Protein AF-0000000078371552 (afdb_homodimer)

Sequence (1440 aa):
MYECKWCRHVYKKSEGTSCNLKKHRDGNHTRRPCPNRSDAVAAGCKLPITSQELDKLDVTHHQGTMTEYLKTKAFDLKVFNQLLVMWLVRFSLPWSRIDDFLLWIAFNYVRRGVDLYSRTWAATEAHRLYLNLQAKVVTTLQDLGSKFTLIHDVWTTKGNRHAFLGISVSYITEDWKFVICHLGMKYIASTHKGKLLALPFANILSKLTHHFYFPSTYILAQTTDSGSNNFTMATEIDRLILKKTGVDLNLAENHVRCICHKIALILNAGLQTLQIPREELLESRKSTLGFVPGLSSVAEESHDVEPTDTYVPEDVDLGNNPLEADDFNNNDPADPLIEDQSPQNKNSIGGILKKVDFIIQRITSSAAKRFKYTTWSKNLKINGLSLIAGYGICWNIKFQSRERAYKGQMVIAKLLELENHRQKREGGPNYFSNLDITLSEWEVVNQLNETLSEFYFLTKKMEGDYSSGCLIISEYQCMKAFINNKLTTAEDLDLQAMLRKMLTKTTTYLDEALACDVILIATALNPCFRLSIFQAWFPSYYTYTEELLRSLFNSKKAEIEATKEPAPEKQKKDKSRRTVNHEFDFFPETVEAPVADELSVYLGGIYKLHSDHVKESLEWWKEHCQEFPILALLARDYLACCATSASVERCFSAAADTCSSDRGSLAARTIERCVSSHQWLAQGIKPDGDFQTAQQIITLANQQMEREKAQKAAIETAKEMYECKWCRHVYKKSEGTSCNLKKHRDGNHTRRPCPNRSDAVAAGCKLPITSQELDKLDVTHHQGTMTEYLKTKAFDLKVFNQLLVMWLVRFSLPWSRIDDFLLWIAFNYVRRGVDLYSRTWAATEAHRLYLNLQAKVVTTLQDLGSKFTLIHDVWTTKGNRHAFLGISVSYITEDWKFVICHLGMKYIASTHKGKLLALPFANILSKLTHHFYFPSTYILAQTTDSGSNNFTMATEIDRLILKKTGVDLNLAENHVRCICHKIALILNAGLQTLQIPREELLESRKSTLGFVPGLSSVAEESHDVEPTDTYVPEDVDLGNNPLEADDFNNNDPADPLIEDQSPQNKNSIGGILKKVDFIIQRITSSAAKRFKYTTWSKNLKINGLSLIAGYGICWNIKFQSRERAYKGQMVIAKLLELENHRQKREGGPNYFSNLDITLSEWEVVNQLNETLSEFYFLTKKMEGDYSSGCLIISEYQCMKAFINNKLTTAEDLDLQAMLRKMLTKTTTYLDEALACDVILIATALNPCFRLSIFQAWFPSYYTYTEELLRSLFNSKKAEIEATKEPAPEKQKKDKSRRTVNHEFDFFPETVEAPVADELSVYLGGIYKLHSDHVKESLEWWKEHCQEFPILALLARDYLACCATSASVERCFSAAADTCSSDRGSLAARTIERCVSSHQWLAQGIKPDGDFQTAQQIITLANQQMEREKAQKAAIETAKE

Foldseek 3Di:
DDADPFQRDDDDDDPCRVVVLLCQCQNDLFGDHPPRNVVVVVLPDPGPDFLVNVVVVPVPPCPDFLVRVPVVDDDDLVLVLLLVLLVCLQQLHQLCVLVPVVVVVVVCVVPNPRDHDHSVVSLVSLLVLLVQLLVLVLVVLQPAPAAKEKFWDKDAFVVRPWIKIWIWIWFAHPLLDIDIGTNFIGTQPDDLALLSVLVVVLVVLVCSCVVSVPVLVRYAEYEYAPDPRVLSNQVNSQVVCCVVPVDGNVHNQRYFHFVLNLLQVLLVQLVVLLVLDLPLLPQPPPPPQPPLQADDPDAPPPVPPPDDDDDDDPVPDVPDDDDQQQPPPPPPVQPPQSPPPPPPDCPGLSNLLSLLLSLLSVQVSDPVSQVQLVVVCVVVVLPAGRADNCRDPHVVSSLVNLVRCLSSVVSSQVSLVVLVVSCVVNNDDDPCVVSDQDPVSSVSSVVVSVLCVVSVVVSVLQLDSFAFLLCSLVVLVVVLVSLVVCLVVDDDPSSNSSSVSSNVSSVVVSVVLLSRLLSLQLNLLQLVRNLLVCVVPNVVCSVVSLVVNVVLLVVLVVVCVVVDDPDDDPDDDQPDSPNDQCPPVSQDDQDPDPPQPLSRPSNSDHDRFDSSGCVRSSVVCSNCCVVRVSSSSVNRHSRSHRNRSSVSSVLVSSLNSSCDPVNVPDDPVSSGSSSSSNSSVVSPRAGDDVNPVSRVSVVSNVVVVVSVSSVSSVVSVVVD/DDADPFLRDDDDDDPCRVVVLLCQCQNDLFGDHPPRNVVVVVQPDPRPQFLVNVVVVVVPDPPDFLVRVPVVDDDDLVLVLLLVLLVCLQQLHQLCVLVPVVVVVVVCVVPNPRDHDHSVVSLVSLLVLLVQLLVLVLVVLQPAPAAKEKFWDKDAFVVRPWIKIWIWIWFAHPLLDIDIGTNFIGTQPDDLALLSVLVVVLVVLVCSCVVSVPVLVRYAEYEYAPDPRVLSNQVNSQVVCCVVPVDGNVHNQRYFHFLLNLLQVLLVQLVVLLVLDPPLLQQPDCPVQPDLQADDPDFPPVVPPPDDDDDDDDVPDVPDPDDAQQPPCPPPVQPPQSPPPPPPDCPGLSNLLSLLLSLLSVQVSDPVSQVQLVVVCVVVVLPATRADSLRDPHVVSSLVNLVRCLSSVVSSQVSLVVLVVSCVVNNDDDPCVVSDQDPVSSVSSVVVSVLCVVSVVVSNLQLDSFAFLLCSLVVLVVVLVSLVVCLVVDDDPSSNSSSVSSNVSSVVVSVVCLSRLLSLQLNLLQLVRNLLVCVVPNVVCSVVSLVVNVVLLVVLVVVCVVVDDPDDDPDDDQPPPPNDQQPPVSQDDQDPDPPQPLSRCSNSDDGRFDSSGCVRSSVVCSNCCVVRVSSSSVNRHRRSHRNRSSVSSVLVSSLNSSCDPVNVPDDPVSSRSSSSSNSSVVSPRAGDDVNPVSRVSVVSNVVVVVSVSSVSSVVSVVVD

InterPro domains:
  IPR008906 HAT, C-terminal dimerisation domain [PF05699] (616-681)
  IPR012337 Ribonuclease H-like superfamily [SSF53098] (139-682)

Structure (mmCIF, N/CA/C/O backbone):
data_AF-0000000078371552-model_v1
#
loop_
_entity.id
_entity.type
_entity.pdbx_description
1 polymer 'HAT C-terminal dimerisation domain-containing protein'
#
loop_
_atom_site.group_PDB
_atom_site.id
_atom_site.type_symbol
_atom_site.label_atom_id
_atom_site.label_alt_id
_atom_site.label_comp_id
_atom_site.label_asym_id
_atom_site.label_entity_id
_atom_site.label_seq_id
_atom_site.pdbx_PDB_ins_code
_atom_site.Cartn_x
_atom_site.Cartn_y
_atom_site.Cartn_z
_atom_site.occupancy
_atom_site.B_iso_or_equiv
_atom_site.auth_seq_id
_atom_site.auth_comp_id
_atom_site.auth_asym_id
_atom_site.auth_atom_id
_atom_site.pdbx_PDB_model_num
ATOM 1 N N . MET A 1 1 ? 5.77 -34.812 14.359 1 59 1 MET A N 1
ATOM 2 C CA . MET A 1 1 ? 7.223 -34.75 14.508 1 59 1 MET A CA 1
ATOM 3 C C . MET A 1 1 ? 7.918 -35.188 13.219 1 59 1 MET A C 1
ATOM 5 O O . MET A 1 1 ? 7.391 -36 12.469 1 59 1 MET A O 1
ATOM 9 N N . TYR A 1 2 ? 8.781 -34.344 12.766 1 65 2 TYR A N 1
ATOM 10 C CA . TYR A 1 2 ? 9.617 -34.719 11.633 1 65 2 TYR A CA 1
ATOM 11 C C . TYR A 1 2 ? 10.922 -35.344 12.109 1 65 2 TYR A C 1
ATOM 13 O O . TYR A 1 2 ? 11.484 -34.938 13.125 1 65 2 TYR A O 1
ATOM 21 N N . GLU A 1 3 ? 11.289 -36.562 11.5 1 68.94 3 GLU A N 1
ATOM 22 C CA . GLU A 1 3 ? 12.562 -37.188 11.797 1 68.94 3 GLU A CA 1
ATOM 23 C C . GLU A 1 3 ? 13.477 -37.188 10.578 1 68.94 3 GLU A C 1
ATOM 25 O O . GLU A 1 3 ? 13.07 -37.594 9.484 1 68.94 3 GLU A O 1
ATOM 30 N N . CYS A 1 4 ? 14.625 -36.656 10.766 1 65.56 4 CYS A N 1
ATOM 31 C CA . CYS A 1 4 ? 15.602 -36.719 9.68 1 65.56 4 CYS A CA 1
ATOM 32 C C . CYS A 1 4 ? 15.922 -38.156 9.32 1 65.56 4 CYS A C 1
ATOM 34 O O . CYS A 1 4 ? 16.266 -38.938 10.188 1 65.56 4 CYS A O 1
ATOM 36 N N . LYS A 1 5 ? 15.711 -38.438 8.133 1 67.38 5 LYS A N 1
ATOM 37 C CA . LYS A 1 5 ? 15.93 -39.812 7.672 1 67.38 5 LYS A CA 1
ATOM 38 C C . LYS A 1 5 ? 17.375 -40.25 7.895 1 67.38 5 LYS A C 1
ATOM 40 O O . LYS A 1 5 ? 17.656 -41.438 7.988 1 67.38 5 LYS A O 1
ATOM 45 N N . TRP A 1 6 ? 18.297 -39.375 7.973 1 66.75 6 TRP A N 1
ATOM 46 C CA . TRP A 1 6 ? 19.719 -39.719 8.008 1 66.75 6 TRP A CA 1
ATOM 47 C C . TRP A 1 6 ? 20.25 -39.688 9.438 1 66.75 6 TRP A C 1
ATOM 49 O O . TRP A 1 6 ? 20.875 -40.625 9.898 1 66.75 6 TRP A O 1
ATOM 59 N N . CYS A 1 7 ? 20.016 -38.75 10.258 1 65.69 7 CYS A N 1
ATOM 60 C CA . CYS A 1 7 ? 20.578 -38.688 11.594 1 65.69 7 CYS A CA 1
ATOM 61 C C . CYS A 1 7 ? 19.547 -39.031 12.648 1 65.69 7 CYS A C 1
ATOM 63 O O . CYS A 1 7 ? 19.859 -39.094 13.844 1 65.69 7 CYS A O 1
ATOM 65 N N . ARG A 1 8 ? 18.234 -39.281 12.227 1 67.06 8 ARG A N 1
ATOM 66 C CA . ARG A 1 8 ? 17.125 -39.75 13.055 1 67.06 8 ARG A CA 1
ATOM 67 C C . ARG A 1 8 ? 16.75 -38.719 14.117 1 67.06 8 ARG A C 1
ATOM 69 O O . ARG A 1 8 ? 16.094 -39.031 15.109 1 67.06 8 ARG A O 1
ATOM 76 N N . HIS A 1 9 ? 17.25 -37.531 14.016 1 67.62 9 HIS A N 1
ATOM 77 C CA . HIS A 1 9 ? 16.844 -36.469 14.914 1 67.62 9 HIS A CA 1
ATOM 78 C C . HIS A 1 9 ? 15.375 -36.125 14.742 1 67.62 9 HIS A C 1
ATOM 80 O O . HIS A 1 9 ? 14.891 -36 13.617 1 67.62 9 HIS A O 1
ATOM 86 N N . VAL A 1 10 ? 14.594 -36.031 15.766 1 71.5 10 VAL A N 1
ATOM 87 C CA . VAL A 1 10 ? 13.148 -35.844 15.758 1 71.5 10 VAL A CA 1
ATOM 88 C C . VAL A 1 10 ? 12.828 -34.375 16 1 71.5 10 VAL A C 1
ATOM 90 O O . VAL A 1 10 ? 13.375 -33.75 16.922 1 71.5 10 VAL A O 1
ATOM 93 N N . TYR A 1 11 ? 12.312 -33.781 15.047 1 62.62 11 TYR A N 1
ATOM 94 C CA . TYR A 1 11 ? 11.859 -32.406 15.18 1 62.62 11 TYR A CA 1
ATOM 95 C C . TYR A 1 11 ? 10.359 -32.344 15.43 1 62.62 11 TYR A C 1
ATOM 97 O O . TYR A 1 11 ? 9.586 -33.062 14.781 1 62.62 11 TYR A O 1
ATOM 105 N N . LYS A 1 12 ? 9.891 -31.672 16.375 1 60.97 12 LYS A N 1
ATOM 106 C CA . LYS A 1 12 ? 8.469 -31.469 16.656 1 60.97 12 LYS A CA 1
ATOM 107 C C . LYS A 1 12 ? 7.832 -30.531 15.633 1 60.97 12 LYS A C 1
ATOM 109 O O . LYS A 1 12 ? 8.477 -29.594 15.156 1 60.97 12 LYS A O 1
ATOM 114 N N . LYS A 1 13 ? 6.785 -30.938 15.008 1 53.12 13 LYS A N 1
ATOM 115 C CA . LYS A 1 13 ? 6.023 -30.125 14.062 1 53.12 13 LYS A CA 1
ATOM 116 C C . LYS A 1 13 ? 5.609 -28.797 14.695 1 53.12 13 LYS A C 1
ATOM 118 O O . LYS A 1 13 ? 4.953 -28.766 15.734 1 53.12 13 LYS A O 1
ATOM 123 N N . SER A 1 14 ? 6.418 -27.766 14.547 1 50.66 14 SER A N 1
ATOM 124 C CA . SER A 1 14 ? 5.992 -26.438 14.953 1 50.66 14 SER A CA 1
ATOM 125 C C . SER A 1 14 ? 5.996 -25.469 13.766 1 50.66 14 SER A C 1
ATOM 127 O O . SER A 1 14 ? 6.414 -25.844 12.664 1 50.66 14 SER A O 1
ATOM 129 N N . GLU A 1 15 ? 5.473 -24.328 13.812 1 49.47 15 GLU A N 1
ATOM 130 C CA . GLU A 1 15 ? 5.363 -23.375 12.727 1 49.47 15 GLU A CA 1
ATOM 131 C C . GLU A 1 15 ? 6.707 -23.172 12.023 1 49.47 15 GLU A C 1
ATOM 133 O O . GLU A 1 15 ? 6.762 -23.016 10.805 1 49.47 15 GLU A O 1
ATOM 138 N N . GLY A 1 16 ? 7.777 -23.375 12.773 1 48.12 16 GLY A N 1
ATOM 139 C CA . GLY A 1 16 ? 9.117 -23.172 12.242 1 48.12 16 GLY A CA 1
ATOM 140 C C . GLY A 1 16 ? 9.773 -24.469 11.781 1 48.12 16 GLY A C 1
ATOM 141 O O . GLY A 1 16 ? 10.977 -24.5 11.523 1 48.12 16 GLY A O 1
ATOM 142 N N . THR A 1 17 ? 9.008 -25.375 11.688 1 56.44 17 THR A N 1
ATOM 143 C CA . THR A 1 17 ? 9.594 -26.703 11.469 1 56.44 17 THR A CA 1
ATOM 144 C C . THR A 1 17 ? 10.266 -26.766 10.102 1 56.44 17 THR A C 1
ATOM 146 O O . THR A 1 17 ? 11.352 -27.328 9.969 1 56.44 17 THR A O 1
ATOM 149 N N . SER A 1 18 ? 9.672 -26.203 9.195 1 57.5 18 SER A N 1
ATOM 150 C CA . SER A 1 18 ? 10.266 -26.266 7.867 1 57.5 18 SER A CA 1
ATOM 151 C C . SER A 1 18 ? 11.609 -25.547 7.82 1 57.5 18 SER A C 1
ATOM 153 O O . SER A 1 18 ? 12.57 -26.047 7.238 1 57.5 18 SER A O 1
ATOM 155 N N . CYS A 1 19 ? 11.648 -24.359 8.43 1 54.5 19 CYS A N 1
ATOM 156 C CA . CYS A 1 19 ? 12.906 -23.641 8.508 1 54.5 19 CYS A CA 1
ATOM 157 C C . CYS A 1 19 ? 13.945 -24.422 9.305 1 54.5 19 CYS A C 1
ATOM 159 O O . CYS A 1 19 ? 15.109 -24.484 8.922 1 54.5 19 CYS A O 1
ATOM 161 N N . ASN A 1 20 ? 13.484 -25.047 10.32 1 59.62 20 ASN A N 1
ATOM 162 C CA . ASN A 1 20 ? 14.383 -25.828 11.156 1 59.62 20 ASN A CA 1
ATOM 163 C C . ASN A 1 20 ? 14.891 -27.078 10.438 1 59.62 20 ASN A C 1
ATOM 165 O O . ASN A 1 20 ? 16.062 -27.453 10.586 1 59.62 20 ASN A O 1
ATOM 169 N N . LEU A 1 21 ? 14 -27.594 9.641 1 63.88 21 LEU A N 1
ATOM 170 C CA . LEU A 1 21 ? 14.391 -28.766 8.867 1 63.88 21 LEU A CA 1
ATOM 171 C C . LEU A 1 21 ? 15.375 -28.391 7.766 1 63.88 21 LEU A C 1
ATOM 173 O O . LEU A 1 21 ? 16.344 -29.109 7.527 1 63.88 21 LEU A O 1
ATOM 177 N N . LYS A 1 22 ? 15.172 -27.328 7.215 1 62.38 22 LYS A N 1
ATOM 178 C CA . LYS A 1 22 ? 16.125 -26.828 6.238 1 62.38 22 LYS A CA 1
ATOM 179 C C . LYS A 1 22 ? 17.469 -26.5 6.902 1 62.38 22 LYS A C 1
ATOM 181 O O . LYS A 1 22 ? 18.531 -26.828 6.367 1 62.38 22 LYS A O 1
ATOM 186 N N . LYS A 1 23 ? 17.391 -25.984 8.031 1 63.47 23 LYS A N 1
ATOM 187 C CA . LYS A 1 23 ? 18.609 -25.672 8.789 1 63.47 23 LYS A CA 1
ATOM 188 C C . LYS A 1 23 ? 19.312 -26.938 9.234 1 63.47 23 LYS A C 1
ATOM 190 O O . LYS A 1 23 ? 20.547 -26.984 9.273 1 63.47 23 LYS A O 1
ATOM 195 N N . HIS A 1 24 ? 18.516 -27.891 9.57 1 66.06 24 HIS A N 1
ATOM 196 C CA . HIS A 1 24 ? 19.078 -29.188 9.914 1 66.06 24 HIS A CA 1
ATOM 197 C C . HIS A 1 24 ? 19.75 -29.828 8.703 1 66.06 24 HIS A C 1
ATOM 199 O O . HIS A 1 24 ? 20.828 -30.406 8.812 1 66.06 24 HIS A O 1
ATOM 205 N N . ARG A 1 25 ? 18.922 -29.766 7.621 1 62.47 25 ARG A N 1
ATOM 206 C CA . ARG A 1 25 ? 19.422 -30.375 6.395 1 62.47 25 ARG A CA 1
ATOM 207 C C . ARG A 1 25 ? 20.672 -29.672 5.891 1 62.47 25 ARG A C 1
ATOM 209 O O . ARG A 1 25 ? 21.672 -30.328 5.551 1 62.47 25 ARG A O 1
ATOM 216 N N . ASP A 1 26 ? 20.578 -28.375 5.789 1 60.72 26 ASP A N 1
ATOM 217 C CA . ASP A 1 26 ? 21.594 -27.594 5.102 1 60.72 26 ASP A CA 1
ATOM 218 C C . ASP A 1 26 ? 22.562 -26.953 6.102 1 60.72 26 ASP A C 1
ATOM 220 O O . ASP A 1 26 ? 23.672 -26.562 5.73 1 60.72 26 ASP A O 1
ATOM 224 N N . GLY A 1 27 ? 22.203 -27.062 7.426 1 58.06 27 GLY A N 1
ATOM 225 C CA . GLY A 1 27 ? 22.984 -26.344 8.43 1 58.06 27 GLY A CA 1
ATOM 226 C C . GLY A 1 27 ? 22.844 -24.844 8.305 1 58.06 27 GLY A C 1
ATOM 227 O O . GLY A 1 27 ? 22.312 -24.328 7.312 1 58.06 27 GLY A O 1
ATOM 228 N N . ASN A 1 28 ? 22.875 -24.094 9.469 1 50.56 28 ASN A N 1
ATOM 229 C CA . ASN A 1 28 ? 23.031 -22.641 9.414 1 50.56 28 ASN A CA 1
ATOM 230 C C . ASN A 1 28 ? 24.203 -22.172 10.273 1 50.56 28 ASN A C 1
ATOM 232 O O . ASN A 1 28 ? 25.031 -22.969 10.688 1 50.56 28 ASN A O 1
ATOM 236 N N . HIS A 1 29 ? 24.328 -20.703 10.68 1 47.59 29 HIS A N 1
ATOM 237 C CA . HIS A 1 29 ? 25.453 -20.125 11.391 1 47.59 29 HIS A CA 1
ATOM 238 C C . HIS A 1 29 ? 25.578 -20.719 12.789 1 47.59 29 HIS A C 1
ATOM 240 O O . HIS A 1 29 ? 26.688 -20.781 13.344 1 47.59 29 HIS A O 1
ATOM 246 N N . THR A 1 30 ? 24.531 -21.234 13.266 1 52.97 30 THR A N 1
ATOM 247 C CA . THR A 1 30 ? 24.578 -21.688 14.656 1 52.97 30 THR A CA 1
ATOM 248 C C . THR A 1 30 ? 24.359 -23.188 14.75 1 52.97 30 THR A C 1
ATOM 250 O O . THR A 1 30 ? 24.594 -23.797 15.797 1 52.97 30 THR A O 1
ATOM 253 N N . ARG A 1 31 ? 23.766 -23.781 13.68 1 59.34 31 ARG A N 1
ATOM 254 C CA . ARG A 1 31 ? 23.406 -25.188 13.797 1 59.34 31 ARG A CA 1
ATOM 255 C C . ARG A 1 31 ? 24.078 -26.016 12.703 1 59.34 31 ARG A C 1
ATOM 257 O O . ARG A 1 31 ? 24.094 -25.625 11.539 1 59.34 31 ARG A O 1
ATOM 264 N N . ARG A 1 32 ? 24.734 -27.078 13.055 1 62.28 32 ARG A N 1
ATOM 265 C CA . ARG A 1 32 ? 25.344 -28.047 12.148 1 62.28 32 ARG A CA 1
ATOM 266 C C . ARG A 1 32 ? 24.281 -28.766 11.32 1 62.28 32 ARG A C 1
ATOM 268 O O . ARG A 1 32 ? 23.188 -29.031 11.812 1 62.28 32 ARG A O 1
ATOM 275 N N . PRO A 1 33 ? 24.656 -28.812 10.023 1 62.44 33 PRO A N 1
ATOM 276 C CA . PRO A 1 33 ? 23.719 -29.625 9.242 1 62.44 33 PRO A CA 1
ATOM 277 C C . PRO A 1 33 ? 23.578 -31.047 9.781 1 62.44 33 PRO A C 1
ATOM 279 O O . PRO A 1 33 ? 24.344 -31.453 10.664 1 62.44 33 PRO A O 1
ATOM 282 N N . CYS A 1 34 ? 22.797 -31.828 9.258 1 64.69 34 CYS A N 1
ATOM 283 C CA . CYS A 1 34 ? 22.594 -33.219 9.633 1 64.69 34 CYS A CA 1
ATOM 284 C C . CYS A 1 34 ? 23.906 -33.969 9.656 1 64.69 34 CYS A C 1
ATOM 286 O O . CYS A 1 34 ? 24.688 -33.906 8.695 1 64.69 34 CYS A O 1
ATOM 288 N N . PRO A 1 35 ? 24.453 -34.469 10.789 1 67.12 35 PRO A N 1
ATOM 289 C CA . PRO A 1 35 ? 25.734 -35.188 10.891 1 67.12 35 PRO A CA 1
ATOM 290 C C . PRO A 1 35 ? 25.906 -36.281 9.836 1 67.12 35 PRO A C 1
ATOM 292 O O . PRO A 1 35 ? 27.016 -36.625 9.461 1 67.12 35 PRO A O 1
ATOM 295 N N . ASN A 1 36 ? 24.781 -36.875 9.359 1 61.88 36 ASN A N 1
ATOM 296 C CA . ASN A 1 36 ? 24.859 -37.906 8.359 1 61.88 36 ASN A CA 1
ATOM 297 C C . ASN A 1 36 ? 24.547 -37.375 6.957 1 61.88 36 ASN A C 1
ATOM 299 O O . ASN A 1 36 ? 24.031 -38.125 6.109 1 61.88 36 ASN A O 1
ATOM 303 N N . ARG A 1 37 ? 24.812 -36.125 6.809 1 65.75 37 ARG A N 1
ATOM 304 C CA . ARG A 1 37 ? 24.578 -35.5 5.52 1 65.75 37 ARG A CA 1
ATOM 305 C C . ARG A 1 37 ? 25.422 -36.125 4.426 1 65.75 37 ARG A C 1
ATOM 307 O O . ARG A 1 37 ? 24.969 -36.312 3.299 1 65.75 37 ARG A O 1
ATOM 314 N N . SER A 1 38 ? 26.719 -36.344 4.77 1 62.5 38 SER A N 1
ATOM 315 C CA . SER A 1 38 ? 27.625 -37 3.83 1 62.5 38 SER A CA 1
ATOM 316 C C . SER A 1 38 ? 27.109 -38.344 3.402 1 62.5 38 SER A C 1
ATOM 318 O O . SER A 1 38 ? 27.234 -38.75 2.238 1 62.5 38 SER A O 1
ATOM 320 N N . ASP A 1 39 ? 26.531 -39.031 4.281 1 62.66 39 ASP A N 1
ATOM 321 C CA . ASP A 1 39 ? 25.953 -40.312 3.963 1 62.66 39 ASP A CA 1
ATOM 322 C C . ASP A 1 39 ? 24.719 -40.188 3.068 1 62.66 39 ASP A C 1
ATOM 324 O O . ASP A 1 39 ? 24.516 -40.969 2.152 1 62.66 39 ASP A O 1
ATOM 328 N N . ALA A 1 40 ? 24.031 -39.062 3.227 1 62.97 40 ALA A N 1
ATOM 329 C CA . ALA A 1 40 ? 22.859 -38.781 2.402 1 62.97 40 ALA A CA 1
ATOM 330 C C . ALA A 1 40 ? 23.266 -38.406 0.978 1 62.97 40 ALA A C 1
ATOM 332 O O . ALA A 1 40 ? 22.656 -38.875 0.013 1 62.97 40 ALA A O 1
ATOM 333 N N . VAL A 1 41 ? 24.344 -37.656 0.884 1 61.53 41 VAL A N 1
ATOM 334 C CA . VAL A 1 41 ? 24.891 -37.312 -0.427 1 61.53 41 VAL A CA 1
ATOM 335 C C . VAL A 1 41 ? 25.453 -38.562 -1.094 1 61.53 41 VAL A C 1
ATOM 337 O O . VAL A 1 41 ? 25.25 -38.781 -2.291 1 61.53 41 VAL A O 1
ATOM 340 N N . ALA A 1 42 ? 26.125 -39.312 -0.314 1 61.5 42 ALA A N 1
ATOM 341 C CA . ALA A 1 42 ? 26.688 -40.562 -0.821 1 61.5 42 ALA A CA 1
ATOM 342 C C . ALA A 1 42 ? 25.578 -41.531 -1.245 1 61.5 42 ALA A C 1
ATOM 344 O O . ALA A 1 42 ? 25.766 -42.312 -2.18 1 61.5 42 ALA A O 1
ATOM 345 N N . ALA A 1 43 ? 24.453 -41.375 -0.591 1 55.28 43 ALA A N 1
ATOM 346 C CA . ALA A 1 43 ? 23.344 -42.281 -0.9 1 55.28 43 ALA A CA 1
ATOM 347 C C . ALA A 1 43 ? 22.5 -41.719 -2.047 1 55.28 43 ALA A C 1
ATOM 349 O O . ALA A 1 43 ? 21.5 -42.344 -2.443 1 55.28 43 ALA A O 1
ATOM 350 N N . GLY A 1 44 ? 22.734 -40.469 -2.65 1 50.62 44 GLY A N 1
ATOM 351 C CA . GLY A 1 44 ? 22.172 -39.938 -3.885 1 50.62 44 GLY A CA 1
ATOM 352 C C . GLY A 1 44 ? 21.203 -38.781 -3.66 1 50.62 44 GLY A C 1
ATOM 353 O O . GLY A 1 44 ? 20.469 -38.406 -4.566 1 50.62 44 GLY A O 1
ATOM 354 N N . CYS A 1 45 ? 21.078 -38.406 -2.514 1 51.19 45 CYS A N 1
ATOM 355 C CA . CYS A 1 45 ? 20.141 -37.312 -2.246 1 51.19 45 CYS A CA 1
ATOM 356 C C . CYS A 1 45 ? 20.688 -36 -2.768 1 51.19 45 CYS A C 1
ATOM 358 O O . CYS A 1 45 ? 21.859 -35.656 -2.553 1 51.19 45 CYS A O 1
ATOM 360 N N . LYS A 1 46 ? 20.078 -35.438 -3.738 1 49.34 46 LYS A N 1
ATOM 361 C CA . LYS A 1 46 ? 20.484 -34.125 -4.258 1 49.34 46 LYS A CA 1
ATOM 362 C C . LYS A 1 46 ? 20.203 -33.031 -3.246 1 49.34 46 LYS A C 1
ATOM 364 O O . LYS A 1 46 ? 19.078 -32.531 -3.143 1 49.34 46 LYS A O 1
ATOM 369 N N . LEU A 1 47 ? 21.047 -32.844 -2.342 1 53.31 47 LEU A N 1
ATOM 370 C CA . LEU A 1 47 ? 20.953 -31.797 -1.336 1 53.31 47 LEU A CA 1
ATOM 371 C C . LEU A 1 47 ? 21.688 -30.531 -1.786 1 53.31 47 LEU A C 1
ATOM 373 O O . LEU A 1 47 ? 22.672 -30.625 -2.525 1 53.31 47 LEU A O 1
ATOM 377 N N . PRO A 1 48 ? 21.156 -29.359 -1.658 1 48.28 48 PRO A N 1
ATOM 378 C CA . PRO A 1 48 ? 21.953 -28.203 -2.1 1 48.28 48 PRO A CA 1
ATOM 379 C C . PRO A 1 48 ? 23.391 -28.266 -1.617 1 48.28 48 PRO A C 1
ATOM 381 O O . PRO A 1 48 ? 23.672 -28.859 -0.575 1 48.28 48 PRO A O 1
ATOM 384 N N . ILE A 1 49 ? 24.406 -28.094 -2.57 1 45.88 49 ILE A N 1
ATOM 385 C CA . ILE A 1 49 ? 25.828 -28.109 -2.297 1 45.88 49 ILE A CA 1
ATOM 386 C C . ILE A 1 49 ? 26.125 -27.328 -1.012 1 45.88 49 ILE A C 1
ATOM 388 O O . ILE A 1 49 ? 25.656 -26.203 -0.842 1 45.88 49 ILE A O 1
ATOM 392 N N . THR A 1 50 ? 26.5 -28.062 -0.113 1 45.31 50 THR A N 1
ATOM 393 C CA . THR A 1 50 ? 26.938 -27.391 1.112 1 45.31 50 THR A CA 1
ATOM 394 C C . THR A 1 50 ? 28.172 -26.531 0.853 1 45.31 50 THR A C 1
ATOM 396 O O . THR A 1 50 ? 28.812 -26.672 -0.192 1 45.31 50 THR A O 1
ATOM 399 N N . SER A 1 51 ? 28.594 -25.609 1.688 1 39.75 51 SER A N 1
ATOM 400 C CA . SER A 1 51 ? 29.812 -24.812 1.521 1 39.75 51 SER A CA 1
ATOM 401 C C . SER A 1 51 ? 31.031 -25.703 1.33 1 39.75 51 SER A C 1
ATOM 403 O O . SER A 1 51 ? 31.922 -25.391 0.535 1 39.75 51 SER A O 1
ATOM 405 N N . GLN A 1 52 ? 30.953 -26.828 1.906 1 43.69 52 GLN A N 1
ATOM 406 C CA . GLN A 1 52 ? 32.125 -27.703 1.822 1 43.69 52 GLN A CA 1
ATOM 407 C C . GLN A 1 52 ? 32.219 -28.344 0.448 1 43.69 52 GLN A C 1
ATOM 409 O O . GLN A 1 52 ? 33.312 -28.484 -0.105 1 43.69 52 GLN A O 1
ATOM 414 N N . GLU A 1 53 ? 31.172 -28.781 -0.066 1 47.59 53 GLU A N 1
ATOM 415 C CA . GLU A 1 53 ? 31.234 -29.469 -1.357 1 47.59 53 GLU A CA 1
ATOM 416 C C . GLU A 1 53 ? 31.5 -28.469 -2.488 1 47.59 53 GLU A C 1
ATOM 418 O O . GLU A 1 53 ? 32.188 -28.797 -3.463 1 47.59 53 GLU A O 1
ATOM 423 N N . LEU A 1 54 ? 30.969 -27.312 -2.357 1 44.03 54 LEU A N 1
ATOM 424 C CA . LEU A 1 54 ? 31.281 -26.266 -3.322 1 44.03 54 LEU A CA 1
ATOM 425 C C . LEU A 1 54 ? 32.75 -25.906 -3.285 1 44.03 54 LEU A C 1
ATOM 427 O O . LEU A 1 54 ? 33.375 -25.641 -4.328 1 44.03 54 LEU A O 1
ATOM 431 N N . ASP A 1 55 ? 33.375 -25.906 -2.16 1 41.19 55 ASP A N 1
ATOM 432 C CA . ASP A 1 55 ? 34.812 -25.719 -2.072 1 41.19 55 ASP A CA 1
ATOM 433 C C . ASP A 1 55 ? 35.562 -26.781 -2.895 1 41.19 55 ASP A C 1
ATOM 435 O O . ASP A 1 55 ? 36.562 -26.469 -3.539 1 41.19 55 ASP A O 1
ATOM 439 N N . LYS A 1 56 ? 35.156 -28 -2.799 1 44.5 56 LYS A N 1
ATOM 440 C CA . LYS A 1 56 ? 35.875 -29.016 -3.525 1 44.5 56 LYS A CA 1
ATOM 441 C C . LYS A 1 56 ? 35.688 -28.859 -5.031 1 44.5 56 LYS A C 1
ATOM 443 O O . LYS A 1 56 ? 36.594 -29.234 -5.812 1 44.5 56 LYS A O 1
ATOM 448 N N . LEU A 1 57 ? 34.562 -28.469 -5.453 1 40.03 57 LEU A N 1
ATOM 449 C CA . LEU A 1 57 ? 34.375 -28.25 -6.883 1 40.03 57 LEU A CA 1
ATOM 450 C C . LEU A 1 57 ? 35.156 -27.016 -7.328 1 40.03 57 LEU A C 1
ATOM 452 O O . LEU A 1 57 ? 35.656 -26.953 -8.461 1 40.03 57 LEU A O 1
ATOM 456 N N . ASP A 1 58 ? 35.188 -25.953 -6.578 1 38.84 58 ASP A N 1
ATOM 457 C CA . ASP A 1 58 ? 35.844 -24.719 -6.98 1 38.84 58 ASP A CA 1
ATOM 458 C C . ASP A 1 58 ? 37.375 -24.891 -6.973 1 38.84 58 ASP A C 1
ATOM 460 O O . ASP A 1 58 ? 38.094 -23.938 -7.234 1 38.84 58 ASP A O 1
ATOM 464 N N . VAL A 1 59 ? 37.969 -25.844 -6.312 1 36.19 59 VAL A N 1
ATOM 465 C CA . VAL A 1 59 ? 39.406 -25.891 -6.441 1 36.19 59 VAL A CA 1
ATOM 466 C C . VAL A 1 59 ? 39.812 -25.797 -7.914 1 36.19 59 VAL A C 1
ATOM 468 O O . VAL A 1 59 ? 40.906 -25.328 -8.25 1 36.19 59 VAL A O 1
ATOM 471 N N . THR A 1 60 ? 39.156 -26.5 -8.867 1 34.56 60 THR A N 1
ATOM 472 C CA . THR A 1 60 ? 39.844 -26.531 -10.156 1 34.56 60 THR A CA 1
ATOM 473 C C . THR A 1 60 ? 39.688 -25.188 -10.875 1 34.56 60 THR A C 1
ATOM 475 O O . THR A 1 60 ? 40.531 -24.812 -11.695 1 34.56 60 THR A O 1
ATOM 478 N N . HIS A 1 61 ? 38.438 -24.609 -11.25 1 35.97 61 HIS A N 1
ATOM 479 C CA . HIS A 1 61 ? 38.406 -23.484 -12.18 1 35.97 61 HIS A CA 1
ATOM 480 C C . HIS A 1 61 ? 38.625 -22.156 -11.461 1 35.97 61 HIS A C 1
ATOM 482 O O . HIS A 1 61 ? 37.875 -21.797 -10.555 1 35.97 61 HIS A O 1
ATOM 488 N N . HIS A 1 62 ? 39.688 -21.562 -11.18 1 37.5 62 HIS A N 1
ATOM 489 C CA . HIS A 1 62 ? 40.156 -20.25 -10.773 1 37.5 62 HIS A CA 1
ATOM 490 C C . HIS A 1 62 ? 39.25 -19.141 -11.289 1 37.5 62 HIS A C 1
ATOM 492 O O . HIS A 1 62 ? 39.531 -18.5 -12.297 1 37.5 62 HIS A O 1
ATOM 498 N N . GLN A 1 63 ? 37.938 -19.219 -11.562 1 44.53 63 GLN A N 1
ATOM 499 C CA . GLN A 1 63 ? 37.094 -18.109 -12.031 1 44.53 63 GLN A CA 1
ATOM 500 C C . GLN A 1 63 ? 37.156 -16.922 -11.07 1 44.53 63 GLN A C 1
ATOM 502 O O . GLN A 1 63 ? 37.062 -17.094 -9.859 1 44.53 63 GLN A O 1
ATOM 507 N N . GLY A 1 64 ? 37.75 -15.656 -11.477 1 53.69 64 GLY A N 1
ATOM 508 C CA . GLY A 1 64 ? 38.062 -14.359 -10.891 1 53.69 64 GLY A CA 1
ATOM 509 C C . GLY A 1 64 ? 36.906 -13.781 -10.094 1 53.69 64 GLY A C 1
ATOM 510 O O . GLY A 1 64 ? 35.75 -14.094 -10.367 1 53.69 64 GLY A O 1
ATOM 511 N N . THR A 1 65 ? 37.031 -13.43 -8.797 1 67.06 65 THR A N 1
ATOM 512 C CA . THR A 1 65 ? 36.125 -12.719 -7.906 1 67.06 65 THR A CA 1
ATOM 513 C C . THR A 1 65 ? 35.75 -11.359 -8.484 1 67.06 65 THR A C 1
ATOM 515 O O . THR A 1 65 ? 36.406 -10.859 -9.391 1 67.06 65 THR A O 1
ATOM 518 N N . MET A 1 66 ? 34.5 -10.938 -8.172 1 74.19 66 MET A N 1
ATOM 519 C CA . MET A 1 66 ? 34.094 -9.594 -8.578 1 74.19 66 MET A CA 1
ATOM 520 C C . MET A 1 66 ? 35.188 -8.586 -8.273 1 74.19 66 MET A C 1
ATOM 522 O O . MET A 1 66 ? 35.469 -7.711 -9.094 1 74.19 66 MET A O 1
ATOM 526 N N . THR A 1 67 ? 35.875 -8.805 -7.223 1 73.31 67 THR A N 1
ATOM 527 C CA . THR A 1 67 ? 36.938 -7.887 -6.793 1 73.31 67 THR A CA 1
ATOM 528 C C . THR A 1 67 ? 38.094 -7.895 -7.781 1 73.31 67 THR A C 1
ATOM 530 O O . THR A 1 67 ? 38.625 -6.84 -8.117 1 73.31 67 THR A O 1
ATOM 533 N N . GLU A 1 68 ? 38.375 -9.102 -8.227 1 72.81 68 GLU A N 1
ATOM 534 C CA . GLU A 1 68 ? 39.469 -9.219 -9.18 1 72.81 68 GLU A CA 1
ATOM 535 C C . GLU A 1 68 ? 39.094 -8.609 -10.531 1 72.81 68 GLU A C 1
ATOM 537 O O . GLU A 1 68 ? 39.906 -7.957 -11.172 1 72.81 68 GLU A O 1
ATOM 542 N N . TYR A 1 69 ? 37.906 -8.867 -10.836 1 77.75 69 TYR A N 1
ATOM 543 C CA . TYR A 1 69 ? 37.406 -8.32 -12.094 1 77.75 69 TYR A CA 1
ATOM 544 C C . TYR A 1 69 ? 37.406 -6.797 -12.062 1 77.75 69 TYR A C 1
ATOM 546 O O . TYR A 1 69 ? 37.781 -6.145 -13.039 1 77.75 69 TYR A O 1
ATOM 554 N N . LEU A 1 70 ? 37.031 -6.195 -10.992 1 79.06 70 LEU A N 1
ATOM 555 C CA . LEU A 1 70 ? 36.906 -4.75 -10.867 1 79.06 70 LEU A CA 1
ATOM 556 C C . LEU A 1 70 ? 38.281 -4.078 -10.805 1 79.06 70 LEU A C 1
ATOM 558 O O . LEU A 1 70 ? 38.406 -2.885 -11.086 1 79.06 70 LEU A O 1
ATOM 562 N N . LYS A 1 71 ? 39.312 -4.832 -10.438 1 74.25 71 LYS A N 1
ATOM 563 C CA . LYS A 1 71 ? 40.656 -4.289 -10.406 1 74.25 71 LYS A CA 1
ATOM 564 C C . LYS A 1 71 ? 41.156 -4.023 -11.82 1 74.25 71 LYS A C 1
ATOM 566 O O . LYS A 1 71 ? 41.938 -3.088 -12.039 1 74.25 71 LYS A O 1
ATOM 571 N N . THR A 1 72 ? 40.656 -4.875 -12.664 1 75.56 72 THR A N 1
ATOM 572 C CA . THR A 1 72 ? 41.219 -4.805 -14.008 1 75.56 72 THR A CA 1
ATOM 573 C C . THR A 1 72 ? 40.375 -3.887 -14.891 1 75.56 72 THR A C 1
ATOM 575 O O . THR A 1 72 ? 40.875 -3.309 -15.859 1 75.56 72 THR A O 1
ATOM 578 N N . LYS A 1 73 ? 39.188 -3.73 -14.562 1 78.56 73 LYS A N 1
ATOM 579 C CA . LYS A 1 73 ? 38.281 -2.975 -15.438 1 78.56 73 LYS A CA 1
ATOM 580 C C . LYS A 1 73 ? 38.125 -1.538 -14.945 1 78.56 73 LYS A C 1
ATOM 582 O O . LYS A 1 73 ? 38.062 -1.293 -13.742 1 78.56 73 LYS A O 1
ATOM 587 N N . ALA A 1 74 ? 38.219 -0.644 -15.867 1 81.44 74 ALA A N 1
ATOM 588 C CA . ALA A 1 74 ? 38.031 0.77 -15.547 1 81.44 74 ALA A CA 1
ATOM 589 C C . ALA A 1 74 ? 36.594 1.065 -15.18 1 81.44 74 ALA A C 1
ATOM 591 O O . ALA A 1 74 ? 35.656 0.436 -15.703 1 81.44 74 ALA A O 1
ATOM 592 N N . PHE A 1 75 ? 36.438 1.902 -14.281 1 87.44 75 PHE A N 1
ATOM 593 C CA . PHE A 1 75 ? 35.094 2.332 -13.852 1 87.44 75 PHE A CA 1
ATOM 594 C C . PHE A 1 75 ? 34.375 3.018 -14.992 1 87.44 75 PHE A C 1
ATOM 596 O O . PHE A 1 75 ? 34.906 3.906 -15.648 1 87.44 75 PHE A O 1
ATOM 603 N N . ASP A 1 76 ? 33.188 2.545 -15.273 1 89.5 76 ASP A N 1
ATOM 604 C CA . ASP A 1 76 ? 32.312 3.098 -16.312 1 89.5 76 ASP A CA 1
ATOM 605 C C . ASP A 1 76 ? 31.016 3.613 -15.711 1 89.5 76 ASP A C 1
ATOM 607 O O . ASP A 1 76 ? 30.234 2.84 -15.148 1 89.5 76 ASP A O 1
ATOM 611 N N . LEU A 1 77 ? 30.75 4.848 -15.945 1 91.75 77 LEU A N 1
ATOM 612 C CA . LEU A 1 77 ? 29.594 5.512 -15.352 1 91.75 77 LEU A CA 1
ATOM 613 C C . LEU A 1 77 ? 28.297 4.914 -15.883 1 91.75 77 LEU A C 1
ATOM 615 O O . LEU A 1 77 ? 27.312 4.82 -15.156 1 91.75 77 LEU A O 1
ATOM 619 N N . LYS A 1 78 ? 28.281 4.594 -17.062 1 92.31 78 LYS A N 1
ATOM 620 C CA . LYS A 1 78 ? 27.078 4.016 -17.656 1 92.31 78 LYS A CA 1
ATOM 621 C C . LYS A 1 78 ? 26.75 2.656 -17.031 1 92.31 78 LYS A C 1
ATOM 623 O O . LYS A 1 78 ? 25.594 2.367 -16.719 1 92.31 78 LYS A O 1
ATOM 628 N N . VAL A 1 79 ? 27.781 1.804 -16.891 1 93.81 79 VAL A N 1
ATOM 629 C CA . VAL A 1 79 ? 27.609 0.483 -16.297 1 93.81 79 VAL A CA 1
ATOM 630 C C . VAL A 1 79 ? 27.109 0.625 -14.859 1 93.81 79 VAL A C 1
ATOM 632 O O . VAL A 1 79 ? 26.234 -0.126 -14.422 1 93.81 79 VAL A O 1
ATOM 635 N N . PHE A 1 80 ? 27.672 1.655 -14.234 1 94.12 80 PHE A N 1
ATOM 636 C CA . PHE A 1 80 ? 27.25 1.938 -12.867 1 94.12 80 PHE A CA 1
ATOM 637 C C . PHE A 1 80 ? 25.766 2.248 -12.812 1 94.12 80 PHE A C 1
ATOM 639 O O . PHE A 1 80 ? 25.031 1.666 -12.008 1 94.12 80 PHE A O 1
ATOM 646 N N . ASN A 1 81 ? 25.281 3.096 -13.625 1 95.5 81 ASN A N 1
ATOM 647 C CA . ASN A 1 81 ? 23.875 3.482 -13.641 1 95.5 81 ASN A CA 1
ATOM 648 C C . ASN A 1 81 ? 22.984 2.344 -14.133 1 95.5 81 ASN A C 1
ATOM 650 O O . ASN A 1 81 ? 21.812 2.24 -13.734 1 95.5 81 ASN A O 1
ATOM 654 N N . GLN A 1 82 ? 23.531 1.49 -14.977 1 95.81 82 GLN A N 1
ATOM 655 C CA . GLN A 1 82 ? 22.781 0.306 -15.398 1 95.81 82 GLN A CA 1
ATOM 656 C C . GLN A 1 82 ? 22.547 -0.64 -14.227 1 95.81 82 GLN A C 1
ATOM 658 O O . GLN A 1 82 ? 21.484 -1.236 -14.109 1 95.81 82 GLN A O 1
ATOM 663 N N . LEU A 1 83 ? 23.562 -0.766 -13.391 1 95.69 83 LEU A N 1
ATOM 664 C CA . LEU A 1 83 ? 23.422 -1.581 -12.195 1 95.69 83 LEU A CA 1
ATOM 665 C C . LEU A 1 83 ? 22.328 -1.028 -11.289 1 95.69 83 LEU A C 1
ATOM 667 O O . LEU A 1 83 ? 21.547 -1.792 -10.719 1 95.69 83 LEU A O 1
ATOM 671 N N . LEU A 1 84 ? 22.234 0.28 -11.211 1 96 84 LEU A N 1
ATOM 672 C CA . LEU A 1 84 ? 21.203 0.911 -10.398 1 96 84 LEU A CA 1
ATOM 673 C C . LEU A 1 84 ? 19.812 0.66 -10.984 1 96 84 LEU A C 1
ATOM 675 O O . LEU A 1 84 ? 18.859 0.416 -10.25 1 96 84 LEU A O 1
ATOM 679 N N . VAL A 1 85 ? 19.703 0.741 -12.297 1 96.19 85 VAL A N 1
ATOM 680 C CA . VAL A 1 85 ? 18.422 0.496 -12.953 1 96.19 85 VAL A CA 1
ATOM 681 C C . VAL A 1 85 ? 17.984 -0.948 -12.711 1 96.19 85 VAL A C 1
ATOM 683 O O . VAL A 1 85 ? 16.812 -1.211 -12.438 1 96.19 85 VAL A O 1
ATOM 686 N N . MET A 1 86 ? 18.906 -1.879 -12.82 1 96.56 86 MET A N 1
ATOM 687 C CA . MET A 1 86 ? 18.594 -3.281 -12.562 1 96.56 86 MET A CA 1
ATOM 688 C C . MET A 1 86 ? 18.156 -3.482 -11.117 1 96.56 86 MET A C 1
ATOM 690 O O . MET A 1 86 ? 17.281 -4.312 -10.836 1 96.56 86 MET A O 1
ATOM 694 N N . TRP A 1 87 ? 18.781 -2.695 -10.25 1 95.81 87 TRP A N 1
ATOM 695 C CA . TRP A 1 87 ? 18.375 -2.711 -8.852 1 95.81 87 TRP A CA 1
ATOM 696 C C . TRP A 1 87 ? 16.938 -2.223 -8.695 1 95.81 87 TRP A C 1
ATOM 698 O O . TRP A 1 87 ? 16.141 -2.855 -8.016 1 95.81 87 TRP A O 1
ATOM 708 N N . LEU A 1 88 ? 16.562 -1.131 -9.305 1 93.81 88 LEU A N 1
ATOM 709 C CA . LEU A 1 88 ? 15.227 -0.566 -9.219 1 93.81 88 LEU A CA 1
ATOM 710 C C . LEU A 1 88 ? 14.188 -1.539 -9.773 1 93.81 88 LEU A C 1
ATOM 712 O O . LEU A 1 88 ? 13.141 -1.747 -9.164 1 93.81 88 LEU A O 1
ATOM 716 N N . VAL A 1 89 ? 14.477 -2.168 -10.859 1 93.94 89 VAL A N 1
ATOM 717 C CA . VAL A 1 89 ? 13.539 -3.059 -11.539 1 93.94 89 VAL A CA 1
ATOM 718 C C . VAL A 1 89 ? 13.398 -4.355 -10.75 1 93.94 89 VAL A C 1
ATOM 720 O O . VAL A 1 89 ? 12.281 -4.816 -10.492 1 93.94 89 VAL A O 1
ATOM 723 N N . ARG A 1 90 ? 14.492 -4.91 -10.305 1 93.94 90 ARG A N 1
ATOM 724 C CA . ARG A 1 90 ? 14.5 -6.191 -9.602 1 93.94 90 ARG A CA 1
ATOM 725 C C . ARG A 1 90 ? 13.711 -6.109 -8.305 1 93.94 90 ARG A C 1
ATOM 727 O O . ARG A 1 90 ? 13.078 -7.082 -7.895 1 93.94 90 ARG A O 1
ATOM 734 N N . PHE A 1 91 ? 13.734 -4.984 -7.734 1 90.06 91 PHE A N 1
ATOM 735 C CA . PHE A 1 91 ? 13.094 -4.871 -6.43 1 90.06 91 PHE A CA 1
ATOM 736 C C . PHE A 1 91 ? 11.859 -3.984 -6.504 1 90.06 91 PHE A C 1
ATOM 738 O O . PHE A 1 91 ? 11.375 -3.496 -5.484 1 90.06 91 PHE A O 1
ATOM 745 N N . SER A 1 92 ? 11.352 -3.732 -7.668 1 88.38 92 SER A N 1
ATOM 746 C CA . SER A 1 92 ? 10.109 -3.027 -7.941 1 88.38 92 SER A CA 1
ATOM 747 C C . SER A 1 92 ? 10.078 -1.668 -7.25 1 88.38 92 SER A C 1
ATOM 749 O O . SER A 1 92 ? 9.094 -1.324 -6.59 1 88.38 92 SER A O 1
ATOM 751 N N . LEU A 1 93 ? 11.18 -0.902 -7.355 1 89.38 93 LEU A N 1
ATOM 752 C CA . LEU A 1 93 ? 11.266 0.424 -6.754 1 89.38 93 LEU A CA 1
ATOM 753 C C . LEU A 1 93 ? 10.906 1.506 -7.77 1 89.38 93 LEU A C 1
ATOM 755 O O . LEU A 1 93 ? 11.094 1.319 -8.977 1 89.38 93 LEU A O 1
ATOM 759 N N . PRO A 1 94 ? 10.367 2.656 -7.277 1 87.06 94 PRO A N 1
ATOM 760 C CA . PRO A 1 94 ? 10.086 3.766 -8.195 1 87.06 94 PRO A CA 1
ATOM 761 C C . PRO A 1 94 ? 11.352 4.375 -8.789 1 87.06 94 PRO A C 1
ATOM 763 O O . PRO A 1 94 ? 12.414 4.332 -8.164 1 87.06 94 PRO A O 1
ATOM 766 N N . TRP A 1 95 ? 11.242 5.027 -9.945 1 87.19 95 TRP A N 1
ATOM 767 C CA . TRP A 1 95 ? 12.367 5.664 -10.625 1 87.19 95 TRP A CA 1
ATOM 768 C C . TRP A 1 95 ? 12.914 6.816 -9.789 1 87.19 95 TRP A C 1
ATOM 770 O O . TRP A 1 95 ? 14.109 7.125 -9.859 1 87.19 95 TRP A O 1
ATOM 780 N N . SER A 1 96 ? 12.07 7.379 -8.984 1 87 96 SER A N 1
ATOM 781 C CA . SER A 1 96 ? 12.453 8.555 -8.203 1 87 96 SER A CA 1
ATOM 782 C C . SER A 1 96 ? 13.492 8.195 -7.148 1 87 96 SER A C 1
ATOM 784 O O . SER A 1 96 ? 14.156 9.078 -6.605 1 87 96 SER A O 1
ATOM 786 N N . ARG A 1 97 ? 13.656 6.961 -6.934 1 89.5 97 ARG A N 1
ATOM 787 C CA . ARG A 1 97 ? 14.625 6.527 -5.93 1 89.5 97 ARG A CA 1
ATOM 788 C C . ARG A 1 97 ? 16.047 6.926 -6.324 1 89.5 97 ARG A C 1
ATOM 790 O O . ARG A 1 97 ? 16.891 7.152 -5.461 1 89.5 97 ARG A O 1
ATOM 797 N N . ILE A 1 98 ? 16.281 7.035 -7.582 1 89.81 98 ILE A N 1
ATOM 798 C CA . ILE A 1 98 ? 17.609 7.391 -8.062 1 89.81 98 ILE A CA 1
ATOM 799 C C . ILE A 1 98 ? 17.906 8.859 -7.758 1 89.81 98 ILE A C 1
ATOM 801 O O . ILE A 1 98 ? 19.062 9.266 -7.66 1 89.81 98 ILE A O 1
ATOM 805 N N . ASP A 1 99 ? 16.797 9.594 -7.531 1 88.12 99 ASP A N 1
ATOM 806 C CA . ASP A 1 99 ? 16.922 11.023 -7.281 1 88.12 99 ASP A CA 1
ATOM 807 C C . ASP A 1 99 ? 17.078 11.312 -5.789 1 88.12 99 ASP A C 1
ATOM 809 O O . ASP A 1 99 ? 17.188 12.469 -5.379 1 88.12 99 ASP A O 1
ATOM 813 N N . ASP A 1 100 ? 17.078 10.305 -4.988 1 91.12 100 ASP A N 1
ATOM 814 C CA . ASP A 1 100 ? 17.25 10.531 -3.557 1 91.12 100 ASP A CA 1
ATOM 815 C C . ASP A 1 100 ? 18.609 11.164 -3.266 1 91.12 100 ASP A C 1
ATOM 817 O O . ASP A 1 100 ? 19.641 10.555 -3.514 1 91.12 100 ASP A O 1
ATOM 821 N N . PHE A 1 101 ? 18.609 12.305 -2.715 1 90.25 101 PHE A N 1
ATOM 822 C CA . PHE A 1 101 ? 19.844 13.062 -2.535 1 90.25 101 PHE A CA 1
ATOM 823 C C . PHE A 1 101 ? 20.766 12.359 -1.561 1 90.25 101 PHE A C 1
ATOM 825 O O . PHE A 1 101 ? 22 12.406 -1.719 1 90.25 101 PHE A O 1
ATOM 832 N N . LEU A 1 102 ? 20.25 11.641 -0.576 1 92.81 102 LEU A N 1
ATOM 833 C CA . LEU A 1 102 ? 21.109 10.969 0.399 1 92.81 102 LEU A CA 1
ATOM 834 C C . LEU A 1 102 ? 21.812 9.766 -0.226 1 92.81 102 LEU A C 1
ATOM 836 O O . LEU A 1 102 ? 22.922 9.422 0.16 1 92.81 102 LEU A O 1
ATOM 840 N N . LEU A 1 103 ? 21.094 9.117 -1.153 1 92.56 103 LEU A N 1
ATOM 841 C CA . LEU A 1 103 ? 21.734 8.031 -1.884 1 92.56 103 LEU A CA 1
ATOM 842 C C . LEU A 1 103 ? 22.875 8.547 -2.746 1 92.56 103 LEU A C 1
ATOM 844 O O . LEU A 1 103 ? 23.938 7.926 -2.822 1 92.56 103 LEU A O 1
ATOM 848 N N . TRP A 1 104 ? 22.625 9.672 -3.365 1 91.25 104 TRP A N 1
ATOM 849 C CA . TRP A 1 104 ? 23.672 10.336 -4.137 1 91.25 104 TRP A CA 1
ATOM 850 C C . TRP A 1 104 ? 24.859 10.688 -3.254 1 91.25 104 TRP A C 1
ATOM 852 O O . TRP A 1 104 ? 26.016 10.477 -3.641 1 91.25 104 TRP A O 1
ATOM 862 N N . ILE A 1 105 ? 24.609 11.188 -2.068 1 92.12 105 ILE A N 1
ATOM 863 C CA . ILE A 1 105 ? 25.672 11.555 -1.13 1 92.12 105 ILE A CA 1
ATOM 864 C C . ILE A 1 105 ? 26.453 10.312 -0.723 1 92.12 105 ILE A C 1
ATOM 866 O O . ILE A 1 105 ? 27.688 10.344 -0.64 1 92.12 105 ILE A O 1
ATOM 870 N N . ALA A 1 106 ? 25.766 9.234 -0.504 1 93.06 106 ALA A N 1
ATOM 871 C CA . ALA A 1 106 ? 26.422 7.996 -0.091 1 93.06 106 ALA A CA 1
ATOM 872 C C . ALA A 1 106 ? 27.375 7.492 -1.17 1 93.06 106 ALA A C 1
ATOM 874 O O . ALA A 1 106 ? 28.5 7.09 -0.872 1 93.06 106 ALA A O 1
ATOM 875 N N . PHE A 1 107 ? 26.969 7.527 -2.402 1 92.5 107 PHE A N 1
ATOM 876 C CA . PHE A 1 107 ? 27.828 7.078 -3.494 1 92.5 107 PHE A CA 1
ATOM 877 C C . PHE A 1 107 ? 29.031 7.996 -3.65 1 92.5 107 PHE A C 1
ATOM 879 O O . PHE A 1 107 ? 30.156 7.527 -3.889 1 92.5 107 PHE A O 1
ATOM 886 N N . ASN A 1 108 ? 28.828 9.305 -3.51 1 89.12 108 ASN A N 1
ATOM 887 C CA . ASN A 1 108 ? 29.922 10.25 -3.654 1 89.12 108 ASN A CA 1
ATOM 888 C C . ASN A 1 108 ? 30.859 10.203 -2.453 1 89.12 108 ASN A C 1
ATOM 890 O O . ASN A 1 108 ? 32.031 10.562 -2.566 1 89.12 108 ASN A O 1
ATOM 894 N N . TYR A 1 109 ? 30.312 9.805 -1.344 1 90.06 109 TYR A N 1
ATOM 895 C CA . TYR A 1 109 ? 31.172 9.609 -0.181 1 90.06 109 TYR A CA 1
ATOM 896 C C . TYR A 1 109 ? 32.156 8.461 -0.406 1 90.06 109 TYR A C 1
ATOM 898 O O . TYR A 1 109 ? 33.281 8.5 0.057 1 90.06 109 TYR A O 1
ATOM 906 N N . VAL A 1 110 ? 31.594 7.422 -1.113 1 88.38 110 VAL A N 1
ATOM 907 C CA . VAL A 1 110 ? 32.438 6.258 -1.414 1 88.38 110 VAL A CA 1
ATOM 908 C C . VAL A 1 110 ? 33.438 6.602 -2.512 1 88.38 110 VAL A C 1
ATOM 910 O O . VAL A 1 110 ? 34.625 6.266 -2.41 1 88.38 110 VAL A O 1
ATOM 913 N N . ARG A 1 111 ? 32.969 7.223 -3.551 1 86.44 111 ARG A N 1
ATOM 914 C CA . ARG A 1 111 ? 33.812 7.688 -4.645 1 86.44 111 ARG A CA 1
ATOM 915 C C . ARG A 1 111 ? 33.344 9.047 -5.16 1 86.44 111 ARG A C 1
ATOM 917 O O . ARG A 1 111 ? 32.219 9.18 -5.645 1 86.44 111 ARG A O 1
ATOM 924 N N . ARG A 1 112 ? 34.25 9.922 -5.168 1 83.38 112 ARG A N 1
ATOM 925 C CA . ARG A 1 112 ? 33.938 11.289 -5.566 1 83.38 112 ARG A CA 1
ATOM 926 C C . ARG A 1 112 ? 33.688 11.375 -7.062 1 83.38 112 ARG A C 1
ATOM 928 O O . ARG A 1 112 ? 34.344 10.703 -7.859 1 83.38 112 ARG A O 1
ATOM 935 N N . GLY A 1 113 ? 32.625 12.148 -7.363 1 79.38 113 GLY A N 1
ATOM 936 C CA . GLY A 1 113 ? 32.375 12.461 -8.766 1 79.38 113 GLY A CA 1
ATOM 937 C C . GLY A 1 113 ? 31.469 11.461 -9.445 1 79.38 113 GLY A C 1
ATOM 938 O O . GLY A 1 113 ? 31.469 11.336 -10.672 1 79.38 113 GLY A O 1
ATOM 939 N N . VAL A 1 114 ? 30.844 10.672 -8.648 1 87.12 114 VAL A N 1
ATOM 940 C CA . VAL A 1 114 ? 29.922 9.703 -9.227 1 87.12 114 VAL A CA 1
ATOM 941 C C . VAL A 1 114 ? 28.578 10.375 -9.492 1 87.12 114 VAL A C 1
ATOM 943 O O . VAL A 1 114 ? 27.969 10.961 -8.586 1 87.12 114 VAL A O 1
ATOM 946 N N . ASP A 1 115 ? 28.109 10.289 -10.672 1 87.25 115 ASP A N 1
ATOM 947 C CA . ASP A 1 115 ? 26.828 10.891 -11.039 1 87.25 115 ASP A CA 1
ATOM 948 C C . ASP A 1 115 ? 25.75 9.828 -11.203 1 87.25 115 ASP A C 1
ATOM 950 O O . ASP A 1 115 ? 25.984 8.797 -11.836 1 87.25 115 ASP A O 1
ATOM 954 N N . LEU A 1 116 ? 24.688 10.125 -10.602 1 91.12 116 LEU A N 1
ATOM 955 C CA . LEU A 1 116 ? 23.5 9.328 -10.867 1 91.12 116 LEU A CA 1
ATOM 956 C C . LEU A 1 116 ? 22.656 9.953 -11.977 1 91.12 116 LEU A C 1
ATOM 958 O O . LEU A 1 116 ? 22.359 11.148 -11.93 1 91.12 116 LEU A O 1
ATOM 962 N N . TYR A 1 117 ? 22.391 9.156 -12.945 1 90.06 117 TYR A N 1
ATOM 963 C CA . TYR A 1 117 ? 21.609 9.68 -14.062 1 90.06 117 TYR A CA 1
ATOM 964 C C . TYR A 1 117 ? 20.172 9.969 -13.641 1 90.06 117 TYR A C 1
ATOM 966 O O . TYR A 1 117 ? 19.766 9.625 -12.531 1 90.06 117 TYR A O 1
ATOM 974 N N . SER A 1 118 ? 19.391 10.57 -14.477 1 89.5 118 SER A N 1
ATOM 975 C CA . SER A 1 118 ? 18.047 11.047 -14.156 1 89.5 118 SER A CA 1
ATOM 976 C C . SER A 1 118 ? 17.047 9.906 -14.156 1 89.5 118 SER A C 1
ATOM 978 O O . SER A 1 118 ? 17.312 8.828 -14.695 1 89.5 118 SER A O 1
ATOM 980 N N . ARG A 1 119 ? 15.969 10.234 -13.547 1 89.56 119 ARG A N 1
ATOM 981 C CA . ARG A 1 119 ? 14.883 9.258 -13.516 1 89.56 119 ARG A CA 1
ATOM 982 C C . ARG A 1 119 ? 14.367 8.969 -14.93 1 89.56 119 ARG A C 1
ATOM 984 O O . ARG A 1 119 ? 13.945 7.852 -15.219 1 89.56 119 ARG A O 1
ATOM 991 N N . THR A 1 120 ? 14.406 9.945 -15.797 1 88.56 120 THR A N 1
ATOM 992 C CA . THR A 1 120 ? 13.961 9.742 -17.172 1 88.56 120 THR A CA 1
ATOM 993 C C . THR A 1 120 ? 14.898 8.797 -17.922 1 88.56 120 THR A C 1
ATOM 995 O O . THR A 1 120 ? 14.445 7.945 -18.688 1 88.56 120 THR A O 1
ATOM 998 N N . TRP A 1 121 ? 16.125 8.992 -17.656 1 91.94 121 TRP A N 1
ATOM 999 C CA . TRP A 1 121 ? 17.094 8.078 -18.25 1 91.94 121 TRP A CA 1
ATOM 1000 C C . TRP A 1 121 ? 16.891 6.656 -17.734 1 91.94 121 TRP A C 1
ATOM 1002 O O . TRP A 1 121 ? 16.969 5.691 -18.5 1 91.94 121 TRP A O 1
ATOM 1012 N N . ALA A 1 122 ? 16.719 6.566 -16.453 1 93.19 122 ALA A N 1
ATOM 1013 C CA . ALA A 1 122 ? 16.5 5.266 -15.836 1 93.19 122 ALA A CA 1
ATOM 1014 C C . ALA A 1 122 ? 15.297 4.559 -16.453 1 93.19 122 ALA A C 1
ATOM 1016 O O . ALA A 1 122 ? 15.328 3.348 -16.688 1 93.19 122 ALA A O 1
ATOM 1017 N N . ALA A 1 123 ? 14.242 5.305 -16.734 1 91.62 123 ALA A N 1
ATOM 1018 C CA . ALA A 1 123 ? 13.047 4.738 -17.344 1 91.62 123 ALA A CA 1
ATOM 1019 C C . ALA A 1 123 ? 13.344 4.227 -18.75 1 91.62 123 ALA A C 1
ATOM 1021 O O . ALA A 1 123 ? 12.891 3.145 -19.141 1 91.62 123 ALA A O 1
ATOM 1022 N N . THR A 1 124 ? 14.117 4.98 -19.484 1 92.62 124 THR A N 1
ATOM 1023 C CA . THR A 1 124 ? 14.492 4.586 -20.828 1 92.62 124 THR A CA 1
ATOM 1024 C C . THR A 1 124 ? 15.383 3.344 -20.812 1 92.62 124 THR A C 1
ATOM 1026 O O . THR A 1 124 ? 15.211 2.436 -21.625 1 92.62 124 THR A O 1
ATOM 1029 N N . GLU A 1 125 ? 16.328 3.404 -19.938 1 93.69 125 GLU A N 1
ATOM 1030 C CA . GLU A 1 125 ? 17.234 2.264 -19.812 1 93.69 125 GLU A CA 1
ATOM 1031 C C . GLU A 1 125 ? 16.484 1.008 -19.391 1 93.69 125 GLU A C 1
ATOM 1033 O O . GLU A 1 125 ? 16.812 -0.098 -19.812 1 93.69 125 GLU A O 1
ATOM 1038 N N . ALA A 1 126 ? 15.5 1.112 -18.5 1 94.88 126 ALA A N 1
ATOM 1039 C CA . ALA A 1 126 ? 14.672 -0.011 -18.078 1 94.88 126 ALA A CA 1
ATOM 1040 C C . ALA A 1 126 ? 13.906 -0.601 -19.266 1 94.88 126 ALA A C 1
ATOM 1042 O O . ALA A 1 126 ? 13.695 -1.814 -19.328 1 94.88 126 ALA A O 1
ATOM 1043 N N . HIS A 1 127 ? 13.484 0.282 -20.141 1 93.75 127 HIS A N 1
ATOM 1044 C CA . HIS A 1 127 ? 12.812 -0.187 -21.359 1 93.75 127 HIS A CA 1
ATOM 1045 C C . HIS A 1 127 ? 13.766 -1.011 -22.219 1 93.75 127 HIS A C 1
ATOM 1047 O O . HIS A 1 127 ? 13.375 -2.051 -22.75 1 93.75 127 HIS A O 1
ATOM 1053 N N . ARG A 1 128 ? 14.977 -0.527 -22.344 1 94.5 128 ARG A N 1
ATOM 1054 C CA . ARG A 1 128 ? 15.977 -1.283 -23.094 1 94.5 128 ARG A CA 1
ATOM 1055 C C . ARG A 1 128 ? 16.234 -2.637 -22.438 1 94.5 128 ARG A C 1
ATOM 1057 O O . ARG A 1 128 ? 16.406 -3.643 -23.141 1 94.5 128 ARG A O 1
ATOM 1064 N N . LEU A 1 129 ? 16.328 -2.631 -21.156 1 96.5 129 LEU A N 1
ATOM 1065 C CA . LEU A 1 129 ? 16.5 -3.871 -20.406 1 96.5 129 LEU A CA 1
ATOM 1066 C C . LEU A 1 129 ? 15.352 -4.836 -20.672 1 96.5 129 LEU A C 1
ATOM 1068 O O . LEU A 1 129 ? 15.57 -6.035 -20.844 1 96.5 129 LEU A O 1
ATOM 1072 N N . TYR A 1 130 ? 14.156 -4.316 -20.688 1 94.69 130 TYR A N 1
ATOM 1073 C CA . TYR A 1 130 ? 12.961 -5.109 -20.984 1 94.69 130 TYR A CA 1
ATOM 1074 C C . TYR A 1 130 ? 13.078 -5.797 -22.328 1 94.69 130 TYR A C 1
ATOM 1076 O O . TYR A 1 130 ? 12.828 -6.996 -22.453 1 94.69 130 TYR A O 1
ATOM 1084 N N . LEU A 1 131 ? 13.422 -5.012 -23.328 1 93.31 131 LEU A N 1
ATOM 1085 C CA . LEU A 1 131 ? 13.531 -5.547 -24.672 1 93.31 131 LEU A CA 1
ATOM 1086 C C . LEU A 1 131 ? 14.617 -6.617 -24.75 1 93.31 131 LEU A C 1
ATOM 1088 O O . LEU A 1 131 ? 14.445 -7.633 -25.438 1 93.31 131 LEU A O 1
ATOM 1092 N N . ASN A 1 132 ? 15.672 -6.395 -24.047 1 95.06 132 ASN A N 1
ATOM 1093 C CA . ASN A 1 132 ? 16.766 -7.355 -24 1 95.06 132 ASN A CA 1
ATOM 1094 C C . ASN A 1 132 ? 16.344 -8.664 -23.344 1 95.06 132 ASN A C 1
ATOM 1096 O O . ASN A 1 132 ? 16.594 -9.742 -23.891 1 95.06 132 ASN A O 1
ATOM 1100 N N . LEU A 1 133 ? 15.719 -8.578 -22.234 1 95.56 133 LEU A N 1
ATOM 1101 C CA . LEU A 1 133 ? 15.273 -9.758 -21.5 1 95.56 133 LEU A CA 1
ATOM 1102 C C . LEU A 1 133 ? 14.188 -10.5 -22.266 1 95.56 133 LEU A C 1
ATOM 1104 O O . LEU A 1 133 ? 14.164 -11.734 -22.281 1 95.56 133 LEU A O 1
ATOM 1108 N N . GLN A 1 134 ? 13.273 -9.75 -22.875 1 90.69 134 GLN A N 1
ATOM 1109 C CA . GLN A 1 134 ? 12.227 -10.352 -23.688 1 90.69 134 GLN A CA 1
ATOM 1110 C C . GLN A 1 134 ? 12.812 -11.188 -24.828 1 90.69 134 GLN A C 1
ATOM 1112 O O . GLN A 1 134 ? 12.352 -12.297 -25.094 1 90.69 134 GLN A O 1
ATOM 1117 N N . ALA A 1 135 ? 13.828 -10.625 -25.453 1 88.81 135 ALA A N 1
ATOM 1118 C CA . ALA A 1 135 ? 14.5 -11.336 -26.547 1 88.81 135 ALA A CA 1
ATOM 1119 C C . ALA A 1 135 ? 15.125 -12.641 -26.047 1 88.81 135 ALA A C 1
ATOM 1121 O O . ALA A 1 135 ? 15.086 -13.656 -26.75 1 88.81 135 ALA A O 1
ATOM 1122 N N . LYS A 1 136 ? 15.625 -12.586 -24.859 1 91.19 136 LYS A N 1
ATOM 1123 C CA . LYS A 1 136 ? 16.25 -13.781 -24.281 1 91.19 136 LYS A CA 1
ATOM 1124 C C . LYS A 1 136 ? 15.195 -14.852 -23.984 1 91.19 136 LYS A C 1
ATOM 1126 O O . LYS A 1 136 ? 15.445 -16.047 -24.203 1 91.19 136 LYS A O 1
ATOM 1131 N N . VAL A 1 137 ? 14.086 -14.477 -23.469 1 89.94 137 VAL A N 1
ATOM 1132 C CA . VAL A 1 137 ? 13 -15.406 -23.156 1 89.94 137 VAL A CA 1
ATOM 1133 C C . VAL A 1 137 ? 12.5 -16.062 -24.453 1 89.94 137 VAL A C 1
ATOM 1135 O O . VAL A 1 137 ? 12.297 -17.281 -24.5 1 89.94 137 VAL A O 1
ATOM 1138 N N . VAL A 1 138 ? 12.367 -15.297 -25.469 1 84.88 138 VAL A N 1
ATOM 1139 C CA . VAL A 1 138 ? 11.883 -15.789 -26.75 1 84.88 138 VAL A CA 1
ATOM 1140 C C . VAL A 1 138 ? 12.891 -16.766 -27.344 1 84.88 138 VAL A C 1
ATOM 1142 O O . VAL A 1 138 ? 12.508 -17.828 -27.844 1 84.88 138 VAL A O 1
ATOM 1145 N N . THR A 1 139 ? 14.156 -16.422 -27.234 1 84.69 139 THR A N 1
ATOM 1146 C CA . THR A 1 139 ? 15.203 -17.297 -27.766 1 84.69 139 THR A CA 1
ATOM 1147 C C . THR A 1 139 ? 15.25 -18.609 -27 1 84.69 139 THR A C 1
ATOM 1149 O O . THR A 1 139 ? 15.453 -19.672 -27.609 1 84.69 139 THR A O 1
ATOM 1152 N N . THR A 1 140 ? 15.055 -18.531 -25.734 1 86.12 140 THR A N 1
ATOM 1153 C CA . THR A 1 140 ? 15.047 -19.75 -24.938 1 86.12 140 THR A CA 1
ATOM 1154 C C . THR A 1 140 ? 13.898 -20.672 -25.344 1 86.12 140 THR A C 1
ATOM 1156 O O . THR A 1 140 ? 14.07 -21.891 -25.438 1 86.12 140 THR A O 1
ATOM 1159 N N . LEU A 1 141 ? 12.797 -20.172 -25.594 1 84.5 141 LEU A N 1
ATOM 1160 C CA . LEU A 1 141 ? 11.633 -20.969 -25.984 1 84.5 141 LEU A CA 1
ATOM 1161 C C . LEU A 1 141 ? 11.797 -21.516 -27.391 1 84.5 141 LEU A C 1
ATOM 1163 O O . LEU A 1 141 ? 11.32 -22.625 -27.688 1 84.5 141 LEU A O 1
ATOM 1167 N N . GLN A 1 142 ? 12.484 -20.781 -28.188 1 81.12 142 GLN A N 1
ATOM 1168 C CA . GLN A 1 142 ? 12.734 -21.234 -29.562 1 81.12 142 GLN A CA 1
ATOM 1169 C C . GLN A 1 142 ? 13.711 -22.406 -29.578 1 81.12 142 GLN A C 1
ATOM 1171 O O . GLN A 1 142 ? 13.609 -23.281 -30.438 1 81.12 142 GLN A O 1
ATOM 1176 N N . ASP A 1 143 ? 14.523 -22.281 -28.656 1 82.31 143 ASP A N 1
ATOM 1177 C CA . ASP A 1 143 ? 15.562 -23.297 -28.609 1 82.31 143 ASP A CA 1
ATOM 1178 C C . ASP A 1 143 ? 15.086 -24.547 -27.859 1 82.31 143 ASP A C 1
ATOM 1180 O O . ASP A 1 143 ? 15.805 -25.531 -27.781 1 82.31 143 ASP A O 1
ATOM 1184 N N . LEU A 1 144 ? 13.828 -24.438 -27.5 1 85.06 144 LEU A N 1
ATOM 1185 C CA . LEU A 1 144 ? 13.289 -25.578 -26.766 1 85.06 144 LEU A CA 1
ATOM 1186 C C . LEU A 1 144 ? 12.992 -26.734 -27.703 1 85.06 144 LEU A C 1
ATOM 1188 O O . LEU A 1 144 ? 12.438 -26.531 -28.781 1 85.06 144 LEU A O 1
ATOM 1192 N N . GLY A 1 145 ? 13.586 -27.781 -27.688 1 77.38 145 GLY A N 1
ATOM 1193 C CA . GLY A 1 145 ? 13.312 -28.969 -28.469 1 77.38 145 GLY A CA 1
ATOM 1194 C C . GLY A 1 145 ? 12.047 -29.688 -28.047 1 77.38 145 GLY A C 1
ATOM 1195 O O . GLY A 1 145 ? 11.812 -30.828 -28.453 1 77.38 145 GLY A O 1
ATOM 1196 N N . SER A 1 146 ? 11.234 -29.141 -27.172 1 87.81 146 SER A N 1
ATOM 1197 C CA . SER A 1 146 ? 10.016 -29.75 -26.656 1 87.81 146 SER A CA 1
ATOM 1198 C C . SER A 1 146 ? 8.852 -28.766 -26.656 1 87.81 146 SER A C 1
ATOM 1200 O O . SER A 1 146 ? 9.047 -27.578 -26.891 1 87.81 146 SER A O 1
ATOM 1202 N N . LYS A 1 147 ? 7.668 -29.281 -26.438 1 90.25 147 LYS A N 1
ATOM 1203 C CA . LYS A 1 147 ? 6.48 -28.438 -26.359 1 90.25 147 LYS A CA 1
ATOM 1204 C C . LYS A 1 147 ? 6.352 -27.812 -24.984 1 90.25 147 LYS A C 1
ATOM 1206 O O . LYS A 1 147 ? 7.012 -28.234 -24.031 1 90.25 147 LYS A O 1
ATOM 1211 N N . PHE A 1 148 ? 5.645 -26.703 -24.938 1 91.06 148 PHE A N 1
ATOM 1212 C CA . PHE A 1 148 ? 5.395 -26.078 -23.656 1 91.06 148 PHE A CA 1
ATOM 1213 C C . PHE A 1 148 ? 3.906 -25.844 -23.438 1 91.06 148 PHE A C 1
ATOM 1215 O O . PHE A 1 148 ? 3.111 -26 -24.375 1 91.06 148 PHE A O 1
ATOM 1222 N N . THR A 1 149 ? 3.529 -25.594 -22.281 1 92.94 149 THR A N 1
ATOM 1223 C CA . THR A 1 149 ? 2.143 -25.344 -21.906 1 92.94 149 THR A CA 1
ATOM 1224 C C . THR A 1 149 ? 1.963 -23.906 -21.422 1 92.94 149 THR A C 1
ATOM 1226 O O . THR A 1 149 ? 2.83 -23.359 -20.734 1 92.94 149 THR A O 1
ATOM 1229 N N . LEU A 1 150 ? 0.804 -23.328 -21.734 1 91.69 150 LEU A N 1
ATOM 1230 C CA . LEU A 1 150 ? 0.499 -21.953 -21.375 1 91.69 150 LEU A CA 1
ATOM 1231 C C . LEU A 1 150 ? -0.255 -21.891 -20.047 1 91.69 150 LEU A C 1
ATOM 1233 O O . LEU A 1 150 ? -1.111 -22.734 -19.781 1 91.69 150 LEU A O 1
ATOM 1237 N N . ILE A 1 151 ? 0.111 -20.953 -19.234 1 93.19 151 ILE A N 1
ATOM 1238 C CA . ILE A 1 151 ? -0.593 -20.641 -18 1 93.19 151 ILE A CA 1
ATOM 1239 C C . ILE A 1 151 ? -0.995 -19.156 -18 1 93.19 151 ILE A C 1
ATOM 1241 O O . ILE A 1 151 ? -0.146 -18.281 -18.156 1 93.19 151 ILE A O 1
ATOM 1245 N N . HIS A 1 152 ? -2.234 -18.828 -17.859 1 89.94 152 HIS A N 1
ATOM 1246 C CA . HIS A 1 152 ? -2.572 -17.406 -17.906 1 89.94 152 HIS A CA 1
ATOM 1247 C C . HIS A 1 152 ? -3.777 -17.094 -17.016 1 89.94 152 HIS A C 1
ATOM 1249 O O . HIS A 1 152 ? -4.539 -18 -16.672 1 89.94 152 HIS A O 1
ATOM 1255 N N . ASP A 1 153 ? -3.867 -15.914 -16.625 1 88.31 153 ASP A N 1
ATOM 1256 C CA . ASP A 1 153 ? -4.93 -15.352 -15.797 1 88.31 153 ASP A CA 1
ATOM 1257 C C . ASP A 1 153 ? -5.027 -13.836 -15.984 1 88.31 153 ASP A C 1
ATOM 1259 O O . ASP A 1 153 ? -4.164 -13.227 -16.609 1 88.31 153 ASP A O 1
ATOM 1263 N N . VAL A 1 154 ? -6.195 -13.281 -15.508 1 84.69 154 VAL A N 1
ATOM 1264 C CA . VAL A 1 154 ? -6.402 -11.844 -15.641 1 84.69 154 VAL A CA 1
ATOM 1265 C C . VAL A 1 154 ? -6.375 -11.188 -14.266 1 84.69 154 VAL A C 1
ATOM 1267 O O . VAL A 1 154 ? -6.875 -11.758 -13.289 1 84.69 154 VAL A O 1
ATOM 1270 N N . TRP A 1 155 ? -5.742 -10 -14.242 1 83.31 155 TRP A N 1
ATOM 1271 C CA . TRP A 1 155 ? -5.645 -9.234 -13.008 1 83.31 155 TRP A CA 1
ATOM 1272 C C . TRP A 1 155 ? -5.973 -7.766 -13.25 1 83.31 155 TRP A C 1
ATOM 1274 O O . TRP A 1 155 ? -5.555 -7.188 -14.25 1 83.31 155 TRP A O 1
ATOM 1284 N N . THR A 1 156 ? -6.637 -7.18 -12.32 1 78.19 156 THR A N 1
ATOM 1285 C CA . THR A 1 156 ? -6.953 -5.758 -12.383 1 78.19 156 THR A CA 1
ATOM 1286 C C . THR A 1 156 ? -6.309 -5.008 -11.227 1 78.19 156 THR A C 1
ATOM 1288 O O . THR A 1 156 ? -6.297 -5.496 -10.094 1 78.19 156 THR A O 1
ATOM 1291 N N . THR A 1 157 ? -5.738 -3.885 -11.516 1 75.75 157 THR A N 1
ATOM 1292 C CA . THR A 1 157 ? -5.086 -3.07 -10.5 1 75.75 157 THR A CA 1
ATOM 1293 C C . THR A 1 157 ? -6.098 -2.576 -9.469 1 75.75 157 THR A C 1
ATOM 1295 O O . THR A 1 157 ? -7.305 -2.572 -9.734 1 75.75 157 THR A O 1
ATOM 1298 N N . LYS A 1 158 ? -5.508 -2.154 -8.336 1 67.62 158 LYS A N 1
ATOM 1299 C CA . LYS A 1 158 ? -6.359 -1.556 -7.309 1 67.62 158 LYS A CA 1
ATOM 1300 C C . LYS A 1 158 ? -7.07 -0.315 -7.84 1 67.62 158 LYS A C 1
ATOM 1302 O O . LYS A 1 158 ? -6.465 0.505 -8.531 1 67.62 158 LYS A O 1
ATOM 1307 N N . GLY A 1 159 ? -8.359 -0.204 -7.625 1 62.91 159 GLY A N 1
ATOM 1308 C CA . GLY A 1 159 ? -9.164 0.897 -8.125 1 62.91 159 GLY A CA 1
ATOM 1309 C C . GLY A 1 159 ? -9.648 0.684 -9.547 1 62.91 159 GLY A C 1
ATOM 1310 O O . GLY A 1 159 ? -10.219 1.59 -10.156 1 62.91 159 GLY A O 1
ATOM 1311 N N . ASN A 1 160 ? -9.281 -0.47 -10.125 1 65.25 160 ASN A N 1
ATOM 1312 C CA . ASN A 1 160 ? -9.758 -0.898 -11.43 1 65.25 160 ASN A CA 1
ATOM 1313 C C . ASN A 1 160 ? -9.266 0.024 -12.539 1 65.25 160 ASN A C 1
ATOM 1315 O O . ASN A 1 160 ? -10.008 0.347 -13.469 1 65.25 160 ASN A O 1
ATOM 1319 N N . ARG A 1 161 ? -8.125 0.408 -12.422 1 74.06 161 ARG A N 1
ATOM 1320 C CA . ARG A 1 161 ? -7.598 1.332 -13.414 1 74.06 161 ARG A CA 1
ATOM 1321 C C . ARG A 1 161 ? -7.152 0.586 -14.672 1 74.06 161 ARG A C 1
ATOM 1323 O O . ARG A 1 161 ? -7.453 1.007 -15.789 1 74.06 161 ARG A O 1
ATOM 1330 N N . HIS A 1 162 ? -6.402 -0.477 -14.383 1 79.19 162 HIS A N 1
ATOM 1331 C CA . HIS A 1 162 ? -5.875 -1.256 -15.5 1 79.19 162 HIS A CA 1
ATOM 1332 C C . HIS A 1 162 ? -6.109 -2.748 -15.289 1 79.19 162 HIS A C 1
ATOM 1334 O O . HIS A 1 162 ? -6.039 -3.236 -14.156 1 79.19 162 HIS A O 1
ATOM 1340 N N . ALA A 1 163 ? -6.453 -3.41 -16.344 1 83.94 163 ALA A N 1
ATOM 1341 C CA . ALA A 1 163 ? -6.523 -4.871 -16.344 1 83.94 163 ALA A CA 1
ATOM 1342 C C . ALA A 1 163 ? -5.402 -5.477 -17.172 1 83.94 163 ALA A C 1
ATOM 1344 O O . ALA A 1 163 ? -5.062 -4.957 -18.234 1 83.94 163 ALA A O 1
ATOM 1345 N N . PHE A 1 164 ? -4.828 -6.539 -16.672 1 86.69 164 PHE A N 1
ATOM 1346 C CA . PHE A 1 164 ? -3.705 -7.164 -17.359 1 86.69 164 PHE A CA 1
ATOM 1347 C C . PHE A 1 164 ? -3.92 -8.664 -17.5 1 86.69 164 PHE A C 1
ATOM 1349 O O . PHE A 1 164 ? -4.469 -9.305 -16.594 1 86.69 164 PHE A O 1
ATOM 1356 N N . LEU A 1 165 ? -3.506 -9.164 -18.625 1 87.38 165 LEU A N 1
ATOM 1357 C CA . LEU A 1 165 ? -3.373 -10.609 -18.828 1 87.38 165 LEU A CA 1
ATOM 1358 C C . LEU A 1 165 ? -1.948 -11.062 -18.531 1 87.38 165 LEU A C 1
ATOM 1360 O O . LEU A 1 165 ? -1 -10.594 -19.172 1 87.38 165 LEU A O 1
ATOM 1364 N N . GLY A 1 166 ? -1.814 -11.867 -17.516 1 89.5 166 GLY A N 1
ATOM 1365 C CA . GLY A 1 166 ? -0.526 -12.492 -17.234 1 89.5 166 GLY A CA 1
ATOM 1366 C C . GLY A 1 166 ? -0.372 -13.852 -17.891 1 89.5 166 GLY A C 1
ATOM 1367 O O . GLY A 1 166 ? -1.316 -14.648 -17.906 1 89.5 166 GLY A O 1
ATOM 1368 N N . ILE A 1 167 ? 0.833 -14.086 -18.469 1 90.44 167 ILE A N 1
ATOM 1369 C CA . ILE A 1 167 ? 1.068 -15.352 -19.156 1 90.44 167 ILE A CA 1
ATOM 1370 C C . ILE A 1 167 ? 2.396 -15.953 -18.703 1 90.44 167 ILE A C 1
ATOM 1372 O O . ILE A 1 167 ? 3.408 -15.25 -18.625 1 90.44 167 ILE A O 1
ATOM 1376 N N . SER A 1 168 ? 2.365 -17.172 -18.359 1 92.69 168 SER A N 1
ATOM 1377 C CA . SER A 1 168 ? 3.553 -17.969 -18.078 1 92.69 168 SER A CA 1
ATOM 1378 C C . SER A 1 168 ? 3.568 -19.25 -18.891 1 92.69 168 SER A C 1
ATOM 1380 O O . SER A 1 168 ? 2.547 -19.641 -19.469 1 92.69 168 SER A O 1
ATOM 1382 N N . VAL A 1 169 ? 4.715 -19.828 -19.016 1 92.62 169 VAL A N 1
ATOM 1383 C CA . VAL A 1 169 ? 4.863 -21.078 -19.75 1 92.62 169 VAL A CA 1
ATOM 1384 C C . VAL A 1 169 ? 5.605 -22.094 -18.875 1 92.62 169 VAL A C 1
ATOM 1386 O O . VAL A 1 169 ? 6.516 -21.734 -18.125 1 92.62 169 VAL A O 1
ATOM 1389 N N . SER A 1 170 ? 5.152 -23.281 -18.953 1 94.56 170 SER A N 1
ATOM 1390 C CA . SER A 1 170 ? 5.844 -24.375 -18.281 1 94.56 170 SER A CA 1
ATOM 1391 C C . SER A 1 170 ? 6.441 -25.359 -19.297 1 94.56 170 SER A C 1
ATOM 1393 O O . SER A 1 170 ? 5.816 -25.672 -20.312 1 94.56 170 SER A O 1
ATOM 1395 N N . TYR A 1 171 ? 7.621 -25.766 -19.078 1 93.69 171 TYR A N 1
ATOM 1396 C CA . TYR A 1 171 ? 8.312 -26.719 -19.938 1 93.69 171 TYR A CA 1
ATOM 1397 C C . TYR A 1 171 ? 9.344 -27.516 -19.156 1 93.69 171 TYR A C 1
ATOM 1399 O O . TYR A 1 171 ? 9.617 -27.219 -18 1 93.69 171 TYR A O 1
ATOM 1407 N N . ILE A 1 172 ? 9.789 -28.594 -19.75 1 94.06 172 ILE A N 1
ATOM 1408 C CA . ILE A 1 172 ? 10.859 -29.406 -19.188 1 94.06 172 ILE A CA 1
ATOM 1409 C C . ILE A 1 172 ? 12.164 -29.141 -19.938 1 94.06 172 ILE A C 1
ATOM 1411 O O . ILE A 1 172 ? 12.211 -29.234 -21.172 1 94.06 172 ILE A O 1
ATOM 1415 N N . THR A 1 173 ? 13.188 -28.812 -19.234 1 91.94 173 THR A N 1
ATOM 1416 C CA . THR A 1 173 ? 14.469 -28.484 -19.844 1 91.94 173 THR A CA 1
ATOM 1417 C C . THR A 1 173 ? 15.172 -29.734 -20.359 1 91.94 173 THR A C 1
ATOM 1419 O O . THR A 1 173 ? 14.703 -30.844 -20.109 1 91.94 173 THR A O 1
ATOM 1422 N N . GLU A 1 174 ? 16.266 -29.516 -21.031 1 89.06 174 GLU A N 1
ATOM 1423 C CA . GLU A 1 174 ? 17.078 -30.625 -21.531 1 89.06 174 GLU A CA 1
ATOM 1424 C C . GLU A 1 174 ? 17.609 -31.469 -20.375 1 89.06 174 GLU A C 1
ATOM 1426 O O . GLU A 1 174 ? 17.781 -32.688 -20.516 1 89.06 174 GLU A O 1
ATOM 1431 N N . ASP A 1 175 ? 17.781 -30.812 -19.266 1 90.5 175 ASP A N 1
ATOM 1432 C CA . ASP A 1 175 ? 18.281 -31.516 -18.078 1 90.5 175 ASP A CA 1
ATOM 1433 C C . ASP A 1 175 ? 17.125 -32.062 -17.234 1 90.5 175 ASP A C 1
ATOM 1435 O O . ASP A 1 175 ? 17.312 -32.406 -16.078 1 90.5 175 ASP A O 1
ATOM 1439 N N . TRP A 1 176 ? 15.953 -32.094 -17.797 1 92.44 176 TRP A N 1
ATOM 1440 C CA . TRP A 1 176 ? 14.75 -32.688 -17.219 1 92.44 176 TRP A CA 1
ATOM 1441 C C . TRP A 1 176 ? 14.352 -31.984 -15.938 1 92.44 176 TRP A C 1
ATOM 1443 O O . TRP A 1 176 ? 14.062 -32.625 -14.93 1 92.44 176 TRP A O 1
ATOM 1453 N N . LYS A 1 177 ? 14.414 -30.719 -16.031 1 91.5 177 LYS A N 1
ATOM 1454 C CA . LYS A 1 177 ? 13.914 -29.891 -14.945 1 91.5 177 LYS A CA 1
ATOM 1455 C C . LYS A 1 177 ? 12.602 -29.203 -15.328 1 91.5 177 LYS A C 1
ATOM 1457 O O . LYS A 1 177 ? 12.445 -28.75 -16.469 1 91.5 177 LYS A O 1
ATOM 1462 N N . PHE A 1 178 ? 11.703 -29.297 -14.391 1 93.06 178 PHE A N 1
ATOM 1463 C CA . PHE A 1 178 ? 10.43 -28.625 -14.594 1 93.06 178 PHE A CA 1
ATOM 1464 C C . PHE A 1 178 ? 10.555 -27.125 -14.328 1 93.06 178 PHE A C 1
ATOM 1466 O O . PHE A 1 178 ? 10.93 -26.719 -13.234 1 93.06 178 PHE A O 1
ATOM 1473 N N . VAL A 1 179 ? 10.266 -26.312 -15.375 1 92.56 179 VAL A N 1
ATOM 1474 C CA . VAL A 1 179 ? 10.469 -24.859 -15.25 1 92.56 179 VAL A CA 1
ATOM 1475 C C . VAL A 1 179 ? 9.188 -24.125 -15.641 1 92.56 179 VAL A C 1
ATOM 1477 O O . VAL A 1 179 ? 8.523 -24.5 -16.609 1 92.56 179 VAL A O 1
ATOM 1480 N N . ILE A 1 180 ? 8.805 -23.219 -14.805 1 93.56 180 ILE A N 1
ATOM 1481 C CA . ILE A 1 180 ? 7.766 -22.266 -15.164 1 93.56 180 ILE A CA 1
ATOM 1482 C C . ILE A 1 180 ? 8.391 -20.891 -15.43 1 93.56 180 ILE A C 1
ATOM 1484 O O . ILE A 1 180 ? 9.039 -20.328 -14.547 1 93.56 180 ILE A O 1
ATOM 1488 N N . CYS A 1 181 ? 8.195 -20.391 -16.594 1 92.94 181 CYS A N 1
ATOM 1489 C CA . CYS A 1 181 ? 8.797 -19.125 -17 1 92.94 181 CYS A CA 1
ATOM 1490 C C . CYS A 1 181 ? 7.73 -18.094 -17.312 1 92.94 181 CYS A C 1
ATOM 1492 O O . CYS A 1 181 ? 6.762 -18.375 -18.016 1 92.94 181 CYS A O 1
ATOM 1494 N N . HIS A 1 182 ? 7.977 -16.938 -16.781 1 93.12 182 HIS A N 1
ATOM 1495 C CA . HIS A 1 182 ? 7.109 -15.82 -17.109 1 93.12 182 HIS A CA 1
ATOM 1496 C C . HIS A 1 182 ? 7.289 -15.398 -18.562 1 93.12 182 HIS A C 1
ATOM 1498 O O . HIS A 1 182 ? 8.414 -15.203 -19.031 1 93.12 182 HIS A O 1
ATOM 1504 N N . LEU A 1 183 ? 6.227 -15.328 -19.266 1 90.19 183 LEU A N 1
ATOM 1505 C CA . LEU A 1 183 ? 6.301 -14.914 -20.672 1 90.19 183 LEU A CA 1
ATOM 1506 C C . LEU A 1 183 ? 6.055 -13.414 -20.812 1 90.19 183 LEU A C 1
ATOM 1508 O O . LEU A 1 183 ? 6.715 -12.742 -21.609 1 90.19 183 LEU A O 1
ATOM 1512 N N . GLY A 1 184 ? 5.055 -12.945 -20.094 1 88.25 184 GLY A N 1
ATOM 1513 C CA . GLY A 1 184 ? 4.773 -11.516 -20.172 1 88.25 184 GLY A CA 1
ATOM 1514 C C . GLY A 1 184 ? 3.426 -11.141 -19.594 1 88.25 184 GLY A C 1
ATOM 1515 O O . GLY A 1 184 ? 2.662 -12.016 -19.172 1 88.25 184 GLY A O 1
ATOM 1516 N N . MET A 1 185 ? 3.295 -9.875 -19.484 1 88.56 185 MET A N 1
ATOM 1517 C CA . MET A 1 185 ? 2.021 -9.273 -19.094 1 88.56 185 MET A CA 1
ATOM 1518 C C . MET A 1 185 ? 1.508 -8.336 -20.188 1 88.56 185 MET A C 1
ATOM 1520 O O . MET A 1 185 ? 2.283 -7.594 -20.781 1 88.56 185 MET A O 1
ATOM 1524 N N . LYS A 1 186 ? 0.223 -8.438 -20.391 1 84.38 186 LYS A N 1
ATOM 1525 C CA . LYS A 1 186 ? -0.34 -7.594 -21.453 1 84.38 186 LYS A CA 1
ATOM 1526 C C . LYS A 1 186 ? -1.557 -6.824 -20.938 1 84.38 186 LYS A C 1
ATOM 1528 O O . LYS A 1 186 ? -2.438 -7.398 -20.297 1 84.38 186 LYS A O 1
ATOM 1533 N N . TYR A 1 187 ? -1.538 -5.586 -21.266 1 85.12 187 TYR A N 1
ATOM 1534 C CA . TYR A 1 187 ? -2.658 -4.715 -20.922 1 85.12 187 TYR A CA 1
ATOM 1535 C C . TYR A 1 187 ? -3.902 -5.094 -21.719 1 85.12 187 TYR A C 1
ATOM 1537 O O . TYR A 1 187 ? -3.824 -5.34 -22.922 1 85.12 187 TYR A O 1
ATOM 1545 N N . ILE A 1 188 ? -5.039 -5.188 -20.953 1 80.5 188 ILE A N 1
ATOM 1546 C CA . ILE A 1 188 ? -6.324 -5.488 -21.578 1 80.5 188 ILE A CA 1
ATOM 1547 C C . ILE A 1 188 ? -7.27 -4.301 -21.406 1 80.5 188 ILE A C 1
ATOM 1549 O O . ILE A 1 188 ? -7.551 -3.873 -20.281 1 80.5 188 ILE A O 1
ATOM 1553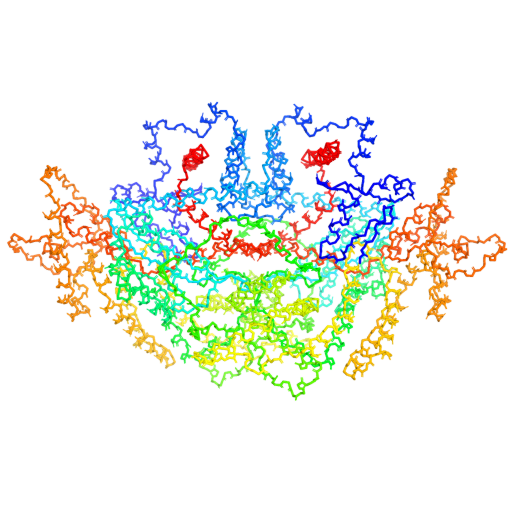 N N . ALA A 1 189 ? -7.727 -3.717 -22.453 1 71.75 189 ALA A N 1
ATOM 1554 C CA . ALA A 1 189 ? -8.609 -2.555 -22.438 1 71.75 189 ALA A CA 1
ATOM 1555 C C . ALA A 1 189 ? -10.078 -2.98 -22.438 1 71.75 189 ALA A C 1
ATOM 1557 O O . ALA A 1 189 ? -10.969 -2.156 -22.219 1 71.75 189 ALA A O 1
ATOM 1558 N N . SER A 1 190 ? -10.289 -4.273 -22.609 1 63.09 190 SER A N 1
ATOM 1559 C CA . SER A 1 190 ? -11.664 -4.695 -22.812 1 63.09 190 SER A CA 1
ATOM 1560 C C . SER A 1 190 ? -12.219 -5.402 -21.578 1 63.09 190 SER A C 1
ATOM 1562 O O . SER A 1 190 ? -11.477 -5.664 -20.625 1 63.09 190 SER A O 1
ATOM 1564 N N . THR A 1 191 ? -13.492 -5.512 -21.656 1 65 191 THR A N 1
ATOM 1565 C CA . THR A 1 191 ? -14.172 -6.266 -20.594 1 65 191 THR A CA 1
ATOM 1566 C C . THR A 1 191 ? -13.68 -7.707 -20.562 1 65 191 THR A C 1
ATOM 1568 O O . THR A 1 191 ? -13.211 -8.234 -21.578 1 65 191 THR A O 1
ATOM 1571 N N . HIS A 1 192 ? -13.781 -8.211 -19.484 1 63.66 192 HIS A N 1
ATOM 1572 C CA . HIS A 1 192 ? -13.266 -9.562 -19.266 1 63.66 192 HIS A CA 1
ATOM 1573 C C . HIS A 1 192 ? -14.211 -10.609 -19.844 1 63.66 192 HIS A C 1
ATOM 1575 O O . HIS A 1 192 ? -14.578 -11.562 -19.141 1 63.66 192 HIS A O 1
ATOM 1581 N N . LYS A 1 193 ? -14.555 -10.375 -21.062 1 68.38 193 LYS A N 1
ATOM 1582 C CA . LYS A 1 193 ? -15.336 -11.391 -21.766 1 68.38 193 LYS A CA 1
ATOM 1583 C C . LYS A 1 193 ? -14.445 -12.297 -22.594 1 68.38 193 LYS A C 1
ATOM 1585 O O . LYS A 1 193 ? -13.469 -11.844 -23.203 1 68.38 193 LYS A O 1
ATOM 1590 N N . GLY A 1 194 ? -14.797 -13.531 -22.594 1 70.06 194 GLY A N 1
ATOM 1591 C CA . GLY A 1 194 ? -13.961 -14.539 -23.219 1 70.06 194 GLY A CA 1
ATOM 1592 C C . GLY A 1 194 ? -13.602 -14.211 -24.656 1 70.06 194 GLY A C 1
ATOM 1593 O O . GLY A 1 194 ? -12.43 -14.258 -25.031 1 70.06 194 GLY A O 1
ATOM 1594 N N . LYS A 1 195 ? -14.539 -13.734 -25.375 1 70.25 195 LYS A N 1
ATOM 1595 C CA . LYS A 1 195 ? -14.305 -13.461 -26.797 1 70.25 195 LYS A CA 1
ATOM 1596 C C . LYS A 1 195 ? -13.406 -12.242 -26.969 1 70.25 195 LYS A C 1
ATOM 1598 O O . LYS A 1 195 ? -12.562 -12.211 -27.875 1 70.25 195 LYS A O 1
ATOM 1603 N N . LEU A 1 196 ? -13.562 -11.336 -26.031 1 69.75 196 LEU A N 1
ATOM 1604 C CA . LEU A 1 196 ? -12.789 -10.109 -26.141 1 69.75 196 LEU A CA 1
ATOM 1605 C C . LEU A 1 196 ? -11.359 -10.328 -25.656 1 69.75 196 LEU A C 1
ATOM 1607 O O . LEU A 1 196 ? -10.422 -9.711 -26.156 1 69.75 196 LEU A O 1
ATOM 1611 N N . LEU A 1 197 ? -11.297 -11.203 -24.75 1 77 197 LEU A N 1
ATOM 1612 C CA . LEU A 1 197 ? -9.977 -11.492 -24.203 1 77 197 LEU A CA 1
ATOM 1613 C C . LEU A 1 197 ? -9.156 -12.336 -25.172 1 77 197 LEU A C 1
ATOM 1615 O O . LEU A 1 197 ? -7.93 -12.367 -25.094 1 77 197 LEU A O 1
ATOM 1619 N N . ALA A 1 198 ? -9.898 -13 -26.031 1 81.06 198 ALA A N 1
ATOM 1620 C CA . ALA A 1 198 ? -9.25 -13.938 -26.953 1 81.06 198 ALA A CA 1
ATOM 1621 C C . ALA A 1 198 ? -8.352 -13.203 -27.938 1 81.06 198 ALA A C 1
ATOM 1623 O O . ALA A 1 198 ? -7.281 -13.695 -28.297 1 81.06 198 ALA A O 1
ATOM 1624 N N . LEU A 1 199 ? -8.734 -11.992 -28.266 1 77.12 199 LEU A N 1
ATOM 1625 C CA . LEU A 1 199 ? -8.031 -11.273 -29.312 1 77.12 199 LEU A CA 1
ATOM 1626 C C . LEU A 1 199 ? -6.633 -10.875 -28.859 1 77.12 199 LEU A C 1
ATOM 1628 O O . LEU A 1 199 ? -5.645 -11.172 -29.547 1 77.12 199 LEU A O 1
ATOM 1632 N N . PRO A 1 200 ? -6.59 -10.234 -27.734 1 72.69 200 PRO A N 1
ATOM 1633 C CA . PRO A 1 200 ? -5.234 -9.883 -27.312 1 72.69 200 PRO A CA 1
ATOM 1634 C C . PRO A 1 200 ? -4.355 -11.109 -27.062 1 72.69 200 PRO A C 1
ATOM 1636 O O . PRO A 1 200 ? -3.156 -11.078 -27.359 1 72.69 200 PRO A O 1
ATOM 1639 N N . PHE A 1 201 ? -4.922 -12.133 -26.703 1 79.75 201 PHE A N 1
ATOM 1640 C CA . PHE A 1 201 ? -4.16 -13.344 -26.453 1 79.75 201 PHE A CA 1
ATOM 1641 C C . PHE A 1 201 ? -3.701 -13.984 -27.75 1 79.75 201 PHE A C 1
ATOM 1643 O O . PHE A 1 201 ? -2.557 -14.43 -27.859 1 79.75 201 PHE A O 1
ATOM 1650 N N . ALA A 1 202 ? -4.625 -14.008 -28.641 1 77.5 202 ALA A N 1
ATOM 1651 C CA . ALA A 1 202 ? -4.297 -14.562 -29.953 1 77.5 202 ALA A CA 1
ATOM 1652 C C . ALA A 1 202 ? -3.186 -13.758 -30.625 1 77.5 202 ALA A C 1
ATOM 1654 O O . ALA A 1 202 ? -2.326 -14.328 -31.297 1 77.5 202 ALA A O 1
ATOM 1655 N N . ASN A 1 203 ? -3.215 -12.5 -30.359 1 72.62 203 ASN A N 1
ATOM 1656 C CA . ASN A 1 203 ? -2.182 -11.641 -30.922 1 72.62 203 ASN A CA 1
ATOM 1657 C C . ASN A 1 203 ? -0.808 -11.953 -30.328 1 72.62 203 ASN A C 1
ATOM 1659 O O . ASN A 1 203 ? 0.195 -11.938 -31.047 1 72.62 203 ASN A O 1
ATOM 1663 N N . ILE A 1 204 ? -0.791 -12.219 -29.156 1 73.75 204 ILE A N 1
ATOM 1664 C CA . ILE A 1 204 ? 0.46 -12.562 -28.484 1 73.75 204 ILE A CA 1
ATOM 1665 C C . ILE A 1 204 ? 0.99 -13.891 -29.016 1 73.75 204 ILE A C 1
ATOM 1667 O O . ILE A 1 204 ? 2.178 -14.016 -29.328 1 73.75 204 ILE A O 1
ATOM 1671 N N . LEU A 1 205 ? 0.135 -14.797 -29.203 1 76.25 205 LEU A N 1
ATOM 1672 C CA . LEU A 1 205 ? 0.528 -16.125 -29.672 1 76.25 205 LEU A CA 1
ATOM 1673 C C . LEU A 1 205 ? 0.974 -16.078 -31.125 1 76.25 205 LEU A C 1
ATOM 1675 O O . LEU A 1 205 ? 1.926 -16.75 -31.516 1 76.25 205 LEU A O 1
ATOM 1679 N N . SER A 1 206 ? 0.251 -15.219 -31.859 1 72.06 206 SER A N 1
ATOM 1680 C CA . SER A 1 206 ? 0.608 -15.078 -33.281 1 72.06 206 SER A CA 1
ATOM 1681 C C . SER A 1 206 ? 1.98 -14.43 -33.438 1 72.06 206 SER A C 1
ATOM 1683 O O . SER A 1 206 ? 2.764 -14.836 -34.281 1 72.06 206 SER A O 1
ATOM 1685 N N . LYS A 1 207 ? 2.221 -13.469 -32.594 1 68.94 207 LYS A N 1
ATOM 1686 C CA . LYS A 1 207 ? 3.521 -12.805 -32.625 1 68.94 207 LYS A CA 1
ATOM 1687 C C . LYS A 1 207 ? 4.637 -13.758 -32.219 1 68.94 207 LYS A C 1
ATOM 1689 O O . LYS A 1 207 ? 5.738 -13.719 -32.75 1 68.94 207 LYS A O 1
ATOM 1694 N N . LEU A 1 208 ? 4.27 -14.508 -31.328 1 66.19 208 LEU A N 1
ATOM 1695 C CA . LEU A 1 208 ? 5.238 -15.516 -30.891 1 66.19 208 LEU A CA 1
ATOM 1696 C C . LEU A 1 208 ? 5.496 -16.531 -32 1 66.19 208 LEU A C 1
ATOM 1698 O O . LEU A 1 208 ? 6.637 -16.938 -32.219 1 66.19 208 LEU A O 1
ATOM 1702 N N . THR A 1 209 ? 4.453 -16.859 -32.688 1 61.91 209 THR A N 1
ATOM 1703 C CA . THR A 1 209 ? 4.574 -17.859 -33.719 1 61.91 209 THR A CA 1
ATOM 1704 C C . THR A 1 209 ? 5.227 -17.266 -34.969 1 61.91 209 THR A C 1
ATOM 1706 O O . THR A 1 209 ? 6.059 -17.906 -35.625 1 61.91 209 THR A O 1
ATOM 1709 N N . HIS A 1 210 ? 4.766 -16.062 -35.281 1 57.25 210 HIS A N 1
ATOM 1710 C CA . HIS A 1 210 ? 5.234 -15.469 -36.531 1 57.25 210 HIS A CA 1
ATOM 1711 C C . HIS A 1 210 ? 6.621 -14.867 -36.375 1 57.25 210 HIS A C 1
ATOM 1713 O O . HIS A 1 210 ? 7.5 -15.07 -37.219 1 57.25 210 HIS A O 1
ATOM 1719 N N . HIS A 1 211 ? 6.566 -13.977 -35.375 1 51.66 211 HIS A N 1
ATOM 1720 C CA . HIS A 1 211 ? 7.801 -13.211 -35.25 1 51.66 211 HIS A CA 1
ATOM 1721 C C . HIS A 1 211 ? 8.945 -14.086 -34.719 1 51.66 211 HIS A C 1
ATOM 1723 O O . HIS A 1 211 ? 10.094 -13.906 -35.125 1 51.66 211 HIS A O 1
ATOM 1729 N N . PHE A 1 212 ? 8.492 -14.922 -33.875 1 50.34 212 PHE A N 1
ATOM 1730 C CA . PHE A 1 212 ? 9.602 -15.648 -33.281 1 50.34 212 PHE A CA 1
ATOM 1731 C C . PHE A 1 212 ? 9.695 -17.062 -33.844 1 50.34 212 PHE A C 1
ATOM 1733 O O . PHE A 1 212 ? 10.453 -17.891 -33.344 1 50.34 212 PHE A O 1
ATOM 1740 N N . TYR A 1 213 ? 9.008 -17.234 -34.938 1 48.56 213 TYR A N 1
ATOM 1741 C CA . TYR A 1 213 ? 9.055 -18.469 -35.719 1 48.56 213 TYR A CA 1
ATOM 1742 C C . TYR A 1 213 ? 8.789 -19.688 -34.844 1 48.56 213 TYR A C 1
ATOM 1744 O O . TYR A 1 213 ? 9.508 -20.688 -34.906 1 48.56 213 TYR A O 1
ATOM 1752 N N . PHE A 1 214 ? 8.008 -19.438 -33.781 1 57.47 214 PHE A N 1
ATOM 1753 C CA . PHE A 1 214 ? 7.602 -20.594 -33 1 57.47 214 PHE A CA 1
ATOM 1754 C C . PHE A 1 214 ? 6.66 -21.484 -33.781 1 57.47 214 PHE A C 1
ATOM 1756 O O . PHE A 1 214 ? 5.633 -21.031 -34.281 1 57.47 214 PHE A O 1
ATOM 1763 N N . PRO A 1 215 ? 7.141 -22.609 -34.312 1 53.84 215 PRO A N 1
ATOM 1764 C CA . PRO A 1 215 ? 6.051 -23.406 -34.875 1 53.84 215 PRO A CA 1
ATOM 1765 C C . PRO A 1 215 ? 4.887 -23.578 -33.906 1 53.84 215 PRO A C 1
ATOM 1767 O O . PRO A 1 215 ? 5.102 -23.844 -32.719 1 53.84 215 PRO A O 1
ATOM 1770 N N . SER A 1 216 ? 3.709 -22.891 -34.188 1 54.5 216 SER A N 1
ATOM 1771 C CA . SER A 1 216 ? 2.486 -23.047 -33.406 1 54.5 216 SER A CA 1
ATOM 1772 C C . SER A 1 216 ? 2.361 -24.453 -32.844 1 54.5 216 SER A C 1
ATOM 1774 O O . SER A 1 216 ? 1.629 -24.656 -31.875 1 54.5 216 SER A O 1
ATOM 1776 N N . THR A 1 217 ? 3.232 -25.297 -33.25 1 62.91 217 THR A N 1
ATOM 1777 C CA . THR A 1 217 ? 3.166 -26.703 -32.875 1 62.91 217 THR A CA 1
ATOM 1778 C C . THR A 1 217 ? 3.84 -26.938 -31.531 1 62.91 217 THR A C 1
ATOM 1780 O O . THR A 1 217 ? 3.701 -28.016 -30.938 1 62.91 217 THR A O 1
ATOM 1783 N N . TYR A 1 218 ? 4.316 -25.812 -30.984 1 79.19 218 TYR A N 1
ATOM 1784 C CA . TYR A 1 218 ? 5.051 -25.984 -29.734 1 79.19 218 TYR A CA 1
ATOM 1785 C C . TYR A 1 218 ? 4.121 -25.875 -28.531 1 79.19 218 TYR A C 1
ATOM 1787 O O . TYR A 1 218 ? 4.5 -26.234 -27.422 1 79.19 218 TYR A O 1
ATOM 1795 N N . ILE A 1 219 ? 2.896 -25.516 -28.781 1 87.44 219 ILE A N 1
ATOM 1796 C CA . ILE A 1 219 ? 1.975 -25.359 -27.656 1 87.44 219 ILE A CA 1
ATOM 1797 C C . ILE A 1 219 ? 1.164 -26.641 -27.469 1 87.44 219 ILE A C 1
ATOM 1799 O O . ILE A 1 219 ? 0.527 -27.125 -28.422 1 87.44 219 ILE A O 1
ATOM 1803 N N . LEU A 1 220 ? 1.23 -27.125 -26.312 1 90.69 220 LEU A N 1
ATOM 1804 C CA . LEU A 1 220 ? 0.559 -28.391 -26.047 1 90.69 220 LEU A CA 1
ATOM 1805 C C . LEU A 1 220 ? -0.803 -28.172 -25.406 1 90.69 220 LEU A C 1
ATOM 1807 O O . LEU A 1 220 ? -1.795 -28.781 -25.797 1 90.69 220 LEU A O 1
ATOM 1811 N N . ALA A 1 221 ? -0.782 -27.375 -24.406 1 93.44 221 ALA A N 1
ATOM 1812 C CA . ALA A 1 221 ? -1.979 -27.203 -23.578 1 93.44 221 ALA A CA 1
ATOM 1813 C C . ALA A 1 221 ? -1.984 -25.859 -22.875 1 93.44 221 ALA A C 1
ATOM 1815 O O . ALA A 1 221 ? -1.048 -25.062 -23.016 1 93.44 221 ALA A O 1
ATOM 1816 N N . GLN A 1 222 ? -3.125 -25.562 -22.156 1 93 222 GLN A N 1
ATOM 1817 C CA . GLN A 1 222 ? -3.225 -24.359 -21.328 1 93 222 GLN A CA 1
ATOM 1818 C C . GLN A 1 222 ? -3.777 -24.688 -19.953 1 93 222 GLN A C 1
ATOM 1820 O O . GLN A 1 222 ? -4.535 -25.656 -19.781 1 93 222 GLN A O 1
ATOM 1825 N N . THR A 1 223 ? -3.346 -23.953 -19.016 1 93.94 223 THR A N 1
ATOM 1826 C CA . THR A 1 223 ? -3.859 -24.031 -17.656 1 93.94 223 THR A CA 1
ATOM 1827 C C . THR A 1 223 ? -4.449 -22.703 -17.219 1 93.94 223 THR A C 1
ATOM 1829 O O . THR A 1 223 ? -3.785 -21.656 -17.297 1 93.94 223 THR A O 1
ATOM 1832 N N . THR A 1 224 ? -5.719 -22.656 -16.766 1 91.69 224 THR A N 1
ATOM 1833 C CA . THR A 1 224 ? -6.395 -21.453 -16.312 1 91.69 224 THR A CA 1
ATOM 1834 C C . THR A 1 224 ? -7.246 -21.75 -15.078 1 91.69 224 THR A C 1
ATOM 1836 O O . THR A 1 224 ? -7.352 -22.891 -14.648 1 91.69 224 THR A O 1
ATOM 1839 N N . ASP A 1 225 ? -7.766 -20.719 -14.578 1 85.12 225 ASP A N 1
ATOM 1840 C CA . ASP A 1 225 ? -8.719 -20.906 -13.492 1 85.12 225 ASP A CA 1
ATOM 1841 C C . ASP A 1 225 ? -10.039 -21.469 -14.016 1 85.12 225 ASP A C 1
ATOM 1843 O O . ASP A 1 225 ? -10.156 -21.797 -15.195 1 85.12 225 ASP A O 1
ATOM 1847 N N . SER A 1 226 ? -11.008 -21.734 -13.188 1 77.25 226 SER A N 1
ATOM 1848 C CA . SER A 1 226 ? -12.227 -22.453 -13.547 1 77.25 226 SER A CA 1
ATOM 1849 C C . SER A 1 226 ? -13.289 -21.5 -14.086 1 77.25 226 SER A C 1
ATOM 1851 O O . SER A 1 226 ? -14.438 -21.891 -14.273 1 77.25 226 SER A O 1
ATOM 1853 N N . GLY A 1 227 ? -12.93 -20.344 -14.414 1 76.75 227 GLY A N 1
ATOM 1854 C CA . GLY A 1 227 ? -13.938 -19.422 -14.914 1 76.75 227 GLY A CA 1
ATOM 1855 C C . GLY A 1 227 ? -14.5 -19.828 -16.266 1 76.75 227 GLY A C 1
ATOM 1856 O O . GLY A 1 227 ? -13.773 -20.312 -17.125 1 76.75 227 GLY A O 1
ATOM 1857 N N . SER A 1 228 ? -15.773 -19.734 -16.422 1 71.88 228 SER A N 1
ATOM 1858 C CA . SER A 1 228 ? -16.453 -20.141 -17.656 1 71.88 228 SER A CA 1
ATOM 1859 C C . SER A 1 228 ? -15.961 -19.328 -18.844 1 71.88 228 SER A C 1
ATOM 1861 O O . SER A 1 228 ? -15.945 -19.828 -19.969 1 71.88 228 SER A O 1
ATOM 1863 N N . ASN A 1 229 ? -15.531 -18.156 -18.578 1 76.88 229 ASN A N 1
ATOM 1864 C CA . ASN A 1 229 ? -15.055 -17.281 -19.656 1 76.88 229 ASN A CA 1
ATOM 1865 C C . ASN A 1 229 ? -13.781 -17.828 -20.297 1 76.88 229 ASN A C 1
ATOM 1867 O O . ASN A 1 229 ? -13.492 -17.531 -21.453 1 76.88 229 ASN A O 1
ATOM 1871 N N . ASN A 1 230 ? -13.117 -18.656 -19.562 1 80.88 230 ASN A N 1
ATOM 1872 C CA . ASN A 1 230 ? -11.859 -19.203 -20.078 1 80.88 230 ASN A CA 1
ATOM 1873 C C . ASN A 1 230 ? -12.086 -20.188 -21.203 1 80.88 230 ASN A C 1
ATOM 1875 O O . ASN A 1 230 ? -11.289 -20.266 -22.141 1 80.88 230 ASN A O 1
ATOM 1879 N N . PHE A 1 231 ? -13.195 -20.922 -21.109 1 82.12 231 PHE A N 1
ATOM 1880 C CA . PHE A 1 231 ? -13.516 -21.875 -22.172 1 82.12 231 PHE A CA 1
ATOM 1881 C C . PHE A 1 231 ? -13.875 -21.156 -23.453 1 82.12 231 PHE A C 1
ATOM 1883 O O . PHE A 1 231 ? -13.43 -21.531 -24.531 1 82.12 231 PHE A O 1
ATOM 1890 N N . THR A 1 232 ? -14.688 -20.125 -23.25 1 83.31 232 THR A N 1
ATOM 1891 C CA . THR A 1 232 ? -15.062 -19.312 -24.406 1 83.31 232 THR A CA 1
ATOM 1892 C C . THR A 1 232 ? -13.844 -18.656 -25.031 1 83.31 232 THR A C 1
ATOM 1894 O O . THR A 1 232 ? -13.719 -18.578 -26.25 1 83.31 232 THR A O 1
ATOM 1897 N N . MET A 1 233 ? -13.016 -18.281 -24.188 1 86.12 233 MET A N 1
ATOM 1898 C CA . MET A 1 233 ? -11.781 -17.641 -24.656 1 86.12 233 MET A CA 1
ATOM 1899 C C . MET A 1 233 ? -10.922 -18.641 -25.438 1 86.12 233 MET A C 1
ATOM 1901 O O . MET A 1 233 ? -10.438 -18.328 -26.531 1 86.12 233 MET A O 1
ATOM 1905 N N . ALA A 1 234 ? -10.797 -19.812 -24.953 1 86.62 234 ALA A N 1
ATOM 1906 C CA . ALA A 1 234 ? -9.977 -20.844 -25.578 1 86.62 234 ALA A CA 1
ATOM 1907 C C . ALA A 1 234 ? -10.523 -21.234 -26.938 1 86.62 234 ALA A C 1
ATOM 1909 O O . ALA A 1 234 ? -9.773 -21.375 -27.906 1 86.62 234 ALA A O 1
ATOM 1910 N N . THR A 1 235 ? -11.82 -21.328 -27 1 86.88 235 THR A N 1
ATOM 1911 C CA . THR A 1 235 ? -12.469 -21.703 -28.25 1 86.88 235 THR A CA 1
ATOM 1912 C C . THR A 1 235 ? -12.266 -20.609 -29.297 1 86.88 235 THR A C 1
ATOM 1914 O O . THR A 1 235 ? -11.992 -20.906 -30.469 1 86.88 235 THR A O 1
ATOM 1917 N N . GLU A 1 236 ? -12.43 -19.453 -28.828 1 87.62 236 GLU A N 1
ATOM 1918 C CA . GLU A 1 236 ? -12.258 -18.328 -29.734 1 87.62 236 GLU A CA 1
ATOM 1919 C C . GLU A 1 236 ? -10.812 -18.203 -30.188 1 87.62 236 GLU A C 1
ATOM 1921 O O . GLU A 1 236 ? -10.547 -17.844 -31.344 1 87.62 236 GLU A O 1
ATOM 1926 N N . ILE A 1 237 ? -9.891 -18.484 -29.344 1 85.81 237 ILE A N 1
ATOM 1927 C CA . ILE A 1 237 ? -8.477 -18.438 -29.703 1 85.81 237 ILE A CA 1
ATOM 1928 C C . ILE A 1 237 ? -8.18 -19.5 -30.75 1 85.81 237 ILE A C 1
ATOM 1930 O O . ILE A 1 237 ? -7.473 -19.234 -31.734 1 85.81 237 ILE A O 1
ATOM 1934 N N . ASP A 1 238 ? -8.695 -20.688 -30.531 1 86.88 238 ASP A N 1
ATOM 1935 C CA . ASP A 1 238 ? -8.508 -21.766 -31.484 1 86.88 238 ASP A CA 1
ATOM 1936 C C . ASP A 1 238 ? -9.023 -21.391 -32.875 1 86.88 238 ASP A C 1
ATOM 1938 O O . ASP A 1 238 ? -8.359 -21.641 -33.875 1 86.88 238 ASP A O 1
ATOM 1942 N N . ARG A 1 239 ? -10.141 -20.766 -32.844 1 86.81 239 ARG A N 1
ATOM 1943 C CA . ARG A 1 239 ? -10.75 -20.344 -34.094 1 86.81 239 ARG A CA 1
ATOM 1944 C C . ARG A 1 239 ? -9.898 -19.297 -34.781 1 86.81 239 ARG A C 1
ATOM 1946 O O . ARG A 1 239 ? -9.633 -19.391 -36 1 86.81 239 ARG A O 1
ATOM 1953 N N . LEU A 1 240 ? -9.461 -18.312 -34.125 1 84.06 240 LEU A N 1
ATOM 1954 C CA . LEU A 1 240 ? -8.695 -17.203 -34.688 1 84.06 240 LEU A CA 1
ATOM 1955 C C . LEU A 1 240 ? -7.344 -17.672 -35.219 1 84.06 240 LEU A C 1
ATOM 1957 O O . LEU A 1 240 ? -6.914 -17.266 -36.281 1 84.06 240 LEU A O 1
ATOM 1961 N N . ILE A 1 241 ? -6.727 -18.5 -34.438 1 81.88 241 ILE A N 1
ATOM 1962 C CA . ILE A 1 241 ? -5.398 -18.969 -34.844 1 81.88 241 ILE A CA 1
ATOM 1963 C C . ILE A 1 241 ? -5.512 -19.922 -36.031 1 81.88 241 ILE A C 1
ATOM 1965 O O . ILE A 1 241 ? -4.688 -19.875 -36.938 1 81.88 241 ILE A O 1
ATOM 1969 N N . LEU A 1 242 ? -6.516 -20.781 -36 1 82.69 242 LEU A N 1
ATOM 1970 C CA . LEU A 1 242 ? -6.742 -21.672 -37.125 1 82.69 242 LEU A CA 1
ATOM 1971 C C . LEU A 1 242 ? -6.969 -20.875 -38.406 1 82.69 242 LEU A C 1
ATOM 1973 O O . LEU A 1 242 ? -6.438 -21.234 -39.469 1 82.69 242 LEU A O 1
ATOM 1977 N N . LYS A 1 243 ? -7.738 -19.875 -38.312 1 81.75 243 LYS A N 1
ATOM 1978 C CA . LYS A 1 243 ? -8.039 -19.031 -39.469 1 81.75 243 LYS A CA 1
ATOM 1979 C C . LYS A 1 243 ? -6.789 -18.328 -39.969 1 81.75 243 LYS A C 1
ATOM 1981 O O . LYS A 1 243 ? -6.578 -18.219 -41.188 1 81.75 243 LYS A O 1
ATOM 1986 N N . LYS A 1 244 ? -5.984 -17.906 -39.094 1 77.12 244 LYS A N 1
ATOM 1987 C CA . LYS A 1 244 ? -4.84 -17.078 -39.469 1 77.12 244 LYS A CA 1
ATOM 1988 C C . LYS A 1 244 ? -3.652 -17.938 -39.906 1 77.12 244 LYS A C 1
ATOM 1990 O O . LYS A 1 244 ? -2.912 -17.578 -40.812 1 77.12 244 LYS A O 1
ATOM 1995 N N . THR A 1 245 ? -3.385 -19.016 -39.156 1 73.5 245 THR A N 1
ATOM 1996 C CA . THR A 1 245 ? -2.148 -19.766 -39.344 1 73.5 245 THR A CA 1
ATOM 1997 C C . THR A 1 245 ? -2.438 -21.141 -39.969 1 73.5 245 THR A C 1
ATOM 1999 O O . THR A 1 245 ? -1.539 -21.797 -40.5 1 73.5 245 THR A O 1
ATOM 2002 N N . GLY A 1 246 ? -3.639 -21.609 -39.875 1 73.19 246 GLY A N 1
ATOM 2003 C CA . GLY A 1 246 ? -3.986 -22.938 -40.344 1 73.19 246 GLY A CA 1
ATOM 2004 C C . GLY A 1 246 ? -3.654 -24.031 -39.344 1 73.19 246 GLY A C 1
ATOM 2005 O O . GLY A 1 246 ? -3.941 -25.203 -39.594 1 73.19 246 GLY A O 1
ATOM 2006 N N . VAL A 1 247 ? -3.084 -23.656 -38.219 1 76.25 247 VAL A N 1
ATOM 2007 C CA . VAL A 1 247 ? -2.707 -24.625 -37.188 1 76.25 247 VAL A CA 1
ATOM 2008 C C . VAL A 1 247 ? -3.793 -24.703 -36.125 1 76.25 247 VAL A C 1
ATOM 2010 O O . VAL A 1 247 ? -4.348 -23.672 -35.719 1 76.25 247 VAL A O 1
ATOM 2013 N N . ASP A 1 248 ? -4.113 -25.906 -35.812 1 79.38 248 ASP A N 1
ATOM 2014 C CA . ASP A 1 248 ? -5.074 -26.125 -34.719 1 79.38 248 ASP A CA 1
ATOM 2015 C C . ASP A 1 248 ? -4.367 -26.344 -33.375 1 79.38 248 ASP A C 1
ATOM 2017 O O . ASP A 1 248 ? -3.766 -27.391 -33.156 1 79.38 248 ASP A O 1
ATOM 2021 N N . LEU A 1 249 ? -4.516 -25.391 -32.531 1 82.06 249 LEU A N 1
ATOM 2022 C CA . LEU A 1 249 ? -3.875 -25.484 -31.234 1 82.06 249 LEU A CA 1
ATOM 2023 C C . LEU A 1 249 ? -4.688 -26.359 -30.281 1 82.06 249 LEU A C 1
ATOM 2025 O O . LEU A 1 249 ? -4.137 -26.938 -29.344 1 82.06 249 LEU A O 1
ATOM 2029 N N . ASN A 1 250 ? -5.965 -26.469 -30.484 1 86.81 250 ASN A N 1
ATOM 2030 C CA . ASN A 1 250 ? -6.887 -27.281 -29.703 1 86.81 250 ASN A CA 1
ATOM 2031 C C . ASN A 1 250 ? -6.785 -26.953 -28.219 1 86.81 250 ASN A C 1
ATOM 2033 O O . ASN A 1 250 ? -6.699 -27.859 -27.375 1 86.81 250 ASN A O 1
ATOM 2037 N N . LEU A 1 251 ? -6.727 -25.703 -27.891 1 88.56 251 LEU A N 1
ATOM 2038 C CA . LEU A 1 251 ? -6.598 -25.281 -26.5 1 88.56 251 LEU A CA 1
ATOM 2039 C C . LEU A 1 251 ? -7.883 -25.547 -25.734 1 88.56 251 LEU A C 1
ATOM 2041 O O . LEU A 1 251 ? -7.855 -25.719 -24.516 1 88.56 251 LEU A O 1
ATOM 2045 N N . ALA A 1 252 ? -9 -25.547 -26.359 1 88.19 252 ALA A N 1
ATOM 2046 C CA . ALA A 1 252 ? -10.281 -25.797 -25.703 1 88.19 252 ALA A CA 1
ATOM 2047 C C . ALA A 1 252 ? -10.359 -27.219 -25.188 1 88.19 252 ALA A C 1
ATOM 2049 O O . ALA A 1 252 ? -10.922 -27.469 -24.109 1 88.19 252 ALA A O 1
ATOM 2050 N N . GLU A 1 253 ? -9.805 -28.094 -25.891 1 87.69 253 GLU A N 1
ATOM 2051 C CA . GLU A 1 253 ? -9.82 -29.5 -25.484 1 87.69 253 GLU A CA 1
ATOM 2052 C C . GLU A 1 253 ? -8.68 -29.812 -24.531 1 87.69 253 GLU A C 1
ATOM 2054 O O . GLU A 1 253 ? -8.859 -30.578 -23.578 1 87.69 253 GLU A O 1
ATOM 2059 N N . ASN A 1 254 ? -7.504 -29.25 -24.859 1 92.44 254 ASN A N 1
ATOM 2060 C CA . ASN A 1 254 ? -6.34 -29.438 -24 1 92.44 254 ASN A CA 1
ATOM 2061 C C . ASN A 1 254 ? -6.27 -28.375 -22.906 1 92.44 254 ASN A C 1
ATOM 2063 O O . ASN A 1 254 ? -5.254 -27.688 -22.766 1 92.44 254 ASN A O 1
ATOM 2067 N N . HIS A 1 255 ? -7.371 -28.328 -22.172 1 93.5 255 HIS A N 1
ATOM 2068 C CA . HIS A 1 255 ? -7.539 -27.297 -21.172 1 93.5 255 HIS A CA 1
ATOM 2069 C C . HIS A 1 255 ? -7.465 -27.875 -19.766 1 93.5 255 HIS A C 1
ATOM 2071 O O . HIS A 1 255 ? -8.406 -28.531 -19.312 1 93.5 255 HIS A O 1
ATOM 2077 N N . VAL A 1 256 ? -6.344 -27.578 -19.156 1 94 256 VAL A N 1
ATOM 2078 C CA . VAL A 1 256 ? -6.164 -28.016 -17.766 1 94 256 VAL A CA 1
ATOM 2079 C C . VAL A 1 256 ? -6.711 -26.953 -16.812 1 94 256 VAL A C 1
ATOM 2081 O O . VAL A 1 256 ? -6.375 -25.766 -16.938 1 94 256 VAL A O 1
ATOM 2084 N N . ARG A 1 257 ? -7.523 -27.375 -15.922 1 92.69 257 ARG A N 1
ATOM 2085 C CA . ARG A 1 257 ? -8.055 -26.453 -14.922 1 92.69 257 ARG A CA 1
ATOM 2086 C C . ARG A 1 257 ? -7.207 -26.5 -13.648 1 92.69 257 ARG A C 1
ATOM 2088 O O . ARG A 1 257 ? -6.824 -27.562 -13.18 1 92.69 257 ARG A O 1
ATOM 2095 N N . CYS A 1 258 ? -6.969 -25.328 -13.133 1 92.38 258 CYS A N 1
ATOM 2096 C CA . CYS A 1 258 ? -6.121 -25.219 -11.953 1 92.38 258 CYS A CA 1
ATOM 2097 C C . CYS A 1 258 ? -6.707 -25.984 -10.781 1 92.38 258 CYS A C 1
ATOM 2099 O O . CYS A 1 258 ? -7.828 -25.719 -10.344 1 92.38 258 CYS A O 1
ATOM 2101 N N . ILE A 1 259 ? -5.965 -26.828 -10.25 1 92.69 259 ILE A N 1
ATOM 2102 C CA . ILE A 1 259 ? -6.441 -27.703 -9.188 1 92.69 259 ILE A CA 1
ATOM 2103 C C . ILE A 1 259 ? -6.645 -26.906 -7.902 1 92.69 259 ILE A C 1
ATOM 2105 O O . ILE A 1 259 ? -7.547 -27.203 -7.113 1 92.69 259 ILE A O 1
ATOM 2109 N N . CYS A 1 260 ? -5.852 -25.922 -7.68 1 89.69 260 CYS A N 1
ATOM 2110 C CA . CYS A 1 260 ? -5.992 -25.109 -6.477 1 89.69 260 CYS A CA 1
ATOM 2111 C C . CYS A 1 260 ? -7.332 -24.375 -6.465 1 89.69 260 CYS A C 1
ATOM 2113 O O . CYS A 1 260 ? -7.984 -24.297 -5.422 1 89.69 260 CYS A O 1
ATOM 2115 N N . HIS A 1 261 ? -7.719 -23.875 -7.57 1 88 261 HIS A N 1
ATOM 2116 C CA . HIS A 1 261 ? -9.023 -23.234 -7.676 1 88 261 HIS A CA 1
ATOM 2117 C C . HIS A 1 261 ? -10.156 -24.234 -7.477 1 88 261 HIS A C 1
ATOM 2119 O O . HIS A 1 261 ? -11.18 -23.906 -6.875 1 88 261 HIS A O 1
ATOM 2125 N N . LYS A 1 262 ? -9.953 -25.375 -7.984 1 91.88 262 LYS A N 1
ATOM 2126 C CA . LYS A 1 262 ? -10.984 -26.391 -7.844 1 91.88 262 LYS A CA 1
ATOM 2127 C C . LYS A 1 262 ? -11.125 -26.844 -6.391 1 91.88 262 LYS A C 1
ATOM 2129 O O . LYS A 1 262 ? -12.234 -27.094 -5.922 1 91.88 262 LYS A O 1
ATOM 2134 N N . ILE A 1 263 ? -10 -26.953 -5.734 1 90.44 263 ILE A N 1
ATOM 2135 C CA . ILE A 1 263 ? -10.047 -27.281 -4.316 1 90.44 263 ILE A CA 1
ATOM 2136 C C . ILE A 1 263 ? -10.836 -26.219 -3.561 1 90.44 263 ILE A C 1
ATOM 2138 O O . ILE A 1 263 ? -11.672 -26.547 -2.713 1 90.44 263 ILE A O 1
ATOM 2142 N N . ALA A 1 264 ? -10.602 -25.016 -3.877 1 88 264 ALA A N 1
ATOM 2143 C CA . ALA A 1 264 ? -11.328 -23.906 -3.24 1 88 264 ALA A CA 1
ATOM 2144 C C . ALA A 1 264 ? -12.828 -24.031 -3.508 1 88 264 ALA A C 1
ATOM 2146 O O . ALA A 1 264 ? -13.648 -23.781 -2.615 1 88 264 ALA A O 1
ATOM 2147 N N . LEU A 1 265 ? -13.18 -24.391 -4.68 1 88.06 265 LEU A N 1
ATOM 2148 C CA . LEU A 1 265 ? -14.586 -24.531 -5.039 1 88.06 265 LEU A CA 1
ATOM 2149 C C . LEU A 1 265 ? -15.227 -25.688 -4.285 1 88.06 265 LEU A C 1
ATOM 2151 O O . LEU A 1 265 ? -16.391 -25.609 -3.879 1 88.06 265 LEU A O 1
ATOM 2155 N N . ILE A 1 266 ? -14.508 -26.75 -4.141 1 91.38 266 ILE A N 1
ATOM 2156 C CA . ILE A 1 266 ? -14.984 -27.906 -3.387 1 91.38 266 ILE A CA 1
ATOM 2157 C C . ILE A 1 266 ? -15.258 -27.5 -1.941 1 91.38 266 ILE A C 1
ATOM 2159 O O . ILE A 1 266 ? -16.328 -27.781 -1.403 1 91.38 266 ILE A O 1
ATOM 2163 N N . LEU A 1 267 ? -14.344 -26.781 -1.39 1 88.94 267 LEU A N 1
ATOM 2164 C CA . LEU A 1 267 ? -14.477 -26.359 0.001 1 88.94 267 LEU A CA 1
ATOM 2165 C C . LEU A 1 267 ? -15.625 -25.375 0.164 1 88.94 267 LEU A C 1
ATOM 2167 O O . LEU A 1 267 ? -16.406 -25.469 1.111 1 88.94 267 LEU A O 1
ATOM 2171 N N . ASN A 1 268 ? -15.695 -24.438 -0.755 1 84 268 ASN A N 1
ATOM 2172 C CA . ASN A 1 268 ? -16.766 -23.453 -0.689 1 84 268 ASN A CA 1
ATOM 2173 C C . ASN A 1 268 ? -18.141 -24.094 -0.794 1 84 268 ASN A C 1
ATOM 2175 O O . ASN A 1 268 ? -19.078 -23.672 -0.125 1 84 268 ASN A O 1
ATOM 2179 N N . ALA A 1 269 ? -18.234 -25.062 -1.607 1 86.19 269 ALA A N 1
ATOM 2180 C CA . ALA A 1 269 ? -19.5 -25.781 -1.736 1 86.19 269 ALA A CA 1
ATOM 2181 C C . ALA A 1 269 ? -19.875 -26.453 -0.427 1 86.19 269 ALA A C 1
ATOM 2183 O O . ALA A 1 269 ? -21.047 -26.453 -0.031 1 86.19 269 ALA A O 1
ATOM 2184 N N . GLY A 1 270 ? -18.938 -27.047 0.209 1 87.69 270 GLY A N 1
ATOM 2185 C CA . GLY A 1 270 ? -19.188 -27.688 1.493 1 87.69 270 GLY A CA 1
ATOM 2186 C C . GLY A 1 270 ? -19.547 -26.688 2.588 1 87.69 270 GLY A C 1
ATOM 2187 O O . GLY A 1 270 ? -20.5 -26.906 3.336 1 87.69 270 GLY A O 1
ATOM 2188 N N . LEU A 1 271 ? -18.875 -25.625 2.635 1 83.81 271 LEU A N 1
ATOM 2189 C CA . LEU A 1 271 ? -19.062 -24.641 3.691 1 83.81 271 LEU A CA 1
ATOM 2190 C C . LEU A 1 271 ? -20.391 -23.906 3.521 1 83.81 271 LEU A C 1
ATOM 2192 O O . LEU A 1 271 ? -21 -23.469 4.504 1 83.81 271 LEU A O 1
ATOM 2196 N N . GLN A 1 272 ? -20.797 -23.734 2.322 1 81.31 272 GLN A N 1
ATOM 2197 C CA . GLN A 1 272 ? -22.094 -23.094 2.057 1 81.31 272 GLN A CA 1
ATOM 2198 C C . GLN A 1 272 ? -23.234 -23.891 2.678 1 81.31 272 GLN A C 1
ATOM 2200 O O . GLN A 1 272 ? -24.25 -23.328 3.074 1 81.31 272 GLN A O 1
ATOM 2205 N N . THR A 1 273 ? -23.016 -25.156 2.736 1 82.5 273 THR A N 1
ATOM 2206 C CA . THR A 1 273 ? -24.047 -26.016 3.334 1 82.5 273 THR A CA 1
ATOM 2207 C C . THR A 1 273 ? -24.172 -25.734 4.828 1 82.5 273 THR A C 1
ATOM 2209 O O . THR A 1 273 ? -25.219 -25.984 5.426 1 82.5 273 THR A O 1
ATOM 2212 N N . LEU A 1 274 ? -23.172 -25.234 5.367 1 78.5 274 LEU A N 1
ATOM 2213 C CA . LEU A 1 274 ? -23.188 -24.922 6.793 1 78.5 274 LEU A CA 1
ATOM 2214 C C . LEU A 1 274 ? -23.75 -23.516 7.023 1 78.5 274 LEU A C 1
ATOM 2216 O O . LEU A 1 274 ? -23.812 -23.047 8.164 1 78.5 274 LEU A O 1
ATOM 2220 N N . GLN A 1 275 ? -24.453 -22.875 5.926 1 59.19 275 GLN A N 1
ATOM 2221 C CA . GLN A 1 275 ? -25.094 -21.562 5.949 1 59.19 275 GLN A CA 1
ATOM 2222 C C . GLN A 1 275 ? -24.094 -20.469 6.332 1 59.19 275 GLN A C 1
ATOM 2224 O O . GLN A 1 275 ? -24.422 -19.562 7.094 1 59.19 275 GLN A O 1
ATOM 2229 N N . ILE A 1 276 ? -23.016 -20.781 6.082 1 56.38 276 ILE A N 1
ATOM 2230 C CA . ILE A 1 276 ? -22.047 -19.688 6.25 1 56.38 276 ILE A CA 1
ATOM 2231 C C . ILE A 1 276 ? -22.094 -18.766 5.031 1 56.38 276 ILE A C 1
ATOM 2233 O O . ILE A 1 276 ? -21.812 -19.188 3.912 1 56.38 276 ILE A O 1
ATOM 2237 N N . PRO A 1 277 ? -23.141 -17.781 5.016 1 46.81 277 PRO A N 1
ATOM 2238 C CA . PRO A 1 277 ? -23.312 -16.953 3.814 1 46.81 277 PRO A CA 1
ATOM 2239 C C . PRO A 1 277 ? -21.984 -16.453 3.252 1 46.81 277 PRO A C 1
ATOM 2241 O O . PRO A 1 277 ? -21.062 -16.156 4.012 1 46.81 277 PRO A O 1
ATOM 2244 N N . ARG A 1 278 ? -21.766 -16.766 2.008 1 44.59 278 ARG A N 1
ATOM 2245 C CA . ARG A 1 278 ? -20.609 -16.219 1.284 1 44.59 278 ARG A CA 1
ATOM 2246 C C . ARG A 1 278 ? -20.484 -14.719 1.511 1 44.59 278 ARG A C 1
ATOM 2248 O O . ARG A 1 278 ? -19.375 -14.195 1.562 1 44.59 278 ARG A O 1
ATOM 2255 N N . GLU A 1 279 ? -21.703 -14.086 1.339 1 40.75 279 GLU A N 1
ATOM 2256 C CA . GLU A 1 279 ? -21.828 -12.648 1.115 1 40.75 279 GLU A CA 1
ATOM 2257 C C . GLU A 1 279 ? -21.328 -11.859 2.318 1 40.75 279 GLU A C 1
ATOM 2259 O O . GLU A 1 279 ? -20.984 -10.68 2.195 1 40.75 279 GLU A O 1
ATOM 2264 N N . GLU A 1 280 ? -21.688 -12.461 3.426 1 36.34 280 GLU A N 1
ATOM 2265 C CA . GLU A 1 280 ? -21.406 -11.633 4.598 1 36.34 280 GLU A CA 1
ATOM 2266 C C . GLU A 1 280 ? -19.906 -11.469 4.809 1 36.34 280 GLU A C 1
ATOM 2268 O O . GLU A 1 280 ? -19.484 -10.898 5.812 1 36.34 280 GLU A O 1
ATOM 2273 N N . LEU A 1 281 ? -19.312 -12.375 4.23 1 33.12 281 LEU A N 1
ATOM 2274 C CA . LEU A 1 281 ? -17.875 -12.156 4.34 1 33.12 281 LEU A CA 1
ATOM 2275 C C . LEU A 1 281 ? -17.5 -10.758 3.854 1 33.12 281 LEU A C 1
ATOM 2277 O O . LEU A 1 281 ? -17.469 -10.508 2.646 1 33.12 281 LEU A O 1
ATOM 2281 N N . LEU A 1 282 ? -18.094 -9.906 4.504 1 30.81 282 LEU A N 1
ATOM 2282 C CA . LEU A 1 282 ? -17.875 -8.477 4.324 1 30.81 282 LEU A CA 1
ATOM 2283 C C . LEU A 1 282 ? -16.422 -8.172 3.977 1 30.81 282 LEU A C 1
ATOM 2285 O O . LEU A 1 282 ? -15.516 -8.742 4.574 1 30.81 282 LEU A O 1
ATOM 2289 N N . GLU A 1 283 ? -16.219 -7.941 2.674 1 33.06 283 GLU A N 1
ATOM 2290 C CA . GLU A 1 283 ? -14.906 -7.453 2.26 1 33.06 283 GLU A CA 1
ATOM 2291 C C . GLU A 1 283 ? -14.258 -6.617 3.359 1 33.06 283 GLU A C 1
ATOM 2293 O O . GLU A 1 283 ? -14.828 -5.617 3.803 1 33.06 283 GLU A O 1
ATOM 2298 N N . SER A 1 284 ? -13.852 -7.348 4.336 1 29.28 284 SER A N 1
ATOM 2299 C CA . SER A 1 284 ? -13.07 -6.566 5.293 1 29.28 284 SER A CA 1
ATOM 2300 C C . SER A 1 284 ? -12.438 -5.348 4.625 1 29.28 284 SER A C 1
ATOM 2302 O O . SER A 1 284 ? -11.945 -5.438 3.5 1 29.28 284 SER A O 1
ATOM 2304 N N . ARG A 1 285 ? -12.828 -4.277 5.035 1 29.86 285 ARG A N 1
ATOM 2305 C CA . ARG A 1 285 ? -12.281 -2.979 4.66 1 29.86 285 ARG A CA 1
ATOM 2306 C C . ARG A 1 285 ? -10.812 -3.102 4.266 1 29.86 285 ARG A C 1
ATOM 2308 O O . ARG A 1 285 ? -10.422 -2.678 3.176 1 29.86 285 ARG A O 1
ATOM 2315 N N . LYS A 1 286 ? -9.914 -2.59 5.129 1 30.36 286 LYS A N 1
ATOM 2316 C CA . LYS A 1 286 ? -8.586 -1.998 5.039 1 30.36 286 LYS A CA 1
ATOM 2317 C C . LYS A 1 286 ? -7.527 -3.061 4.75 1 30.36 286 LYS A C 1
ATOM 2319 O O . LYS A 1 286 ? -6.332 -2.826 4.945 1 30.36 286 LYS A O 1
ATOM 2324 N N . SER A 1 287 ? -7.883 -4.328 4.832 1 27.95 287 SER A N 1
ATOM 2325 C CA . SER A 1 287 ? -6.598 -5.012 4.723 1 27.95 287 SER A CA 1
ATOM 2326 C C . SER A 1 287 ? -5.977 -4.805 3.348 1 27.95 287 SER A C 1
ATOM 2328 O O . SER A 1 287 ? -6.539 -5.227 2.336 1 27.95 287 SER A O 1
ATOM 2330 N N . THR A 1 288 ? -5.672 -3.648 3.082 1 27.58 288 THR A N 1
ATOM 2331 C CA . THR A 1 288 ? -4.875 -3.289 1.912 1 27.58 288 THR A CA 1
ATOM 2332 C C . THR A 1 288 ? -3.965 -4.441 1.502 1 27.58 288 THR A C 1
ATOM 2334 O O . THR A 1 288 ? -3.055 -4.262 0.69 1 27.58 288 THR A O 1
ATOM 2337 N N . LEU A 1 289 ? -3.762 -5.422 2.373 1 25.78 289 LEU A N 1
ATOM 2338 C CA . LEU A 1 289 ? -2.693 -6.215 1.777 1 25.78 289 LEU A CA 1
ATOM 2339 C C . LEU A 1 289 ? -3.102 -6.734 0.402 1 25.78 289 LEU A C 1
ATOM 2341 O O . LEU A 1 289 ? -4.246 -7.145 0.206 1 25.78 289 LEU A O 1
ATOM 2345 N N . GLY A 1 290 ? -2.791 -6.109 -0.595 1 27.59 290 GLY A N 1
ATOM 2346 C CA . GLY A 1 290 ? -2.82 -6.789 -1.88 1 27.59 290 GLY A CA 1
ATOM 2347 C C . GLY A 1 290 ? -2.832 -8.297 -1.756 1 27.59 290 GLY A C 1
ATOM 2348 O O . GLY A 1 290 ? -1.778 -8.922 -1.604 1 27.59 290 GLY A O 1
ATOM 2349 N N . PHE A 1 291 ? -3.871 -8.812 -1.193 1 27.84 291 PHE A N 1
ATOM 2350 C CA . PHE A 1 291 ? -4.086 -10.25 -1.21 1 27.84 291 PHE A CA 1
ATOM 2351 C C . PHE A 1 291 ? -4.145 -10.773 -2.641 1 27.84 291 PHE A C 1
ATOM 2353 O O . PHE A 1 291 ? -4.984 -10.344 -3.432 1 27.84 291 PHE A O 1
ATOM 2360 N N . VAL A 1 292 ? -3.18 -11.047 -3.225 1 28.53 292 VAL A N 1
ATOM 2361 C CA . VAL A 1 292 ? -3.361 -12.078 -4.242 1 28.53 292 VAL A CA 1
ATOM 2362 C C . VAL A 1 292 ? -4.008 -13.312 -3.621 1 28.53 292 VAL A C 1
ATOM 2364 O O . VAL A 1 292 ? -3.5 -13.859 -2.637 1 28.53 292 VAL A O 1
ATOM 2367 N N . PRO A 1 293 ? -5.227 -13.664 -3.773 1 30.64 293 PRO A N 1
ATOM 2368 C CA . PRO A 1 293 ? -5.922 -14.812 -3.174 1 30.64 293 PRO A CA 1
ATOM 2369 C C . PRO A 1 293 ? -4.965 -15.93 -2.766 1 30.64 293 PRO A C 1
ATOM 2371 O O . PRO A 1 293 ? -5.188 -16.594 -1.751 1 30.64 293 PRO A O 1
ATOM 2374 N N . GLY A 1 294 ? -4.227 -16.547 -3.686 1 29.02 294 GLY A N 1
ATOM 2375 C CA . GLY A 1 294 ? -3.527 -17.812 -3.533 1 29.02 294 GLY A CA 1
ATOM 2376 C C . GLY A 1 294 ? -2.414 -17.75 -2.504 1 29.02 294 GLY A C 1
ATOM 2377 O O . GLY A 1 294 ? -2.256 -18.688 -1.703 1 29.02 294 GLY A O 1
ATOM 2378 N N . LEU A 1 295 ? -1.336 -17.016 -2.943 1 31.11 295 LEU A N 1
ATOM 2379 C CA . LEU A 1 295 ? -0.115 -17.375 -2.23 1 31.11 295 LEU A CA 1
ATOM 2380 C C . LEU A 1 295 ? -0.156 -16.875 -0.791 1 31.11 295 LEU A C 1
ATOM 2382 O O . LEU A 1 295 ? -0.701 -15.805 -0.518 1 31.11 295 LEU A O 1
ATOM 2386 N N . SER A 1 296 ? -0.026 -17.812 0.121 1 30.25 296 SER A N 1
ATOM 2387 C CA . SER A 1 296 ? -0.155 -17.828 1.574 1 30.25 296 SER A CA 1
ATOM 2388 C C . SER A 1 296 ? 0.601 -16.672 2.213 1 30.25 296 SER A C 1
ATOM 2390 O O . SER A 1 296 ? 1.817 -16.547 2.057 1 30.25 296 SER A O 1
ATOM 2392 N N . SER A 1 297 ? 0.488 -15.617 2.096 1 31.92 297 SER A N 1
ATOM 2393 C CA . SER A 1 297 ? 1.464 -15.016 2.998 1 31.92 297 SER A CA 1
ATOM 2394 C C . SER A 1 297 ? 1.098 -15.273 4.457 1 31.92 297 SER A C 1
ATOM 2396 O O . SER A 1 297 ? 1.912 -15.055 5.355 1 31.92 297 SER A O 1
ATOM 2398 N N . VAL A 1 298 ? 0.481 -16.156 5.059 1 30.72 298 VAL A N 1
ATOM 2399 C CA . VAL A 1 298 ? -0.038 -15.648 6.324 1 30.72 298 VAL A CA 1
ATOM 2400 C C . VAL A 1 298 ? 1.117 -15.367 7.281 1 30.72 298 VAL A C 1
ATOM 2402 O O . VAL A 1 298 ? 1.16 -14.32 7.922 1 30.72 298 VAL A O 1
ATOM 2405 N N . ALA A 1 299 ? 2.129 -16.344 7.754 1 29.73 299 ALA A N 1
ATOM 2406 C CA . ALA A 1 299 ? 2.295 -16.234 9.203 1 29.73 299 ALA A CA 1
ATOM 2407 C C . ALA A 1 299 ? 3.145 -15.016 9.562 1 29.73 299 ALA A C 1
ATOM 2409 O O . ALA A 1 299 ? 4.238 -14.836 9.016 1 29.73 299 ALA A O 1
ATOM 2410 N N . GLU A 1 300 ? 2.781 -14.039 10.008 1 31.88 300 GLU A N 1
ATOM 2411 C CA . GLU A 1 300 ? 3.344 -12.859 10.664 1 31.88 300 GLU A CA 1
ATOM 2412 C C . GLU A 1 300 ? 4.281 -13.258 11.805 1 31.88 300 GLU A C 1
ATOM 2414 O O . GLU A 1 300 ? 3.83 -13.547 12.914 1 31.88 300 GLU A O 1
ATOM 2419 N N . GLU A 1 301 ? 5.129 -14.289 11.719 1 25.75 301 GLU A N 1
ATOM 2420 C CA . GLU A 1 301 ? 5.961 -14.312 12.922 1 25.75 301 GLU A CA 1
ATOM 2421 C C . GLU A 1 301 ? 6.613 -12.953 13.164 1 25.75 301 GLU A C 1
ATOM 2423 O O . GLU A 1 301 ? 7.328 -12.438 12.305 1 25.75 301 GLU A O 1
ATOM 2428 N N . SER A 1 302 ? 6.051 -12.266 13.836 1 27.95 302 SER A N 1
ATOM 2429 C CA . SER A 1 302 ? 6.812 -11.141 14.367 1 27.95 302 SER A CA 1
ATOM 2430 C C . SER A 1 302 ? 8.086 -11.609 15.055 1 27.95 302 SER A C 1
ATOM 2432 O O . SER A 1 302 ? 8.031 -12.258 16.109 1 27.95 302 SER A O 1
ATOM 2434 N N . HIS A 1 303 ? 8.906 -12.531 14.703 1 25.77 303 HIS A N 1
ATOM 2435 C CA . HIS A 1 303 ? 9.961 -12.609 15.703 1 25.77 303 HIS A CA 1
ATOM 2436 C C . HIS A 1 303 ? 10.562 -11.234 15.977 1 25.77 303 HIS A C 1
ATOM 2438 O O . HIS A 1 303 ? 11.523 -10.828 15.32 1 25.77 303 HIS A O 1
ATOM 2444 N N . ASP A 1 304 ? 9.945 -10.422 16.078 1 29.36 304 ASP A N 1
ATOM 2445 C CA . ASP A 1 304 ? 10.688 -9.359 16.75 1 29.36 304 ASP A CA 1
ATOM 2446 C C . ASP A 1 304 ? 11.227 -9.828 18.094 1 29.36 304 ASP A C 1
ATOM 2448 O O . ASP A 1 304 ? 10.672 -9.484 19.141 1 29.36 304 ASP A O 1
ATOM 2452 N N . VAL A 1 305 ? 11.602 -11.148 18.391 1 24.59 305 VAL A N 1
ATOM 2453 C CA . VAL A 1 305 ? 12.07 -11.281 19.766 1 24.59 305 VAL A CA 1
ATOM 2454 C C . VAL A 1 305 ? 13.094 -10.188 20.078 1 24.59 305 VAL A C 1
ATOM 2456 O O . VAL A 1 305 ? 14.164 -10.141 19.453 1 24.59 305 VAL A O 1
ATOM 2459 N N . GLU A 1 306 ? 12.75 -9.125 20.5 1 27.95 306 GLU A N 1
ATOM 2460 C CA . GLU A 1 306 ? 13.523 -8.484 21.562 1 27.95 306 GLU A CA 1
ATOM 2461 C C . GLU A 1 306 ? 14.102 -9.516 22.516 1 27.95 306 GLU A C 1
ATOM 2463 O O . GLU A 1 306 ? 13.367 -10.336 23.078 1 27.95 306 GLU A O 1
ATOM 2468 N N . PRO A 1 307 ? 15.25 -10.352 22.281 1 23.25 307 PRO A N 1
ATOM 2469 C CA . PRO A 1 307 ? 15.617 -10.852 23.609 1 23.25 307 PRO A CA 1
ATOM 2470 C C . PRO A 1 307 ? 14.992 -10.031 24.734 1 23.25 307 PRO A C 1
ATOM 2472 O O . PRO A 1 307 ? 14.562 -8.898 24.531 1 23.25 307 PRO A O 1
ATOM 2475 N N . THR A 1 308 ? 15.125 -10.695 26.312 1 23.2 308 THR A N 1
ATOM 2476 C CA . THR A 1 308 ? 14.766 -10.227 27.656 1 23.2 308 THR A CA 1
ATOM 2477 C C . THR A 1 308 ? 15.07 -8.734 27.797 1 23.2 308 THR A C 1
ATOM 2479 O O . THR A 1 308 ? 14.266 -7.984 28.344 1 23.2 308 THR A O 1
ATOM 2482 N N . ASP A 1 309 ? 16.484 -8.508 28.188 1 21.31 309 ASP A N 1
ATOM 2483 C CA . ASP A 1 309 ? 16.594 -7.836 29.469 1 21.31 309 ASP A CA 1
ATOM 2484 C C . ASP A 1 309 ? 15.727 -6.578 29.516 1 21.31 309 ASP A C 1
ATOM 2486 O O . ASP A 1 309 ? 15.227 -6.133 28.469 1 21.31 309 ASP A O 1
ATOM 2490 N N . THR A 1 310 ? 16.562 -5.398 30.031 1 19.77 310 THR A N 1
ATOM 2491 C CA . THR A 1 310 ? 16.188 -4.266 30.875 1 19.77 310 THR A CA 1
ATOM 2492 C C . THR A 1 310 ? 15.453 -3.203 30.062 1 19.77 310 THR A C 1
ATOM 2494 O O . THR A 1 310 ? 15.281 -2.072 30.516 1 19.77 310 THR A O 1
ATOM 2497 N N . TYR A 1 311 ? 15.336 -3.385 28.953 1 20.66 311 TYR A N 1
ATOM 2498 C CA . TYR A 1 311 ? 15.047 -1.954 28.984 1 20.66 311 TYR A CA 1
ATOM 2499 C C . TYR A 1 311 ? 14.031 -1.621 30.062 1 20.66 311 TYR A C 1
ATOM 2501 O O . TYR A 1 311 ? 13.25 -2.482 30.484 1 20.66 311 TYR A O 1
ATOM 2509 N N . VAL A 1 312 ? 14.312 -0.517 30.531 1 22.53 312 VAL A N 1
ATOM 2510 C CA . VAL A 1 312 ? 13.648 0.154 31.641 1 22.53 312 VAL A CA 1
ATOM 2511 C C . VAL A 1 312 ? 12.133 -0.042 31.531 1 22.53 312 VAL A C 1
ATOM 2513 O O . VAL A 1 312 ? 11.57 0.032 30.438 1 22.53 312 VAL A O 1
ATOM 2516 N N . PRO A 1 313 ? 11.594 -0.644 32.5 1 24.78 313 PRO A N 1
ATOM 2517 C CA . PRO A 1 313 ? 10.328 -0.678 33.219 1 24.78 313 PRO A CA 1
ATOM 2518 C C . PRO A 1 313 ? 9.305 0.322 32.688 1 24.78 313 PRO A C 1
ATOM 2520 O O . PRO A 1 313 ? 9.656 1.202 31.891 1 24.78 313 PRO A O 1
ATOM 2523 N N . GLU A 1 314 ? 8.75 1 33.812 1 21.53 314 GLU A N 1
ATOM 2524 C CA . GLU A 1 314 ? 7.609 1.706 34.406 1 21.53 314 GLU A CA 1
ATOM 2525 C C . GLU A 1 314 ? 7.391 3.055 33.719 1 21.53 314 GLU A C 1
ATOM 2527 O O . GLU A 1 314 ? 8.266 3.922 33.75 1 21.53 314 GLU A O 1
ATOM 2532 N N . ASP A 1 315 ? 7.512 3.586 32.719 1 25.45 315 ASP A N 1
ATOM 2533 C CA . ASP A 1 315 ? 7.215 4.848 33.406 1 25.45 315 ASP A CA 1
ATOM 2534 C C . ASP A 1 315 ? 6.031 4.699 34.344 1 25.45 315 ASP A C 1
ATOM 2536 O O . ASP A 1 315 ? 4.906 4.441 33.906 1 25.45 315 ASP A O 1
ATOM 2540 N N . VAL A 1 316 ? 6.059 4.117 35.375 1 25.17 316 VAL A N 1
ATOM 2541 C CA . VAL A 1 316 ? 5.133 3.949 36.5 1 25.17 316 VAL A CA 1
ATOM 2542 C C . VAL A 1 316 ? 4.379 5.254 36.75 1 25.17 316 VAL A C 1
ATOM 2544 O O . VAL A 1 316 ? 3.146 5.266 36.781 1 25.17 316 VAL A O 1
ATOM 2547 N N . ASP A 1 317 ? 4.754 5.926 37.812 1 25.39 317 ASP A N 1
ATOM 2548 C CA . ASP A 1 317 ? 4.027 6.508 38.938 1 25.39 317 ASP A CA 1
ATOM 2549 C C . ASP A 1 317 ? 3.275 7.766 38.5 1 25.39 317 ASP A C 1
ATOM 2551 O O . ASP A 1 317 ? 3.838 8.633 37.844 1 25.39 317 ASP A O 1
ATOM 2555 N N . LEU A 1 318 ? 2.754 8.734 38.094 1 26.33 318 LEU A N 1
ATOM 2556 C CA . LEU A 1 318 ? 2.164 9.328 39.281 1 26.33 318 LEU A CA 1
ATOM 2557 C C . LEU A 1 318 ? 1.473 8.258 40.125 1 26.33 318 LEU A C 1
ATOM 2559 O O . LEU A 1 318 ? 0.972 7.266 39.594 1 26.33 318 LEU A O 1
ATOM 2563 N N . GLY A 1 319 ? 1.559 7.734 41.469 1 22.64 319 GLY A N 1
ATOM 2564 C CA . GLY A 1 319 ? 1.47 6.422 42.094 1 22.64 319 GLY A CA 1
ATOM 2565 C C . GLY A 1 319 ? 0.687 5.422 41.25 1 22.64 319 GLY A C 1
ATOM 2566 O O . GLY A 1 319 ? 1.254 4.738 40.406 1 22.64 319 GLY A O 1
ATOM 2567 N N . ASN A 1 320 ? -0.335 4.727 42.062 1 20.89 320 ASN A N 1
ATOM 2568 C CA . ASN A 1 320 ? -1.133 3.504 42.062 1 20.89 320 ASN A CA 1
ATOM 2569 C C . ASN A 1 320 ? -1.786 3.264 40.719 1 20.89 320 ASN A C 1
ATOM 2571 O O . ASN A 1 320 ? -1.971 4.199 39.938 1 20.89 320 ASN A O 1
ATOM 2575 N N . ASN A 1 321 ? -2.264 1.935 40.562 1 22.47 321 ASN A N 1
ATOM 2576 C CA . ASN A 1 321 ? -2.744 0.82 39.75 1 22.47 321 ASN A CA 1
ATOM 2577 C C . ASN A 1 321 ? -3.834 1.263 38.781 1 22.47 321 ASN A C 1
ATOM 2579 O O . ASN A 1 321 ? -3.766 0.963 37.594 1 22.47 321 ASN A O 1
ATOM 2583 N N . PRO A 1 322 ? -5.219 0.836 39.25 1 21.81 322 PRO A N 1
ATOM 2584 C CA . PRO A 1 322 ? -6.109 -0.219 38.781 1 21.81 322 PRO A CA 1
ATOM 2585 C C . PRO A 1 322 ? -6.773 0.139 37.438 1 21.81 322 PRO A C 1
ATOM 2587 O O . PRO A 1 322 ? -6.875 1.319 37.094 1 21.81 322 PRO A O 1
ATOM 2590 N N . LEU A 1 323 ? -7.289 -0.915 36.781 1 22.95 323 LEU A N 1
ATOM 2591 C CA . LEU A 1 323 ? -8.078 -1.394 35.625 1 22.95 323 LEU A CA 1
ATOM 2592 C C . LEU A 1 323 ? -9.273 -0.484 35.375 1 22.95 323 LEU A C 1
ATOM 2594 O O . LEU A 1 323 ? -10.164 -0.826 34.594 1 22.95 323 LEU A O 1
ATOM 2598 N N . GLU A 1 324 ? -9.531 0.52 36.188 1 20.7 324 GLU A N 1
ATOM 2599 C CA . GLU A 1 324 ? -10.977 0.666 36.062 1 20.7 324 GLU A CA 1
ATOM 2600 C C . GLU A 1 324 ? -11.375 0.954 34.625 1 20.7 324 GLU A C 1
ATOM 2602 O O . GLU A 1 324 ? -10.641 1.633 33.906 1 20.7 324 GLU A O 1
ATOM 2607 N N . ALA A 1 325 ? -12.469 0.327 34.25 1 21.61 325 ALA A N 1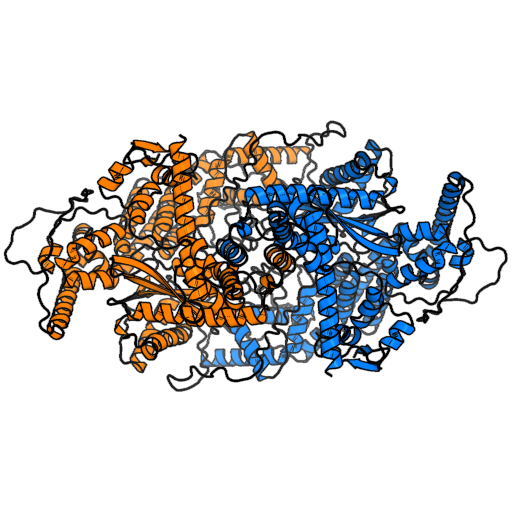
ATOM 2608 C CA . ALA A 1 325 ? -13.312 -0.128 33.156 1 21.61 325 ALA A CA 1
ATOM 2609 C C . ALA A 1 325 ? -13.867 1.054 32.375 1 21.61 325 ALA A C 1
ATOM 2611 O O . ALA A 1 325 ? -14.672 0.873 31.453 1 21.61 325 ALA A O 1
ATOM 2612 N N . ASP A 1 326 ? -13.461 2.305 32.562 1 20.39 326 ASP A N 1
ATOM 2613 C CA . ASP A 1 326 ? -14.516 3.17 32.062 1 20.39 326 ASP A CA 1
ATOM 2614 C C . ASP A 1 326 ? -14.594 3.104 30.531 1 20.39 326 ASP A C 1
ATOM 2616 O O . ASP A 1 326 ? -13.586 3.295 29.844 1 20.39 326 ASP A O 1
ATOM 2620 N N . ASP A 1 327 ? -15.602 2.424 30.141 1 23.17 327 ASP A N 1
ATOM 2621 C CA . ASP A 1 327 ? -16.172 1.881 28.906 1 23.17 327 ASP A CA 1
ATOM 2622 C C . ASP A 1 327 ? -16.484 2.994 27.906 1 23.17 327 ASP A C 1
ATOM 2624 O O . ASP A 1 327 ? -17.297 2.811 27 1 23.17 327 ASP A O 1
ATOM 2628 N N . PHE A 1 328 ? -15.758 4.055 27.844 1 23.75 328 PHE A N 1
ATOM 2629 C CA . PHE A 1 328 ? -16.375 5.066 26.984 1 23.75 328 PHE A CA 1
ATOM 2630 C C . PHE A 1 328 ? -16.531 4.559 25.562 1 23.75 328 PHE A C 1
ATOM 2632 O O . PHE A 1 328 ? -15.695 3.781 25.078 1 23.75 328 PHE A O 1
ATOM 2639 N N . ASN A 1 329 ? -17.766 4.605 25.031 1 22.97 329 ASN A N 1
ATOM 2640 C CA . ASN A 1 329 ? -18.422 4.215 23.781 1 22.97 329 ASN A CA 1
ATOM 2641 C C . ASN A 1 329 ? -17.797 4.93 22.594 1 22.97 329 ASN A C 1
ATOM 2643 O O . ASN A 1 329 ? -18.062 6.113 22.359 1 22.97 329 ASN A O 1
ATOM 2647 N N . ASN A 1 330 ? -16.547 5.16 22.578 1 26.83 330 ASN A N 1
ATOM 2648 C CA . ASN A 1 330 ? -16.031 5.797 21.375 1 26.83 330 ASN A CA 1
ATOM 2649 C C . ASN A 1 330 ? -16.469 5.055 20.109 1 26.83 330 ASN A C 1
ATOM 2651 O O . ASN A 1 330 ? -16.156 3.873 19.938 1 26.83 330 ASN A O 1
ATOM 2655 N N . ASN A 1 331 ? -17.625 5.383 19.547 1 25.3 331 ASN A N 1
ATOM 2656 C CA . ASN A 1 331 ? -18.141 4.75 18.344 1 25.3 331 ASN A CA 1
ATOM 2657 C C . ASN A 1 331 ? -17.141 4.812 17.203 1 25.3 331 ASN A C 1
ATOM 2659 O O . ASN A 1 331 ? -16.922 5.879 16.625 1 25.3 331 ASN A O 1
ATOM 2663 N N . ASP A 1 332 ? -16 4.445 17.359 1 28.41 332 ASP A N 1
ATOM 2664 C CA . ASP A 1 332 ? -15.289 4.113 16.125 1 28.41 332 ASP A CA 1
ATOM 2665 C C . ASP A 1 332 ? -16.234 3.492 15.094 1 28.41 332 ASP A C 1
ATOM 2667 O O . ASP A 1 332 ? -16.953 2.537 15.398 1 28.41 332 ASP A O 1
ATOM 2671 N N . PRO A 1 333 ? -16.766 4.242 14.211 1 27.45 333 PRO A N 1
ATOM 2672 C CA . PRO A 1 333 ? -17.703 3.492 13.367 1 27.45 333 PRO A CA 1
ATOM 2673 C C . PRO A 1 333 ? -17.172 2.107 13 1 27.45 333 PRO A C 1
ATOM 2675 O O . PRO A 1 333 ? -16.078 1.983 12.461 1 27.45 333 PRO A O 1
ATOM 2678 N N . ALA A 1 334 ? -17.453 1.124 13.859 1 31.03 334 ALA A N 1
ATOM 2679 C CA . ALA A 1 334 ? -17.25 -0.308 13.664 1 31.03 334 ALA A CA 1
ATOM 2680 C C . ALA A 1 334 ? -17.547 -0.716 12.227 1 31.03 334 ALA A C 1
ATOM 2682 O O . ALA A 1 334 ? -18.422 -0.146 11.586 1 31.03 334 ALA A O 1
ATOM 2683 N N . ASP A 1 335 ? -16.625 -1.178 11.5 1 32.28 335 ASP A N 1
ATOM 2684 C CA . ASP A 1 335 ? -17 -1.953 10.32 1 32.28 335 ASP A CA 1
ATOM 2685 C C . ASP A 1 335 ? -18.359 -2.621 10.5 1 32.28 335 ASP A C 1
ATOM 2687 O O . ASP A 1 335 ? -18.703 -3.051 11.602 1 32.28 335 ASP A O 1
ATOM 2691 N N . PRO A 1 336 ? -19.375 -2.154 9.805 1 34.22 336 PRO A N 1
ATOM 2692 C CA . PRO A 1 336 ? -20.594 -2.914 10.078 1 34.22 336 PRO A CA 1
ATOM 2693 C C . PRO A 1 336 ? -20.328 -4.379 10.398 1 34.22 336 PRO A C 1
ATOM 2695 O O . PRO A 1 336 ? -19.625 -5.062 9.641 1 34.22 336 PRO A O 1
ATOM 2698 N N . LEU A 1 337 ? -20.125 -4.617 11.703 1 36.91 337 LEU A N 1
ATOM 2699 C CA . LEU A 1 337 ? -20.125 -6.016 12.117 1 36.91 337 LEU A CA 1
ATOM 2700 C C . LEU A 1 337 ? -21.25 -6.785 11.414 1 36.91 337 LEU A C 1
ATOM 2702 O O . LEU A 1 337 ? -22.234 -6.191 11 1 36.91 337 LEU A O 1
ATOM 2706 N N . ILE A 1 338 ? -20.969 -7.887 10.875 1 37.88 338 ILE A N 1
ATOM 2707 C CA . ILE A 1 338 ? -21.984 -8.82 10.406 1 37.88 338 ILE A CA 1
ATOM 2708 C C . ILE A 1 338 ? -23.281 -8.633 11.203 1 37.88 338 ILE A C 1
ATOM 2710 O O . ILE A 1 338 ? -23.25 -8.609 12.43 1 37.88 338 ILE A O 1
ATOM 2714 N N . GLU A 1 339 ? -24.125 -7.828 10.727 1 37.19 339 GLU A N 1
ATOM 2715 C CA . GLU A 1 339 ? -25.453 -7.805 11.344 1 37.19 339 GLU A CA 1
ATOM 2716 C C . GLU A 1 339 ? -25.75 -9.125 12.039 1 37.19 339 GLU A C 1
ATOM 2718 O O . GLU A 1 339 ? -25.359 -10.195 11.555 1 37.19 339 GLU A O 1
ATOM 2723 N N . ASP A 1 340 ? -26.047 -9.055 13.32 1 37.75 340 ASP A N 1
ATOM 2724 C CA . ASP A 1 340 ? -26.562 -10.055 14.258 1 37.75 340 ASP A CA 1
ATOM 2725 C C . ASP A 1 340 ? -27.547 -11 13.578 1 37.75 340 ASP A C 1
ATOM 2727 O O . ASP A 1 340 ? -28.75 -10.758 13.594 1 37.75 340 ASP A O 1
ATOM 2731 N N . GLN A 1 341 ? -27.375 -11.344 12.289 1 38.19 341 GLN A N 1
ATOM 2732 C CA . GLN A 1 341 ? -28.438 -12.32 12.102 1 38.19 341 GLN A CA 1
ATOM 2733 C C . GLN A 1 341 ? -28.344 -13.453 13.117 1 38.19 341 GLN A C 1
ATOM 2735 O O . GLN A 1 341 ? -27.328 -14.148 13.18 1 38.19 341 GLN A O 1
ATOM 2740 N N . SER A 1 342 ? -28.969 -13.281 14.219 1 38.94 342 SER A N 1
ATOM 2741 C CA . SER A 1 342 ? -29.172 -14.367 15.164 1 38.94 342 SER A CA 1
ATOM 2742 C C . SER A 1 342 ? -29.266 -15.711 14.453 1 38.94 342 SER A C 1
ATOM 2744 O O . SER A 1 342 ? -30.078 -15.883 13.539 1 38.94 342 SER A O 1
ATOM 2746 N N . PRO A 1 343 ? -28.219 -16.391 14.422 1 43.34 343 PRO A N 1
ATOM 2747 C CA . PRO A 1 343 ? -28.391 -17.688 13.781 1 43.34 343 PRO A CA 1
ATOM 2748 C C . PRO A 1 343 ? -29.688 -18.391 14.203 1 43.34 343 PRO A C 1
ATOM 2750 O O . PRO A 1 343 ? -30.078 -18.328 15.375 1 43.34 343 PRO A O 1
ATOM 2753 N N . GLN A 1 344 ? -30.547 -18.516 13.422 1 47.06 344 GLN A N 1
ATOM 2754 C CA . GLN A 1 344 ? -31.75 -19.25 13.75 1 47.06 344 GLN A CA 1
ATOM 2755 C C . GLN A 1 344 ? -31.453 -20.406 14.703 1 47.06 344 GLN A C 1
ATOM 2757 O O . GLN A 1 344 ? -32.219 -20.672 15.625 1 47.06 344 GLN A O 1
ATOM 2762 N N . ASN A 1 345 ? -30.5 -21.406 14.312 1 51.5 345 ASN A N 1
ATOM 2763 C CA . ASN A 1 345 ? -30.188 -22.547 15.172 1 51.5 345 ASN A CA 1
ATOM 2764 C C . ASN A 1 345 ? -28.781 -22.422 15.781 1 51.5 345 ASN A C 1
ATOM 2766 O O . ASN A 1 345 ? -27.797 -22.766 15.141 1 51.5 345 ASN A O 1
ATOM 2770 N N . LYS A 1 346 ? -28.656 -21.891 16.938 1 58.59 346 LYS A N 1
ATOM 2771 C CA . LYS A 1 346 ? -27.469 -21.547 17.703 1 58.59 346 LYS A CA 1
ATOM 2772 C C . LYS A 1 346 ? -26.562 -22.766 17.906 1 58.59 346 LYS A C 1
ATOM 2774 O O . LYS A 1 346 ? -25.344 -22.625 18.062 1 58.59 346 LYS A O 1
ATOM 2779 N N . ASN A 1 347 ? -27.141 -23.938 17.797 1 65.94 347 ASN A N 1
ATOM 2780 C CA . ASN A 1 347 ? -26.359 -25.125 18.125 1 65.94 347 ASN A CA 1
ATOM 2781 C C . ASN A 1 347 ? -25.828 -25.812 16.859 1 65.94 347 ASN A C 1
ATOM 2783 O O . ASN A 1 347 ? -25.141 -26.828 16.953 1 65.94 347 ASN A O 1
ATOM 2787 N N . SER A 1 348 ? -26.109 -25.141 15.781 1 79.75 348 SER A N 1
ATOM 2788 C CA . SER A 1 348 ? -25.594 -25.703 14.539 1 79.75 348 SER A CA 1
ATOM 2789 C C . SER A 1 348 ? -24.125 -25.297 14.328 1 79.75 348 SER A C 1
ATOM 2791 O O . SER A 1 348 ? -23.641 -24.359 14.969 1 79.75 348 SER A O 1
ATOM 2793 N N . ILE A 1 349 ? -23.406 -26.047 13.531 1 84.75 349 ILE A N 1
ATOM 2794 C CA . ILE A 1 349 ? -22.016 -25.734 13.234 1 84.75 349 ILE A CA 1
ATOM 2795 C C . ILE A 1 349 ? -21.906 -24.328 12.656 1 84.75 349 ILE A C 1
ATOM 2797 O O . ILE A 1 349 ? -21.016 -23.562 13.031 1 84.75 349 ILE A O 1
ATOM 2801 N N . GLY A 1 350 ? -22.844 -24 11.836 1 82 350 GLY A N 1
ATOM 2802 C CA . GLY A 1 350 ? -22.875 -22.656 11.266 1 82 350 GLY A CA 1
ATOM 2803 C C . GLY A 1 350 ? -23.031 -21.562 12.305 1 82 350 GLY A C 1
ATOM 2804 O O . GLY A 1 350 ? -22.391 -20.516 12.211 1 82 350 GLY A O 1
ATOM 2805 N N . GLY A 1 351 ? -23.859 -21.844 13.195 1 81.5 351 GLY A N 1
ATOM 2806 C CA . GLY A 1 351 ? -24.062 -20.891 14.266 1 81.5 351 GLY A CA 1
ATOM 2807 C C . GLY A 1 351 ? -22.828 -20.703 15.148 1 81.5 351 GLY A C 1
ATOM 2808 O O . GLY A 1 351 ? -22.516 -19.578 15.547 1 81.5 351 GLY A O 1
ATOM 2809 N N . ILE A 1 352 ? -22.203 -21.781 15.445 1 86.25 352 ILE A N 1
ATOM 2810 C CA . ILE A 1 352 ? -21 -21.734 16.266 1 86.25 352 ILE A CA 1
ATOM 2811 C C . ILE A 1 352 ? -19.906 -20.953 15.539 1 86.25 352 ILE A C 1
ATOM 2813 O O . ILE A 1 352 ? -19.234 -20.109 16.141 1 86.25 352 ILE A O 1
ATOM 2817 N N . LEU A 1 353 ? -19.797 -21.219 14.281 1 86.31 353 LEU A N 1
ATOM 2818 C CA . LEU A 1 353 ? -18.766 -20.547 13.5 1 86.31 353 LEU A CA 1
ATOM 2819 C C . LEU A 1 353 ? -19.031 -19.047 13.422 1 86.31 353 LEU A C 1
ATOM 2821 O O . LEU A 1 353 ? -18.109 -18.25 13.508 1 86.31 353 LEU A O 1
ATOM 2825 N N . LYS A 1 354 ? -20.219 -18.688 13.266 1 82.38 354 LYS A N 1
ATOM 2826 C CA . LYS A 1 354 ? -20.594 -17.281 13.219 1 82.38 354 LYS A CA 1
ATOM 2827 C C . LYS A 1 354 ? -20.266 -16.594 14.539 1 82.38 354 LYS A C 1
ATOM 2829 O O . LYS A 1 354 ? -19.828 -15.43 14.555 1 82.38 354 LYS A O 1
ATOM 2834 N N . LYS A 1 355 ? -20.547 -17.344 15.562 1 85.06 355 LYS A N 1
ATOM 2835 C CA . LYS A 1 355 ? -20.234 -16.828 16.891 1 85.06 355 LYS A CA 1
ATOM 2836 C C . LYS A 1 355 ? -18.734 -16.594 17.047 1 85.06 355 LYS A C 1
ATOM 2838 O O . LYS A 1 355 ? -18.312 -15.539 17.531 1 85.06 355 LYS A O 1
ATOM 2843 N N . VAL A 1 356 ? -17.984 -17.516 16.625 1 87.88 356 VAL A N 1
ATOM 2844 C CA . VAL A 1 356 ? -16.531 -17.422 16.719 1 87.88 356 VAL A CA 1
ATOM 2845 C C . VAL A 1 356 ? -16.016 -16.297 15.828 1 87.88 356 VAL A C 1
ATOM 2847 O O . VAL A 1 356 ? -15.18 -15.492 16.25 1 87.88 356 VAL A O 1
ATOM 2850 N N . ASP A 1 357 ? -16.5 -16.219 14.625 1 84.38 357 ASP A N 1
ATOM 2851 C CA . ASP A 1 357 ? -16.094 -15.188 13.68 1 84.38 357 ASP A CA 1
ATOM 2852 C C . ASP A 1 357 ? -16.422 -13.789 14.211 1 84.38 357 ASP A C 1
ATOM 2854 O O . ASP A 1 357 ? -15.641 -12.852 14.023 1 84.38 357 ASP A O 1
ATOM 2858 N N . PHE A 1 358 ? -17.5 -13.719 14.867 1 83.94 358 PHE A N 1
ATOM 2859 C CA . PHE A 1 358 ? -17.922 -12.438 15.438 1 83.94 358 PHE A CA 1
ATOM 2860 C C . PHE A 1 358 ? -16.953 -11.977 16.516 1 83.94 358 PHE A C 1
ATOM 2862 O O . PHE A 1 358 ? -16.578 -10.805 16.562 1 83.94 358 PHE A O 1
ATOM 2869 N N . ILE A 1 359 ? -16.609 -12.867 17.266 1 85.81 359 ILE A N 1
ATOM 2870 C CA . ILE A 1 359 ? -15.695 -12.547 18.359 1 85.81 359 ILE A CA 1
ATOM 2871 C C . ILE A 1 359 ? -14.344 -12.117 17.797 1 85.81 359 ILE A C 1
ATOM 2873 O O . ILE A 1 359 ? -13.758 -11.133 18.25 1 85.81 359 ILE A O 1
ATOM 2877 N N . ILE A 1 360 ? -13.898 -12.875 16.828 1 87.12 360 ILE A N 1
ATOM 2878 C CA . ILE A 1 360 ? -12.617 -12.547 16.203 1 87.12 360 ILE A CA 1
ATOM 2879 C C . ILE A 1 360 ? -12.672 -11.141 15.609 1 87.12 360 ILE A C 1
ATOM 2881 O O . ILE A 1 360 ? -11.758 -10.336 15.805 1 87.12 360 ILE A O 1
ATOM 2885 N N . GLN A 1 361 ? -13.719 -10.852 14.93 1 83.5 361 GLN A N 1
ATOM 2886 C CA . GLN A 1 361 ? -13.875 -9.562 14.266 1 83.5 361 GLN A CA 1
ATOM 2887 C C . GLN A 1 361 ? -13.93 -8.422 15.273 1 83.5 361 GLN A C 1
ATOM 2889 O O . GLN A 1 361 ? -13.383 -7.344 15.039 1 83.5 361 GLN A O 1
ATOM 2894 N N . ARG A 1 362 ? -14.562 -8.656 16.344 1 82.38 362 ARG A N 1
ATOM 2895 C CA . ARG A 1 362 ? -14.68 -7.629 17.375 1 82.38 362 ARG A CA 1
ATOM 2896 C C . ARG A 1 362 ? -13.32 -7.332 18 1 82.38 362 ARG A C 1
ATOM 2898 O O . ARG A 1 362 ? -13.039 -6.191 18.375 1 82.38 362 ARG A O 1
ATOM 2905 N N . ILE A 1 363 ? -12.633 -8.32 18.156 1 84.44 363 ILE A N 1
ATOM 2906 C CA . ILE A 1 363 ? -11.32 -8.141 18.766 1 84.44 363 ILE A CA 1
ATOM 2907 C C . ILE A 1 363 ? -10.375 -7.469 17.781 1 84.44 363 ILE A C 1
ATOM 2909 O O . ILE A 1 363 ? -9.633 -6.555 18.141 1 84.44 363 ILE A O 1
ATOM 2913 N N . THR A 1 364 ? -10.461 -7.859 16.5 1 82.38 364 THR A N 1
ATOM 2914 C CA . THR A 1 364 ? -9.492 -7.391 15.516 1 82.38 364 THR A CA 1
ATOM 2915 C C . THR A 1 364 ? -9.898 -6.016 14.977 1 82.38 364 THR A C 1
ATOM 2917 O O . THR A 1 364 ? -9.086 -5.332 14.352 1 82.38 364 THR A O 1
ATOM 2920 N N . SER A 1 365 ? -11.094 -5.555 15.266 1 77.38 365 SER A N 1
ATOM 2921 C CA . SER A 1 365 ? -11.555 -4.266 14.773 1 77.38 365 SER A CA 1
ATOM 2922 C C . SER A 1 365 ? -11.102 -3.125 15.68 1 77.38 365 SER A C 1
ATOM 2924 O O . SER A 1 365 ? -11.266 -1.951 15.336 1 77.38 365 SER A O 1
ATOM 2926 N N . SER A 1 366 ? -10.539 -3.504 16.812 1 76 366 SER A N 1
ATOM 2927 C CA . SER A 1 366 ? -10.102 -2.496 17.766 1 76 366 SER A CA 1
ATOM 2928 C C . SER A 1 366 ? -8.641 -2.705 18.156 1 76 366 SER A C 1
ATOM 2930 O O . SER A 1 366 ? -8.258 -3.795 18.594 1 76 366 SER A O 1
ATOM 2932 N N . ALA A 1 367 ? -7.918 -1.642 18.031 1 76.25 367 ALA A N 1
ATOM 2933 C CA . ALA A 1 367 ? -6.512 -1.713 18.422 1 76.25 367 ALA A CA 1
ATOM 2934 C C . ALA A 1 367 ? -6.375 -1.997 19.922 1 76.25 367 ALA A C 1
ATOM 2936 O O . ALA A 1 367 ? -5.469 -2.721 20.344 1 76.25 367 ALA A O 1
ATOM 2937 N N . ALA A 1 368 ? -7.242 -1.443 20.703 1 75.62 368 ALA A N 1
ATOM 2938 C CA . ALA A 1 368 ? -7.207 -1.636 22.141 1 75.62 368 ALA A CA 1
ATOM 2939 C C . ALA A 1 368 ? -7.469 -3.094 22.516 1 75.62 368 ALA A C 1
ATOM 2941 O O . ALA A 1 368 ? -6.789 -3.654 23.375 1 75.62 368 ALA A O 1
ATOM 2942 N N . LYS A 1 369 ? -8.43 -3.68 21.844 1 81.75 369 LYS A N 1
ATOM 2943 C CA . LYS A 1 369 ? -8.758 -5.07 22.141 1 81.75 369 LYS A CA 1
ATOM 2944 C C . LYS A 1 369 ? -7.645 -6.008 21.672 1 81.75 369 LYS A C 1
ATOM 2946 O O . LYS A 1 369 ? -7.371 -7.023 22.312 1 81.75 369 LYS A O 1
ATOM 2951 N N . ARG A 1 370 ? -7.055 -5.684 20.594 1 83 370 ARG A N 1
ATOM 2952 C CA . ARG A 1 370 ? -5.918 -6.465 20.109 1 83 370 ARG A CA 1
ATOM 2953 C C . ARG A 1 370 ? -4.766 -6.43 21.109 1 83 370 ARG A C 1
ATOM 2955 O O . ARG A 1 370 ? -4.09 -7.438 21.328 1 83 370 ARG A O 1
ATOM 2962 N N . PHE A 1 371 ? -4.605 -5.258 21.625 1 81.38 371 PHE A N 1
ATOM 2963 C CA . PHE A 1 371 ? -3.553 -5.105 22.625 1 81.38 371 PHE A CA 1
ATOM 2964 C C . PHE A 1 371 ? -3.85 -5.945 23.859 1 81.38 371 PHE A C 1
ATOM 2966 O O . PHE A 1 371 ? -2.955 -6.602 24.391 1 81.38 371 PHE A O 1
ATOM 2973 N N . LYS A 1 372 ? -5.059 -5.891 24.266 1 83.88 372 LYS A N 1
ATOM 2974 C CA . LYS A 1 372 ? -5.449 -6.707 25.406 1 83.88 372 LYS A CA 1
ATOM 2975 C C . LYS A 1 372 ? -5.23 -8.188 25.125 1 83.88 372 LYS A C 1
ATOM 2977 O O . LYS A 1 372 ? -4.773 -8.93 26 1 83.88 372 LYS A O 1
ATOM 2982 N N . TYR A 1 373 ? -5.578 -8.57 23.969 1 88 373 TYR A N 1
ATOM 2983 C CA . TYR A 1 373 ? -5.375 -9.961 23.578 1 88 373 TYR A CA 1
ATOM 2984 C C . TYR A 1 373 ? -3.904 -10.344 23.672 1 88 373 TYR A C 1
ATOM 2986 O O . TYR A 1 373 ? -3.562 -11.391 24.219 1 88 373 TYR A O 1
ATOM 2994 N N . THR A 1 374 ? -3.051 -9.531 23.109 1 83.12 374 THR A N 1
ATOM 2995 C CA . THR A 1 374 ? -1.618 -9.805 23.109 1 83.12 374 THR A CA 1
ATOM 2996 C C . THR A 1 374 ? -1.07 -9.836 24.531 1 83.12 374 THR A C 1
ATOM 2998 O O . THR A 1 374 ? -0.232 -10.672 24.875 1 83.12 374 THR A O 1
ATOM 3001 N N . THR A 1 375 ? -1.521 -8.906 25.312 1 83.25 375 THR A N 1
ATOM 3002 C CA . THR A 1 375 ? -1.072 -8.82 26.703 1 83.25 375 THR A CA 1
ATOM 3003 C C . THR A 1 375 ? -1.46 -10.07 27.469 1 83.25 375 THR A C 1
ATOM 3005 O O . THR A 1 375 ? -0.636 -10.648 28.188 1 83.25 375 THR A O 1
ATOM 3008 N N . TRP A 1 376 ? -2.646 -10.516 27.266 1 88.19 376 TRP A N 1
ATOM 3009 C CA . TRP A 1 376 ? -3.115 -11.688 28.016 1 88.19 376 TRP A CA 1
ATOM 3010 C C . TRP A 1 376 ? -2.521 -12.969 27.438 1 88.19 376 TRP A C 1
ATOM 3012 O O . TRP A 1 376 ? -2.357 -13.961 28.141 1 88.19 376 TRP A O 1
ATOM 3022 N N . SER A 1 377 ? -2.264 -12.938 26.141 1 88.62 377 SER A N 1
ATOM 3023 C CA . SER A 1 377 ? -1.553 -14.07 25.562 1 88.62 377 SER A CA 1
ATOM 3024 C C . SER A 1 377 ? -0.188 -14.266 26.219 1 88.62 377 SER A C 1
ATOM 3026 O O . SER A 1 377 ? 0.228 -15.398 26.469 1 88.62 377 SER A O 1
ATOM 3028 N N . LYS A 1 378 ? 0.417 -13.195 26.484 1 83.88 378 LYS A N 1
ATOM 3029 C CA . LYS A 1 378 ? 1.716 -13.234 27.141 1 83.88 378 LYS A CA 1
ATOM 3030 C C . LYS A 1 378 ? 1.57 -13.648 28.609 1 83.88 378 LYS A C 1
ATOM 3032 O O . LYS A 1 378 ? 2.346 -14.461 29.109 1 83.88 378 LYS A O 1
ATOM 3037 N N . ASN A 1 379 ? 0.564 -13.07 29.266 1 85.75 379 ASN A N 1
ATOM 3038 C CA . ASN A 1 379 ? 0.345 -13.352 30.672 1 85.75 379 ASN A CA 1
ATOM 3039 C C . ASN A 1 379 ? 0.026 -14.828 30.906 1 85.75 379 ASN A C 1
ATOM 3041 O O . ASN A 1 379 ? 0.452 -15.406 31.906 1 85.75 379 ASN A O 1
ATOM 3045 N N . LEU A 1 380 ? -0.712 -15.391 29.984 1 89.62 380 LEU A N 1
ATOM 3046 C CA . LEU A 1 380 ? -1.121 -16.781 30.109 1 89.62 380 LEU A CA 1
ATOM 3047 C C . LEU A 1 380 ? -0.104 -17.719 29.469 1 89.62 380 LEU A C 1
ATOM 3049 O O . LEU A 1 380 ? -0.284 -18.938 29.469 1 89.62 380 LEU A O 1
ATOM 3053 N N . LYS A 1 381 ? 0.968 -17.109 28.844 1 83.12 381 LYS A N 1
ATOM 3054 C CA . LYS A 1 381 ? 2.062 -17.844 28.219 1 83.12 381 LYS A CA 1
ATOM 3055 C C . LYS A 1 381 ? 1.556 -18.719 27.078 1 83.12 381 LYS A C 1
ATOM 3057 O O . LYS A 1 381 ? 1.917 -19.891 26.984 1 83.12 381 LYS A O 1
ATOM 3062 N N . ILE A 1 382 ? 0.54 -18.188 26.562 1 79.44 382 ILE A N 1
ATOM 3063 C CA . ILE A 1 382 ? 0.053 -18.859 25.359 1 79.44 382 ILE A CA 1
ATOM 3064 C C . ILE A 1 382 ? 0.805 -18.344 24.141 1 79.44 382 ILE A C 1
ATOM 3066 O O . ILE A 1 382 ? 0.806 -17.141 23.859 1 79.44 382 ILE A O 1
ATOM 3070 N N . ASN A 1 383 ? 1.771 -19.094 23.781 1 64.25 383 ASN A N 1
ATOM 3071 C CA . ASN A 1 383 ? 2.561 -18.719 22.609 1 64.25 383 ASN A CA 1
ATOM 3072 C C . ASN A 1 383 ? 1.71 -18.688 21.344 1 64.25 383 ASN A C 1
ATOM 3074 O O . ASN A 1 383 ? 1.466 -19.719 20.719 1 64.25 383 ASN A O 1
ATOM 3078 N N . GLY A 1 384 ? 0.764 -17.766 21.344 1 62 384 GLY A N 1
ATOM 3079 C CA . GLY A 1 384 ? -0.091 -17.828 20.172 1 62 384 GLY A CA 1
ATOM 3080 C C . GLY A 1 384 ? 0.1 -16.656 19.219 1 62 384 GLY A C 1
ATOM 3081 O O . GLY A 1 384 ? 0.688 -15.641 19.594 1 62 384 GLY A O 1
ATOM 3082 N N . LEU A 1 385 ? -0.143 -16.922 17.969 1 68.81 385 LEU A N 1
ATOM 3083 C CA . LEU A 1 385 ? -0.165 -15.945 16.875 1 68.81 385 LEU A CA 1
ATOM 3084 C C . LEU A 1 385 ? -1.296 -14.938 17.062 1 68.81 385 LEU A C 1
ATOM 3086 O O . LEU A 1 385 ? -2.299 -15.242 17.719 1 68.81 385 LEU A O 1
ATOM 3090 N N . SER A 1 386 ? -1.108 -13.766 16.734 1 77.88 386 SER A N 1
ATOM 3091 C CA . SER A 1 386 ? -2.145 -12.734 16.766 1 77.88 386 SER A CA 1
ATOM 3092 C C . SER A 1 386 ? -3.354 -13.148 15.938 1 77.88 386 SER A C 1
ATOM 3094 O O . SER A 1 386 ? -3.215 -13.867 14.945 1 77.88 386 SER A O 1
ATOM 3096 N N . LEU A 1 387 ? -4.422 -12.805 16.422 1 85.19 387 LEU A N 1
ATOM 3097 C CA . LEU A 1 387 ? -5.652 -13.109 15.688 1 85.19 387 LEU A CA 1
ATOM 3098 C C . LEU A 1 387 ? -5.688 -12.375 14.352 1 85.19 387 LEU A C 1
ATOM 3100 O O . LEU A 1 387 ? -5.141 -11.273 14.227 1 85.19 387 LEU A O 1
ATOM 3104 N N . ILE A 1 388 ? -6.223 -12.953 13.281 1 78.56 388 ILE A N 1
ATOM 3105 C CA . ILE A 1 388 ? -6.418 -12.336 11.977 1 78.56 388 ILE A CA 1
ATOM 3106 C C . ILE A 1 388 ? -7.906 -12.289 11.648 1 78.56 388 ILE A C 1
ATOM 3108 O O . ILE A 1 388 ? -8.648 -13.227 11.945 1 78.56 388 ILE A O 1
ATOM 3112 N N . ALA A 1 389 ? -8.188 -11.086 10.945 1 75.12 389 ALA A N 1
ATOM 3113 C CA . ALA A 1 389 ? -9.594 -10.953 10.578 1 75.12 389 ALA A CA 1
ATOM 3114 C C . ALA A 1 389 ? -9.961 -11.883 9.43 1 75.12 389 ALA A C 1
ATOM 3116 O O . ALA A 1 389 ? -9.188 -12.039 8.477 1 75.12 389 ALA A O 1
ATOM 3117 N N . GLY A 1 390 ? -10.609 -12.836 9.547 1 66.19 390 GLY A N 1
ATOM 3118 C CA . GLY A 1 390 ? -11.102 -13.828 8.602 1 66.19 390 GLY A CA 1
ATOM 3119 C C . GLY A 1 390 ? -11.797 -13.211 7.398 1 66.19 390 GLY A C 1
ATOM 3120 O O . GLY A 1 390 ? -12.781 -13.758 6.902 1 66.19 390 GLY A O 1
ATOM 3121 N N . TYR A 1 391 ? -11.086 -11.836 6.969 1 57.19 391 TYR A N 1
ATOM 3122 C CA . TYR A 1 391 ? -11.734 -11.195 5.832 1 57.19 391 TYR A CA 1
ATOM 3123 C C . TYR A 1 391 ? -11.125 -11.672 4.516 1 57.19 391 TYR A C 1
ATOM 3125 O O . TYR A 1 391 ? -9.953 -12.031 4.457 1 57.19 391 TYR A O 1
ATOM 3133 N N . GLY A 1 392 ? -11.797 -12.148 3.627 1 54.91 392 GLY A N 1
ATOM 3134 C CA . GLY A 1 392 ? -11.234 -12.352 2.299 1 54.91 392 GLY A CA 1
ATOM 3135 C C . GLY A 1 392 ? -11.922 -13.461 1.524 1 54.91 392 GLY A C 1
ATOM 3136 O O . GLY A 1 392 ? -12.742 -14.195 2.076 1 54.91 392 GLY A O 1
ATOM 3137 N N . ILE A 1 393 ? -11.664 -13.359 0.361 1 52.03 393 ILE A N 1
ATOM 3138 C CA . ILE A 1 393 ? -12.289 -14.211 -0.642 1 52.03 393 ILE A CA 1
ATOM 3139 C C . ILE A 1 393 ? -11.695 -15.625 -0.558 1 52.03 393 ILE A C 1
ATOM 3141 O O . ILE A 1 393 ? -12.312 -16.594 -1.017 1 52.03 393 ILE A O 1
ATOM 3145 N N . CYS A 1 394 ? -10.609 -15.695 0.259 1 63.41 394 CYS A N 1
ATOM 3146 C CA . CYS A 1 394 ? -9.953 -17 0.228 1 63.41 394 CYS A CA 1
ATOM 3147 C C . CYS A 1 394 ? -10.273 -17.797 1.485 1 63.41 394 CYS A C 1
ATOM 3149 O O . CYS A 1 394 ? -10.18 -17.281 2.598 1 63.41 394 CYS A O 1
ATOM 3151 N N . TRP A 1 395 ? -10.664 -19.016 1.354 1 73.31 395 TRP A N 1
ATOM 3152 C CA . TRP A 1 395 ? -11.031 -19.922 2.439 1 73.31 395 TRP A CA 1
ATOM 3153 C C . TRP A 1 395 ? -9.852 -20.141 3.383 1 73.31 395 TRP A C 1
ATOM 3155 O O . TRP A 1 395 ? -10.039 -20.375 4.578 1 73.31 395 TRP A O 1
ATOM 3165 N N . ASN A 1 396 ? -8.648 -19.938 2.914 1 76.38 396 ASN A N 1
ATOM 3166 C CA . ASN A 1 396 ? -7.449 -20.203 3.701 1 76.38 396 ASN A CA 1
ATOM 3167 C C . ASN A 1 396 ? -7.324 -19.219 4.863 1 76.38 396 ASN A C 1
ATOM 3169 O O . ASN A 1 396 ? -6.867 -19.594 5.949 1 76.38 396 ASN A O 1
ATOM 3173 N N . ILE A 1 397 ? -7.789 -18.062 4.637 1 75.94 397 ILE A N 1
ATOM 3174 C CA . ILE A 1 397 ? -7.68 -17.062 5.68 1 75.94 397 ILE A CA 1
ATOM 3175 C C . ILE A 1 397 ? -8.695 -17.344 6.781 1 75.94 397 ILE A C 1
ATOM 3177 O O . ILE A 1 397 ? -8.406 -17.172 7.969 1 75.94 397 ILE A O 1
ATOM 3181 N N . LYS A 1 398 ? -9.82 -17.781 6.379 1 78.31 398 LYS A N 1
ATOM 3182 C CA . LYS A 1 398 ? -10.836 -18.141 7.359 1 78.31 398 LYS A CA 1
ATOM 3183 C C . LYS A 1 398 ? -10.391 -19.344 8.188 1 78.31 398 LYS A C 1
ATOM 3185 O O . LYS A 1 398 ? -10.625 -19.391 9.398 1 78.31 398 LYS A O 1
ATOM 3190 N N . PHE A 1 399 ? -9.797 -20.266 7.504 1 82.94 399 PHE A N 1
ATOM 3191 C CA . PHE A 1 399 ? -9.242 -21.438 8.188 1 82.94 399 PHE A CA 1
ATOM 3192 C C . PHE A 1 399 ? -8.195 -21.016 9.211 1 82.94 399 PHE A C 1
ATOM 3194 O O . PHE A 1 399 ? -8.25 -21.438 10.367 1 82.94 399 PHE A O 1
ATOM 3201 N N . GLN A 1 400 ? -7.324 -20.094 8.82 1 84.12 400 GLN A N 1
ATOM 3202 C CA . GLN A 1 400 ? -6.254 -19.641 9.711 1 84.12 400 GLN A CA 1
ATOM 3203 C C . GLN A 1 400 ? -6.801 -18.812 10.859 1 84.12 400 GLN A C 1
ATOM 3205 O O . GLN A 1 400 ? -6.309 -18.891 11.984 1 84.12 400 GLN A O 1
ATOM 3210 N N . SER A 1 401 ? -7.727 -17.969 10.492 1 86.69 401 SER A N 1
ATOM 3211 C CA . SER A 1 401 ? -8.359 -17.125 11.508 1 86.69 401 SER A CA 1
ATOM 3212 C C . SER A 1 401 ? -8.969 -17.984 12.617 1 86.69 401 SER A C 1
ATOM 3214 O O . SER A 1 401 ? -8.711 -17.734 13.805 1 86.69 401 SER A O 1
ATOM 3216 N N . ARG A 1 402 ? -9.609 -19.078 12.305 1 88.5 402 ARG A N 1
ATOM 3217 C CA . ARG A 1 402 ? -10.289 -19.938 13.273 1 88.5 402 ARG A CA 1
ATOM 3218 C C . ARG A 1 402 ? -9.289 -20.828 14.008 1 88.5 402 ARG A C 1
ATOM 3220 O O . ARG A 1 402 ? -9.469 -21.125 15.188 1 88.5 402 ARG A O 1
ATOM 3227 N N . GLU A 1 403 ? -8.305 -21.188 13.266 1 88.94 403 GLU A N 1
ATOM 3228 C CA . GLU A 1 403 ? -7.262 -21.984 13.898 1 88.94 403 GLU A CA 1
ATOM 3229 C C . GLU A 1 403 ? -6.551 -21.203 14.992 1 88.94 403 GLU A C 1
ATOM 3231 O O . GLU A 1 403 ? -6.332 -21.719 16.094 1 88.94 403 GLU A O 1
ATOM 3236 N N . ARG A 1 404 ? -6.281 -20.031 14.703 1 88.25 404 ARG A N 1
ATOM 3237 C CA . ARG A 1 404 ? -5.613 -19.172 15.688 1 88.25 404 ARG A CA 1
ATOM 3238 C C . ARG A 1 404 ? -6.531 -18.875 16.859 1 88.25 404 ARG A C 1
ATOM 3240 O O . ARG A 1 404 ? -6.074 -18.797 18 1 88.25 404 ARG A O 1
ATOM 3247 N N . ALA A 1 405 ? -7.766 -18.688 16.562 1 90.38 405 ALA A N 1
ATOM 3248 C CA . ALA A 1 405 ? -8.734 -18.453 17.625 1 90.38 405 ALA A CA 1
ATOM 3249 C C . ALA A 1 405 ? -8.844 -19.656 18.547 1 90.38 405 ALA A C 1
ATOM 3251 O O . ALA A 1 405 ? -8.938 -19.5 19.766 1 90.38 405 ALA A O 1
ATOM 3252 N N . TYR A 1 406 ? -8.82 -20.844 17.984 1 91.56 406 TYR A N 1
ATOM 3253 C CA . TYR A 1 406 ? -8.906 -22.047 18.797 1 91.56 406 TYR A CA 1
ATOM 3254 C C . TYR A 1 406 ? -7.695 -22.188 19.703 1 91.56 406 TYR A C 1
ATOM 3256 O O . TYR A 1 406 ? -7.832 -22.516 20.891 1 91.56 406 TYR A O 1
ATOM 3264 N N . LYS A 1 407 ? -6.586 -21.891 19.203 1 89.12 407 LYS A N 1
ATOM 3265 C CA . LYS A 1 407 ? -5.363 -21.984 20 1 89.12 407 LYS A CA 1
ATOM 3266 C C . LYS A 1 407 ? -5.355 -20.938 21.109 1 89.12 407 LYS A C 1
ATOM 3268 O O . LYS A 1 407 ? -4.75 -21.156 22.156 1 89.12 407 LYS A O 1
ATOM 3273 N N . GLY A 1 408 ? -6.023 -19.828 20.828 1 91.06 408 GLY A N 1
ATOM 3274 C CA . GLY A 1 408 ? -6.086 -18.766 21.812 1 91.06 408 GLY A CA 1
ATOM 3275 C C . GLY A 1 408 ? -7.395 -18.734 22.578 1 91.06 408 GLY A C 1
ATOM 3276 O O . GLY A 1 408 ? -7.809 -17.688 23.078 1 91.06 408 GLY A O 1
ATOM 3277 N N . GLN A 1 409 ? -8.039 -19.906 22.688 1 91.25 409 GLN A N 1
ATOM 3278 C CA . GLN A 1 409 ? -9.383 -19.953 23.25 1 91.25 409 GLN A CA 1
ATOM 3279 C C . GLN A 1 409 ? -9.383 -19.484 24.703 1 91.25 409 GLN A C 1
ATOM 3281 O O . GLN A 1 409 ? -10.32 -18.812 25.141 1 91.25 409 GLN A O 1
ATOM 3286 N N . MET A 1 410 ? -8.281 -19.672 25.406 1 89.75 410 MET A N 1
ATOM 3287 C CA . MET A 1 410 ? -8.195 -19.266 26.797 1 89.75 410 MET A CA 1
ATOM 3288 C C . MET A 1 410 ? -8.086 -17.75 26.906 1 89.75 410 MET A C 1
ATOM 3290 O O . MET A 1 410 ? -8.664 -17.141 27.812 1 89.75 410 MET A O 1
ATOM 3294 N N . VAL A 1 411 ? -7.363 -17.203 26 1 91.81 411 VAL A N 1
ATOM 3295 C CA . VAL A 1 411 ? -7.215 -15.75 25.984 1 91.81 411 VAL A CA 1
ATOM 3296 C C . VAL A 1 411 ? -8.555 -15.102 25.656 1 91.81 411 VAL A C 1
ATOM 3298 O O . VAL A 1 411 ? -8.938 -14.102 26.281 1 91.81 411 VAL A O 1
ATOM 3301 N N . ILE A 1 412 ? -9.242 -15.664 24.719 1 91.62 412 ILE A N 1
ATOM 3302 C CA . ILE A 1 412 ? -10.547 -15.141 24.328 1 91.62 412 ILE A CA 1
ATOM 3303 C C . ILE A 1 412 ? -11.523 -15.227 25.5 1 91.62 412 ILE A C 1
ATOM 3305 O O . ILE A 1 412 ? -12.266 -14.281 25.766 1 91.62 412 ILE A O 1
ATOM 3309 N N . ALA A 1 413 ? -11.461 -16.328 26.172 1 89.44 413 ALA A N 1
ATOM 3310 C CA . ALA A 1 413 ? -12.32 -16.5 27.344 1 89.44 413 ALA A CA 1
ATOM 3311 C C . ALA A 1 413 ? -12.031 -15.438 28.406 1 89.44 413 ALA A C 1
ATOM 3313 O O . ALA A 1 413 ? -12.953 -14.906 29.031 1 89.44 413 ALA A O 1
ATOM 3314 N N . LYS A 1 414 ? -10.812 -15.195 28.562 1 89.19 414 LYS A N 1
ATOM 3315 C CA . LYS A 1 414 ? -10.406 -14.18 29.531 1 89.19 414 LYS A CA 1
ATOM 3316 C C . LYS A 1 414 ? -10.898 -12.797 29.125 1 89.19 414 LYS A C 1
ATOM 3318 O O . LYS A 1 414 ? -11.344 -12.008 29.953 1 89.19 414 LYS A O 1
ATOM 3323 N N . LEU A 1 415 ? -10.797 -12.469 27.891 1 89.31 415 LEU A N 1
ATOM 3324 C CA . LEU A 1 415 ? -11.242 -11.172 27.406 1 89.31 415 LEU A CA 1
ATOM 3325 C C . LEU A 1 415 ? -12.75 -11.016 27.578 1 89.31 415 LEU A C 1
ATOM 3327 O O . LEU A 1 415 ? -13.227 -9.922 27.891 1 89.31 415 LEU A O 1
ATOM 3331 N N . LEU A 1 416 ? -13.422 -12.102 27.328 1 88.38 416 LEU A N 1
ATOM 3332 C CA . LEU A 1 416 ? -14.875 -12.07 27.5 1 88.38 416 LEU A CA 1
ATOM 3333 C C . LEU A 1 416 ? -15.242 -11.859 28.969 1 88.38 416 LEU A C 1
ATOM 3335 O O . LEU A 1 416 ? -16.172 -11.117 29.281 1 88.38 416 LEU A O 1
ATOM 3339 N N . GLU A 1 417 ? -14.516 -12.461 29.781 1 87.06 417 GLU A N 1
ATOM 3340 C CA . GLU A 1 417 ? -14.727 -12.289 31.219 1 87.06 417 GLU A CA 1
ATOM 3341 C C . GLU A 1 417 ? -14.477 -10.852 31.656 1 87.06 417 GLU A C 1
ATOM 3343 O O . GLU A 1 417 ? -15.258 -10.281 32.438 1 87.06 417 GLU A O 1
ATOM 3348 N N . LEU A 1 418 ? -13.438 -10.352 31.188 1 85.44 418 LEU A N 1
ATOM 3349 C CA . LEU A 1 418 ? -13.07 -8.977 31.531 1 85.44 418 LEU A CA 1
ATOM 3350 C C . LEU A 1 418 ? -14.133 -7.996 31.031 1 85.44 418 LEU A C 1
ATOM 3352 O O . LEU A 1 418 ? -14.438 -7.012 31.703 1 85.44 418 LEU A O 1
ATOM 3356 N N . GLU A 1 419 ? -14.609 -8.25 29.859 1 84.25 419 GLU A N 1
ATOM 3357 C CA . GLU A 1 419 ? -15.641 -7.383 29.297 1 84.25 419 GLU A CA 1
ATOM 3358 C C . GLU A 1 419 ? -16.938 -7.484 30.094 1 84.25 419 GLU A C 1
ATOM 3360 O O . GLU A 1 419 ? -17.656 -6.496 30.25 1 84.25 419 GLU A O 1
ATOM 3365 N N . ASN A 1 420 ? -17.219 -8.68 30.531 1 81.69 420 ASN A N 1
ATOM 3366 C CA . ASN A 1 420 ? -18.375 -8.875 31.375 1 81.69 420 ASN A CA 1
ATOM 3367 C C . ASN A 1 420 ? -18.234 -8.141 32.719 1 81.69 420 ASN A C 1
ATOM 3369 O O . ASN A 1 420 ? -19.188 -7.531 33.188 1 81.69 420 ASN A O 1
ATOM 3373 N N . HIS A 1 421 ? -17.125 -8.148 33.219 1 82.94 421 HIS A N 1
ATOM 3374 C CA . HIS A 1 421 ? -16.859 -7.441 34.469 1 82.94 421 HIS A CA 1
ATOM 3375 C C . HIS A 1 421 ? -16.938 -5.93 34.281 1 82.94 421 HIS A C 1
ATOM 3377 O O . HIS A 1 421 ? -17.469 -5.219 35.125 1 82.94 421 HIS A O 1
ATOM 3383 N N . ARG A 1 422 ? -16.406 -5.535 33.188 1 79.75 422 ARG A N 1
ATOM 3384 C CA . ARG A 1 422 ? -16.453 -4.113 32.875 1 79.75 422 ARG A CA 1
ATOM 3385 C C . ARG A 1 422 ? -17.906 -3.629 32.75 1 79.75 422 ARG A C 1
ATOM 3387 O O . ARG A 1 422 ? -18.25 -2.566 33.281 1 79.75 422 ARG A O 1
ATOM 3394 N N . GLN A 1 423 ? -18.672 -4.426 32.062 1 79.25 423 GLN A N 1
ATOM 3395 C CA . GLN A 1 423 ? -20.078 -4.07 31.875 1 79.25 423 GLN A CA 1
ATOM 3396 C C . GLN A 1 423 ? -20.797 -4 33.219 1 79.25 423 GLN A C 1
ATOM 3398 O O . GLN A 1 423 ? -21.656 -3.133 33.406 1 79.25 423 GLN A O 1
ATOM 3403 N N . LYS A 1 424 ? -20.562 -4.801 34.062 1 77.5 424 LYS A N 1
ATOM 3404 C CA . LYS A 1 424 ? -21.203 -4.824 35.375 1 77.5 424 LYS A CA 1
ATOM 3405 C C . LYS A 1 424 ? -20.781 -3.613 36.219 1 77.5 424 LYS A C 1
ATOM 3407 O O . LYS A 1 424 ? -21.594 -3.043 36.938 1 77.5 424 LYS A O 1
ATOM 3412 N N . ARG A 1 425 ? -19.625 -3.193 36.031 1 76.25 425 ARG A N 1
ATOM 3413 C CA . ARG A 1 425 ? -19.078 -2.111 36.844 1 76.25 425 ARG A CA 1
ATOM 3414 C C . ARG A 1 425 ? -19.422 -0.751 36.25 1 76.25 425 ARG A C 1
ATOM 3416 O O . ARG A 1 425 ? -19.828 0.165 36.938 1 76.25 425 ARG A O 1
ATOM 3423 N N . GLU A 1 426 ? -19.156 -0.625 34.844 1 68.75 426 GLU A N 1
ATOM 3424 C CA . GLU A 1 426 ? -19.203 0.682 34.219 1 68.75 426 GLU A CA 1
ATOM 3425 C C . GLU A 1 426 ? -20.484 0.833 33.375 1 68.75 426 GLU A C 1
ATOM 3427 O O . GLU A 1 426 ? -20.859 1.948 33 1 68.75 426 GLU A O 1
ATOM 3432 N N . GLY A 1 427 ? -21.125 -0.218 33.156 1 64.94 427 GLY A N 1
ATOM 3433 C CA . GLY A 1 427 ? -22.266 -0.172 32.25 1 64.94 427 GLY A CA 1
ATOM 3434 C C . GLY A 1 427 ? -21.859 -0.049 30.781 1 64.94 427 GLY A C 1
ATOM 3435 O O . GLY A 1 427 ? -20.719 -0.322 30.422 1 64.94 427 GLY A O 1
ATOM 3436 N N . GLY A 1 428 ? -22.656 0.086 29.797 1 63.44 428 GLY A N 1
ATOM 3437 C CA . GLY A 1 428 ? -22.391 0.255 28.375 1 63.44 428 GLY A CA 1
ATOM 3438 C C . GLY A 1 428 ? -22.703 -0.987 27.562 1 63.44 428 GLY A C 1
ATOM 3439 O O . GLY A 1 428 ? -23.125 -2.008 28.109 1 63.44 428 GLY A O 1
ATOM 3440 N N . PRO A 1 429 ? -22.516 -0.783 26.266 1 65.69 429 PRO A N 1
ATOM 3441 C CA . PRO A 1 429 ? -22.828 -1.94 25.422 1 65.69 429 PRO A CA 1
ATOM 3442 C C . PRO A 1 429 ? -21.75 -3.027 25.5 1 65.69 429 PRO A C 1
ATOM 3444 O O . PRO A 1 429 ? -20.562 -2.719 25.609 1 65.69 429 PRO A O 1
ATOM 3447 N N . ASN A 1 430 ? -22.094 -4.184 25.969 1 67.44 430 ASN A N 1
ATOM 3448 C CA . ASN A 1 430 ? -21.266 -5.375 25.859 1 67.44 430 ASN A CA 1
ATOM 3449 C C . ASN A 1 430 ? -21.547 -6.141 24.578 1 67.44 430 ASN A C 1
ATOM 3451 O O . ASN A 1 430 ? -22.578 -6.824 24.469 1 67.44 430 ASN A O 1
ATOM 3455 N N . TYR A 1 431 ? -20.609 -5.941 23.703 1 63.28 431 TYR A N 1
ATOM 3456 C CA . TYR A 1 431 ? -20.828 -6.547 22.391 1 63.28 431 TYR A CA 1
ATOM 3457 C C . TYR A 1 431 ? -20.688 -8.062 22.453 1 63.28 431 TYR A C 1
ATOM 3459 O O . TYR A 1 431 ? -21.109 -8.773 21.547 1 63.28 431 TYR A O 1
ATOM 3467 N N . PHE A 1 432 ? -20.125 -8.445 23.641 1 69.56 432 PHE A N 1
ATOM 3468 C CA . PHE A 1 432 ? -19.938 -9.883 23.766 1 69.56 432 PHE A CA 1
ATOM 3469 C C . PHE A 1 432 ? -21 -10.5 24.672 1 69.56 432 PHE A C 1
ATOM 3471 O O . PHE A 1 432 ? -20.875 -11.648 25.094 1 69.56 432 PHE A O 1
ATOM 3478 N N . SER A 1 433 ? -21.969 -9.562 24.875 1 64.5 433 SER A N 1
ATOM 3479 C CA . SER A 1 433 ? -22.984 -10.055 25.812 1 64.5 433 SER A CA 1
ATOM 3480 C C . SER A 1 433 ? -23.625 -11.336 25.297 1 64.5 433 SER A C 1
ATOM 3482 O O . SER A 1 433 ? -24.062 -11.406 24.156 1 64.5 433 SER A O 1
ATOM 3484 N N . ASN A 1 434 ? -23.625 -12.414 25.891 1 61.88 434 ASN A N 1
ATOM 3485 C CA . ASN A 1 434 ? -24.25 -13.703 25.625 1 61.88 434 ASN A CA 1
ATOM 3486 C C . ASN A 1 434 ? -23.453 -14.523 24.625 1 61.88 434 ASN A C 1
ATOM 3488 O O . ASN A 1 434 ? -24 -15.398 23.938 1 61.88 434 ASN A O 1
ATOM 3492 N N . LEU A 1 435 ? -22.203 -14.008 24.391 1 73.81 435 LEU A N 1
ATOM 3493 C CA . LEU A 1 435 ? -21.391 -14.758 23.438 1 73.81 435 LEU A CA 1
ATOM 3494 C C . LEU A 1 435 ? -20.375 -15.641 24.156 1 73.81 435 LEU A C 1
ATOM 3496 O O . LEU A 1 435 ? -19.234 -15.234 24.344 1 73.81 435 LEU A O 1
ATOM 3500 N N . ASP A 1 436 ? -20.781 -16.547 24.906 1 76.31 436 ASP A N 1
ATOM 3501 C CA . ASP A 1 436 ? -19.844 -17.484 25.516 1 76.31 436 ASP A CA 1
ATOM 3502 C C . ASP A 1 436 ? -19.672 -18.734 24.656 1 76.31 436 ASP A C 1
ATOM 3504 O O . ASP A 1 436 ? -20.656 -19.312 24.172 1 76.31 436 ASP A O 1
ATOM 3508 N N . ILE A 1 437 ? -18.438 -18.984 24.344 1 85.06 437 ILE A N 1
ATOM 3509 C CA . ILE A 1 437 ? -18.125 -20.188 23.578 1 85.06 437 ILE A CA 1
ATOM 3510 C C . ILE A 1 437 ? -17.703 -21.312 24.516 1 85.06 437 ILE A C 1
ATOM 3512 O O . ILE A 1 437 ? -16.703 -21.188 25.219 1 85.06 437 ILE A O 1
ATOM 3516 N N . THR A 1 438 ? -18.469 -22.344 24.484 1 85.75 438 THR A N 1
ATOM 3517 C CA . THR A 1 438 ? -18.203 -23.469 25.375 1 85.75 438 THR A CA 1
ATOM 3518 C C . THR A 1 438 ? -17.078 -24.344 24.828 1 85.75 438 THR A C 1
ATOM 3520 O O . THR A 1 438 ? -16.703 -24.219 23.656 1 85.75 438 THR A O 1
ATOM 3523 N N . LEU A 1 439 ? -16.547 -25.172 25.641 1 88.88 439 LEU A N 1
ATOM 3524 C CA . LEU A 1 439 ? -15.492 -26.094 25.234 1 88.88 439 LEU A CA 1
ATOM 3525 C C . LEU A 1 439 ? -15.984 -27.031 24.125 1 88.88 439 LEU A C 1
ATOM 3527 O O . LEU A 1 439 ? -15.219 -27.391 23.234 1 88.88 439 LEU A O 1
ATOM 3531 N N . SER A 1 440 ? -17.234 -27.391 24.25 1 87.25 440 SER A N 1
ATOM 3532 C CA . SER A 1 440 ? -17.797 -28.266 23.234 1 87.25 440 SER A CA 1
ATOM 3533 C C . SER A 1 440 ? -17.891 -27.562 21.875 1 87.25 440 SER A C 1
ATOM 3535 O O . SER A 1 440 ? -17.688 -28.172 20.844 1 87.25 440 SER A O 1
ATOM 3537 N N . GLU A 1 441 ? -18.125 -26.312 21.953 1 89.62 441 GLU A N 1
ATOM 3538 C CA . GLU A 1 441 ? -18.188 -25.531 20.719 1 89.62 441 GLU A CA 1
ATOM 3539 C C . GLU A 1 441 ? -16.812 -25.375 20.094 1 89.62 441 GLU A C 1
ATOM 3541 O O . GLU A 1 441 ? -16.656 -25.453 18.875 1 89.62 441 GLU A O 1
ATOM 3546 N N . TRP A 1 442 ? -15.859 -25.219 20.953 1 92.12 442 TRP A N 1
ATOM 3547 C CA . TRP A 1 442 ? -14.492 -25.141 20.453 1 92.12 442 TRP A CA 1
ATOM 3548 C C . TRP A 1 442 ? -14.055 -26.453 19.828 1 92.12 442 TRP A C 1
ATOM 3550 O O . TRP A 1 442 ? -13.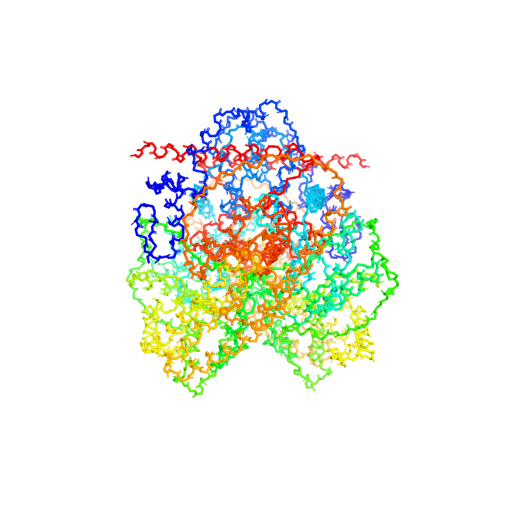297 -26.469 18.859 1 92.12 442 TRP A O 1
ATOM 3560 N N . GLU A 1 443 ? -14.531 -27.453 20.344 1 90.25 443 GLU A N 1
ATOM 3561 C CA . GLU A 1 443 ? -14.188 -28.75 19.797 1 90.25 443 GLU A CA 1
ATOM 3562 C C . GLU A 1 443 ? -14.781 -28.938 18.406 1 90.25 443 GLU A C 1
ATOM 3564 O O . GLU A 1 443 ? -14.18 -29.594 17.547 1 90.25 443 GLU A O 1
ATOM 3569 N N . VAL A 1 444 ? -15.945 -28.406 18.266 1 89.19 444 VAL A N 1
ATOM 3570 C CA . VAL A 1 444 ? -16.547 -28.438 16.938 1 89.19 444 VAL A CA 1
ATOM 3571 C C . VAL A 1 444 ? -15.68 -27.656 15.953 1 89.19 444 VAL A C 1
ATOM 3573 O O . VAL A 1 444 ? -15.445 -28.109 14.828 1 89.19 444 VAL A O 1
ATOM 3576 N N . VAL A 1 445 ? -15.18 -26.562 16.344 1 90.69 445 VAL A N 1
ATOM 3577 C CA . VAL A 1 445 ? -14.312 -25.734 15.5 1 90.69 445 VAL A CA 1
ATOM 3578 C C . VAL A 1 445 ? -13.023 -26.5 15.195 1 90.69 445 VAL A C 1
ATOM 3580 O O . VAL A 1 445 ? -12.555 -26.484 14.055 1 90.69 445 VAL A O 1
ATOM 3583 N N . ASN A 1 446 ? -12.555 -27.109 16.172 1 91.69 446 ASN A N 1
ATOM 3584 C CA . ASN A 1 446 ? -11.312 -27.859 16.016 1 91.69 446 ASN A CA 1
ATOM 3585 C C . ASN A 1 446 ? -11.492 -29.047 15.062 1 91.69 446 ASN A C 1
ATOM 3587 O O . ASN A 1 446 ? -10.625 -29.312 14.227 1 91.69 446 ASN A O 1
ATOM 3591 N N . GLN A 1 447 ? -12.578 -29.703 15.195 1 88.62 447 GLN A N 1
ATOM 3592 C CA . GLN A 1 447 ? -12.852 -30.859 14.336 1 88.62 447 GLN A CA 1
ATOM 3593 C C . GLN A 1 447 ? -13 -30.422 12.875 1 88.62 447 GLN A C 1
ATOM 3595 O O . GLN A 1 447 ? -12.5 -31.094 11.969 1 88.62 447 GLN A O 1
ATOM 3600 N N . LEU A 1 448 ? -13.664 -29.391 12.734 1 89.5 448 LEU A N 1
ATOM 3601 C CA . LEU A 1 448 ? -13.812 -28.875 11.383 1 89.5 448 LEU A CA 1
ATOM 3602 C C . LEU A 1 448 ? -12.461 -28.453 10.812 1 89.5 448 LEU A C 1
ATOM 3604 O O . LEU A 1 448 ? -12.156 -28.75 9.656 1 89.5 448 LEU A O 1
ATOM 3608 N N . ASN A 1 449 ? -11.664 -27.812 11.578 1 89.94 449 ASN A N 1
ATOM 3609 C CA . ASN A 1 449 ? -10.352 -27.375 11.125 1 89.94 449 ASN A CA 1
ATOM 3610 C C . ASN A 1 449 ? -9.43 -28.547 10.828 1 89.94 449 ASN A C 1
ATOM 3612 O O . ASN A 1 449 ? -8.594 -28.469 9.922 1 89.94 449 ASN A O 1
ATOM 3616 N N . GLU A 1 450 ? -9.562 -29.469 11.523 1 88.88 450 GLU A N 1
ATOM 3617 C CA . GLU A 1 450 ? -8.773 -30.672 11.258 1 88.88 450 GLU A CA 1
ATOM 3618 C C . GLU A 1 450 ? -9.141 -31.281 9.906 1 88.88 450 GLU A C 1
ATOM 3620 O O . GLU A 1 450 ? -8.266 -31.734 9.164 1 88.88 450 GLU A O 1
ATOM 3625 N N . THR A 1 451 ? -10.383 -31.297 9.711 1 88.25 451 THR A N 1
ATOM 3626 C CA . THR A 1 451 ? -10.844 -31.797 8.422 1 88.25 451 THR A CA 1
ATOM 3627 C C . THR A 1 451 ? -10.359 -30.906 7.281 1 88.25 451 THR A C 1
ATOM 3629 O O . THR A 1 451 ? -9.859 -31.406 6.27 1 88.25 451 THR A O 1
ATOM 3632 N N . LEU A 1 452 ? -10.438 -29.672 7.52 1 89.81 452 LEU A N 1
ATOM 3633 C CA . LEU A 1 452 ? -10.086 -28.703 6.48 1 89.81 452 LEU A CA 1
ATOM 3634 C C . LEU A 1 452 ? -8.57 -28.625 6.32 1 89.81 452 LEU A C 1
ATOM 3636 O O . LEU A 1 452 ? -8.078 -28.156 5.289 1 89.81 452 LEU A O 1
ATOM 3640 N N . SER A 1 453 ? -7.758 -29.016 7.266 1 90.62 453 SER A N 1
ATOM 3641 C CA . SER A 1 453 ? -6.305 -28.938 7.234 1 90.62 453 SER A CA 1
ATOM 3642 C C . SER A 1 453 ? -5.727 -29.766 6.09 1 90.62 453 SER A C 1
ATOM 3644 O O . SER A 1 453 ? -4.715 -29.375 5.492 1 90.62 453 SER A O 1
ATOM 3646 N N . GLU A 1 454 ? -6.406 -30.844 5.762 1 89.31 454 GLU A N 1
ATOM 3647 C CA . GLU A 1 454 ? -5.953 -31.688 4.664 1 89.31 454 GLU A CA 1
ATOM 3648 C C . GLU A 1 454 ? -6 -30.938 3.334 1 89.31 454 GLU A C 1
ATOM 3650 O O . GLU A 1 454 ? -5.102 -31.078 2.502 1 89.31 454 GLU A O 1
ATOM 3655 N N . PHE A 1 455 ? -7.012 -30.234 3.209 1 90.19 455 PHE A N 1
ATOM 3656 C CA . PHE A 1 455 ? -7.168 -29.484 1.97 1 90.19 455 PHE A CA 1
ATOM 3657 C C . PHE A 1 455 ? -6.23 -28.281 1.946 1 90.19 455 PHE A C 1
ATOM 3659 O O . PHE A 1 455 ? -5.754 -27.875 0.882 1 90.19 455 PHE A O 1
ATOM 3666 N N . TYR A 1 456 ? -5.965 -27.766 3.105 1 86.94 456 TYR A N 1
ATOM 3667 C CA . TYR A 1 456 ? -5.02 -26.656 3.213 1 86.94 456 TYR A CA 1
ATOM 3668 C C . TYR A 1 456 ? -3.619 -27.094 2.797 1 86.94 456 TYR A C 1
ATOM 3670 O O . TYR A 1 456 ? -2.961 -26.422 2.006 1 86.94 456 TYR A O 1
ATOM 3678 N N . PHE A 1 457 ? -3.252 -28.172 3.201 1 84.31 457 PHE A N 1
ATOM 3679 C CA . PHE A 1 457 ? -1.904 -28.656 2.916 1 84.31 457 PHE A CA 1
ATOM 3680 C C . PHE A 1 457 ? -1.787 -29.109 1.464 1 84.31 457 PHE A C 1
ATOM 3682 O O . PHE A 1 457 ? -0.734 -28.953 0.843 1 84.31 457 PHE A O 1
ATOM 3689 N N . LEU A 1 458 ? -2.855 -29.672 0.973 1 87.44 458 LEU A N 1
ATOM 3690 C CA . LEU A 1 458 ? -2.857 -30.047 -0.437 1 87.44 458 LEU A CA 1
ATOM 3691 C C . LEU A 1 458 ? -2.721 -28.812 -1.328 1 87.44 458 LEU A C 1
ATOM 3693 O O . LEU A 1 458 ? -1.999 -28.844 -2.328 1 87.44 458 LEU A O 1
ATOM 3697 N N . THR A 1 459 ? -3.445 -27.781 -0.964 1 87.06 459 THR A N 1
ATOM 3698 C CA . THR A 1 459 ? -3.357 -26.547 -1.729 1 87.06 459 THR A CA 1
ATOM 3699 C C . THR A 1 459 ? -1.941 -25.984 -1.685 1 87.06 459 THR A C 1
ATOM 3701 O O . THR A 1 459 ? -1.403 -25.562 -2.709 1 87.06 459 THR A O 1
ATOM 3704 N N . LYS A 1 460 ? -1.322 -26.031 -0.542 1 84.56 460 LYS A N 1
ATOM 3705 C CA . LYS A 1 460 ? 0.038 -25.516 -0.387 1 84.56 460 LYS A CA 1
ATOM 3706 C C . LYS A 1 460 ? 1.032 -26.359 -1.187 1 84.56 460 LYS A C 1
ATOM 3708 O O . LYS A 1 460 ? 1.979 -25.828 -1.767 1 84.56 460 LYS A O 1
ATOM 3713 N N . LYS A 1 461 ? 0.796 -27.578 -1.206 1 83.12 461 LYS A N 1
ATOM 3714 C CA . LYS A 1 461 ? 1.652 -28.484 -1.956 1 83.12 461 LYS A CA 1
ATOM 3715 C C . LYS A 1 461 ? 1.584 -28.203 -3.453 1 83.12 461 LYS A C 1
ATOM 3717 O O . LYS A 1 461 ? 2.615 -28.141 -4.125 1 83.12 461 LYS A O 1
ATOM 3722 N N . MET A 1 462 ? 0.422 -27.953 -3.914 1 87.12 462 MET A N 1
ATOM 3723 C CA . MET A 1 462 ? 0.211 -27.812 -5.352 1 87.12 462 MET A CA 1
ATOM 3724 C C . MET A 1 462 ? 0.554 -26.406 -5.824 1 87.12 462 MET A C 1
ATOM 3726 O O . MET A 1 462 ? 0.765 -26.188 -7.016 1 87.12 462 MET A O 1
ATOM 3730 N N . GLU A 1 463 ? 0.633 -25.5 -4.973 1 84.69 463 GLU A N 1
ATOM 3731 C CA . GLU A 1 463 ? 0.93 -24.109 -5.324 1 84.69 463 GLU A CA 1
ATOM 3732 C C . GLU A 1 463 ? 2.404 -23.938 -5.68 1 84.69 463 GLU A C 1
ATOM 3734 O O . GLU A 1 463 ? 2.783 -22.938 -6.305 1 84.69 463 GLU A O 1
ATOM 3739 N N . GLY A 1 464 ? 3.211 -24.812 -5.496 1 78.25 464 GLY A N 1
ATOM 3740 C CA . GLY A 1 464 ? 4.629 -24.703 -5.809 1 78.25 464 GLY A CA 1
ATOM 3741 C C . GLY A 1 464 ? 4.918 -24.781 -7.293 1 78.25 464 GLY A C 1
ATOM 3742 O O . GLY A 1 464 ? 4.098 -25.266 -8.07 1 78.25 464 GLY A O 1
ATOM 3743 N N . ASP A 1 465 ? 6.023 -24.25 -7.715 1 75.44 465 ASP A N 1
ATOM 3744 C CA . ASP A 1 465 ? 6.422 -24.203 -9.117 1 75.44 465 ASP A CA 1
ATOM 3745 C C . ASP A 1 465 ? 6.914 -25.578 -9.594 1 75.44 465 ASP A C 1
ATOM 3747 O O . ASP A 1 465 ? 7.875 -25.656 -10.359 1 75.44 465 ASP A O 1
ATOM 3751 N N . TYR A 1 466 ? 6.316 -26.594 -9.078 1 77.5 466 TYR A N 1
ATOM 3752 C CA . TYR A 1 466 ? 6.707 -27.938 -9.492 1 77.5 466 TYR A CA 1
ATOM 3753 C C . TYR A 1 466 ? 5.484 -28.828 -9.695 1 77.5 466 TYR A C 1
ATOM 3755 O O . TYR A 1 466 ? 5.613 -30.031 -9.898 1 77.5 466 TYR A O 1
ATOM 3763 N N . SER A 1 467 ? 4.41 -28.234 -9.734 1 83.88 467 SER A N 1
ATOM 3764 C CA . SER A 1 467 ? 3.193 -29.031 -9.805 1 83.88 467 SER A CA 1
ATOM 3765 C C . SER A 1 467 ? 2.811 -29.344 -11.242 1 83.88 467 SER A C 1
ATOM 3767 O O . SER A 1 467 ? 2.254 -28.5 -11.938 1 83.88 467 SER A O 1
ATOM 3769 N N . SER A 1 468 ? 3.076 -30.531 -11.609 1 90.12 468 SER A N 1
ATOM 3770 C CA . SER A 1 468 ? 2.748 -31 -12.945 1 90.12 468 SER A CA 1
ATOM 3771 C C . SER A 1 468 ? 1.325 -31.547 -13.008 1 90.12 468 SER A C 1
ATOM 3773 O O . SER A 1 468 ? 0.774 -31.984 -12 1 90.12 468 SER A O 1
ATOM 3775 N N . GLY A 1 469 ? 0.813 -31.562 -14.188 1 92.31 469 GLY A N 1
ATOM 3776 C CA . GLY A 1 469 ? -0.531 -32.062 -14.438 1 92.31 469 GLY A CA 1
ATOM 3777 C C . GLY A 1 469 ? -0.667 -33.562 -14.219 1 92.31 469 GLY A C 1
ATOM 3778 O O . GLY A 1 469 ? -1.772 -34.062 -14.016 1 92.31 469 GLY A O 1
ATOM 3779 N N . CYS A 1 470 ? 0.416 -34.281 -14.133 1 93.5 470 CYS A N 1
ATOM 3780 C CA . CYS A 1 470 ? 0.383 -35.75 -13.992 1 93.5 470 CYS A CA 1
ATOM 3781 C C . CYS A 1 470 ? -0.094 -36.125 -12.602 1 93.5 470 CYS A C 1
ATOM 3783 O O . CYS A 1 470 ? -0.484 -37.281 -12.375 1 93.5 470 CYS A O 1
ATOM 3785 N N . LEU A 1 471 ? -0.132 -35.188 -11.711 1 92.56 471 LEU A N 1
ATOM 3786 C CA . LEU A 1 471 ? -0.492 -35.5 -10.336 1 92.56 471 LEU A CA 1
ATOM 3787 C C . LEU A 1 471 ? -1.975 -35.219 -10.086 1 92.56 471 LEU A C 1
ATOM 3789 O O . LEU A 1 471 ? -2.518 -35.625 -9.055 1 92.56 471 LEU A O 1
ATOM 3793 N N . ILE A 1 472 ? -2.664 -34.656 -11.039 1 94.69 472 ILE A N 1
ATOM 3794 C CA . ILE A 1 472 ? -4.012 -34.125 -10.836 1 94.69 472 ILE A CA 1
ATOM 3795 C C . ILE A 1 472 ? -4.965 -35.281 -10.508 1 94.69 472 ILE A C 1
ATOM 3797 O O . ILE A 1 472 ? -5.703 -35.219 -9.523 1 94.69 472 ILE A O 1
ATOM 3801 N N . ILE A 1 473 ? -4.93 -36.375 -11.234 1 94.5 473 ILE A N 1
ATOM 3802 C CA . ILE A 1 473 ? -5.852 -37.469 -11.062 1 94.5 473 ILE A CA 1
ATOM 3803 C C . ILE A 1 473 ? -5.602 -38.156 -9.719 1 94.5 473 ILE A C 1
ATOM 3805 O O . ILE A 1 473 ? -6.543 -38.469 -8.984 1 94.5 473 ILE A O 1
ATOM 3809 N N . SER A 1 474 ? -4.359 -38.375 -9.438 1 91.44 474 SER A N 1
ATOM 3810 C CA . SER A 1 474 ? -4.008 -39 -8.172 1 91.44 474 SER A CA 1
ATOM 3811 C C . SER A 1 474 ? -4.461 -38.156 -6.984 1 91.44 474 SER A C 1
ATOM 3813 O O . SER A 1 474 ? -4.973 -38.688 -5.996 1 91.44 474 SER A O 1
ATOM 3815 N N . GLU A 1 475 ? -4.277 -36.875 -7.094 1 92.56 475 GLU A N 1
ATOM 3816 C CA . GLU A 1 475 ? -4.652 -36 -5.996 1 92.56 475 GLU A CA 1
ATOM 3817 C C . GLU A 1 475 ? -6.164 -35.969 -5.801 1 92.56 475 GLU A C 1
ATOM 3819 O O . GLU A 1 475 ? -6.648 -35.969 -4.668 1 92.56 475 GLU A O 1
ATOM 3824 N N . TYR A 1 476 ? -6.91 -35.906 -6.895 1 94.56 476 TYR A N 1
ATOM 3825 C CA . TYR A 1 476 ? -8.367 -35.938 -6.781 1 94.56 476 TYR A CA 1
ATOM 3826 C C . TYR A 1 476 ? -8.82 -37.25 -6.148 1 94.56 476 TYR A C 1
ATOM 3828 O O . TYR A 1 476 ? -9.75 -37.281 -5.34 1 94.56 476 TYR A O 1
ATOM 3836 N N . GLN A 1 477 ? -8.195 -38.312 -6.539 1 93.12 477 GLN A N 1
ATOM 3837 C CA . GLN A 1 477 ? -8.57 -39.625 -5.996 1 93.12 477 GLN A CA 1
ATOM 3838 C C . GLN A 1 477 ? -8.273 -39.688 -4.5 1 93.12 477 GLN A C 1
ATOM 3840 O O . GLN A 1 477 ? -9.062 -40.25 -3.732 1 93.12 477 GLN A O 1
ATOM 3845 N N . CYS A 1 478 ? -7.156 -39.188 -4.148 1 91.12 478 CYS A N 1
ATOM 3846 C CA . CYS A 1 478 ? -6.809 -39.156 -2.732 1 91.12 478 CYS A CA 1
ATOM 3847 C C . CYS A 1 478 ? -7.801 -38.312 -1.948 1 91.12 478 CYS A C 1
ATOM 3849 O O . CYS A 1 478 ? -8.195 -38.688 -0.84 1 91.12 478 CYS A O 1
ATOM 3851 N N . MET A 1 479 ? -8.211 -37.25 -2.506 1 94.56 479 MET A N 1
ATOM 3852 C CA . MET A 1 479 ? -9.195 -36.375 -1.869 1 94.56 479 MET A CA 1
ATOM 3853 C C . MET A 1 479 ? -10.531 -37.094 -1.72 1 94.56 479 MET A C 1
ATOM 3855 O O . MET A 1 479 ? -11.164 -37.031 -0.666 1 94.56 479 MET A O 1
ATOM 3859 N N . LYS A 1 480 ? -10.906 -37.719 -2.779 1 95.06 480 LYS A N 1
ATOM 3860 C CA . LYS A 1 480 ? -12.156 -38.469 -2.762 1 95.06 480 LYS A CA 1
ATOM 3861 C C . LYS A 1 480 ? -12.148 -39.531 -1.675 1 95.06 480 LYS A C 1
ATOM 3863 O O . LYS A 1 480 ? -13.109 -39.688 -0.922 1 95.06 480 LYS A O 1
ATOM 3868 N N . ALA A 1 481 ? -11.055 -40.25 -1.589 1 93.75 481 ALA A N 1
ATOM 3869 C CA . ALA A 1 481 ? -10.922 -41.312 -0.575 1 93.75 481 ALA A CA 1
ATOM 3870 C C . ALA A 1 481 ? -10.953 -40.719 0.83 1 93.75 481 ALA A C 1
ATOM 3872 O O . ALA A 1 481 ? -11.578 -41.281 1.733 1 93.75 481 ALA A O 1
ATOM 3873 N N . PHE A 1 482 ? -10.328 -39.656 0.969 1 94.62 482 PHE A N 1
ATOM 3874 C CA . PHE A 1 482 ? -10.289 -39 2.264 1 94.62 482 PHE A CA 1
ATOM 3875 C C . PHE A 1 482 ? -11.68 -38.562 2.695 1 94.62 482 PHE A C 1
ATOM 3877 O O . PHE A 1 482 ? -12.086 -38.812 3.836 1 94.62 482 PHE A O 1
ATOM 3884 N N . ILE A 1 483 ? -12.406 -37.875 1.795 1 95.69 483 ILE A N 1
ATOM 3885 C CA . ILE A 1 483 ? -13.742 -37.406 2.107 1 95.69 483 ILE A CA 1
ATOM 3886 C C . ILE A 1 483 ? -14.664 -38.562 2.436 1 95.69 483 ILE A C 1
ATOM 3888 O O . ILE A 1 483 ? -15.461 -38.5 3.375 1 95.69 483 ILE A O 1
ATOM 3892 N N . ASN A 1 484 ? -14.5 -39.625 1.707 1 94.25 484 ASN A N 1
ATOM 3893 C CA . ASN A 1 484 ? -15.312 -40.812 1.949 1 94.25 484 ASN A CA 1
ATOM 3894 C C . ASN A 1 484 ? -15.039 -41.406 3.328 1 94.25 484 ASN A C 1
ATOM 3896 O O . ASN A 1 484 ? -15.969 -41.844 4.023 1 94.25 484 ASN A O 1
ATOM 3900 N N . ASN A 1 485 ? -13.82 -41.469 3.674 1 93.88 485 ASN A N 1
ATOM 3901 C CA . ASN A 1 485 ? -13.453 -41.969 4.988 1 93.88 485 ASN A CA 1
ATOM 3902 C C . ASN A 1 485 ? -14.008 -41.094 6.109 1 93.88 485 ASN A C 1
ATOM 3904 O O . ASN A 1 485 ? -14.508 -41.625 7.109 1 93.88 485 ASN A O 1
ATOM 3908 N N . LYS A 1 486 ? -13.922 -39.844 5.906 1 93 486 LYS A N 1
ATOM 3909 C CA . LYS A 1 486 ? -14.422 -38.938 6.91 1 93 486 LYS A CA 1
ATOM 3910 C C . LYS A 1 486 ? -15.945 -38.969 6.988 1 93 486 LYS A C 1
ATOM 3912 O O . LYS A 1 486 ? -16.516 -38.781 8.062 1 93 486 LYS A O 1
ATOM 3917 N N . LEU A 1 487 ? -16.625 -39.156 5.875 1 93.31 487 LEU A N 1
ATOM 3918 C CA . LEU A 1 487 ? -18.078 -39.219 5.82 1 93.31 487 LEU A CA 1
ATOM 3919 C C . LEU A 1 487 ? -18.578 -40.438 6.609 1 93.31 487 LEU A C 1
ATOM 3921 O O . LEU A 1 487 ? -19.609 -40.344 7.277 1 93.31 487 LEU A O 1
ATOM 3925 N N . THR A 1 488 ? -17.844 -41.469 6.684 1 91.75 488 THR A N 1
ATOM 3926 C CA . THR A 1 488 ? -18.234 -42.688 7.383 1 91.75 488 THR A CA 1
ATOM 3927 C C . THR A 1 488 ? -18.016 -42.562 8.883 1 91.75 488 THR A C 1
ATOM 3929 O O . THR A 1 488 ? -18.734 -43.156 9.688 1 91.75 488 THR A O 1
ATOM 3932 N N . THR A 1 489 ? -17.094 -41.719 9.242 1 88.75 489 THR A N 1
ATOM 3933 C CA . THR A 1 489 ? -16.734 -41.594 10.648 1 88.75 489 THR A CA 1
ATOM 3934 C C . THR A 1 489 ? -17.453 -40.438 11.297 1 88.75 489 THR A C 1
ATOM 3936 O O . THR A 1 489 ? -17.547 -40.344 12.523 1 88.75 489 THR A O 1
ATOM 3939 N N . ALA A 1 490 ? -17.922 -39.562 10.414 1 87.38 490 ALA A N 1
ATOM 3940 C CA . ALA A 1 490 ? -18.547 -38.344 10.945 1 87.38 490 ALA A CA 1
ATOM 3941 C C . ALA A 1 490 ? -19.906 -38.656 11.57 1 87.38 490 ALA A C 1
ATOM 3943 O O . ALA A 1 490 ? -20.719 -39.375 10.984 1 87.38 490 ALA A O 1
ATOM 3944 N N . GLU A 1 491 ? -20.141 -38.156 12.797 1 82.38 491 GLU A N 1
ATOM 3945 C CA . GLU A 1 491 ? -21.391 -38.375 13.508 1 82.38 491 GLU A CA 1
ATOM 3946 C C . GLU A 1 491 ? -22.328 -37.188 13.344 1 82.38 491 GLU A C 1
ATOM 3948 O O . GLU A 1 491 ? -23.547 -37.344 13.305 1 82.38 491 GLU A O 1
ATOM 3953 N N . ASP A 1 492 ? -21.828 -36.062 13.148 1 85.31 492 ASP A N 1
ATOM 3954 C CA . ASP A 1 492 ? -22.609 -34.844 13.062 1 85.31 492 ASP A CA 1
ATOM 3955 C C . ASP A 1 492 ? -23.281 -34.719 11.695 1 85.31 492 ASP A C 1
ATOM 3957 O O . ASP A 1 492 ? -22.641 -34.906 10.664 1 85.31 492 ASP A O 1
ATOM 3961 N N . LEU A 1 493 ? -24.578 -34.406 11.688 1 84.69 493 LEU A N 1
ATOM 3962 C CA . LEU A 1 493 ? -25.359 -34.375 10.461 1 84.69 493 LEU A CA 1
ATOM 3963 C C . LEU A 1 493 ? -24.938 -33.188 9.586 1 84.69 493 LEU A C 1
ATOM 3965 O O . LEU A 1 493 ? -24.922 -33.312 8.359 1 84.69 493 LEU A O 1
ATOM 3969 N N . ASP A 1 494 ? -24.609 -32.125 10.133 1 85.56 494 ASP A N 1
ATOM 3970 C CA . ASP A 1 494 ? -24.156 -30.984 9.375 1 85.56 494 ASP A CA 1
ATOM 3971 C C . ASP A 1 494 ? -22.828 -31.266 8.68 1 85.56 494 ASP A C 1
ATOM 3973 O O . ASP A 1 494 ? -22.641 -30.875 7.527 1 85.56 494 ASP A O 1
ATOM 3977 N N . LEU A 1 495 ? -22.062 -31.969 9.375 1 88.88 495 LEU A N 1
ATOM 3978 C CA . LEU A 1 495 ? -20.766 -32.312 8.805 1 88.88 495 LEU A CA 1
ATOM 3979 C C . LEU A 1 495 ? -20.922 -33.312 7.668 1 88.88 495 LEU A C 1
ATOM 3981 O O . LEU A 1 495 ? -20.219 -33.25 6.66 1 88.88 495 LEU A O 1
ATOM 3985 N N . GLN A 1 496 ? -21.859 -34.188 7.848 1 91.38 496 GLN A N 1
ATOM 3986 C CA . GLN A 1 496 ? -22.141 -35.156 6.797 1 91.38 496 GLN A CA 1
ATOM 3987 C C . GLN A 1 496 ? -22.656 -34.469 5.535 1 91.38 496 GLN A C 1
ATOM 3989 O O . GLN A 1 496 ? -22.25 -34.844 4.422 1 91.38 496 GLN A O 1
ATOM 3994 N N . ALA A 1 497 ? -23.484 -33.562 5.793 1 90 497 ALA A N 1
ATOM 3995 C CA . ALA A 1 497 ? -24.031 -32.844 4.652 1 90 497 ALA A CA 1
ATOM 3996 C C . ALA A 1 497 ? -22.938 -32.062 3.912 1 90 497 ALA A C 1
ATOM 3998 O O . ALA A 1 497 ? -22.922 -32.031 2.68 1 90 497 ALA A O 1
ATOM 3999 N N . MET A 1 498 ? -22.047 -31.469 4.633 1 92.25 498 MET A N 1
ATOM 4000 C CA . MET A 1 498 ? -20.922 -30.766 4.051 1 92.25 498 MET A CA 1
ATOM 4001 C C . MET A 1 498 ? -20.031 -31.719 3.252 1 92.25 498 MET A C 1
ATOM 4003 O O . MET A 1 498 ? -19.688 -31.422 2.104 1 92.25 498 MET A O 1
ATOM 4007 N N . LEU A 1 499 ? -19.75 -32.812 3.826 1 94.31 499 LEU A N 1
ATOM 4008 C CA . LEU A 1 499 ? -18.844 -33.781 3.207 1 94.31 499 LEU A CA 1
ATOM 4009 C C . LEU A 1 499 ? -19.484 -34.406 1.969 1 94.31 499 LEU A C 1
ATOM 4011 O O . LEU A 1 499 ? -18.797 -34.688 0.984 1 94.31 499 LEU A O 1
ATOM 4015 N N . ARG A 1 500 ? -20.781 -34.594 2.004 1 94.88 500 ARG A N 1
ATOM 4016 C CA . ARG A 1 500 ? -21.484 -35.125 0.842 1 94.88 500 ARG A CA 1
ATOM 4017 C C . ARG A 1 500 ? -21.406 -34.156 -0.34 1 94.88 500 ARG A C 1
ATOM 4019 O O . ARG A 1 500 ? -21.203 -34.594 -1.479 1 94.88 500 ARG A O 1
ATOM 4026 N N . LYS A 1 501 ? -21.578 -32.969 -0.005 1 94.12 501 LYS A N 1
ATOM 4027 C CA . LYS A 1 501 ? -21.484 -31.953 -1.064 1 94.12 501 LYS A CA 1
ATOM 4028 C C . LYS A 1 501 ? -20.062 -31.859 -1.612 1 94.12 501 LYS A C 1
ATOM 4030 O O . LYS A 1 501 ? -19.859 -31.703 -2.818 1 94.12 501 LYS A O 1
ATOM 4035 N N . MET A 1 502 ? -19.094 -31.953 -0.782 1 95.38 502 MET A N 1
ATOM 4036 C CA . MET A 1 502 ? -17.688 -31.938 -1.191 1 95.38 502 MET A CA 1
ATOM 4037 C C . MET A 1 502 ? -17.359 -33.156 -2.051 1 95.38 502 MET A C 1
ATOM 4039 O O . MET A 1 502 ? -16.625 -33.031 -3.037 1 95.38 502 MET A O 1
ATOM 4043 N N . LEU A 1 503 ? -17.906 -34.219 -1.633 1 96.06 503 LEU A N 1
ATOM 4044 C CA . LEU A 1 503 ? -17.688 -35.438 -2.373 1 96.06 503 LEU A CA 1
ATOM 4045 C C . LEU A 1 503 ? -18.266 -35.344 -3.781 1 96.06 503 LEU A C 1
ATOM 4047 O O . LEU A 1 503 ? -17.625 -35.781 -4.75 1 96.06 503 LEU A O 1
ATOM 4051 N N . THR A 1 504 ? -19.438 -34.812 -3.844 1 95.62 504 THR A N 1
ATOM 4052 C CA . THR A 1 504 ? -20.078 -34.656 -5.141 1 95.62 504 THR A CA 1
ATOM 4053 C C . THR A 1 504 ? -19.25 -33.75 -6.047 1 95.62 504 THR A C 1
ATOM 4055 O O . THR A 1 504 ? -19.031 -34.062 -7.219 1 95.62 504 THR A O 1
ATOM 4058 N N . LYS A 1 505 ? -18.781 -32.688 -5.551 1 95.06 505 LYS A N 1
ATOM 4059 C CA . LYS A 1 505 ? -17.984 -31.75 -6.336 1 95.06 505 LYS A CA 1
ATOM 4060 C C . LYS A 1 505 ? -16.641 -32.375 -6.723 1 95.06 505 LYS A C 1
ATOM 4062 O O . LYS A 1 505 ? -16.156 -32.156 -7.836 1 95.06 505 LYS A O 1
ATOM 4067 N N . THR A 1 506 ? -16.016 -33.062 -5.789 1 96.44 506 THR A N 1
ATOM 4068 C CA . THR A 1 506 ? -14.75 -33.719 -6.07 1 96.44 506 THR A CA 1
ATOM 4069 C C . THR A 1 506 ? -14.906 -34.75 -7.207 1 96.44 506 THR A C 1
ATOM 4071 O O . THR A 1 506 ? -14.055 -34.812 -8.094 1 96.44 506 THR A O 1
ATOM 4074 N N . THR A 1 507 ? -15.977 -35.438 -7.18 1 95.81 507 THR A N 1
ATOM 4075 C CA . THR A 1 507 ? -16.25 -36.406 -8.219 1 95.81 507 THR A CA 1
ATOM 4076 C C . THR A 1 507 ? -16.453 -35.75 -9.57 1 95.81 507 THR A C 1
ATOM 4078 O O . THR A 1 507 ? -15.961 -36.219 -10.594 1 95.81 507 THR A O 1
ATOM 4081 N N . THR A 1 508 ? -17.109 -34.688 -9.516 1 95.12 508 THR A N 1
ATOM 4082 C CA . THR A 1 508 ? -17.344 -33.938 -10.742 1 95.12 508 THR A CA 1
ATOM 4083 C C . THR A 1 508 ? -16.016 -33.469 -11.344 1 95.12 508 THR A C 1
ATOM 4085 O O . THR A 1 508 ? -15.797 -33.594 -12.555 1 95.12 508 THR A O 1
ATOM 4088 N N . TYR A 1 509 ? -15.18 -32.969 -10.555 1 94.44 509 TYR A N 1
ATOM 4089 C CA . TYR A 1 509 ? -13.914 -32.406 -11.047 1 94.44 509 TYR A CA 1
ATOM 4090 C C . TYR A 1 509 ? -12.961 -33.531 -11.438 1 94.44 509 TYR A C 1
ATOM 4092 O O . TYR A 1 509 ? -12.156 -33.375 -12.359 1 94.44 509 TYR A O 1
ATOM 4100 N N . LEU A 1 510 ? -13 -34.625 -10.727 1 96.12 510 LEU A N 1
ATOM 4101 C CA . LEU A 1 510 ? -12.242 -35.781 -11.133 1 96.12 510 LEU A CA 1
ATOM 4102 C C . LEU A 1 510 ? -12.688 -36.281 -12.508 1 96.12 510 LEU A C 1
ATOM 4104 O O . LEU A 1 510 ? -11.852 -36.594 -13.352 1 96.12 510 LEU A O 1
ATOM 4108 N N . ASP A 1 511 ? -13.969 -36.281 -12.75 1 94.06 511 ASP A N 1
ATOM 4109 C CA . ASP A 1 511 ? -14.5 -36.656 -14.047 1 94.06 511 ASP A CA 1
ATOM 4110 C C . ASP A 1 511 ? -14.039 -35.719 -15.148 1 94.06 511 ASP A C 1
ATOM 4112 O O . ASP A 1 511 ? -13.75 -36.125 -16.266 1 94.06 511 ASP A O 1
ATOM 4116 N N . GLU A 1 512 ? -14.031 -34.469 -14.82 1 92.31 512 GLU A N 1
ATOM 4117 C CA . GLU A 1 512 ? -13.539 -33.469 -15.758 1 92.31 512 GLU A CA 1
ATOM 4118 C C . GLU A 1 512 ? -12.07 -33.719 -16.109 1 92.31 512 GLU A C 1
ATOM 4120 O O . GLU A 1 512 ? -11.664 -33.562 -17.266 1 92.31 512 GLU A O 1
ATOM 4125 N N . ALA A 1 513 ? -11.281 -34.062 -15.109 1 94.81 513 ALA A N 1
ATOM 4126 C CA . ALA A 1 513 ? -9.867 -34.344 -15.32 1 94.81 513 ALA A CA 1
ATOM 4127 C C . ALA A 1 513 ? -9.672 -35.594 -16.172 1 94.81 513 ALA A C 1
ATOM 4129 O O . ALA A 1 513 ? -8.789 -35.625 -17.031 1 94.81 513 ALA A O 1
ATOM 4130 N N . LEU A 1 514 ? -10.523 -36.562 -15.961 1 95.31 514 LEU A N 1
ATOM 4131 C CA . LEU A 1 514 ? -10.453 -37.812 -16.703 1 95.31 514 LEU A CA 1
ATOM 4132 C C . LEU A 1 514 ? -10.883 -37.625 -18.141 1 95.31 514 LEU A C 1
ATOM 4134 O O . LEU A 1 514 ? -10.523 -38.406 -19.016 1 95.31 514 LEU A O 1
ATOM 4138 N N . ALA A 1 515 ? -11.586 -36.562 -18.359 1 93.31 515 ALA A N 1
ATOM 4139 C CA . ALA A 1 515 ? -12.062 -36.25 -19.703 1 93.31 515 ALA A CA 1
ATOM 4140 C C . ALA A 1 515 ? -11.008 -35.5 -20.516 1 93.31 515 ALA A C 1
ATOM 4142 O O . ALA A 1 515 ? -11.164 -35.312 -21.719 1 93.31 515 ALA A O 1
ATOM 4143 N N . CYS A 1 516 ? -9.938 -35.156 -19.938 1 94.38 516 CYS A N 1
ATOM 4144 C CA . CYS A 1 516 ? -8.875 -34.406 -20.594 1 94.38 516 CYS A CA 1
ATOM 4145 C C . CYS A 1 516 ? -7.746 -35.312 -21.031 1 94.38 516 CYS A C 1
ATOM 4147 O O . CYS A 1 516 ? -7.02 -35.875 -20.188 1 94.38 516 CYS A O 1
ATOM 4149 N N . ASP A 1 517 ? -7.477 -35.375 -22.281 1 94.94 517 ASP A N 1
ATOM 4150 C CA . ASP A 1 517 ? -6.504 -36.312 -22.844 1 94.94 517 ASP A CA 1
ATOM 4151 C C . ASP A 1 517 ? -5.09 -35.969 -22.391 1 94.94 517 ASP A C 1
ATOM 4153 O O . ASP A 1 517 ? -4.285 -36.875 -22.125 1 94.94 517 ASP A O 1
ATOM 4157 N N . VAL A 1 518 ? -4.824 -34.719 -22.297 1 95.5 518 VAL A N 1
ATOM 4158 C CA . VAL A 1 518 ? -3.479 -34.281 -21.938 1 95.5 518 VAL A CA 1
ATOM 4159 C C . VAL A 1 518 ? -3.141 -34.781 -20.531 1 95.5 518 VAL A C 1
ATOM 4161 O O . VAL A 1 518 ? -2.021 -35.219 -20.281 1 95.5 518 VAL A O 1
ATOM 4164 N N . ILE A 1 519 ? -4.102 -34.75 -19.641 1 96.44 519 ILE A N 1
ATOM 4165 C CA . ILE A 1 519 ? -3.893 -35.188 -18.25 1 96.44 519 ILE A CA 1
ATOM 4166 C C . ILE A 1 519 ? -3.713 -36.688 -18.219 1 96.44 519 ILE A C 1
ATOM 4168 O O . ILE A 1 519 ? -2.869 -37.188 -17.484 1 96.44 519 ILE A O 1
ATOM 4172 N N . LEU A 1 520 ? -4.469 -37.406 -19.047 1 96.69 520 LEU A N 1
ATOM 4173 C CA . LEU A 1 520 ? -4.375 -38.875 -19.109 1 96.69 520 LEU A CA 1
ATOM 4174 C C . LEU A 1 520 ? -2.986 -39.312 -19.562 1 96.69 520 LEU A C 1
ATOM 4176 O O . LEU A 1 520 ? -2.365 -40.156 -18.938 1 96.69 520 LEU A O 1
ATOM 4180 N N . ILE A 1 521 ? -2.553 -38.656 -20.594 1 96.31 521 ILE A N 1
ATOM 4181 C CA . ILE A 1 521 ? -1.261 -39 -21.156 1 96.31 521 ILE A CA 1
ATOM 4182 C C . ILE A 1 521 ? -0.145 -38.656 -20.188 1 96.31 521 ILE A C 1
ATOM 4184 O O . ILE A 1 521 ? 0.789 -39.438 -19.984 1 96.31 521 ILE A O 1
ATOM 4188 N N . ALA A 1 522 ? -0.23 -37.469 -19.594 1 96.19 522 ALA A N 1
ATOM 4189 C CA . ALA A 1 522 ? 0.77 -37.031 -18.609 1 96.19 522 ALA A CA 1
ATOM 4190 C C . ALA A 1 522 ? 0.841 -38.031 -17.453 1 96.19 522 ALA A C 1
ATOM 4192 O O . ALA A 1 522 ? 1.929 -38.344 -16.969 1 96.19 522 ALA A O 1
ATOM 4193 N N . THR A 1 523 ? -0.287 -38.469 -17 1 95 523 THR A N 1
ATOM 4194 C CA . THR A 1 523 ? -0.351 -39.438 -15.906 1 95 523 THR A CA 1
ATOM 4195 C C . THR A 1 523 ? 0.284 -40.75 -16.312 1 95 523 THR A C 1
ATOM 4197 O O . THR A 1 523 ? 1.022 -41.344 -15.523 1 95 523 THR A O 1
ATOM 4200 N N . ALA A 1 524 ? 0.014 -41.156 -17.5 1 94.94 524 ALA A N 1
ATOM 4201 C CA . ALA A 1 524 ? 0.543 -42.438 -18 1 94.94 524 ALA A CA 1
ATOM 4202 C C . ALA A 1 524 ? 2.057 -42.375 -18.172 1 94.94 524 ALA A C 1
ATOM 4204 O O . ALA A 1 524 ? 2.75 -43.375 -18.062 1 94.94 524 ALA A O 1
ATOM 4205 N N . LEU A 1 525 ? 2.514 -41.219 -18.453 1 95.31 525 LEU A N 1
ATOM 4206 C CA . LEU A 1 525 ? 3.939 -41.031 -18.719 1 95.31 525 LEU A CA 1
ATOM 4207 C C . LEU A 1 525 ? 4.703 -40.812 -17.422 1 95.31 525 LEU A C 1
ATOM 4209 O O . LEU A 1 525 ? 5.934 -40.719 -17.422 1 95.31 525 LEU A O 1
ATOM 4213 N N . ASN A 1 526 ? 4.016 -40.656 -16.328 1 93.44 526 ASN A N 1
ATOM 4214 C CA . ASN A 1 526 ? 4.645 -40.719 -15.008 1 93.44 526 ASN A CA 1
ATOM 4215 C C . ASN A 1 526 ? 4.973 -42.156 -14.617 1 93.44 526 ASN A C 1
ATOM 4217 O O . ASN A 1 526 ? 4.066 -42.969 -14.398 1 93.44 526 ASN A O 1
ATOM 4221 N N . PRO A 1 527 ? 6.211 -42.406 -14.469 1 91.75 527 PRO A N 1
ATOM 4222 C CA . PRO A 1 527 ? 6.609 -43.781 -14.234 1 91.75 527 PRO A CA 1
ATOM 4223 C C . PRO A 1 527 ? 6.027 -44.344 -12.945 1 91.75 527 PRO A C 1
ATOM 4225 O O . PRO A 1 527 ? 5.918 -45.594 -12.797 1 91.75 527 PRO A O 1
ATOM 4228 N N . CYS A 1 528 ? 5.66 -43.562 -12.078 1 87.12 528 CYS A N 1
ATOM 4229 C CA . CYS A 1 528 ? 5.062 -44.031 -10.836 1 87.12 528 CYS A CA 1
ATOM 4230 C C . CYS A 1 528 ? 3.656 -44.562 -11.078 1 87.12 528 CYS A C 1
ATOM 4232 O O . CYS A 1 528 ? 3.227 -45.5 -10.414 1 87.12 528 CYS A O 1
ATOM 4234 N N . PHE A 1 529 ? 2.957 -44 -12.047 1 89.44 529 PHE A N 1
ATOM 4235 C CA . PHE A 1 529 ? 1.555 -44.344 -12.258 1 89.44 529 PHE A CA 1
ATOM 4236 C C . PHE A 1 529 ? 1.397 -45.281 -13.453 1 89.44 529 PHE A C 1
ATOM 4238 O O . PHE A 1 529 ? 0.856 -46.375 -13.328 1 89.44 529 PHE A O 1
ATOM 4245 N N . ARG A 1 530 ? 1.943 -44.75 -14.633 1 91.62 530 ARG A N 1
ATOM 4246 C CA . ARG A 1 530 ? 1.733 -45.438 -15.898 1 91.62 530 ARG A CA 1
ATOM 4247 C C . ARG A 1 530 ? 0.26 -45.781 -16.094 1 91.62 530 ARG A C 1
ATOM 4249 O O . ARG A 1 530 ? -0.607 -44.938 -15.945 1 91.62 530 ARG A O 1
ATOM 4256 N N . LEU A 1 531 ? -0.037 -47.031 -16.391 1 92 531 LEU A N 1
ATOM 4257 C CA . LEU A 1 531 ? -1.438 -47.375 -16.594 1 92 531 LEU A CA 1
ATOM 4258 C C . LEU A 1 531 ? -2.01 -48.062 -15.352 1 92 531 LEU A C 1
ATOM 4260 O O . LEU A 1 531 ? -3.213 -48.312 -15.273 1 92 531 LEU A O 1
ATOM 4264 N N . SER A 1 532 ? -1.21 -48.188 -14.312 1 87.62 532 SER A N 1
ATOM 4265 C CA . SER A 1 532 ? -1.606 -48.875 -13.102 1 87.62 532 SER A CA 1
ATOM 4266 C C . SER A 1 532 ? -2.688 -48.125 -12.344 1 87.62 532 SER A C 1
ATOM 4268 O O . SER A 1 532 ? -3.578 -48.719 -11.742 1 87.62 532 SER A O 1
ATOM 4270 N N . ILE A 1 533 ? -2.598 -46.844 -12.43 1 89.44 533 ILE A N 1
ATOM 4271 C CA . ILE A 1 533 ? -3.562 -46.031 -11.703 1 89.44 533 ILE A CA 1
ATOM 4272 C C . ILE A 1 533 ? -4.953 -46.219 -12.312 1 89.44 533 ILE A C 1
ATOM 4274 O O . ILE A 1 533 ? -5.953 -46.25 -11.586 1 89.44 533 ILE A O 1
ATOM 4278 N N . PHE A 1 534 ? -4.961 -46.375 -13.602 1 92.88 534 PHE A N 1
ATOM 4279 C CA . PHE A 1 534 ? -6.238 -46.531 -14.281 1 92.88 534 PHE A CA 1
ATOM 4280 C C . PHE A 1 534 ? -6.797 -47.938 -14.039 1 92.88 534 PHE A C 1
ATOM 4282 O O . PHE A 1 534 ? -8.008 -48.125 -13.883 1 92.88 534 PHE A O 1
ATOM 4289 N N . GLN A 1 535 ? -5.941 -48.812 -13.906 1 89.81 535 GLN A N 1
ATOM 4290 C CA . GLN A 1 535 ? -6.359 -50.188 -13.609 1 89.81 535 GLN A CA 1
ATOM 4291 C C . GLN A 1 535 ? -6.934 -50.281 -12.203 1 89.81 535 GLN A C 1
ATOM 4293 O O . GLN A 1 535 ? -7.938 -50.969 -11.984 1 89.81 535 GLN A O 1
ATOM 4298 N N . ALA A 1 536 ? -6.324 -49.656 -11.336 1 88.31 536 ALA A N 1
ATOM 4299 C CA . ALA A 1 536 ? -6.688 -49.75 -9.922 1 88.31 536 ALA A CA 1
ATOM 4300 C C . ALA A 1 536 ? -7.969 -48.969 -9.633 1 88.31 536 ALA A C 1
ATOM 4302 O O . ALA A 1 536 ? -8.836 -49.438 -8.898 1 88.31 536 ALA A O 1
ATOM 4303 N N . TRP A 1 537 ? -8.117 -47.781 -10.305 1 91.06 537 TRP A N 1
ATOM 4304 C CA . TRP A 1 537 ? -9.18 -46.906 -9.812 1 91.06 537 TRP A CA 1
ATOM 4305 C C . TRP A 1 537 ? -10.125 -46.5 -10.945 1 91.06 537 TRP A C 1
ATOM 4307 O O . TRP A 1 537 ? -11.273 -46.125 -10.695 1 91.06 537 TRP A O 1
ATOM 4317 N N . PHE A 1 538 ? -9.594 -46.625 -12.188 1 93.81 538 PHE A N 1
ATOM 4318 C CA . PHE A 1 538 ? -10.398 -46.125 -13.297 1 93.81 538 PHE A CA 1
ATOM 4319 C C . PHE A 1 538 ? -10.312 -47.094 -14.477 1 93.81 538 PHE A C 1
ATOM 4321 O O . PHE A 1 538 ? -9.914 -46.719 -15.578 1 93.81 538 PHE A O 1
ATOM 4328 N N . PRO A 1 539 ? -10.82 -48.219 -14.414 1 91.31 539 PRO A N 1
ATOM 4329 C CA . PRO A 1 539 ? -10.633 -49.25 -15.438 1 91.31 539 PRO A CA 1
ATOM 4330 C C . PRO A 1 539 ? -11.227 -48.844 -16.781 1 91.31 539 PRO A C 1
ATOM 4332 O O . PRO A 1 539 ? -10.719 -49.25 -17.828 1 91.31 539 PRO A O 1
ATOM 4335 N N . SER A 1 540 ? -12.289 -48.062 -16.766 1 91.94 540 SER A N 1
ATOM 4336 C CA . SER A 1 540 ? -12.922 -47.656 -18.016 1 91.94 540 SER A CA 1
ATOM 4337 C C . SER A 1 540 ? -11.969 -46.781 -18.844 1 91.94 540 SER A C 1
ATOM 4339 O O . SER A 1 540 ? -12.133 -46.688 -20.062 1 91.94 540 SER A O 1
ATOM 4341 N N . TYR A 1 541 ? -11 -46.25 -18.188 1 94.5 541 TYR A N 1
ATOM 4342 C CA . TYR A 1 541 ? -10.094 -45.344 -18.891 1 94.5 541 TYR A CA 1
ATOM 4343 C C . TYR A 1 541 ? -8.773 -46.031 -19.203 1 94.5 541 TYR A C 1
ATOM 4345 O O . TYR A 1 541 ? -7.906 -45.438 -19.859 1 94.5 541 TYR A O 1
ATOM 4353 N N . TYR A 1 542 ? -8.57 -47.281 -18.797 1 93.88 542 TYR A N 1
ATOM 4354 C CA . TYR A 1 542 ? -7.332 -48.031 -19.016 1 93.88 542 TYR A CA 1
ATOM 4355 C C . TYR A 1 542 ? -7.078 -48.219 -20.5 1 93.88 542 TYR A C 1
ATOM 4357 O O . TYR A 1 542 ? -6.055 -47.781 -21.031 1 93.88 542 TYR A O 1
ATOM 4365 N N . THR A 1 543 ? -8.039 -48.844 -21.188 1 93.75 543 THR A N 1
ATOM 4366 C CA . THR A 1 543 ? -7.887 -49.156 -22.609 1 93.75 543 THR A CA 1
ATOM 4367 C C . THR A 1 543 ? -7.805 -47.906 -23.453 1 93.75 543 THR A C 1
ATOM 4369 O O . THR A 1 543 ? -7.004 -47.812 -24.391 1 93.75 543 THR A O 1
ATOM 4372 N N . TYR A 1 544 ? -8.641 -47.062 -23.047 1 95 544 TYR A N 1
ATOM 4373 C CA . TYR A 1 544 ? -8.664 -45.812 -23.781 1 95 544 TYR A CA 1
ATOM 4374 C C . TYR A 1 544 ? -7.32 -45.094 -23.719 1 95 544 TYR A C 1
ATOM 4376 O O . TYR A 1 544 ? -6.793 -44.656 -24.734 1 95 544 TYR A O 1
ATOM 4384 N N . THR A 1 545 ? -6.742 -44.969 -22.562 1 95.75 545 THR A N 1
ATOM 4385 C CA . THR A 1 545 ? -5.473 -44.281 -22.359 1 95.75 545 THR A CA 1
ATOM 4386 C C . THR A 1 545 ? -4.332 -45.062 -23.031 1 95.75 545 THR A C 1
ATOM 4388 O O . THR A 1 545 ? -3.412 -44.438 -23.578 1 95.75 545 THR A O 1
ATOM 4391 N N . GLU A 1 546 ? -4.398 -46.312 -22.938 1 93.69 546 GLU A N 1
ATOM 4392 C CA . GLU A 1 546 ? -3.385 -47.125 -23.609 1 93.69 546 GLU A CA 1
ATOM 4393 C C . GLU A 1 546 ? -3.4 -46.906 -25.125 1 93.69 546 GLU A C 1
ATOM 4395 O O . GLU A 1 546 ? -2.346 -46.75 -25.734 1 93.69 546 GLU A O 1
ATOM 4400 N N . GLU A 1 547 ? -4.582 -46.875 -25.656 1 94.25 547 GLU A N 1
ATOM 4401 C CA . GLU A 1 547 ? -4.719 -46.656 -27.094 1 94.25 547 GLU A CA 1
ATOM 4402 C C . GLU A 1 547 ? -4.242 -45.281 -27.484 1 94.25 547 GLU A C 1
ATOM 4404 O O . GLU A 1 547 ? -3.611 -45.094 -28.531 1 94.25 547 GLU A O 1
ATOM 4409 N N . LEU A 1 548 ? -4.617 -44.406 -26.641 1 95.06 548 LEU A N 1
ATOM 4410 C CA . LEU A 1 548 ? -4.191 -43.031 -26.891 1 95.06 548 LEU A CA 1
ATOM 4411 C C . LEU A 1 548 ? -2.67 -42.906 -26.875 1 95.06 548 LEU A C 1
ATOM 4413 O O . LEU A 1 548 ? -2.08 -42.281 -27.766 1 95.06 548 LEU A O 1
ATOM 4417 N N . LEU A 1 549 ? -2.025 -43.5 -25.875 1 95.38 549 LEU A N 1
ATOM 4418 C CA . LEU A 1 549 ? -0.574 -43.469 -25.734 1 95.38 549 LEU A CA 1
ATOM 4419 C C . LEU A 1 549 ? 0.097 -44.219 -26.891 1 95.38 549 LEU A C 1
ATOM 4421 O O . LEU A 1 549 ? 1.125 -43.75 -27.406 1 95.38 549 LEU A O 1
ATOM 4425 N N . ARG A 1 550 ? -0.478 -45.25 -27.297 1 94.19 550 ARG A N 1
ATOM 4426 C CA . ARG A 1 550 ? 0.048 -46.031 -28.422 1 94.19 550 ARG A CA 1
ATOM 4427 C C . ARG A 1 550 ? -0.039 -45.25 -29.719 1 94.19 550 ARG A C 1
ATOM 4429 O O . ARG A 1 550 ? 0.895 -45.281 -30.531 1 94.19 550 ARG A O 1
ATOM 4436 N N . SER A 1 551 ? -1.172 -44.688 -29.859 1 94.62 551 SER A N 1
ATOM 4437 C CA . SER A 1 551 ? -1.346 -43.875 -31.062 1 94.62 551 SER A CA 1
ATOM 4438 C C . SER A 1 551 ? -0.323 -42.75 -31.125 1 94.62 551 SER A C 1
ATOM 4440 O O . SER A 1 551 ? 0.262 -42.469 -32.156 1 94.62 551 SER A O 1
ATOM 4442 N N . LEU A 1 552 ? -0.087 -42.156 -30.047 1 94.38 552 LEU A N 1
ATOM 4443 C CA . LEU A 1 552 ? 0.875 -41.062 -29.969 1 94.38 552 LEU A CA 1
ATOM 4444 C C . LEU A 1 552 ? 2.297 -41.562 -30.172 1 94.38 552 LEU A C 1
ATOM 4446 O O . LEU A 1 552 ? 3.109 -40.906 -30.828 1 94.38 552 LEU A O 1
ATOM 4450 N N . PHE A 1 553 ? 2.576 -42.688 -29.562 1 94.62 553 PHE A N 1
ATOM 4451 C CA . PHE A 1 553 ? 3.879 -43.312 -29.703 1 94.62 553 PHE A CA 1
ATOM 4452 C C . PHE A 1 553 ? 4.168 -43.656 -31.156 1 94.62 553 PHE A C 1
ATOM 4454 O O . PHE A 1 553 ? 5.254 -43.344 -31.672 1 94.62 553 PHE A O 1
ATOM 4461 N N . ASN A 1 554 ? 3.184 -44.156 -31.812 1 92.75 554 ASN A N 1
ATOM 4462 C CA . ASN A 1 554 ? 3.34 -44.5 -33.219 1 92.75 554 ASN A CA 1
ATOM 4463 C C . ASN A 1 554 ? 3.494 -43.281 -34.094 1 92.75 554 ASN A C 1
ATOM 4465 O O . ASN A 1 554 ? 4.277 -43.312 -35.062 1 92.75 554 ASN A O 1
ATOM 4469 N N . SER A 1 555 ? 2.736 -42.375 -33.75 1 91.56 555 SER A N 1
ATOM 4470 C CA . SER A 1 555 ? 2.824 -41.156 -34.531 1 91.56 555 SER A CA 1
ATOM 4471 C C . SER A 1 555 ? 4.195 -40.5 -34.375 1 91.56 555 SER A C 1
ATOM 4473 O O . SER A 1 555 ? 4.754 -39.969 -35.344 1 91.56 555 SER A O 1
ATOM 4475 N N . LYS A 1 556 ? 4.703 -40.5 -33.156 1 90.31 556 LYS A N 1
ATOM 4476 C CA . LYS A 1 556 ? 6.004 -39.875 -32.906 1 90.31 556 LYS A CA 1
ATOM 4477 C C . LYS A 1 556 ? 7.133 -40.719 -33.531 1 90.31 556 LYS A C 1
ATOM 4479 O O . LYS A 1 556 ? 8.109 -40.156 -34.031 1 90.31 556 LYS A O 1
ATOM 4484 N N . LYS A 1 557 ? 6.996 -41.906 -33.5 1 90 557 LYS A N 1
ATOM 4485 C CA . LYS A 1 557 ? 7.949 -42.812 -34.125 1 90 557 LYS A CA 1
ATOM 4486 C C . LYS A 1 557 ? 8 -42.594 -35.656 1 90 557 LYS A C 1
ATOM 4488 O O . LYS A 1 557 ? 9.086 -42.531 -36.219 1 90 557 LYS A O 1
ATOM 4493 N N . ALA A 1 558 ? 6.855 -42.406 -36.188 1 89.19 558 ALA A N 1
ATOM 4494 C CA . ALA A 1 558 ? 6.766 -42.188 -37.625 1 89.19 558 ALA A CA 1
ATOM 4495 C C . ALA A 1 558 ? 7.418 -40.844 -38 1 89.19 558 ALA A C 1
ATOM 4497 O O . ALA A 1 558 ? 8.07 -40.75 -39.031 1 89.19 558 ALA A O 1
ATOM 4498 N N . GLU A 1 559 ? 7.227 -39.938 -37.188 1 84.81 559 GLU A N 1
ATOM 4499 C CA . GLU A 1 559 ? 7.812 -38.625 -37.406 1 84.81 559 GLU A CA 1
ATOM 4500 C C . GLU A 1 559 ? 9.336 -38.688 -37.375 1 84.81 559 GLU A C 1
ATOM 4502 O O . GLU A 1 559 ? 10.008 -38.031 -38.188 1 84.81 559 GLU A O 1
ATOM 4507 N N . ILE A 1 560 ? 9.922 -39.312 -36.438 1 83.44 560 ILE A N 1
ATOM 4508 C CA . ILE A 1 560 ? 11.367 -39.406 -36.281 1 83.44 560 ILE A CA 1
ATOM 4509 C C . ILE A 1 560 ? 11.961 -40.219 -37.438 1 83.44 560 ILE A C 1
ATOM 4511 O O . ILE A 1 560 ? 13.039 -39.906 -37.938 1 83.44 560 ILE A O 1
ATOM 4515 N N . GLU A 1 561 ? 11.367 -41.25 -37.75 1 79.62 561 GLU A N 1
ATOM 4516 C CA . GLU A 1 561 ? 11.836 -42.094 -38.844 1 79.62 561 GLU A CA 1
ATOM 4517 C C . GLU A 1 561 ? 11.805 -41.344 -40.156 1 79.62 561 GLU A C 1
ATOM 4519 O O . GLU A 1 561 ? 12.656 -41.562 -41.031 1 79.62 561 GLU A O 1
ATOM 4524 N N . ALA A 1 562 ? 10.883 -40.438 -40.219 1 70.94 562 ALA A N 1
ATOM 4525 C CA . ALA A 1 562 ? 10.812 -39.656 -41.438 1 70.94 562 ALA A CA 1
ATOM 4526 C C . ALA A 1 562 ? 11.93 -38.625 -41.5 1 70.94 562 ALA A C 1
ATOM 4528 O O . ALA A 1 562 ? 12.367 -38.219 -42.594 1 70.94 562 ALA A O 1
ATOM 4529 N N . THR A 1 563 ? 12.289 -38.094 -40.25 1 61.03 563 THR A N 1
ATOM 4530 C CA . THR A 1 563 ? 13.32 -37.062 -40.219 1 61.03 563 THR A CA 1
ATOM 4531 C C . THR A 1 563 ? 14.711 -37.688 -40.156 1 61.03 563 THR A C 1
ATOM 4533 O O . THR A 1 563 ? 15.719 -37 -40.25 1 61.03 563 THR A O 1
ATOM 4536 N N . LYS A 1 564 ? 15.094 -38.781 -39.5 1 54.59 564 LYS A N 1
ATOM 4537 C CA . LYS A 1 564 ? 16.406 -39.375 -39.344 1 54.59 564 LYS A CA 1
ATOM 4538 C C . LYS A 1 564 ? 17.094 -39.562 -40.688 1 54.59 564 LYS A C 1
ATOM 4540 O O . LYS A 1 564 ? 16.562 -40.281 -41.562 1 54.59 564 LYS A O 1
ATOM 4545 N N . GLU A 1 565 ? 17.75 -38.562 -41.031 1 43.78 565 GLU A N 1
ATOM 4546 C CA . GLU A 1 565 ? 19 -38.938 -41.688 1 43.78 565 GLU A CA 1
ATOM 4547 C C . GLU A 1 565 ? 19.844 -39.875 -40.812 1 43.78 565 GLU A C 1
ATOM 4549 O O . GLU A 1 565 ? 19.734 -39.844 -39.594 1 43.78 565 GLU A O 1
ATOM 4554 N N . PRO A 1 566 ? 20.812 -40.844 -41.188 1 37.06 566 PRO A N 1
ATOM 4555 C CA . PRO A 1 566 ? 21.547 -41.938 -40.562 1 37.06 566 PRO A CA 1
ATOM 4556 C C . PRO A 1 566 ? 22.469 -41.438 -39.438 1 37.06 566 PRO A C 1
ATOM 4558 O O . PRO A 1 566 ? 23.5 -40.812 -39.719 1 37.06 566 PRO A O 1
ATOM 4561 N N . ALA A 1 567 ? 22.172 -40.75 -38.469 1 37.78 567 ALA A N 1
ATOM 4562 C CA . ALA A 1 567 ? 23.281 -40.312 -37.656 1 37.78 567 ALA A CA 1
ATOM 4563 C C . ALA A 1 567 ? 23.859 -41.469 -36.844 1 37.78 567 ALA A C 1
ATOM 4565 O O . ALA A 1 567 ? 23.172 -42.438 -36.562 1 37.78 567 ALA A O 1
ATOM 4566 N N . PRO A 1 568 ? 25.219 -41.5 -36.406 1 33.53 568 PRO A N 1
ATOM 4567 C CA . PRO A 1 568 ? 26.031 -42.562 -35.844 1 33.53 568 PRO A CA 1
ATOM 4568 C C . PRO A 1 568 ? 25.641 -42.938 -34.406 1 33.53 568 PRO A C 1
ATOM 4570 O O . PRO A 1 568 ? 25.141 -42.094 -33.656 1 33.53 568 PRO A O 1
ATOM 4573 N N . GLU A 1 569 ? 25.609 -44.188 -33.906 1 32.03 569 GLU A N 1
ATOM 4574 C CA . GLU A 1 569 ? 25.172 -45 -32.781 1 32.03 569 GLU A CA 1
ATOM 4575 C C . GLU A 1 569 ? 26.016 -44.688 -31.531 1 32.03 569 GLU A C 1
ATOM 4577 O O . GLU A 1 569 ? 27.188 -45.062 -31.469 1 32.03 569 GLU A O 1
ATOM 4582 N N . LYS A 1 570 ? 26.109 -43.562 -30.844 1 33 570 LYS A N 1
ATOM 4583 C CA . LYS A 1 570 ? 27 -43.5 -29.688 1 33 570 LYS A CA 1
ATOM 4584 C C . LYS A 1 570 ? 26.547 -44.469 -28.594 1 33 570 LYS A C 1
ATOM 4586 O O . LYS A 1 570 ? 25.344 -44.656 -28.391 1 33 570 LYS A O 1
ATOM 4591 N N . GLN A 1 571 ? 27.453 -45.25 -27.859 1 28.91 571 GLN A N 1
ATOM 4592 C CA . GLN A 1 571 ? 27.484 -46.344 -26.875 1 28.91 571 GLN A CA 1
ATOM 4593 C C . GLN A 1 571 ? 27.016 -45.844 -25.516 1 28.91 571 GLN A C 1
ATOM 4595 O O . GLN A 1 571 ? 27.516 -44.844 -24.984 1 28.91 571 GLN A O 1
ATOM 4600 N N . LYS A 1 572 ? 25.875 -46.344 -25 1 34.12 572 LYS A N 1
ATOM 4601 C CA . LYS A 1 572 ? 25 -46.156 -23.844 1 34.12 572 LYS A CA 1
ATOM 4602 C C . LYS A 1 572 ? 25.656 -46.656 -22.578 1 34.12 572 LYS A C 1
ATOM 4604 O O . LYS A 1 572 ? 25.969 -47.844 -22.453 1 34.12 572 LYS A O 1
ATOM 4609 N N . LYS A 1 573 ? 26.5 -45.875 -21.922 1 29.88 573 LYS A N 1
ATOM 4610 C CA . LYS A 1 573 ? 27.016 -46.406 -20.656 1 29.88 573 LYS A CA 1
ATOM 4611 C C . LYS A 1 573 ? 25.922 -46.531 -19.609 1 29.88 573 LYS A C 1
ATOM 4613 O O . LYS A 1 573 ? 25.125 -45.625 -19.438 1 29.88 573 LYS A O 1
ATOM 4618 N N . ASP A 1 574 ? 25.578 -47.688 -19 1 26.3 574 ASP A N 1
ATOM 4619 C CA . ASP A 1 574 ? 24.547 -48.344 -18.188 1 26.3 574 ASP A CA 1
ATOM 4620 C C . ASP A 1 574 ? 24.688 -47.938 -16.719 1 26.3 574 ASP A C 1
ATOM 4622 O O . ASP A 1 574 ? 24.156 -48.594 -15.828 1 26.3 574 ASP A O 1
ATOM 4626 N N . LYS A 1 575 ? 25.109 -46.844 -16.234 1 27.88 575 LYS A N 1
ATOM 4627 C CA . LYS A 1 575 ? 25.312 -46.938 -14.797 1 27.88 575 LYS A CA 1
ATOM 4628 C C . LYS A 1 575 ? 23.984 -46.812 -14.047 1 27.88 575 LYS A C 1
ATOM 4630 O O . LYS A 1 575 ? 23.344 -45.781 -14.086 1 27.88 575 LYS A O 1
ATOM 4635 N N . SER A 1 576 ? 23.25 -47.875 -13.719 1 26.59 576 SER A N 1
ATOM 4636 C CA . SER A 1 576 ? 21.969 -48.062 -13.055 1 26.59 576 SER A CA 1
ATOM 4637 C C . SER A 1 576 ? 22.047 -47.719 -11.57 1 26.59 576 SER A C 1
ATOM 4639 O O . SER A 1 576 ? 22.719 -48.406 -10.805 1 26.59 576 SER A O 1
ATOM 4641 N N . ARG A 1 577 ? 22.234 -46.5 -11.172 1 25.81 577 ARG A N 1
ATOM 4642 C CA . ARG A 1 577 ? 22.219 -46.312 -9.719 1 25.81 577 ARG A CA 1
ATOM 4643 C C . ARG A 1 577 ? 20.844 -46.625 -9.141 1 25.81 577 ARG A C 1
ATOM 4645 O O . ARG A 1 577 ? 19.812 -46.219 -9.68 1 25.81 577 ARG A O 1
ATOM 4652 N N . ARG A 1 578 ? 20.766 -47.531 -8.109 1 27.03 578 ARG A N 1
ATOM 4653 C CA . ARG A 1 578 ? 19.719 -48.188 -7.312 1 27.03 578 ARG A CA 1
ATOM 4654 C C . ARG A 1 578 ? 19.047 -47.188 -6.367 1 27.03 578 ARG A C 1
ATOM 4656 O O . ARG A 1 578 ? 19.625 -46.844 -5.336 1 27.03 578 ARG A O 1
ATOM 4663 N N . THR A 1 579 ? 18.484 -46.156 -6.777 1 27.06 579 THR A N 1
ATOM 4664 C CA . THR A 1 579 ? 17.828 -45.281 -5.828 1 27.06 579 THR A CA 1
ATOM 4665 C C . THR A 1 579 ? 16.703 -46 -5.094 1 27.06 579 THR A C 1
ATOM 4667 O O . THR A 1 579 ? 16.094 -46.906 -5.641 1 27.06 579 THR A O 1
ATOM 4670 N N . VAL A 1 580 ? 16.609 -45.906 -3.803 1 24.25 580 VAL A N 1
ATOM 4671 C CA . VAL A 1 580 ? 15.758 -46.438 -2.744 1 24.25 580 VAL A CA 1
ATOM 4672 C C . VAL A 1 580 ? 14.297 -46.094 -3.039 1 24.25 580 VAL A C 1
ATOM 4674 O O . VAL A 1 580 ? 13.945 -44.938 -3.242 1 24.25 580 VAL A O 1
ATOM 4677 N N . ASN A 1 581 ? 13.422 -47.188 -3.387 1 25.66 581 ASN A N 1
ATOM 4678 C CA . ASN A 1 581 ? 12.109 -47.406 -3.99 1 25.66 581 ASN A CA 1
ATOM 4679 C C . ASN A 1 581 ? 10.984 -47.125 -2.994 1 25.66 581 ASN A C 1
ATOM 4681 O O . ASN A 1 581 ? 10.914 -47.781 -1.942 1 25.66 581 ASN A O 1
ATOM 4685 N N . HIS A 1 582 ? 10.75 -46.062 -2.506 1 29.08 582 HIS A N 1
ATOM 4686 C CA . HIS A 1 582 ? 9.508 -46.031 -1.748 1 29.08 582 HIS A CA 1
ATOM 4687 C C . HIS A 1 582 ? 8.344 -46.594 -2.562 1 29.08 582 HIS A C 1
ATOM 4689 O O . HIS A 1 582 ? 8.094 -46.125 -3.684 1 29.08 582 HIS A O 1
ATOM 4695 N N . GLU A 1 583 ? 7.836 -47.938 -2.264 1 28.06 583 GLU A N 1
ATOM 4696 C CA . GLU A 1 583 ? 7.25 -49.062 -2.984 1 28.06 583 GLU A CA 1
ATOM 4697 C C . GLU A 1 583 ? 5.762 -48.844 -3.232 1 28.06 583 GLU A C 1
ATOM 4699 O O . GLU A 1 583 ? 4.965 -48.812 -2.291 1 28.06 583 GLU A O 1
ATOM 4704 N N . PHE A 1 584 ? 5.27 -47.844 -3.785 1 30.22 584 PHE A N 1
ATOM 4705 C CA . PHE A 1 584 ? 3.936 -48.219 -4.23 1 30.22 584 PHE A CA 1
ATOM 4706 C C . PHE A 1 584 ? 3.982 -49.531 -5.027 1 30.22 584 PHE A C 1
ATOM 4708 O O . PHE A 1 584 ? 4.703 -49.625 -6.02 1 30.22 584 PHE A O 1
ATOM 4715 N N . ASP A 1 585 ? 3.998 -50.688 -4.352 1 34.09 585 ASP A N 1
ATOM 4716 C CA . ASP A 1 585 ? 4.031 -52.031 -4.867 1 34.09 585 ASP A CA 1
ATOM 4717 C C . ASP A 1 585 ? 2.844 -52.312 -5.785 1 34.09 585 ASP A C 1
ATOM 4719 O O . ASP A 1 585 ? 1.859 -52.938 -5.371 1 34.09 585 ASP A O 1
ATOM 4723 N N . PHE A 1 586 ? 2.396 -51.281 -6.504 1 35.62 586 PHE A N 1
ATOM 4724 C CA . PHE A 1 586 ? 1.265 -51.75 -7.305 1 35.62 586 PHE A CA 1
ATOM 4725 C C . PHE A 1 586 ? 1.685 -52.875 -8.25 1 35.62 586 PHE A C 1
ATOM 4727 O O . PHE A 1 586 ? 0.958 -53.188 -9.188 1 35.62 586 PHE A O 1
ATOM 4734 N N . PHE A 1 587 ? 3.012 -53.188 -8.328 1 34.34 587 PHE A N 1
ATOM 4735 C CA . PHE A 1 587 ? 3.453 -53.812 -9.562 1 34.34 587 PHE A CA 1
ATOM 4736 C C . PHE A 1 587 ? 3.105 -55.281 -9.578 1 34.34 587 PHE A C 1
ATOM 4738 O O . PHE A 1 587 ? 3.479 -56.031 -8.656 1 34.34 587 PHE A O 1
ATOM 4745 N N . PRO A 1 588 ? 2.053 -55.656 -10.328 1 30.92 588 PRO A N 1
ATOM 4746 C CA . PRO A 1 588 ? 2.037 -57.094 -10.594 1 30.92 588 PRO A CA 1
ATOM 4747 C C . PRO A 1 588 ? 3.359 -57.625 -11.164 1 30.92 588 PRO A C 1
ATOM 4749 O O . PRO A 1 588 ? 4.184 -56.812 -11.633 1 30.92 588 PRO A O 1
ATOM 4752 N N . GLU A 1 589 ? 3.695 -58.938 -11.125 1 31.95 589 GLU A N 1
ATOM 4753 C CA . GLU A 1 589 ? 4.789 -59.812 -11.57 1 31.95 589 GLU A CA 1
ATOM 4754 C C . GLU A 1 589 ? 5.148 -59.531 -13.031 1 31.95 589 GLU A C 1
ATOM 4756 O O . GLU A 1 589 ? 4.273 -59.25 -13.844 1 31.95 589 GLU A O 1
ATOM 4761 N N . THR A 1 590 ? 6.445 -59.25 -13.438 1 33.41 590 THR A N 1
ATOM 4762 C CA . THR A 1 590 ? 7.184 -59.062 -14.68 1 33.41 590 THR A CA 1
ATOM 4763 C C . THR A 1 590 ? 6.879 -60.188 -15.664 1 33.41 590 THR A C 1
ATOM 4765 O O . THR A 1 590 ? 7.117 -61.375 -15.359 1 33.41 590 THR A O 1
ATOM 4768 N N . VAL A 1 591 ? 5.844 -60.188 -16.469 1 30.77 591 VAL A N 1
ATOM 4769 C CA . VAL A 1 591 ? 5.785 -61.188 -17.516 1 30.77 591 VAL A CA 1
ATOM 4770 C C . VAL A 1 591 ? 6.91 -60.969 -18.516 1 30.77 591 VAL A C 1
ATOM 4772 O O . VAL A 1 591 ? 7.113 -59.844 -19 1 30.77 591 VAL A O 1
ATOM 4775 N N . GLU A 1 592 ? 7.977 -61.75 -18.672 1 32.69 592 GLU A N 1
ATOM 4776 C CA . GLU A 1 592 ? 9.094 -61.875 -19.609 1 32.69 592 GLU A CA 1
ATOM 4777 C C . GLU A 1 592 ? 8.609 -61.906 -21.047 1 32.69 592 GLU A C 1
ATOM 4779 O O . GLU A 1 592 ? 8.438 -63 -21.625 1 32.69 592 GLU A O 1
ATOM 4784 N N . ALA A 1 593 ? 7.578 -61.344 -21.578 1 35.56 593 ALA A N 1
ATOM 4785 C CA . ALA A 1 593 ? 7.324 -61.75 -22.953 1 35.56 593 ALA A CA 1
ATOM 4786 C C . ALA A 1 593 ? 8.461 -61.281 -23.875 1 35.56 593 ALA A C 1
ATOM 4788 O O . ALA A 1 593 ? 9.234 -60.406 -23.516 1 35.56 593 ALA A O 1
ATOM 4789 N N . PRO A 1 594 ? 8.5 -61.719 -25.203 1 38.25 594 PRO A N 1
ATOM 4790 C CA . PRO A 1 594 ? 9.406 -61.531 -26.344 1 38.25 594 PRO A CA 1
ATOM 4791 C C . PRO A 1 594 ? 9.797 -60.062 -26.547 1 38.25 594 PRO A C 1
ATOM 4793 O O . PRO A 1 594 ? 9.203 -59.156 -25.953 1 38.25 594 PRO A O 1
ATOM 4796 N N . VAL A 1 595 ? 10.391 -59.594 -27.828 1 43.75 595 VAL A N 1
ATOM 4797 C CA . VAL A 1 595 ? 11.07 -58.375 -28.266 1 43.75 595 VAL A CA 1
ATOM 4798 C C . VAL A 1 595 ? 10.203 -57.156 -27.969 1 43.75 595 VAL A C 1
ATOM 4800 O O . VAL A 1 595 ? 9.227 -56.906 -28.672 1 43.75 595 VAL A O 1
ATOM 4803 N N . ALA A 1 596 ? 9.812 -56.781 -26.938 1 57.47 596 ALA A N 1
ATOM 4804 C CA . ALA A 1 596 ? 8.758 -55.906 -26.438 1 57.47 596 ALA A CA 1
ATOM 4805 C C . ALA A 1 596 ? 9.039 -54.438 -26.797 1 57.47 596 ALA A C 1
ATOM 4807 O O . ALA A 1 596 ? 10.18 -54 -26.719 1 57.47 596 ALA A O 1
ATOM 4808 N N . ASP A 1 597 ? 8.297 -53.75 -27.875 1 80.69 597 ASP A N 1
ATOM 4809 C CA . ASP A 1 597 ? 8.383 -52.344 -28.266 1 80.69 597 ASP A CA 1
ATOM 4810 C C . ASP A 1 597 ? 8.578 -51.469 -27.047 1 80.69 597 ASP A C 1
ATOM 4812 O O . ASP A 1 597 ? 8.383 -51.906 -25.906 1 80.69 597 ASP A O 1
ATOM 4816 N N . GLU A 1 598 ? 9.305 -50.406 -27.328 1 90.69 598 GLU A N 1
ATOM 4817 C CA . GLU A 1 598 ? 9.648 -49.438 -26.312 1 90.69 598 GLU A CA 1
ATOM 4818 C C . GLU A 1 598 ? 8.477 -49.188 -25.359 1 90.69 598 GLU A C 1
ATOM 4820 O O . GLU A 1 598 ? 8.648 -49.188 -24.141 1 90.69 598 GLU A O 1
ATOM 4825 N N . LEU A 1 599 ? 7.348 -49.125 -25.875 1 92.69 599 LEU A N 1
ATOM 4826 C CA . LEU A 1 599 ? 6.152 -48.812 -25.094 1 92.69 599 LEU A CA 1
ATOM 4827 C C . LEU A 1 599 ? 5.77 -49.969 -24.203 1 92.69 599 LEU A C 1
ATOM 4829 O O . LEU A 1 599 ? 5.434 -49.781 -23.031 1 92.69 599 LEU A O 1
ATOM 4833 N N . SER A 1 600 ? 5.836 -51.156 -24.719 1 89.12 600 SER A N 1
ATOM 4834 C CA . SER A 1 600 ? 5.477 -52.344 -23.953 1 89.12 600 SER A CA 1
ATOM 4835 C C . SER A 1 600 ? 6.441 -52.562 -22.797 1 89.12 600 SER A C 1
ATOM 4837 O O . SER A 1 600 ? 6.031 -52.969 -21.703 1 89.12 600 SER A O 1
ATOM 4839 N N . VAL A 1 601 ? 7.656 -52.219 -23.047 1 90.31 601 VAL A N 1
ATOM 4840 C CA . VAL A 1 601 ? 8.664 -52.375 -22.016 1 90.31 601 VAL A CA 1
ATOM 4841 C C . VAL A 1 601 ? 8.406 -51.375 -20.891 1 90.31 601 VAL A C 1
ATOM 4843 O O . VAL A 1 601 ? 8.469 -51.688 -19.719 1 90.31 601 VAL A O 1
ATOM 4846 N N . TYR A 1 602 ? 8.156 -50.156 -21.312 1 92.88 602 TYR A N 1
ATOM 4847 C CA . TYR A 1 602 ? 7.891 -49.094 -20.344 1 92.88 602 TYR A CA 1
ATOM 4848 C C . TYR A 1 602 ? 6.656 -49.406 -19.516 1 92.88 602 TYR A C 1
ATOM 4850 O O . TYR A 1 602 ? 6.688 -49.312 -18.281 1 92.88 602 TYR A O 1
ATOM 4858 N N . LEU A 1 603 ? 5.609 -49.875 -20.141 1 91.19 603 LEU A N 1
ATOM 4859 C CA . LEU A 1 603 ? 4.344 -50.125 -19.469 1 91.19 603 LEU A CA 1
ATOM 4860 C C . LEU A 1 603 ? 4.43 -51.375 -18.594 1 91.19 603 LEU A C 1
ATOM 4862 O O . LEU A 1 603 ? 3.736 -51.469 -17.578 1 91.19 603 LEU A O 1
ATOM 4866 N N . GLY A 1 604 ? 5.285 -52.281 -19.031 1 82.69 604 GLY A N 1
ATOM 4867 C CA . GLY A 1 604 ? 5.402 -53.531 -18.297 1 82.69 604 GLY A CA 1
ATOM 4868 C C . GLY A 1 604 ? 6.449 -53.5 -17.203 1 82.69 604 GLY A C 1
ATOM 4869 O O . GLY A 1 604 ? 6.555 -54.438 -16.391 1 82.69 604 GLY A O 1
ATOM 4870 N N . GLY A 1 605 ? 7.199 -52.375 -17.125 1 80.12 605 GLY A N 1
ATOM 4871 C CA . GLY A 1 605 ? 8.297 -52.281 -16.172 1 80.12 605 GLY A CA 1
ATOM 4872 C C . GLY A 1 605 ? 7.84 -52.062 -14.742 1 80.12 605 GLY A C 1
ATOM 4873 O O . GLY A 1 605 ? 6.684 -51.719 -14.508 1 80.12 605 GLY A O 1
ATOM 4874 N N . ILE A 1 606 ? 8.766 -52.469 -13.797 1 75.44 606 ILE A N 1
ATOM 4875 C CA . ILE A 1 606 ? 8.555 -52.219 -12.375 1 75.44 606 ILE A CA 1
ATOM 4876 C C . ILE A 1 606 ? 9.5 -51.125 -11.906 1 75.44 606 ILE A C 1
ATOM 4878 O O . ILE A 1 606 ? 10.719 -51.281 -11.922 1 75.44 606 ILE A O 1
ATOM 4882 N N . TYR A 1 607 ? 8.758 -50 -11.633 1 78.56 607 TYR A N 1
ATOM 4883 C CA . TYR A 1 607 ? 9.578 -48.844 -11.227 1 78.56 607 TYR A CA 1
ATOM 4884 C C . TYR A 1 607 ? 9.289 -48.469 -9.789 1 78.56 607 TYR A C 1
ATOM 4886 O O . TYR A 1 607 ? 8.125 -48.375 -9.383 1 78.56 607 TYR A O 1
ATOM 4894 N N . LYS A 1 608 ? 10.188 -48.438 -8.859 1 68.06 608 LYS A N 1
ATOM 4895 C CA . LYS A 1 608 ? 10.008 -48.031 -7.465 1 68.06 608 LYS A CA 1
ATOM 4896 C C . LYS A 1 608 ? 10.25 -46.531 -7.293 1 68.06 608 LYS A C 1
ATOM 4898 O O . LYS A 1 608 ? 11.398 -46.094 -7.137 1 68.06 608 LYS A O 1
ATOM 4903 N N . LEU A 1 609 ? 9.18 -45.719 -7.512 1 78 609 LEU A N 1
ATOM 4904 C CA . LEU A 1 609 ? 9.328 -44.281 -7.387 1 78 609 LEU A CA 1
ATOM 4905 C C . LEU A 1 609 ? 8.305 -43.719 -6.402 1 78 609 LEU A C 1
ATOM 4907 O O . LEU A 1 609 ? 7.254 -44.312 -6.18 1 78 609 LEU A O 1
ATOM 4911 N N . HIS A 1 610 ? 8.727 -42.656 -5.719 1 67.12 610 HIS A N 1
ATOM 4912 C CA . HIS A 1 610 ? 7.789 -41.938 -4.855 1 67.12 610 HIS A CA 1
ATOM 4913 C C . HIS A 1 610 ? 6.875 -41.031 -5.664 1 67.12 610 HIS A C 1
ATOM 4915 O O . HIS A 1 610 ? 7.316 -40.406 -6.629 1 67.12 610 HIS A O 1
ATOM 4921 N N . SER A 1 611 ? 5.609 -41.094 -5.387 1 63.81 611 SER A N 1
ATOM 4922 C CA . SER A 1 611 ? 4.594 -40.469 -6.215 1 63.81 611 SER A CA 1
ATOM 4923 C C . SER A 1 611 ? 4.355 -39.031 -5.77 1 63.81 611 SER A C 1
ATOM 4925 O O . SER A 1 611 ? 3.607 -38.281 -6.41 1 63.81 611 SER A O 1
ATOM 4927 N N . ASP A 1 612 ? 5.02 -38.469 -4.859 1 62.97 612 ASP A N 1
ATOM 4928 C CA . ASP A 1 612 ? 4.566 -37.219 -4.254 1 62.97 612 ASP A CA 1
ATOM 4929 C C . ASP A 1 612 ? 5.039 -36 -5.062 1 62.97 612 ASP A C 1
ATOM 4931 O O . ASP A 1 612 ? 4.441 -34.938 -4.988 1 62.97 612 ASP A O 1
ATOM 4935 N N . HIS A 1 613 ? 6.07 -36.188 -5.801 1 71.94 613 HIS A N 1
ATOM 4936 C CA . HIS A 1 613 ? 6.59 -35.031 -6.555 1 71.94 613 HIS A CA 1
ATOM 4937 C C . HIS A 1 613 ? 7.008 -35.469 -7.961 1 71.94 613 HIS A C 1
ATOM 4939 O O . HIS A 1 613 ? 7.41 -36.594 -8.18 1 71.94 613 HIS A O 1
ATOM 4945 N N . VAL A 1 614 ? 6.742 -34.594 -8.844 1 77.69 614 VAL A N 1
ATOM 4946 C CA . VAL A 1 614 ? 7.086 -34.844 -10.242 1 77.69 614 VAL A CA 1
ATOM 4947 C C . VAL A 1 614 ? 8.602 -34.938 -10.391 1 77.69 614 VAL A C 1
ATOM 4949 O O . VAL A 1 614 ? 9.094 -35.562 -11.336 1 77.69 614 VAL A O 1
ATOM 4952 N N . LYS A 1 615 ? 9.273 -34.438 -9.398 1 81.81 615 LYS A N 1
ATOM 4953 C CA . LYS A 1 615 ? 10.727 -34.406 -9.469 1 81.81 615 LYS A CA 1
ATOM 4954 C C . LYS A 1 615 ? 11.305 -35.812 -9.625 1 81.81 615 LYS A C 1
ATOM 4956 O O . LYS A 1 615 ? 12.25 -36 -10.391 1 81.81 615 LYS A O 1
ATOM 4961 N N . GLU A 1 616 ? 10.734 -36.719 -8.969 1 82.81 616 GLU A N 1
ATOM 4962 C CA . GLU A 1 616 ? 11.219 -38.094 -9.039 1 82.81 616 GLU A CA 1
ATOM 4963 C C . GLU A 1 616 ? 10.961 -38.719 -10.414 1 82.81 616 GLU A C 1
ATOM 4965 O O . GLU A 1 616 ? 11.789 -39.469 -10.938 1 82.81 616 GLU A O 1
ATOM 4970 N N . SER A 1 617 ? 9.805 -38.375 -10.922 1 88.75 617 SER A N 1
ATOM 4971 C CA . SER A 1 617 ? 9.477 -38.844 -12.273 1 88.75 617 SER A CA 1
ATOM 4972 C C . SER A 1 617 ? 10.438 -38.25 -13.305 1 88.75 617 SER A C 1
ATOM 4974 O O . SER A 1 617 ? 10.875 -38.969 -14.219 1 88.75 617 SER A O 1
ATOM 4976 N N . LEU A 1 618 ? 10.797 -37.062 -13.133 1 92.44 618 LEU A N 1
ATOM 4977 C CA . LEU A 1 618 ? 11.688 -36.406 -14.078 1 92.44 618 LEU A CA 1
ATOM 4978 C C . LEU A 1 618 ? 13.109 -36.938 -13.945 1 92.44 618 LEU A C 1
ATOM 4980 O O . LEU A 1 618 ? 13.812 -37.094 -14.945 1 92.44 618 LEU A O 1
ATOM 4984 N N . GLU A 1 619 ? 13.508 -37.188 -12.734 1 90 619 GLU A N 1
ATOM 4985 C CA . GLU A 1 619 ? 14.82 -37.812 -12.516 1 90 619 GLU A CA 1
ATOM 4986 C C . GLU A 1 619 ? 14.906 -39.188 -13.148 1 90 619 GLU A C 1
ATOM 4988 O O . GLU A 1 619 ? 15.938 -39.562 -13.711 1 90 619 GLU A O 1
ATOM 4993 N N . TRP A 1 620 ? 13.859 -39.875 -13.016 1 92 620 TRP A N 1
ATOM 4994 C CA . TRP A 1 620 ? 13.797 -41.219 -13.633 1 92 620 TRP A CA 1
ATOM 4995 C C . TRP A 1 620 ? 13.945 -41.125 -15.141 1 92 620 TRP A C 1
ATOM 4997 O O . TRP A 1 620 ? 14.703 -41.875 -15.75 1 92 620 TRP A O 1
ATOM 5007 N N . TRP A 1 621 ? 13.258 -40.25 -15.758 1 93.94 621 TRP A N 1
ATOM 5008 C CA . TRP A 1 621 ? 13.32 -40.062 -17.203 1 93.94 621 TRP A CA 1
ATOM 5009 C C . TRP A 1 621 ? 14.711 -39.625 -17.641 1 93.94 621 TRP A C 1
ATOM 5011 O O . TRP A 1 621 ? 15.188 -40 -18.719 1 93.94 621 TRP A O 1
ATOM 5021 N N . LYS A 1 622 ? 15.312 -38.75 -16.844 1 93.56 622 LYS A N 1
ATOM 5022 C CA . LYS A 1 622 ? 16.672 -38.312 -17.141 1 93.56 622 LYS A CA 1
ATOM 5023 C C . LYS A 1 622 ? 17.625 -39.5 -17.25 1 93.56 622 LYS A C 1
ATOM 5025 O O . LYS A 1 622 ? 18.453 -39.562 -18.172 1 93.56 622 LYS A O 1
ATOM 5030 N N . GLU A 1 623 ? 17.453 -40.469 -16.438 1 91.69 623 GLU A N 1
ATOM 5031 C CA . GLU A 1 623 ? 18.312 -41.656 -16.391 1 91.69 623 GLU A CA 1
ATOM 5032 C C . GLU A 1 623 ? 17.953 -42.625 -17.484 1 91.69 623 GLU A C 1
ATOM 5034 O O . GLU A 1 623 ? 18.812 -43.375 -17.984 1 91.69 623 GLU A O 1
ATOM 5039 N N . HIS A 1 624 ? 16.672 -42.656 -17.922 1 92.69 624 HIS A N 1
ATOM 5040 C CA . HIS A 1 624 ? 16.203 -43.719 -18.797 1 92.69 624 HIS A CA 1
ATOM 5041 C C . HIS A 1 624 ? 15.836 -43.188 -20.172 1 92.69 624 HIS A C 1
ATOM 5043 O O . HIS A 1 624 ? 15.266 -43.906 -21 1 92.69 624 HIS A O 1
ATOM 5049 N N . CYS A 1 625 ? 16.141 -41.969 -20.453 1 93.25 625 CYS A N 1
ATOM 5050 C CA . CYS A 1 625 ? 15.742 -41.375 -21.719 1 93.25 625 CYS A CA 1
ATOM 5051 C C . CYS A 1 625 ? 16.391 -42.062 -22.891 1 93.25 625 CYS A C 1
ATOM 5053 O O . CYS A 1 625 ? 15.844 -42.094 -23.984 1 93.25 625 CYS A O 1
ATOM 5055 N N . GLN A 1 626 ? 17.547 -42.625 -22.703 1 91 626 GLN A N 1
ATOM 5056 C CA . GLN A 1 626 ? 18.234 -43.344 -23.781 1 91 626 GLN A CA 1
ATOM 5057 C C . GLN A 1 626 ? 17.625 -44.719 -24.031 1 91 626 GLN A C 1
ATOM 5059 O O . GLN A 1 626 ? 17.656 -45.219 -25.156 1 91 626 GLN A O 1
ATOM 5064 N N . GLU A 1 627 ? 17.125 -45.219 -22.922 1 90.5 627 GLU A N 1
ATOM 5065 C CA . GLU A 1 627 ? 16.469 -46.531 -23 1 90.5 627 GLU A CA 1
ATOM 5066 C C . GLU A 1 627 ? 15.133 -46.406 -23.734 1 90.5 627 GLU A C 1
ATOM 5068 O O . GLU A 1 627 ? 14.719 -47.344 -24.438 1 90.5 627 GLU A O 1
ATOM 5073 N N . PHE A 1 628 ? 14.492 -45.312 -23.484 1 94.06 628 PHE A N 1
ATOM 5074 C CA . PHE A 1 628 ? 13.18 -45.094 -24.078 1 94.06 628 PHE A CA 1
ATOM 5075 C C . PHE A 1 628 ? 13.172 -43.781 -24.859 1 94.06 628 PHE A C 1
ATOM 5077 O O . PHE A 1 628 ? 12.453 -42.844 -24.516 1 94.06 628 PHE A O 1
ATOM 5084 N N . PRO A 1 629 ? 13.758 -43.688 -26 1 92.88 629 PRO A N 1
ATOM 5085 C CA . PRO A 1 629 ? 14 -42.406 -26.672 1 92.88 629 PRO A CA 1
ATOM 5086 C C . PRO A 1 629 ? 12.711 -41.75 -27.172 1 92.88 629 PRO A C 1
ATOM 5088 O O . PRO A 1 629 ? 12.547 -40.531 -27.062 1 92.88 629 PRO A O 1
ATOM 5091 N N . ILE A 1 630 ? 11.812 -42.531 -27.719 1 93.94 630 ILE A N 1
ATOM 5092 C CA . ILE A 1 630 ? 10.578 -41.969 -28.25 1 93.94 630 ILE A CA 1
ATOM 5093 C C . ILE A 1 630 ? 9.656 -41.531 -27.125 1 93.94 630 ILE A C 1
ATOM 5095 O O . ILE A 1 630 ? 9.078 -40.469 -27.156 1 93.94 630 ILE A O 1
ATOM 5099 N N . LEU A 1 631 ? 9.547 -42.406 -26.141 1 95.19 631 LEU A N 1
ATOM 5100 C CA . LEU A 1 631 ? 8.695 -42.094 -25 1 95.19 631 LEU A CA 1
ATOM 5101 C C . LEU A 1 631 ? 9.242 -40.906 -24.219 1 95.19 631 LEU A C 1
ATOM 5103 O O . LEU A 1 631 ? 8.477 -40.125 -23.641 1 95.19 631 LEU A O 1
ATOM 5107 N N . ALA A 1 632 ? 10.523 -40.75 -24.219 1 95.25 632 ALA A N 1
ATOM 5108 C CA . ALA A 1 632 ? 11.156 -39.656 -23.531 1 95.25 632 ALA A CA 1
ATOM 5109 C C . ALA A 1 632 ? 10.766 -38.312 -24.172 1 95.25 632 ALA A C 1
ATOM 5111 O O . ALA A 1 632 ? 10.594 -37.312 -23.469 1 95.25 632 ALA A O 1
ATOM 5112 N N . LEU A 1 633 ? 10.648 -38.312 -25.453 1 93.94 633 LEU A N 1
ATOM 5113 C CA . LEU A 1 633 ? 10.219 -37.094 -26.141 1 93.94 633 LEU A CA 1
ATOM 5114 C C . LEU A 1 633 ? 8.781 -36.75 -25.781 1 93.94 633 LEU A C 1
ATOM 5116 O O . LEU A 1 633 ? 8.469 -35.562 -25.547 1 93.94 633 LEU A O 1
ATOM 5120 N N . LEU A 1 634 ? 7.973 -37.75 -25.719 1 95.12 634 LEU A N 1
ATOM 5121 C CA . LEU A 1 634 ? 6.586 -37.531 -25.312 1 95.12 634 LEU A CA 1
ATOM 5122 C C . LEU A 1 634 ? 6.504 -37.094 -23.859 1 95.12 634 LEU A C 1
ATOM 5124 O O . LEU A 1 634 ? 5.719 -36.188 -23.516 1 95.12 634 LEU A O 1
ATOM 5128 N N . ALA A 1 635 ? 7.297 -37.75 -23.031 1 95.75 635 ALA A N 1
ATOM 5129 C CA . ALA A 1 635 ? 7.305 -37.406 -21.609 1 95.75 635 ALA A CA 1
ATOM 5130 C C . ALA A 1 635 ? 7.699 -35.969 -21.391 1 95.75 635 ALA A C 1
ATOM 5132 O O . ALA A 1 635 ? 7.129 -35.281 -20.531 1 95.75 635 ALA A O 1
ATOM 5133 N N . ARG A 1 636 ? 8.617 -35.5 -22.109 1 94.69 636 ARG A N 1
ATOM 5134 C CA . ARG A 1 636 ? 9.055 -34.094 -21.984 1 94.69 636 ARG A CA 1
ATOM 5135 C C . ARG A 1 636 ? 7.93 -33.156 -22.359 1 94.69 636 ARG A C 1
ATOM 5137 O O . ARG A 1 636 ? 7.793 -32.094 -21.734 1 94.69 636 ARG A O 1
ATOM 5144 N N . ASP A 1 637 ? 7.18 -33.531 -23.297 1 94.44 637 ASP A N 1
ATOM 5145 C CA . ASP A 1 637 ? 6.078 -32.688 -23.75 1 94.44 637 ASP A CA 1
ATOM 5146 C C . ASP A 1 637 ? 4.941 -32.656 -22.734 1 94.44 637 ASP A C 1
ATOM 5148 O O . ASP A 1 637 ? 4.469 -31.609 -22.328 1 94.44 637 ASP A O 1
ATOM 5152 N N . TYR A 1 638 ? 4.578 -33.812 -22.297 1 95.69 638 TYR A N 1
ATOM 5153 C CA . TYR A 1 638 ? 3.318 -33.938 -21.578 1 95.69 638 TYR A CA 1
ATOM 5154 C C . TYR A 1 638 ? 3.52 -33.719 -20.094 1 95.69 638 TYR A C 1
ATOM 5156 O O . TYR A 1 638 ? 2.619 -33.25 -19.391 1 95.69 638 TYR A O 1
ATOM 5164 N N . LEU A 1 639 ? 4.676 -34.062 -19.531 1 95.12 639 LEU A N 1
ATOM 5165 C CA . LEU A 1 639 ? 4.926 -33.844 -18.125 1 95.12 639 LEU A CA 1
ATOM 5166 C C . LEU A 1 639 ? 5.109 -32.344 -17.828 1 95.12 639 LEU A C 1
ATOM 5168 O O . LEU A 1 639 ? 5.07 -31.938 -16.656 1 95.12 639 LEU A O 1
ATOM 5172 N N . ALA A 1 640 ? 5.242 -31.578 -18.891 1 94.44 640 ALA A N 1
ATOM 5173 C CA . ALA A 1 640 ? 5.402 -30.125 -18.75 1 94.44 640 ALA A CA 1
ATOM 5174 C C . ALA A 1 640 ? 4.07 -29.453 -18.422 1 94.44 640 ALA A C 1
ATOM 5176 O O . ALA A 1 640 ? 4.039 -28.297 -18 1 94.44 640 ALA A O 1
ATOM 5177 N N . CYS A 1 641 ? 3.012 -30.172 -18.531 1 94.12 641 CYS A N 1
ATOM 5178 C CA . CYS A 1 641 ? 1.699 -29.609 -18.219 1 94.12 641 CYS A CA 1
ATOM 5179 C C . CYS A 1 641 ? 1.607 -29.203 -16.75 1 94.12 641 CYS A C 1
ATOM 5181 O O . CYS A 1 641 ? 1.872 -30 -15.859 1 94.12 641 CYS A O 1
ATOM 5183 N N . CYS A 1 642 ? 1.218 -27.969 -16.531 1 93.94 642 CYS A N 1
ATOM 5184 C CA . CYS A 1 642 ? 1.149 -27.438 -15.18 1 93.94 642 CYS A CA 1
ATOM 5185 C C . CYS A 1 642 ? -0.223 -27.688 -14.57 1 93.94 642 CYS A C 1
ATOM 5187 O O . CYS A 1 642 ? -1.244 -27.562 -15.25 1 93.94 642 CYS A O 1
ATOM 5189 N N . ALA A 1 643 ? -0.201 -27.938 -13.289 1 94.06 643 ALA A N 1
ATOM 5190 C CA . ALA A 1 643 ? -1.452 -28.266 -12.609 1 94.06 643 ALA A CA 1
ATOM 5191 C C . ALA A 1 643 ? -2.09 -27 -12.016 1 94.06 643 ALA A C 1
ATOM 5193 O O . ALA A 1 643 ? -3.27 -27.016 -11.648 1 94.06 643 ALA A O 1
ATOM 5194 N N . THR A 1 644 ? -1.349 -25.953 -11.969 1 92.31 644 THR A N 1
ATOM 5195 C CA . THR A 1 644 ? -1.851 -24.797 -11.234 1 92.31 644 THR A CA 1
ATOM 5196 C C . THR A 1 644 ? -1.553 -23.5 -11.992 1 92.31 644 THR A C 1
ATOM 5198 O O . THR A 1 644 ? -0.683 -23.484 -12.867 1 92.31 644 THR A O 1
ATOM 5201 N N . SER A 1 645 ? -2.285 -22.469 -11.711 1 89.19 645 SER A N 1
ATOM 5202 C CA . SER A 1 645 ? -2.053 -21.141 -12.258 1 89.19 645 SER A CA 1
ATOM 5203 C C . SER A 1 645 ? -1.402 -20.234 -11.227 1 89.19 645 SER A C 1
ATOM 5205 O O . SER A 1 645 ? -1.429 -19 -11.367 1 89.19 645 SER A O 1
ATOM 5207 N N . ALA A 1 646 ? -0.818 -20.703 -10.148 1 87.06 646 ALA A N 1
ATOM 5208 C CA . ALA A 1 646 ? -0.267 -19.969 -9.016 1 87.06 646 ALA A CA 1
ATOM 5209 C C . ALA A 1 646 ? 0.877 -19.047 -9.461 1 87.06 646 ALA A C 1
ATOM 5211 O O . ALA A 1 646 ? 1.079 -17.984 -8.898 1 87.06 646 ALA A O 1
ATOM 5212 N N . SER A 1 647 ? 1.617 -19.484 -10.445 1 87.31 647 SER A N 1
ATOM 5213 C CA . SER A 1 647 ? 2.758 -18.703 -10.914 1 87.31 647 SER A CA 1
ATOM 5214 C C . SER A 1 647 ? 2.318 -17.328 -11.414 1 87.31 647 SER A C 1
ATOM 5216 O O . SER A 1 647 ? 2.986 -16.328 -11.156 1 87.31 647 SER A O 1
ATOM 5218 N N . VAL A 1 648 ? 1.235 -17.297 -12.109 1 90.06 648 VAL A N 1
ATOM 5219 C CA . VAL A 1 648 ? 0.732 -16.031 -12.648 1 90.06 648 VAL A CA 1
ATOM 5220 C C . VAL A 1 648 ? 0.218 -15.156 -11.516 1 90.06 648 VAL A C 1
ATOM 5222 O O . VAL A 1 648 ? 0.348 -13.93 -11.562 1 90.06 648 VAL A O 1
ATOM 5225 N N . GLU A 1 649 ? -0.305 -15.734 -10.523 1 83.31 649 GLU A N 1
ATOM 5226 C CA . GLU A 1 649 ? -0.769 -14.984 -9.359 1 83.31 649 GLU A CA 1
ATOM 5227 C C . GLU A 1 649 ? 0.397 -14.328 -8.633 1 83.31 649 GLU A C 1
ATOM 5229 O O . GLU A 1 649 ? 0.258 -13.227 -8.086 1 83.31 649 GLU A O 1
ATOM 5234 N N . ARG A 1 650 ? 1.461 -14.992 -8.609 1 81.62 650 ARG A N 1
ATOM 5235 C CA . ARG A 1 650 ? 2.66 -14.406 -8.016 1 81.62 650 ARG A CA 1
ATOM 5236 C C . ARG A 1 650 ? 3.117 -13.18 -8.797 1 81.62 650 ARG A C 1
ATOM 5238 O O . ARG A 1 650 ? 3.609 -12.211 -8.219 1 81.62 650 ARG A O 1
ATOM 5245 N N . CYS A 1 651 ? 2.986 -13.336 -10.07 1 86.56 651 CYS A N 1
ATOM 5246 C CA . CYS A 1 651 ? 3.295 -12.188 -10.922 1 86.56 651 CYS A CA 1
ATOM 5247 C C . CYS A 1 651 ? 2.396 -11.008 -10.586 1 86.56 651 CYS A C 1
ATOM 5249 O O . CYS A 1 651 ? 2.852 -9.859 -10.57 1 86.56 651 CYS A O 1
ATOM 5251 N N . PHE A 1 652 ? 1.186 -11.289 -10.312 1 85.69 652 PHE A N 1
ATOM 5252 C CA . PHE A 1 652 ? 0.242 -10.227 -9.984 1 85.69 652 PHE A CA 1
ATOM 5253 C C . PHE A 1 652 ? 0.578 -9.594 -8.641 1 85.69 652 PHE A C 1
ATOM 5255 O O . PHE A 1 652 ? 0.369 -8.398 -8.445 1 85.69 652 PHE A O 1
ATOM 5262 N N . SER A 1 653 ? 1.061 -10.391 -7.75 1 80.12 653 SER A N 1
ATOM 5263 C CA . SER A 1 653 ? 1.524 -9.844 -6.48 1 80.12 653 SER A CA 1
ATOM 5264 C C . SER A 1 653 ? 2.664 -8.852 -6.691 1 80.12 653 SER A C 1
ATOM 5266 O O . SER A 1 653 ? 2.699 -7.793 -6.059 1 80.12 653 SER A O 1
ATOM 5268 N N . ALA A 1 654 ? 3.523 -9.219 -7.574 1 81.38 654 ALA A N 1
ATOM 5269 C CA . ALA A 1 654 ? 4.621 -8.32 -7.926 1 81.38 654 ALA A CA 1
ATOM 5270 C C . ALA A 1 654 ? 4.098 -7.051 -8.586 1 81.38 654 ALA A C 1
ATOM 5272 O O . ALA A 1 654 ? 4.633 -5.965 -8.367 1 81.38 654 ALA A O 1
ATOM 5273 N N . ALA A 1 655 ? 3.16 -7.266 -9.414 1 84.94 655 ALA A N 1
ATOM 5274 C CA . ALA A 1 655 ? 2.549 -6.121 -10.086 1 84.94 655 ALA A CA 1
ATOM 5275 C C . ALA A 1 655 ? 1.908 -5.172 -9.078 1 84.94 655 ALA A C 1
ATOM 5277 O O . ALA A 1 655 ? 1.997 -3.951 -9.219 1 84.94 655 ALA A O 1
ATOM 5278 N N . ALA A 1 656 ? 1.321 -5.746 -8.094 1 81.12 656 ALA A N 1
ATOM 5279 C CA . ALA A 1 656 ? 0.695 -4.941 -7.051 1 81.12 656 ALA A CA 1
ATOM 5280 C C . ALA A 1 656 ? 1.737 -4.137 -6.277 1 81.12 656 ALA A C 1
ATOM 5282 O O . ALA A 1 656 ? 1.482 -2.996 -5.879 1 81.12 656 ALA A O 1
ATOM 5283 N N . ASP A 1 657 ? 2.828 -4.684 -6.113 1 76.75 657 ASP A N 1
ATOM 5284 C CA . ASP A 1 657 ? 3.928 -4 -5.438 1 76.75 657 ASP A CA 1
ATOM 5285 C C . ASP A 1 657 ? 4.449 -2.834 -6.277 1 76.75 657 ASP A C 1
ATOM 5287 O O . ASP A 1 657 ? 4.867 -1.811 -5.73 1 76.75 657 ASP A O 1
ATOM 5291 N N . THR A 1 658 ? 4.438 -3.117 -7.492 1 82.31 658 THR A N 1
ATOM 5292 C CA . THR A 1 658 ? 4.879 -2.078 -8.414 1 82.31 658 THR A CA 1
ATOM 5293 C C . THR A 1 658 ? 3.891 -0.915 -8.43 1 82.31 658 THR A C 1
ATOM 5295 O O . THR A 1 658 ? 4.293 0.248 -8.508 1 82.31 658 THR A O 1
ATOM 5298 N N . CYS A 1 659 ? 2.607 -1.279 -8.352 1 78.44 659 CYS A N 1
ATOM 5299 C CA . CYS A 1 659 ? 1.563 -0.26 -8.367 1 78.44 659 CYS A CA 1
ATOM 5300 C C . CYS A 1 659 ? 1.236 0.214 -6.957 1 78.44 659 CYS A C 1
ATOM 5302 O O . CYS A 1 659 ? 0.081 0.161 -6.531 1 78.44 659 CYS A O 1
ATOM 5304 N N . SER A 1 660 ? 2.219 0.67 -6.262 1 69.81 660 SER A N 1
ATOM 5305 C CA . SER A 1 660 ? 2.012 1.129 -4.891 1 69.81 660 SER A CA 1
ATOM 5306 C C . SER A 1 660 ? 1.225 2.436 -4.859 1 69.81 660 SER A C 1
ATOM 5308 O O . SER A 1 660 ? 0.933 3.016 -5.906 1 69.81 660 SER A O 1
ATOM 5310 N N . SER A 1 661 ? 0.857 2.848 -3.662 1 62.5 661 SER A N 1
ATOM 5311 C CA . SER A 1 661 ? 0.039 4.039 -3.477 1 62.5 661 SER A CA 1
ATOM 5312 C C . SER A 1 661 ? 0.715 5.273 -4.07 1 62.5 661 SER A C 1
ATOM 5314 O O . SER A 1 661 ? 0.043 6.176 -4.566 1 62.5 661 SER A O 1
ATOM 5316 N N . ASP A 1 662 ? 1.991 5.172 -4.09 1 59.19 662 ASP A N 1
ATOM 5317 C CA . ASP A 1 662 ? 2.732 6.32 -4.605 1 59.19 662 ASP A CA 1
ATOM 5318 C C . ASP A 1 662 ? 2.869 6.25 -6.125 1 59.19 662 ASP A C 1
ATOM 5320 O O . ASP A 1 662 ? 3.328 7.203 -6.758 1 59.19 662 ASP A O 1
ATOM 5324 N N . ARG A 1 663 ? 2.436 5.102 -6.68 1 65.25 663 ARG A N 1
ATOM 5325 C CA . ARG A 1 663 ? 2.561 4.902 -8.117 1 65.25 663 ARG A CA 1
ATOM 5326 C C . ARG A 1 663 ? 1.221 4.52 -8.734 1 65.25 663 ARG A C 1
ATOM 5328 O O . ARG A 1 663 ? 1.155 3.623 -9.586 1 65.25 663 ARG A O 1
ATOM 5335 N N . GLY A 1 664 ? 0.304 5.074 -8.172 1 62.47 664 GLY A N 1
ATOM 5336 C CA . GLY A 1 664 ? -1.032 4.699 -8.602 1 62.47 664 GLY A CA 1
ATOM 5337 C C . GLY A 1 664 ? -1.363 5.18 -10 1 62.47 664 GLY A C 1
ATOM 5338 O O . GLY A 1 664 ? -2.305 4.684 -10.625 1 62.47 664 GLY A O 1
ATOM 5339 N N . SER A 1 665 ? -0.476 6.055 -10.539 1 66.38 665 SER A N 1
ATOM 5340 C CA . SER A 1 665 ? -0.811 6.633 -11.836 1 66.38 665 SER A CA 1
ATOM 5341 C C . SER A 1 665 ? 0.125 6.129 -12.93 1 66.38 665 SER A C 1
ATOM 5343 O O . SER A 1 665 ? 0.26 6.758 -13.984 1 66.38 665 SER A O 1
ATOM 5345 N N . LEU A 1 666 ? 0.699 5.023 -12.68 1 77.88 666 LEU A N 1
ATOM 5346 C CA . LEU A 1 666 ? 1.63 4.469 -13.656 1 77.88 666 LEU A CA 1
ATOM 5347 C C . LEU A 1 666 ? 0.896 4.031 -14.914 1 77.88 666 LEU A C 1
ATOM 5349 O O . LEU A 1 666 ? -0.201 3.473 -14.844 1 77.88 666 LEU A O 1
ATOM 5353 N N . ALA A 1 667 ? 1.559 4.316 -15.984 1 81.5 667 ALA A N 1
ATOM 5354 C CA . ALA A 1 667 ? 0.994 3.871 -17.266 1 81.5 667 ALA A CA 1
ATOM 5355 C C . ALA A 1 667 ? 0.997 2.348 -17.359 1 81.5 667 ALA A C 1
ATOM 5357 O O . ALA A 1 667 ? 1.894 1.688 -16.828 1 81.5 667 ALA A O 1
ATOM 5358 N N . ALA A 1 668 ? 0.002 1.801 -18.078 1 84.25 668 ALA A N 1
ATOM 5359 C CA . ALA A 1 668 ? -0.146 0.356 -18.25 1 84.25 668 ALA A CA 1
ATOM 5360 C C . ALA A 1 668 ? 1.102 -0.257 -18.875 1 84.25 668 ALA A C 1
ATOM 5362 O O . ALA A 1 668 ? 1.561 -1.32 -18.453 1 84.25 668 ALA A O 1
ATOM 5363 N N . ARG A 1 669 ? 1.675 0.457 -19.797 1 85.38 669 ARG A N 1
ATOM 5364 C CA . ARG A 1 669 ? 2.842 -0.058 -20.516 1 85.38 669 ARG A CA 1
ATOM 5365 C C . ARG A 1 669 ? 4.047 -0.153 -19.578 1 85.38 669 ARG A C 1
ATOM 5367 O O . ARG A 1 669 ? 4.836 -1.097 -19.672 1 85.38 669 ARG A O 1
ATOM 5374 N N . THR A 1 670 ? 4.164 0.845 -18.797 1 88.06 670 THR A N 1
ATOM 5375 C CA . THR A 1 670 ? 5.266 0.843 -17.844 1 88.06 670 THR A CA 1
ATOM 5376 C C . THR A 1 670 ? 5.109 -0.297 -16.844 1 88.06 670 THR A C 1
ATOM 5378 O O . THR A 1 670 ? 6.09 -0.955 -16.484 1 88.06 670 THR A O 1
ATOM 5381 N N . ILE A 1 671 ? 3.895 -0.534 -16.5 1 88.69 671 ILE A N 1
ATOM 5382 C CA . ILE A 1 671 ? 3.617 -1.617 -15.562 1 88.69 671 ILE A CA 1
ATOM 5383 C C . ILE A 1 671 ? 3.967 -2.957 -16.203 1 88.69 671 ILE A C 1
ATOM 5385 O O . ILE A 1 671 ? 4.637 -3.793 -15.594 1 88.69 671 ILE A O 1
ATOM 5389 N N . GLU A 1 672 ? 3.578 -3.096 -17.438 1 90.38 672 GLU A N 1
ATOM 5390 C CA . GLU A 1 672 ? 3.871 -4.316 -18.188 1 90.38 672 GLU A CA 1
ATOM 5391 C C . GLU A 1 672 ? 5.371 -4.594 -18.219 1 90.38 672 GLU A C 1
ATOM 5393 O O . GLU A 1 672 ? 5.809 -5.707 -17.938 1 90.38 672 GLU A O 1
ATOM 5398 N N . ARG A 1 673 ? 6.059 -3.592 -18.531 1 92.25 673 ARG A N 1
ATOM 5399 C CA . ARG A 1 673 ? 7.496 -3.74 -18.75 1 92.25 673 ARG A CA 1
ATOM 5400 C C . ARG A 1 673 ? 8.234 -3.941 -17.422 1 92.25 673 ARG A C 1
ATOM 5402 O O . ARG A 1 673 ? 9.117 -4.797 -17.328 1 92.25 673 ARG A O 1
ATOM 5409 N N . CYS A 1 674 ? 7.859 -3.232 -16.453 1 92.56 674 CYS A N 1
ATOM 5410 C CA . CYS A 1 674 ? 8.547 -3.295 -15.164 1 92.56 674 CYS A CA 1
ATOM 5411 C C . CYS A 1 674 ? 8.297 -4.633 -14.484 1 92.56 674 CYS A C 1
ATOM 5413 O O . CYS A 1 674 ? 9.227 -5.254 -13.961 1 92.56 674 CYS A O 1
ATOM 5415 N N . VAL A 1 675 ? 7.086 -5.102 -14.516 1 92.94 675 VAL A N 1
ATOM 5416 C CA . VAL A 1 675 ? 6.734 -6.34 -13.828 1 92.94 675 VAL A CA 1
ATOM 5417 C C . VAL A 1 675 ? 7.371 -7.527 -14.547 1 92.94 675 VAL A C 1
ATOM 5419 O O . VAL A 1 675 ? 7.902 -8.438 -13.906 1 92.94 675 VAL A O 1
ATOM 5422 N N . SER A 1 676 ? 7.27 -7.492 -15.828 1 94.06 676 SER A N 1
ATOM 5423 C CA . SER A 1 676 ? 7.867 -8.586 -16.594 1 94.06 676 SER A CA 1
ATOM 5424 C C . SER A 1 676 ? 9.375 -8.648 -16.375 1 94.06 676 SER A C 1
ATOM 5426 O O . SER A 1 676 ? 9.938 -9.719 -16.141 1 94.06 676 SER A O 1
ATOM 5428 N N . SER A 1 677 ? 10.031 -7.469 -16.453 1 95.38 677 SER A N 1
ATOM 5429 C CA . SER A 1 677 ? 11.477 -7.434 -16.234 1 95.38 677 SER A CA 1
ATOM 5430 C C . SER A 1 677 ? 11.836 -7.902 -14.828 1 95.38 677 SER A C 1
ATOM 5432 O O . SER A 1 677 ? 12.836 -8.594 -14.641 1 95.38 677 SER A O 1
ATOM 5434 N N . HIS A 1 678 ? 11.031 -7.5 -13.93 1 94.81 678 HIS A N 1
ATOM 5435 C CA . HIS A 1 678 ? 11.219 -7.941 -12.547 1 94.81 678 HIS A CA 1
ATOM 5436 C C . HIS A 1 678 ? 11.172 -9.461 -12.445 1 94.81 678 HIS A C 1
ATOM 5438 O O . HIS A 1 678 ? 12.039 -10.078 -11.82 1 94.81 678 HIS A O 1
ATOM 5444 N N . GLN A 1 679 ? 10.18 -10.039 -13.023 1 93.75 679 GLN A N 1
ATOM 5445 C CA . GLN A 1 679 ? 9.992 -11.484 -12.969 1 93.75 679 GLN A CA 1
ATOM 5446 C C . GLN A 1 679 ? 11.141 -12.219 -13.664 1 93.75 679 GLN A C 1
ATOM 5448 O O . GLN A 1 679 ? 11.633 -13.227 -13.156 1 93.75 679 GLN A O 1
ATOM 5453 N N . TRP A 1 680 ? 11.539 -11.711 -14.797 1 95.25 680 TRP A N 1
ATOM 5454 C CA . TRP A 1 680 ? 12.609 -12.352 -15.562 1 95.25 680 TRP A CA 1
ATOM 5455 C C . TRP A 1 680 ? 13.93 -12.289 -14.797 1 95.25 680 TRP A C 1
ATOM 5457 O O . TRP A 1 680 ? 14.656 -13.289 -14.727 1 95.25 680 TRP A O 1
ATOM 5467 N N . LEU A 1 681 ? 14.203 -11.156 -14.219 1 94.19 681 LEU A N 1
ATOM 5468 C CA . LEU A 1 681 ? 15.422 -11.039 -13.43 1 94.19 681 LEU A CA 1
ATOM 5469 C C . LEU A 1 681 ? 15.375 -11.953 -12.211 1 94.19 681 LEU A C 1
ATOM 5471 O O . LEU A 1 681 ? 16.375 -12.57 -11.852 1 94.19 681 LEU A O 1
ATOM 5475 N N . ALA A 1 682 ? 14.258 -12.039 -11.594 1 91.75 682 ALA A N 1
ATOM 5476 C CA . ALA A 1 682 ? 14.086 -12.891 -10.422 1 91.75 682 ALA A CA 1
ATOM 5477 C C . ALA A 1 682 ? 14.242 -14.367 -10.781 1 91.75 682 ALA A C 1
ATOM 5479 O O . ALA A 1 682 ? 14.711 -15.164 -9.969 1 91.75 682 ALA A O 1
ATOM 5480 N N . GLN A 1 683 ? 13.852 -14.711 -12 1 91.62 683 GLN A N 1
ATOM 5481 C CA . GLN A 1 683 ? 13.938 -16.094 -12.453 1 91.62 683 GLN A CA 1
ATOM 5482 C C . GLN A 1 683 ? 15.344 -16.422 -12.953 1 91.62 683 GLN A C 1
ATOM 5484 O O . GLN A 1 683 ? 15.602 -17.547 -13.406 1 91.62 683 GLN A O 1
ATOM 5489 N N . GLY A 1 684 ? 16.234 -15.391 -12.984 1 89.31 684 GLY A N 1
ATOM 5490 C CA . GLY A 1 684 ? 17.625 -15.641 -13.305 1 89.31 684 GLY A CA 1
ATOM 5491 C C . GLY A 1 684 ? 17.953 -15.438 -14.773 1 89.31 684 GLY A C 1
ATOM 5492 O O . GLY A 1 684 ? 19.016 -15.844 -15.242 1 89.31 684 GLY A O 1
ATOM 5493 N N . ILE A 1 685 ? 17.016 -14.852 -15.484 1 93.31 685 ILE A N 1
ATOM 5494 C CA . ILE A 1 685 ? 17.312 -14.531 -16.875 1 93.31 685 ILE A CA 1
ATOM 5495 C C . ILE A 1 685 ? 18.359 -13.43 -16.938 1 93.31 685 ILE A C 1
ATOM 5497 O O . ILE A 1 685 ? 18.234 -12.398 -16.281 1 93.31 685 ILE A O 1
ATOM 5501 N N . LYS A 1 686 ? 19.391 -13.602 -17.781 1 93.94 686 LYS A N 1
ATOM 5502 C CA . LYS A 1 686 ? 20.531 -12.695 -17.797 1 93.94 686 LYS A CA 1
ATOM 5503 C C . LYS A 1 686 ? 20.547 -11.852 -19.078 1 93.94 686 LYS A C 1
ATOM 5505 O O . LYS A 1 686 ? 20.594 -12.391 -20.188 1 93.94 686 LYS A O 1
ATOM 5510 N N . PRO A 1 687 ? 20.516 -10.594 -18.859 1 94.31 687 PRO A N 1
ATOM 5511 C CA . PRO A 1 687 ? 20.594 -9.742 -20.062 1 94.31 687 PRO A CA 1
ATOM 5512 C C . PRO A 1 687 ? 21.984 -9.758 -20.703 1 94.31 687 PRO A C 1
ATOM 5514 O O . PRO A 1 687 ? 22.969 -10.148 -20.062 1 94.31 687 PRO A O 1
ATOM 5517 N N . ASP A 1 688 ? 22.062 -9.453 -22.047 1 92.38 688 ASP A N 1
ATOM 5518 C CA . ASP A 1 688 ? 23.328 -9.406 -22.797 1 92.38 688 ASP A CA 1
ATOM 5519 C C . ASP A 1 688 ? 23.422 -8.117 -23.625 1 92.38 688 ASP A C 1
ATOM 5521 O O . ASP A 1 688 ? 22.734 -7.141 -23.344 1 92.38 688 ASP A O 1
ATOM 5525 N N . GLY A 1 689 ? 24.422 -8.062 -24.484 1 91.25 689 GLY A N 1
ATOM 5526 C CA . GLY A 1 689 ? 24.609 -6.871 -25.297 1 91.25 689 GLY A CA 1
ATOM 5527 C C . GLY A 1 689 ? 25.094 -5.68 -24.484 1 91.25 689 GLY A C 1
ATOM 5528 O O . GLY A 1 689 ? 26.094 -5.773 -23.766 1 91.25 689 GLY A O 1
ATOM 5529 N N . ASP A 1 690 ? 24.203 -4.652 -24.516 1 91.25 690 ASP A N 1
ATOM 5530 C CA . ASP A 1 690 ? 24.578 -3.41 -23.844 1 91.25 690 ASP A CA 1
ATOM 5531 C C . ASP A 1 690 ? 24.641 -3.605 -22.328 1 91.25 690 ASP A C 1
ATOM 5533 O O . ASP A 1 690 ? 25.25 -2.793 -21.609 1 91.25 690 ASP A O 1
ATOM 5537 N N . PHE A 1 691 ? 24.109 -4.738 -21.844 1 94.62 691 PHE A N 1
ATOM 5538 C CA . PHE A 1 691 ? 24.047 -4.973 -20.406 1 94.62 691 PHE A CA 1
ATOM 5539 C C . PHE A 1 691 ? 25.031 -6.07 -20 1 94.62 691 PHE A C 1
ATOM 5541 O O . PHE A 1 691 ? 25.016 -6.531 -18.859 1 94.62 691 PHE A O 1
ATOM 5548 N N . GLN A 1 692 ? 25.859 -6.492 -20.891 1 91.38 692 GLN A N 1
ATOM 5549 C CA . GLN A 1 692 ? 26.75 -7.633 -20.688 1 91.38 692 GLN A CA 1
ATOM 5550 C C . GLN A 1 692 ? 27.719 -7.379 -19.547 1 91.38 692 GLN A C 1
ATOM 5552 O O . GLN A 1 692 ? 27.938 -8.258 -18.703 1 91.38 692 GLN A O 1
ATOM 5557 N N . THR A 1 693 ? 28.297 -6.195 -19.547 1 90.94 693 THR A N 1
ATOM 5558 C CA . THR A 1 693 ? 29.266 -5.871 -18.5 1 90.94 693 THR A CA 1
ATOM 5559 C C . THR A 1 693 ? 28.609 -5.875 -17.125 1 90.94 693 THR A C 1
ATOM 5561 O O . THR A 1 693 ? 29.141 -6.438 -16.172 1 90.94 693 THR A O 1
ATOM 5564 N N . ALA A 1 694 ? 27.484 -5.227 -17.016 1 92.94 694 ALA A N 1
ATOM 5565 C CA . ALA A 1 694 ? 26.75 -5.199 -15.75 1 92.94 694 ALA A CA 1
ATOM 5566 C C . ALA A 1 694 ? 26.391 -6.609 -15.297 1 92.94 694 ALA A C 1
ATOM 5568 O O . ALA A 1 694 ? 26.531 -6.941 -14.117 1 92.94 694 ALA A O 1
ATOM 5569 N N . GLN A 1 695 ? 25.969 -7.387 -16.25 1 92.19 695 GLN A N 1
ATOM 5570 C CA . GLN A 1 695 ? 25.562 -8.75 -15.938 1 92.19 695 GLN A CA 1
ATOM 5571 C C . GLN A 1 695 ? 26.75 -9.594 -15.484 1 92.19 695 GLN A C 1
ATOM 5573 O O . GLN A 1 695 ? 26.625 -10.43 -14.594 1 92.19 695 GLN A O 1
ATOM 5578 N N . GLN A 1 696 ? 27.844 -9.414 -16.125 1 89.31 696 GLN A N 1
ATOM 5579 C CA . GLN A 1 696 ? 29.047 -10.125 -15.727 1 89.31 696 GLN A CA 1
ATOM 5580 C C . GLN A 1 696 ? 29.438 -9.805 -14.289 1 89.31 696 GLN A C 1
ATOM 5582 O O . GLN A 1 696 ? 29.828 -10.695 -13.531 1 89.31 696 GLN A O 1
ATOM 5587 N N . ILE A 1 697 ? 29.297 -8.57 -13.984 1 90.38 697 ILE A N 1
ATOM 5588 C CA . ILE A 1 697 ? 29.609 -8.133 -12.625 1 90.38 697 ILE A CA 1
ATOM 5589 C C . ILE A 1 697 ? 28.672 -8.805 -11.633 1 90.38 697 ILE A C 1
ATOM 5591 O O . ILE A 1 697 ? 29.094 -9.289 -10.586 1 90.38 697 ILE A O 1
ATOM 5595 N N . ILE A 1 698 ? 27.406 -8.852 -11.922 1 91.25 698 ILE A N 1
ATOM 5596 C CA . ILE A 1 698 ? 26.391 -9.445 -11.055 1 91.25 698 ILE A CA 1
ATOM 5597 C C . ILE A 1 698 ? 26.672 -10.938 -10.891 1 91.25 698 ILE A C 1
ATOM 5599 O O . ILE A 1 698 ? 26.594 -11.469 -9.781 1 91.25 698 ILE A O 1
ATOM 5603 N N . THR A 1 699 ? 26.984 -11.562 -11.984 1 88.75 699 THR A N 1
ATOM 5604 C CA . THR A 1 699 ? 27.266 -13 -11.953 1 88.75 699 THR A CA 1
ATOM 5605 C C . THR A 1 699 ? 28.469 -13.297 -11.062 1 88.75 699 THR A C 1
ATOM 5607 O O . THR A 1 699 ? 28.422 -14.219 -10.242 1 88.75 699 THR A O 1
ATOM 5610 N N . LEU A 1 700 ? 29.5 -12.5 -11.234 1 85.81 700 LEU A N 1
ATOM 5611 C CA . LEU A 1 700 ? 30.719 -12.68 -10.438 1 85.81 700 LEU A CA 1
ATOM 5612 C C . LEU A 1 700 ? 30.453 -12.391 -8.961 1 85.81 700 LEU A C 1
ATOM 5614 O O . LEU A 1 700 ? 30.969 -13.078 -8.086 1 85.81 700 LEU A O 1
ATOM 5618 N N . ALA A 1 701 ? 29.641 -11.375 -8.758 1 86.56 701 ALA A N 1
ATOM 5619 C CA . ALA A 1 701 ? 29.297 -11.016 -7.383 1 86.56 701 ALA A CA 1
ATOM 5620 C C . ALA A 1 701 ? 28.516 -12.133 -6.711 1 86.56 701 ALA A C 1
ATOM 5622 O O . ALA A 1 701 ? 28.734 -12.445 -5.539 1 86.56 701 ALA A O 1
ATOM 5623 N N . ASN A 1 702 ? 27.531 -12.656 -7.387 1 82.56 702 ASN A N 1
ATOM 5624 C CA . ASN A 1 702 ? 26.719 -13.742 -6.844 1 82.56 702 ASN A CA 1
ATOM 5625 C C . ASN A 1 702 ? 27.578 -14.961 -6.508 1 82.56 702 ASN A C 1
ATOM 5627 O O . ASN A 1 702 ? 27.375 -15.602 -5.477 1 82.56 702 ASN A O 1
ATOM 5631 N N . GLN A 1 703 ? 28.516 -15.227 -7.344 1 79.12 703 GLN A N 1
ATOM 5632 C CA . GLN A 1 703 ? 29.438 -16.328 -7.102 1 79.12 703 GLN A CA 1
ATOM 5633 C C . GLN A 1 703 ? 30.281 -16.062 -5.863 1 79.12 703 GLN A C 1
ATOM 5635 O O . GLN A 1 703 ? 30.516 -16.969 -5.059 1 79.12 703 GLN A O 1
ATOM 5640 N N . GLN A 1 704 ? 30.719 -14.836 -5.781 1 77.75 704 GLN A N 1
ATOM 5641 C CA . GLN A 1 704 ? 31.531 -14.445 -4.629 1 77.75 704 GLN A CA 1
ATOM 5642 C C . GLN A 1 704 ? 30.719 -14.547 -3.336 1 77.75 704 GLN A C 1
ATOM 5644 O O . GLN A 1 704 ? 31.234 -15.023 -2.32 1 77.75 704 GLN A O 1
ATOM 5649 N N . MET A 1 705 ? 29.5 -14.078 -3.365 1 78.69 705 MET A N 1
ATOM 5650 C CA . MET A 1 705 ? 28.641 -14.109 -2.188 1 78.69 705 MET A CA 1
ATOM 5651 C C . MET A 1 705 ? 28.344 -15.547 -1.777 1 78.69 705 MET A C 1
ATOM 5653 O O . MET A 1 705 ? 28.312 -15.867 -0.587 1 78.69 705 MET A O 1
ATOM 5657 N N . GLU A 1 706 ? 28.078 -16.281 -2.742 1 74 706 GLU A N 1
ATOM 5658 C CA . GLU A 1 706 ? 27.828 -17.703 -2.469 1 74 706 GLU A CA 1
ATOM 5659 C C . GLU A 1 706 ? 29.062 -18.375 -1.869 1 74 706 GLU A C 1
ATOM 5661 O O . GLU A 1 706 ? 28.938 -19.203 -0.96 1 74 706 GLU A O 1
ATOM 5666 N N . ARG A 1 707 ? 30.203 -17.906 -2.303 1 68.56 707 ARG A N 1
ATOM 5667 C CA . ARG A 1 707 ? 31.469 -18.422 -1.779 1 68.56 707 ARG A CA 1
ATOM 5668 C C . ARG A 1 707 ? 31.688 -17.969 -0.337 1 68.56 707 ARG A C 1
ATOM 5670 O O . ARG A 1 707 ? 32.094 -18.766 0.507 1 68.56 707 ARG A O 1
ATOM 5677 N N . GLU A 1 708 ? 31.484 -16.719 -0.151 1 70.88 708 GLU A N 1
ATOM 5678 C CA . GLU A 1 708 ? 31.656 -16.172 1.187 1 70.88 708 GLU A CA 1
ATOM 5679 C C . GLU A 1 708 ? 30.688 -16.797 2.182 1 70.88 708 GLU A C 1
ATOM 5681 O O . GLU A 1 708 ? 31.047 -17.047 3.33 1 70.88 708 GLU A O 1
ATOM 5686 N N . LYS A 1 709 ? 29.484 -16.953 1.729 1 66.5 709 LYS A N 1
ATOM 5687 C CA . LYS A 1 709 ? 28.5 -17.609 2.584 1 66.5 709 LYS A CA 1
ATOM 5688 C C . LYS A 1 709 ? 28.906 -19.031 2.902 1 66.5 709 LYS A C 1
ATOM 5690 O O . LYS A 1 709 ? 28.766 -19.5 4.039 1 66.5 709 LYS A O 1
ATOM 5695 N N . ALA A 1 710 ? 29.469 -19.656 1.964 1 62.19 710 ALA A N 1
ATOM 5696 C CA . ALA A 1 710 ? 29.953 -21.016 2.135 1 62.19 710 ALA A CA 1
ATOM 5697 C C . ALA A 1 710 ? 31.156 -21.062 3.07 1 62.19 710 ALA A C 1
ATOM 5699 O O . ALA A 1 710 ? 31.266 -21.953 3.91 1 62.19 710 ALA A O 1
ATOM 5700 N N . GLN A 1 711 ? 32.062 -20.016 2.928 1 62.06 711 GLN A N 1
ATOM 5701 C CA . GLN A 1 711 ? 33.25 -19.922 3.781 1 62.06 711 GLN A CA 1
ATOM 5702 C C . GLN A 1 711 ? 32.844 -19.625 5.227 1 62.06 711 GLN A C 1
ATOM 5704 O O . GLN A 1 711 ? 33.406 -20.219 6.16 1 62.06 711 GLN A O 1
ATOM 5709 N N . LYS A 1 712 ? 32.062 -18.688 5.363 1 60.84 712 LYS A N 1
ATOM 5710 C CA . LYS A 1 712 ? 31.609 -18.344 6.707 1 60.84 712 LYS A CA 1
ATOM 5711 C C . LYS A 1 712 ? 30.922 -19.531 7.379 1 60.84 712 LYS A C 1
ATOM 5713 O O . LYS A 1 712 ? 31.109 -19.766 8.578 1 60.84 712 LYS A O 1
ATOM 5718 N N . ALA A 1 713 ? 30.141 -20.156 6.66 1 57.19 713 ALA A N 1
ATOM 5719 C CA . ALA A 1 713 ? 29.484 -21.359 7.172 1 57.19 713 ALA A CA 1
ATOM 5720 C C . ALA A 1 713 ? 30.516 -22.422 7.543 1 57.19 713 ALA A C 1
ATOM 5722 O O . ALA A 1 713 ? 30.359 -23.109 8.555 1 57.19 713 ALA A O 1
ATOM 5723 N N . ALA A 1 714 ? 31.609 -22.406 6.836 1 55.22 714 ALA A N 1
ATOM 5724 C CA . ALA A 1 714 ? 32.688 -23.344 7.105 1 55.22 714 ALA A CA 1
ATOM 5725 C C . ALA A 1 714 ? 33.469 -22.953 8.367 1 55.22 714 ALA A C 1
ATOM 5727 O O . ALA A 1 714 ? 33.844 -23.812 9.172 1 55.22 714 ALA A O 1
ATOM 5728 N N . ILE A 1 715 ? 33.75 -21.656 8.445 1 54.66 715 ILE A N 1
ATOM 5729 C CA . ILE A 1 715 ? 34.469 -21.156 9.609 1 54.66 715 ILE A CA 1
ATOM 5730 C C . ILE A 1 715 ? 33.656 -21.375 10.867 1 54.66 715 ILE A C 1
ATOM 5732 O O . ILE A 1 715 ? 34.156 -21.766 11.914 1 54.66 715 ILE A O 1
ATOM 5736 N N . GLU A 1 716 ? 32.469 -21.047 10.789 1 50.88 716 GLU A N 1
ATOM 5737 C CA . GLU A 1 716 ? 31.594 -21.219 11.938 1 50.88 716 GLU A CA 1
ATOM 5738 C C . GLU A 1 716 ? 31.469 -22.688 12.328 1 50.88 716 GLU A C 1
ATOM 5740 O O . GLU A 1 716 ? 31.422 -23.031 13.508 1 50.88 716 GLU A O 1
ATOM 5745 N N . THR A 1 717 ? 31.609 -23.594 11.367 1 44.66 717 THR A N 1
ATOM 5746 C CA . THR A 1 717 ? 31.609 -25.031 11.617 1 44.66 717 THR A CA 1
ATOM 5747 C C . THR A 1 717 ? 32.938 -25.5 12.188 1 44.66 717 THR A C 1
ATOM 5749 O O . THR A 1 717 ? 33 -26.422 13 1 44.66 717 THR A O 1
ATOM 5752 N N . ALA A 1 718 ? 34.031 -24.938 11.805 1 42.81 718 ALA A N 1
ATOM 5753 C CA . ALA A 1 718 ? 35.344 -25.297 12.336 1 42.81 718 ALA A CA 1
ATOM 5754 C C . ALA A 1 718 ? 35.469 -24.828 13.781 1 42.81 718 ALA A C 1
ATOM 5756 O O . ALA A 1 718 ? 36.188 -25.469 14.578 1 42.81 718 ALA A O 1
ATOM 5757 N N . LYS A 1 719 ? 34.938 -23.828 14.055 1 46.41 719 LYS A N 1
ATOM 5758 C CA . LYS A 1 719 ? 35.062 -23.344 15.43 1 46.41 719 LYS A CA 1
ATOM 5759 C C . LYS A 1 719 ? 34.188 -24.141 16.375 1 46.41 719 LYS A C 1
ATOM 5761 O O . LYS A 1 719 ? 34.375 -24.078 17.594 1 46.41 719 LYS A O 1
ATOM 5766 N N . GLU A 1 720 ? 33.281 -24.75 15.945 1 38.12 720 GLU A N 1
ATOM 5767 C CA . GLU A 1 720 ? 32.5 -25.625 16.828 1 38.12 720 GLU A CA 1
ATOM 5768 C C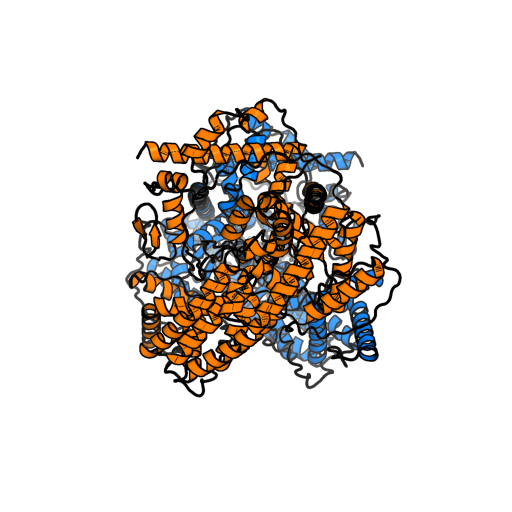 . GLU A 1 720 ? 33.125 -27.031 16.891 1 38.12 720 GLU A C 1
ATOM 5770 O O . GLU A 1 720 ? 33.125 -27.656 17.953 1 38.12 720 GLU A O 1
ATOM 5775 N N . MET B 1 1 ? -7.207 34.062 -14.516 1 57.75 1 MET B N 1
ATOM 5776 C CA . MET B 1 1 ? -5.895 34.438 -15.031 1 57.75 1 MET B CA 1
ATOM 5777 C C . MET B 1 1 ? -5.035 35.062 -13.945 1 57.75 1 MET B C 1
ATOM 5779 O O . MET B 1 1 ? -5.555 35.75 -13.055 1 57.75 1 MET B O 1
ATOM 5783 N N . TYR B 1 2 ? -3.92 34.5 -13.727 1 64.12 2 TYR B N 1
ATOM 5784 C CA . TYR B 1 2 ? -2.971 35.125 -12.82 1 64.12 2 TYR B CA 1
ATOM 5785 C C . TYR B 1 2 ? -2.033 36.062 -13.578 1 64.12 2 TYR B C 1
ATOM 5787 O O . TYR B 1 2 ? -1.654 35.781 -14.711 1 64.12 2 TYR B O 1
ATOM 5795 N N . GLU B 1 3 ? -1.861 37.344 -13.023 1 68.06 3 GLU B N 1
ATOM 5796 C CA . GLU B 1 3 ? -0.924 38.281 -13.602 1 68.06 3 GLU B CA 1
ATOM 5797 C C . GLU B 1 3 ? 0.234 38.562 -12.648 1 68.06 3 GLU B C 1
ATOM 5799 O O . GLU B 1 3 ? 0.02 38.875 -11.469 1 68.06 3 GLU B O 1
ATOM 5804 N N . CYS B 1 4 ? 1.397 38.375 -13.141 1 65.5 4 CYS B N 1
ATOM 5805 C CA . CYS B 1 4 ? 2.557 38.719 -12.328 1 65.5 4 CYS B CA 1
ATOM 5806 C C . CYS B 1 4 ? 2.555 40.219 -11.984 1 65.5 4 CYS B C 1
ATOM 5808 O O . CYS B 1 4 ? 2.447 41.062 -12.875 1 65.5 4 CYS B O 1
ATOM 5810 N N . LYS B 1 5 ? 2.564 40.469 -10.766 1 67.38 5 LYS B N 1
ATOM 5811 C CA . LYS B 1 5 ? 2.508 41.844 -10.32 1 67.38 5 LYS B CA 1
ATOM 5812 C C . LYS B 1 5 ? 3.688 42.656 -10.859 1 67.38 5 LYS B C 1
ATOM 5814 O O . LYS B 1 5 ? 3.617 43.875 -10.961 1 67.38 5 LYS B O 1
ATOM 5819 N N . TRP B 1 6 ? 4.773 42.094 -11.219 1 67.12 6 TRP B N 1
ATOM 5820 C CA . TRP B 1 6 ? 5.996 42.781 -11.578 1 67.12 6 TRP B CA 1
ATOM 5821 C C . TRP B 1 6 ? 6.156 42.875 -13.094 1 67.12 6 TRP B C 1
ATOM 5823 O O . TRP B 1 6 ? 6.359 43.969 -13.648 1 67.12 6 TRP B O 1
ATOM 5833 N N . CYS B 1 7 ? 5.973 41.906 -13.852 1 65.38 7 CYS B N 1
ATOM 5834 C CA . CYS B 1 7 ? 6.191 41.969 -15.289 1 65.38 7 CYS B CA 1
ATOM 5835 C C . CYS B 1 7 ? 4.867 42 -16.047 1 65.38 7 CYS B C 1
ATOM 5837 O O . CYS B 1 7 ? 4.848 42.125 -17.266 1 65.38 7 CYS B O 1
ATOM 5839 N N . ARG B 1 8 ? 3.668 41.875 -15.297 1 66.81 8 ARG B N 1
ATOM 5840 C CA . ARG B 1 8 ? 2.307 42 -15.812 1 66.81 8 ARG B CA 1
ATOM 5841 C C . ARG B 1 8 ? 1.99 40.875 -16.797 1 66.81 8 ARG B C 1
ATOM 5843 O O . ARG B 1 8 ? 1.057 41 -17.594 1 66.81 8 ARG B O 1
ATOM 5850 N N . HIS B 1 9 ? 2.783 39.875 -16.875 1 67 9 HIS B N 1
ATOM 5851 C CA . HIS B 1 9 ? 2.479 38.719 -17.703 1 67 9 HIS B CA 1
ATOM 5852 C C . HIS B 1 9 ? 1.242 38 -17.188 1 67 9 HIS B C 1
ATOM 5854 O O . HIS B 1 9 ? 1.097 37.781 -15.984 1 67 9 HIS B O 1
ATOM 5860 N N . VAL B 1 10 ? 0.291 37.688 -18 1 70.56 10 VAL B N 1
ATOM 5861 C CA . VAL B 1 10 ? -0.997 37.094 -17.656 1 70.56 10 VAL B CA 1
ATOM 5862 C C . VAL B 1 10 ? -0.945 35.594 -17.859 1 70.56 10 VAL B C 1
ATOM 5864 O O . VAL B 1 10 ? -0.492 35.094 -18.891 1 70.56 10 VAL B O 1
ATOM 5867 N N . TYR B 1 11 ? -1.046 34.906 -16.844 1 61.72 11 TYR B N 1
ATOM 5868 C CA . TYR B 1 11 ? -1.125 33.438 -16.906 1 61.72 11 TYR B CA 1
ATOM 5869 C C . TYR B 1 11 ? -2.566 32.969 -16.766 1 61.72 11 TYR B C 1
ATOM 5871 O O . TYR B 1 11 ? -3.318 33.469 -15.93 1 61.72 11 TYR B O 1
ATOM 5879 N N . LYS B 1 12 ? -3.053 32.156 -17.594 1 59.22 12 LYS B N 1
ATOM 5880 C CA . LYS B 1 12 ? -4.387 31.562 -17.516 1 59.22 12 LYS B CA 1
ATOM 5881 C C . LYS B 1 12 ? -4.461 30.531 -16.391 1 59.22 12 LYS B C 1
ATOM 5883 O O . LYS B 1 12 ? -3.494 29.812 -16.141 1 59.22 12 LYS B O 1
ATOM 5888 N N . LYS B 1 13 ? -5.422 30.656 -15.516 1 51.81 13 LYS B N 1
ATOM 5889 C CA . LYS B 1 13 ? -5.664 29.703 -14.438 1 51.81 13 LYS B CA 1
ATOM 5890 C C . LYS B 1 13 ? -5.84 28.297 -14.977 1 51.81 13 LYS B C 1
ATOM 5892 O O . LYS B 1 13 ? -6.699 28.047 -15.828 1 51.81 13 LYS B O 1
ATOM 5897 N N . SER B 1 14 ? -4.777 27.516 -15.078 1 49.12 14 SER B N 1
ATOM 5898 C CA . SER B 1 14 ? -4.926 26.109 -15.398 1 49.12 14 SER B CA 1
ATOM 5899 C C . SER B 1 14 ? -4.375 25.234 -14.281 1 49.12 14 SER B C 1
ATOM 5901 O O . SER B 1 14 ? -3.791 25.734 -13.32 1 49.12 14 SER B O 1
ATOM 5903 N N . GLU B 1 15 ? -4.598 24 -14.211 1 48.38 15 GLU B N 1
ATOM 5904 C CA . GLU B 1 15 ? -4.172 23.078 -13.164 1 48.38 15 GLU B CA 1
ATOM 5905 C C . GLU B 1 15 ? -2.693 23.266 -12.828 1 48.38 15 GLU B C 1
ATOM 5907 O O . GLU B 1 15 ? -2.297 23.156 -11.664 1 48.38 15 GLU B O 1
ATOM 5912 N N . GLY B 1 16 ? -1.929 23.703 -13.797 1 47.34 16 GLY B N 1
ATOM 5913 C CA . GLY B 1 16 ? -0.496 23.891 -13.625 1 47.34 16 GLY B CA 1
ATOM 5914 C C . GLY B 1 16 ? -0.108 25.328 -13.32 1 47.34 16 GLY B C 1
ATOM 5915 O O . GLY B 1 16 ? 1.068 25.688 -13.406 1 47.34 16 GLY B O 1
ATOM 5916 N N . THR B 1 17 ? -1.021 26 -13 1 55.16 17 THR B N 1
ATOM 5917 C CA . THR B 1 17 ? -0.778 27.438 -12.906 1 55.16 17 THR B CA 1
ATOM 5918 C C . THR B 1 17 ? 0.181 27.75 -11.758 1 55.16 17 THR B C 1
ATOM 5920 O O . THR B 1 17 ? 1.073 28.594 -11.898 1 55.16 17 THR B O 1
ATOM 5923 N N . SER B 1 18 ? 0.026 27.078 -10.75 1 56.53 18 SER B N 1
ATOM 5924 C CA . SER B 1 18 ? 0.907 27.359 -9.625 1 56.53 18 SER B CA 1
ATOM 5925 C C . SER B 1 18 ? 2.357 27.016 -9.953 1 56.53 18 SER B C 1
ATOM 5927 O O . SER B 1 18 ? 3.268 27.781 -9.625 1 56.53 18 SER B O 1
ATOM 5929 N N . CYS B 1 19 ? 2.537 25.859 -10.586 1 53.28 19 CYS B N 1
ATOM 5930 C CA . CYS B 1 19 ? 3.881 25.5 -11.016 1 53.28 19 CYS B CA 1
ATOM 5931 C C . CYS B 1 19 ? 4.422 26.5 -12.031 1 53.28 19 CYS B C 1
ATOM 5933 O O . CYS B 1 19 ? 5.59 26.891 -11.961 1 53.28 19 CYS B O 1
ATOM 5935 N N . ASN B 1 20 ? 3.566 26.938 -12.867 1 58.91 20 ASN B N 1
ATOM 5936 C CA . ASN B 1 20 ? 3.971 27.891 -13.891 1 58.91 20 ASN B CA 1
ATOM 5937 C C . ASN B 1 20 ? 4.293 29.266 -13.281 1 58.91 20 ASN B C 1
ATOM 5939 O O . ASN B 1 20 ? 5.234 29.938 -13.711 1 58.91 20 ASN B O 1
ATOM 5943 N N . LEU B 1 21 ? 3.543 29.547 -12.281 1 63.09 21 LEU B N 1
ATOM 5944 C CA . LEU B 1 21 ? 3.787 30.812 -11.594 1 63.09 21 LEU B CA 1
ATOM 5945 C C . LEU B 1 21 ? 5.082 30.75 -10.797 1 63.09 21 LEU B C 1
ATOM 5947 O O . LEU B 1 21 ? 5.855 31.719 -10.789 1 63.09 21 LEU B O 1
ATOM 5951 N N . LYS B 1 22 ? 5.328 29.703 -10.242 1 62.31 22 LYS B N 1
ATOM 5952 C CA . LYS B 1 22 ? 6.609 29.531 -9.562 1 62.31 22 LYS B CA 1
ATOM 5953 C C . LYS B 1 22 ? 7.766 29.547 -10.555 1 62.31 22 LYS B C 1
ATOM 5955 O O . LYS B 1 22 ? 8.805 30.156 -10.305 1 62.31 22 LYS B O 1
ATOM 5960 N N . LYS B 1 23 ? 7.531 28.969 -11.641 1 63.25 23 LYS B N 1
ATOM 5961 C CA . LYS B 1 23 ? 8.539 28.969 -12.695 1 63.25 23 LYS B CA 1
ATOM 5962 C C . LYS B 1 23 ? 8.742 30.359 -13.273 1 63.25 23 LYS B C 1
ATOM 5964 O O . LYS B 1 23 ? 9.859 30.75 -13.633 1 63.25 23 LYS B O 1
ATOM 5969 N N . HIS B 1 24 ? 7.664 31.047 -13.359 1 65.44 24 HIS B N 1
ATOM 5970 C CA . HIS B 1 24 ? 7.758 32.438 -13.789 1 65.44 24 HIS B CA 1
ATOM 5971 C C . HIS B 1 24 ? 8.508 33.281 -12.773 1 65.44 24 HIS B C 1
ATOM 5973 O O . HIS B 1 24 ? 9.344 34.125 -13.141 1 65.44 24 HIS B O 1
ATOM 5979 N N . ARG B 1 25 ? 8.047 33.031 -11.523 1 62.44 25 ARG B N 1
ATOM 5980 C CA . ARG B 1 25 ? 8.656 33.812 -10.445 1 62.44 25 ARG B CA 1
ATOM 5981 C C . ARG B 1 25 ? 10.133 33.5 -10.305 1 62.44 25 ARG B C 1
ATOM 5983 O O . ARG B 1 25 ? 10.969 34.406 -10.211 1 62.44 25 ARG B O 1
ATOM 5990 N N . ASP B 1 26 ? 10.43 32.219 -10.211 1 60.94 26 ASP B N 1
ATOM 5991 C CA . ASP B 1 26 ? 11.766 31.766 -9.844 1 60.94 26 ASP B CA 1
ATOM 5992 C C . ASP B 1 26 ? 12.57 31.375 -11.078 1 60.94 26 ASP B C 1
ATOM 5994 O O . ASP B 1 26 ? 13.805 31.297 -11.023 1 60.94 26 ASP B O 1
ATOM 5998 N N . GLY B 1 27 ? 11.867 31.344 -12.266 1 58.22 27 GLY B N 1
ATOM 5999 C CA . GLY B 1 27 ? 12.508 30.812 -13.461 1 58.22 27 GLY B CA 1
ATOM 6000 C C . GLY B 1 27 ? 12.812 29.328 -13.367 1 58.22 27 GLY B C 1
ATOM 6001 O O . GLY B 1 27 ? 12.711 28.734 -12.289 1 58.22 27 GLY B O 1
ATOM 6002 N N . ASN B 1 28 ? 12.734 28.578 -14.547 1 49.75 28 ASN B N 1
ATOM 6003 C CA . ASN B 1 28 ? 13.273 27.219 -14.602 1 49.75 28 ASN B CA 1
ATOM 6004 C C . ASN B 1 28 ? 14.266 27.047 -15.75 1 49.75 28 ASN B C 1
ATOM 6006 O O . ASN B 1 28 ? 14.727 28.047 -16.328 1 49.75 28 ASN B O 1
ATOM 6010 N N . HIS B 1 29 ? 14.648 25.656 -16.219 1 46.53 29 HIS B N 1
ATOM 6011 C CA . HIS B 1 29 ? 15.672 25.375 -17.219 1 46.53 29 HIS B CA 1
ATOM 6012 C C . HIS B 1 29 ? 15.273 25.938 -18.594 1 46.53 29 HIS B C 1
ATOM 6014 O O . HIS B 1 29 ? 16.141 26.266 -19.406 1 46.53 29 HIS B O 1
ATOM 6020 N N . THR B 1 30 ? 14.047 26.156 -18.781 1 52.84 30 THR B N 1
ATOM 6021 C CA . THR B 1 30 ? 13.617 26.562 -20.109 1 52.84 30 THR B CA 1
ATOM 6022 C C . THR B 1 30 ? 13.008 27.953 -20.078 1 52.84 30 THR B C 1
ATOM 6024 O O . THR B 1 30 ? 12.812 28.578 -21.125 1 52.84 30 THR B O 1
ATOM 6027 N N . ARG B 1 31 ? 12.578 28.422 -18.859 1 58.34 31 ARG B N 1
ATOM 6028 C CA . ARG B 1 31 ? 11.852 29.688 -18.812 1 58.34 31 ARG B CA 1
ATOM 6029 C C . ARG B 1 31 ? 12.539 30.688 -17.891 1 58.34 31 ARG B C 1
ATOM 6031 O O . ARG B 1 31 ? 12.945 30.328 -16.781 1 58.34 31 ARG B O 1
ATOM 6038 N N . ARG B 1 32 ? 12.781 31.891 -18.344 1 63.09 32 ARG B N 1
ATOM 6039 C CA . ARG B 1 32 ? 13.328 33 -17.578 1 63.09 32 ARG B CA 1
ATOM 6040 C C . ARG B 1 32 ? 12.367 33.438 -16.469 1 63.09 32 ARG B C 1
ATOM 6042 O O . ARG B 1 32 ? 11.148 33.375 -16.641 1 63.09 32 ARG B O 1
ATOM 6049 N N . PRO B 1 33 ? 13.047 33.594 -15.289 1 61.88 33 PRO B N 1
ATOM 6050 C CA . PRO B 1 33 ? 12.156 34.156 -14.258 1 61.88 33 PRO B CA 1
ATOM 6051 C C . PRO B 1 33 ? 11.5 35.469 -14.68 1 61.88 33 PRO B C 1
ATOM 6053 O O . PRO B 1 33 ? 11.875 36.031 -15.703 1 61.88 33 PRO B O 1
ATOM 6056 N N . CYS B 1 34 ? 10.68 36 -13.945 1 64.56 34 CYS B N 1
ATOM 6057 C CA . CYS B 1 34 ? 10.016 37.281 -14.195 1 64.56 34 CYS B CA 1
ATOM 6058 C C . CYS B 1 34 ? 11.039 38.375 -14.5 1 64.56 34 CYS B C 1
ATOM 6060 O O . CYS B 1 34 ? 12.008 38.562 -13.758 1 64.56 34 CYS B O 1
ATOM 6062 N N . PRO B 1 35 ? 11.102 39 -15.711 1 67.88 35 PRO B N 1
ATOM 6063 C CA . PRO B 1 35 ? 12.078 40.031 -16.094 1 67.88 35 PRO B CA 1
ATOM 6064 C C . PRO B 1 35 ? 12.203 41.125 -15.062 1 67.88 35 PRO B C 1
ATOM 6066 O O . PRO B 1 35 ? 13.258 41.781 -14.953 1 67.88 35 PRO B O 1
ATOM 6069 N N . ASN B 1 36 ? 11.141 41.406 -14.297 1 61.69 36 ASN B N 1
ATOM 6070 C CA . ASN B 1 36 ? 11.188 42.438 -13.289 1 61.69 36 ASN B CA 1
ATOM 6071 C C . ASN B 1 36 ? 11.391 41.875 -11.891 1 61.69 36 ASN B C 1
ATOM 6073 O O . ASN B 1 36 ? 10.945 42.469 -10.898 1 61.69 36 ASN B O 1
ATOM 6077 N N . ARG B 1 37 ? 12 40.75 -11.867 1 66.44 37 ARG B N 1
ATOM 6078 C CA . ARG B 1 37 ? 12.258 40.094 -10.586 1 66.44 37 ARG B CA 1
ATOM 6079 C C . ARG B 1 37 ? 13.164 40.938 -9.711 1 66.44 37 ARG B C 1
ATOM 6081 O O . ARG B 1 37 ? 12.961 41.031 -8.5 1 66.44 37 ARG B O 1
ATOM 6088 N N . SER B 1 38 ? 14.234 41.5 -10.352 1 63.06 38 SER B N 1
ATOM 6089 C CA . SER B 1 38 ? 15.141 42.375 -9.625 1 63.06 38 SER B CA 1
ATOM 6090 C C . SER B 1 38 ? 14.406 43.562 -9.023 1 63.06 38 SER B C 1
ATOM 6092 O O . SER B 1 38 ? 14.719 44 -7.91 1 63.06 38 SER B O 1
ATOM 6094 N N . ASP B 1 39 ? 13.492 44.062 -9.703 1 62.47 39 ASP B N 1
ATOM 6095 C CA . ASP B 1 39 ? 12.695 45.156 -9.188 1 62.47 39 ASP B CA 1
ATOM 6096 C C . ASP B 1 39 ? 11.805 44.719 -8.039 1 62.47 39 ASP B C 1
ATOM 6098 O O . ASP B 1 39 ? 11.625 45.469 -7.062 1 62.47 39 ASP B O 1
ATOM 6102 N N . ALA B 1 40 ? 11.414 43.469 -8.07 1 63.56 40 ALA B N 1
ATOM 6103 C CA . ALA B 1 40 ? 10.586 42.906 -7.004 1 63.56 40 ALA B CA 1
ATOM 6104 C C . ALA B 1 40 ? 11.406 42.688 -5.734 1 63.56 40 ALA B C 1
ATOM 6106 O O . ALA B 1 40 ? 10.945 43 -4.633 1 63.56 40 ALA B O 1
ATOM 6107 N N . VAL B 1 41 ? 12.633 42.25 -5.941 1 62.06 41 VAL B N 1
ATOM 6108 C CA . VAL B 1 41 ? 13.547 42.094 -4.816 1 62.06 41 VAL B CA 1
ATOM 6109 C C . VAL B 1 41 ? 13.914 43.469 -4.25 1 62.06 41 VAL B C 1
ATOM 6111 O O . VAL B 1 41 ? 13.961 43.625 -3.031 1 62.06 41 VAL B O 1
ATOM 6114 N N . ALA B 1 42 ? 14.133 44.344 -5.129 1 61.5 42 ALA B N 1
ATOM 6115 C CA . ALA B 1 42 ? 14.461 45.719 -4.715 1 61.5 42 ALA B CA 1
ATOM 6116 C C . ALA B 1 42 ? 13.289 46.344 -3.996 1 61.5 42 ALA B C 1
ATOM 6118 O O . ALA B 1 42 ? 13.477 47.188 -3.1 1 61.5 42 ALA B O 1
ATOM 6119 N N . ALA B 1 43 ? 12.117 45.906 -4.344 1 55.22 43 ALA B N 1
ATOM 6120 C CA . ALA B 1 43 ? 10.914 46.469 -3.74 1 55.22 43 ALA B CA 1
ATOM 6121 C C . ALA B 1 43 ? 10.555 45.75 -2.447 1 55.22 43 ALA B C 1
ATOM 6123 O O . ALA B 1 43 ? 9.57 46.094 -1.786 1 55.22 43 ALA B O 1
ATOM 6124 N N . GLY B 1 44 ? 11.242 44.625 -1.995 1 51 44 GLY B N 1
ATOM 6125 C CA . GLY B 1 44 ? 11.156 43.969 -0.687 1 51 44 GLY B CA 1
ATOM 6126 C C . GLY B 1 44 ? 10.516 42.625 -0.725 1 51 44 GLY B C 1
ATOM 6127 O O . GLY B 1 44 ? 10.148 42.062 0.317 1 51 44 GLY B O 1
ATOM 6128 N N . CYS B 1 45 ? 10.203 42.156 -1.807 1 52.28 45 CYS B N 1
ATOM 6129 C CA . CYS B 1 45 ? 9.562 40.844 -1.904 1 52.28 45 CYS B CA 1
ATOM 6130 C C . CYS B 1 45 ? 10.547 39.719 -1.593 1 52.28 45 CYS B C 1
ATOM 6132 O O . CYS B 1 45 ? 11.672 39.75 -2.09 1 52.28 45 CYS B O 1
ATOM 6134 N N . LYS B 1 46 ? 10.344 39.062 -0.545 1 49.47 46 LYS B N 1
ATOM 6135 C CA . LYS B 1 46 ? 11.203 37.938 -0.208 1 49.47 46 LYS B CA 1
ATOM 6136 C C . LYS B 1 46 ? 10.984 36.75 -1.168 1 49.47 46 LYS B C 1
ATOM 6138 O O . LYS B 1 46 ? 10.031 36 -1.017 1 49.47 46 LYS B O 1
ATOM 6143 N N . LEU B 1 47 ? 11.602 36.75 -2.25 1 54.25 47 LEU B N 1
ATOM 6144 C CA . LEU B 1 47 ? 11.547 35.688 -3.256 1 54.25 47 LEU B CA 1
ATOM 6145 C C . LEU B 1 47 ? 12.688 34.688 -3.062 1 54.25 47 LEU B C 1
ATOM 6147 O O . LEU B 1 47 ? 13.758 35.062 -2.57 1 54.25 47 LEU B O 1
ATOM 6151 N N . PRO B 1 48 ? 12.461 33.406 -3.137 1 48.59 48 PRO B N 1
ATOM 6152 C CA . PRO B 1 48 ? 13.617 32.531 -2.959 1 48.59 48 PRO B CA 1
ATOM 6153 C C . PRO B 1 48 ? 14.836 32.969 -3.768 1 48.59 48 PRO B C 1
ATOM 6155 O O . PRO B 1 48 ? 14.68 33.594 -4.816 1 48.59 48 PRO B O 1
ATOM 6158 N N . ILE B 1 49 ? 16.047 33.094 -3.117 1 45.94 49 ILE B N 1
ATOM 6159 C CA . ILE B 1 49 ? 17.312 33.5 -3.723 1 45.94 49 ILE B CA 1
ATOM 6160 C C . ILE B 1 49 ? 17.469 32.812 -5.078 1 45.94 49 ILE B C 1
ATOM 6162 O O . ILE B 1 49 ? 17.328 31.594 -5.184 1 45.94 49 ILE B O 1
ATOM 6166 N N . THR B 1 50 ? 17.406 33.594 -6 1 45.12 50 THR B N 1
ATOM 6167 C CA . THR B 1 50 ? 17.688 33.062 -7.328 1 45.12 50 THR B CA 1
ATOM 6168 C C . THR B 1 50 ? 19.156 32.656 -7.434 1 45.12 50 THR B C 1
ATOM 6170 O O . THR B 1 50 ? 19.969 33 -6.574 1 45.12 50 THR B O 1
ATOM 6173 N N . SER B 1 51 ? 19.625 31.891 -8.438 1 39.59 51 SER B N 1
ATOM 6174 C CA . SER B 1 51 ? 21.016 31.516 -8.625 1 39.59 51 SER B CA 1
ATOM 6175 C C . SER B 1 51 ? 21.938 32.719 -8.664 1 39.59 51 SER B C 1
ATOM 6177 O O . SER B 1 51 ? 23.047 32.688 -8.125 1 39.59 51 SER B O 1
ATOM 6179 N N . GLN B 1 52 ? 21.391 33.75 -9.141 1 43.31 52 GLN B N 1
ATOM 6180 C CA . GLN B 1 52 ? 22.25 34.938 -9.281 1 43.31 52 GLN B CA 1
ATOM 6181 C C . GLN B 1 52 ? 22.484 35.594 -7.934 1 43.31 52 GLN B C 1
ATOM 6183 O O . GLN B 1 52 ? 23.594 36.062 -7.645 1 43.31 52 GLN B O 1
ATOM 6188 N N . GLU B 1 53 ? 21.5 35.688 -7.168 1 47.22 53 GLU B N 1
ATOM 6189 C CA . GLU B 1 53 ? 21.688 36.375 -5.895 1 47.22 53 GLU B CA 1
ATOM 6190 C C . GLU B 1 53 ? 22.484 35.531 -4.914 1 47.22 53 GLU B C 1
ATOM 6192 O O . GLU B 1 53 ? 23.266 36.062 -4.113 1 47.22 53 GLU B O 1
ATOM 6197 N N . LEU B 1 54 ? 22.297 34.281 -4.973 1 43.78 54 LEU B N 1
ATOM 6198 C CA . LEU B 1 54 ? 23.109 33.375 -4.164 1 43.78 54 LEU B CA 1
ATOM 6199 C C . LEU B 1 54 ? 24.578 33.469 -4.574 1 43.78 54 LEU B C 1
ATOM 6201 O O . LEU B 1 54 ? 25.469 33.406 -3.719 1 43.78 54 LEU B O 1
ATOM 6205 N N . ASP B 1 55 ? 24.875 33.594 -5.805 1 41.12 55 ASP B N 1
ATOM 6206 C CA . ASP B 1 55 ? 26.234 33.844 -6.242 1 41.12 55 ASP B CA 1
ATOM 6207 C C . ASP B 1 55 ? 26.828 35.094 -5.562 1 41.12 55 ASP B C 1
ATOM 6209 O O . ASP B 1 55 ? 28 35.094 -5.191 1 41.12 55 ASP B O 1
ATOM 6213 N N . LYS B 1 56 ? 26.047 36.125 -5.484 1 43.84 56 LYS B N 1
ATOM 6214 C CA . LYS B 1 56 ? 26.625 37.344 -4.902 1 43.84 56 LYS B CA 1
ATOM 6215 C C . LYS B 1 56 ? 26.859 37.156 -3.404 1 43.84 56 LYS B C 1
ATOM 6217 O O . LYS B 1 56 ? 27.766 37.781 -2.84 1 43.84 56 LYS B O 1
ATOM 6222 N N . LEU B 1 57 ? 26.016 36.469 -2.754 1 39.47 57 LEU B N 1
ATOM 6223 C CA . LEU B 1 57 ? 26.266 36.219 -1.337 1 39.47 57 LEU B CA 1
ATOM 6224 C C . LEU B 1 57 ? 27.453 35.281 -1.146 1 39.47 57 LEU B C 1
ATOM 6226 O O . LEU B 1 57 ? 28.172 35.375 -0.158 1 39.47 57 LEU B O 1
ATOM 6230 N N . ASP B 1 58 ? 27.562 34.25 -1.904 1 39 58 ASP B N 1
ATOM 6231 C CA . ASP B 1 58 ? 28.625 33.25 -1.718 1 39 58 ASP B CA 1
ATOM 6232 C C . ASP B 1 58 ? 29.984 33.875 -2.076 1 39 58 ASP B C 1
ATOM 6234 O O . ASP B 1 58 ? 31 33.156 -2.051 1 39 58 ASP B O 1
ATOM 6238 N N . VAL B 1 59 ? 30.109 34.938 -2.785 1 36.19 59 VAL B N 1
ATOM 6239 C CA . VAL B 1 59 ? 31.484 35.406 -2.998 1 36.19 59 VAL B CA 1
ATOM 6240 C C . VAL B 1 59 ? 32.219 35.438 -1.668 1 36.19 59 VAL B C 1
ATOM 6242 O O . VAL B 1 59 ? 33.469 35.312 -1.635 1 36.19 59 VAL B O 1
ATOM 6245 N N . THR B 1 60 ? 31.672 35.906 -0.543 1 34.38 60 THR B N 1
ATOM 6246 C CA . THR B 1 60 ? 32.625 36.125 0.542 1 34.38 60 THR B CA 1
ATOM 6247 C C . THR B 1 60 ? 33.062 34.812 1.154 1 34.38 60 THR B C 1
ATOM 6249 O O . THR B 1 60 ? 34.156 34.688 1.692 1 34.38 60 THR B O 1
ATOM 6252 N N . HIS B 1 61 ? 32.188 33.875 1.825 1 35.91 61 HIS B N 1
ATOM 6253 C CA . HIS B 1 61 ? 32.75 32.812 2.662 1 35.91 61 HIS B CA 1
ATOM 6254 C C . HIS B 1 61 ? 33.125 31.609 1.825 1 35.91 61 HIS B C 1
ATOM 6256 O O . HIS B 1 61 ? 32.281 31.047 1.115 1 35.91 61 HIS B O 1
ATOM 6262 N N . HIS B 1 62 ? 34.188 31.312 1.284 1 37.41 62 HIS B N 1
ATOM 6263 C CA . HIS B 1 62 ? 34.875 30.172 0.709 1 37.41 62 HIS B CA 1
ATOM 6264 C C . HIS B 1 62 ? 34.438 28.875 1.369 1 37.41 62 HIS B C 1
ATOM 6266 O O . HIS B 1 62 ? 35.094 28.359 2.262 1 37.41 62 HIS B O 1
ATOM 6272 N N . GLN B 1 63 ? 33.25 28.594 1.917 1 44.75 63 GLN B N 1
ATOM 6273 C CA . GLN B 1 63 ? 32.844 27.328 2.533 1 44.75 63 GLN B CA 1
ATOM 6274 C C . GLN B 1 63 ? 33.031 26.156 1.557 1 44.75 63 GLN B C 1
ATOM 6276 O O . GLN B 1 63 ? 32.594 26.25 0.406 1 44.75 63 GLN B O 1
ATOM 6281 N N . GLY B 1 64 ? 34.031 25.125 1.79 1 54.03 64 GLY B N 1
ATOM 6282 C CA . GLY B 1 64 ? 34.5 23.938 1.117 1 54.03 64 GLY B CA 1
ATOM 6283 C C . GLY B 1 64 ? 33.375 23.031 0.632 1 54.03 64 GLY B C 1
ATOM 6284 O O . GLY B 1 64 ? 32.281 23.016 1.225 1 54.03 64 GLY B O 1
ATOM 6285 N N . THR B 1 65 ? 33.25 22.703 -0.657 1 67 65 THR B N 1
ATOM 6286 C CA . THR B 1 65 ? 32.344 21.75 -1.308 1 67 65 THR B CA 1
ATOM 6287 C C . THR B 1 65 ? 32.5 20.359 -0.706 1 67 65 THR B C 1
ATOM 6289 O O . THR B 1 65 ? 33.5 20.078 -0.014 1 67 65 THR B O 1
ATOM 6292 N N . MET B 1 66 ? 31.375 19.609 -0.696 1 74.81 66 MET B N 1
ATOM 6293 C CA . MET B 1 66 ? 31.453 18.234 -0.251 1 74.81 66 MET B CA 1
ATOM 6294 C C . MET B 1 66 ? 32.656 17.531 -0.852 1 74.81 66 MET B C 1
ATOM 6296 O O . MET B 1 66 ? 33.375 16.797 -0.158 1 74.81 66 MET B O 1
ATOM 6300 N N . THR B 1 67 ? 32.969 17.875 -2.039 1 73.75 67 THR B N 1
ATOM 6301 C CA . THR B 1 67 ? 34.094 17.25 -2.756 1 73.75 67 THR B CA 1
ATOM 6302 C C . THR B 1 67 ? 35.406 17.578 -2.098 1 73.75 67 THR B C 1
ATOM 6304 O O . THR B 1 67 ? 36.281 16.719 -1.947 1 73.75 67 THR B O 1
ATOM 6307 N N . GLU B 1 68 ? 35.5 18.844 -1.704 1 73.06 68 GLU B N 1
ATOM 6308 C CA . GLU B 1 68 ? 36.719 19.266 -1.059 1 73.06 68 GLU B CA 1
ATOM 6309 C C . GLU B 1 68 ? 36.875 18.641 0.319 1 73.06 68 GLU B C 1
ATOM 6311 O O . GLU B 1 68 ? 37.969 18.234 0.703 1 73.06 68 GLU B O 1
ATOM 6316 N N . TYR B 1 69 ? 35.812 18.594 0.94 1 78.06 69 TYR B N 1
ATOM 6317 C CA . TYR B 1 69 ? 35.781 17.969 2.266 1 78.06 69 TYR B CA 1
ATOM 6318 C C . TYR B 1 69 ? 36.156 16.5 2.186 1 78.06 69 TYR B C 1
ATOM 6320 O O . TYR B 1 69 ? 36.938 16 3.018 1 78.06 69 TYR B O 1
ATOM 6328 N N . LEU B 1 70 ? 35.719 15.789 1.224 1 79.56 70 LEU B N 1
ATOM 6329 C CA . LEU B 1 70 ? 35.938 14.352 1.091 1 79.56 70 LEU B CA 1
ATOM 6330 C C . LEU B 1 70 ? 37.375 14.055 0.663 1 79.56 70 LEU B C 1
ATOM 6332 O O . LEU B 1 70 ? 37.844 12.938 0.869 1 79.56 70 LEU B O 1
ATOM 6336 N N . LYS B 1 71 ? 38.031 15.031 0.071 1 74.69 71 LYS B N 1
ATOM 6337 C CA . LYS B 1 71 ? 39.406 14.852 -0.325 1 74.69 71 LYS B CA 1
ATOM 6338 C C . LYS B 1 71 ? 40.344 14.766 0.895 1 74.69 71 LYS B C 1
ATOM 6340 O O . LYS B 1 71 ? 41.344 14.062 0.872 1 74.69 71 LYS B O 1
ATOM 6345 N N . THR B 1 72 ? 39.875 15.492 1.866 1 75.31 72 THR B N 1
ATOM 6346 C CA . THR B 1 72 ? 40.75 15.602 3.025 1 75.31 72 THR B CA 1
ATOM 6347 C C . THR B 1 72 ? 40.406 14.531 4.059 1 75.31 72 THR B C 1
ATOM 6349 O O . THR B 1 72 ? 41.25 14.164 4.867 1 75.31 72 THR B O 1
ATOM 6352 N N . LYS B 1 73 ? 39.281 14.039 4.012 1 78.62 73 LYS B N 1
ATOM 6353 C CA . LYS B 1 73 ? 38.844 13.109 5.055 1 78.62 73 LYS B CA 1
ATOM 6354 C C . LYS B 1 73 ? 38.938 11.664 4.57 1 78.62 73 LYS B C 1
ATOM 6356 O O . LYS B 1 73 ? 38.625 11.367 3.416 1 78.62 73 LYS B O 1
ATOM 6361 N N . ALA B 1 74 ? 39.5 10.867 5.414 1 81.62 74 ALA B N 1
ATOM 6362 C CA . ALA B 1 74 ? 39.594 9.438 5.105 1 81.62 74 ALA B CA 1
ATOM 6363 C C . ALA B 1 74 ? 38.25 8.766 5.113 1 81.62 74 ALA B C 1
ATOM 6365 O O . ALA B 1 74 ? 37.344 9.156 5.879 1 81.62 74 ALA B O 1
ATOM 6366 N N . PHE B 1 75 ? 38.094 7.887 4.254 1 87.69 75 PHE B N 1
ATOM 6367 C CA . PHE B 1 75 ? 36.844 7.117 4.164 1 87.69 75 PHE B CA 1
ATOM 6368 C C . PHE B 1 75 ? 36.625 6.305 5.434 1 87.69 75 PHE B C 1
ATOM 6370 O O . PHE B 1 75 ? 37.531 5.605 5.895 1 87.69 75 PHE B O 1
ATOM 6377 N N . ASP B 1 76 ? 35.5 6.488 6.031 1 89.75 76 ASP B N 1
ATOM 6378 C CA . ASP B 1 76 ? 35.094 5.766 7.238 1 89.75 76 ASP B CA 1
ATOM 6379 C C . ASP B 1 76 ? 33.844 4.91 6.98 1 89.75 76 ASP B C 1
ATOM 6381 O O . ASP B 1 76 ? 32.781 5.438 6.664 1 89.75 76 ASP B O 1
ATOM 6385 N N . LEU B 1 77 ? 33.969 3.658 7.223 1 91.94 77 LEU B N 1
ATOM 6386 C CA . LEU B 1 77 ? 32.938 2.699 6.93 1 91.94 77 LEU B CA 1
ATOM 6387 C C . LEU B 1 77 ? 31.703 2.957 7.801 1 91.94 77 LEU B C 1
ATOM 6389 O O . LEU B 1 77 ? 30.562 2.768 7.355 1 91.94 77 LEU B O 1
ATOM 6393 N N . LYS B 1 78 ? 31.906 3.305 8.945 1 92.56 78 LYS B N 1
ATOM 6394 C CA . LYS B 1 78 ? 30.797 3.572 9.852 1 92.56 78 LYS B CA 1
ATOM 6395 C C . LYS B 1 78 ? 29.984 4.781 9.391 1 92.56 78 LYS B C 1
ATOM 6397 O O . LYS B 1 78 ? 28.75 4.75 9.398 1 92.56 78 LYS B O 1
ATOM 6402 N N . VAL B 1 79 ? 30.688 5.855 9.008 1 93.94 79 VAL B N 1
ATOM 6403 C CA . VAL B 1 79 ? 30.031 7.066 8.523 1 93.94 79 VAL B CA 1
ATOM 6404 C C . VAL B 1 79 ? 29.234 6.75 7.266 1 93.94 79 VAL B C 1
ATOM 6406 O O . VAL B 1 79 ? 28.109 7.234 7.102 1 93.94 79 VAL B O 1
ATOM 6409 N N . PHE B 1 80 ? 29.844 5.875 6.469 1 94.56 80 PHE B N 1
ATOM 6410 C CA . PHE B 1 80 ? 29.172 5.453 5.25 1 94.56 80 PHE B CA 1
ATOM 6411 C C . PHE B 1 80 ? 27.859 4.766 5.574 1 94.56 80 PHE B C 1
ATOM 6413 O O . PHE B 1 80 ? 26.812 5.109 5.008 1 94.56 80 PHE B O 1
ATOM 6420 N N . ASN B 1 81 ? 27.828 3.855 6.465 1 95.5 81 ASN B N 1
ATOM 6421 C CA . ASN B 1 81 ? 26.625 3.117 6.828 1 95.5 81 ASN B CA 1
ATOM 6422 C C . ASN B 1 81 ? 25.641 4 7.578 1 95.5 81 ASN B C 1
ATOM 6424 O O . ASN B 1 81 ? 24.422 3.781 7.5 1 95.5 81 ASN B O 1
ATOM 6428 N N . GLN B 1 82 ? 26.141 5 8.273 1 95.88 82 GLN B N 1
ATOM 6429 C CA . GLN B 1 82 ? 25.25 5.965 8.914 1 95.88 82 GLN B CA 1
ATOM 6430 C C . GLN B 1 82 ? 24.484 6.777 7.871 1 95.88 82 GLN B C 1
ATOM 6432 O O . GLN B 1 82 ? 23.312 7.07 8.055 1 95.88 82 GLN B O 1
ATOM 6437 N N . LEU B 1 83 ? 25.188 7.121 6.805 1 95.75 83 LEU B N 1
ATOM 6438 C CA . LEU B 1 83 ? 24.531 7.828 5.711 1 95.75 83 LEU B CA 1
ATOM 6439 C C . LEU B 1 83 ? 23.422 6.977 5.102 1 95.75 83 LEU B C 1
ATOM 6441 O O . LEU B 1 83 ? 22.344 7.492 4.777 1 95.75 83 LEU B O 1
ATOM 6445 N N . LEU B 1 84 ? 23.656 5.695 5.004 1 96 84 LEU B N 1
ATOM 6446 C CA . LEU B 1 84 ? 22.641 4.789 4.465 1 96 84 LEU B CA 1
ATOM 6447 C C . LEU B 1 84 ? 21.438 4.695 5.398 1 96 84 LEU B C 1
ATOM 6449 O O . LEU B 1 84 ? 20.297 4.656 4.941 1 96 84 LEU B O 1
ATOM 6453 N N . VAL B 1 85 ? 21.688 4.637 6.703 1 96.12 85 VAL B N 1
ATOM 6454 C CA . VAL B 1 85 ? 20.609 4.566 7.672 1 96.12 85 VAL B CA 1
ATOM 6455 C C . VAL B 1 85 ? 19.766 5.836 7.602 1 96.12 85 VAL B C 1
ATOM 6457 O O . VAL B 1 85 ? 18.531 5.777 7.645 1 96.12 85 VAL B O 1
ATOM 6460 N N . MET B 1 86 ? 20.406 6.98 7.492 1 96.5 86 MET B N 1
ATOM 6461 C CA . MET B 1 86 ? 19.688 8.242 7.371 1 96.5 86 MET B CA 1
ATOM 6462 C C . MET B 1 86 ? 18.859 8.273 6.094 1 96.5 86 MET B C 1
ATOM 6464 O O . MET B 1 86 ? 17.766 8.836 6.074 1 96.5 86 MET B O 1
ATOM 6468 N N . TRP B 1 87 ? 19.422 7.637 5.078 1 95.75 87 TRP B N 1
ATOM 6469 C CA . TRP B 1 87 ? 18.688 7.496 3.83 1 95.75 87 TRP B CA 1
ATOM 6470 C C . TRP B 1 87 ? 17.438 6.648 4.035 1 95.75 87 TRP B C 1
ATOM 6472 O O . TRP B 1 87 ? 16.344 7.027 3.604 1 95.75 87 TRP B O 1
ATOM 6482 N N . LEU B 1 88 ? 17.516 5.527 4.68 1 93.75 88 LEU B N 1
ATOM 6483 C CA . LEU B 1 88 ? 16.406 4.629 4.922 1 93.75 88 LEU B CA 1
ATOM 6484 C C . LEU B 1 88 ? 15.32 5.316 5.754 1 93.75 88 LEU B C 1
ATOM 6486 O O . LEU B 1 88 ? 14.133 5.219 5.445 1 93.75 88 LEU B O 1
ATOM 6490 N N . VAL B 1 89 ? 15.711 6.031 6.762 1 93.94 89 VAL B N 1
ATOM 6491 C CA . VAL B 1 89 ? 14.781 6.668 7.688 1 93.94 89 VAL B CA 1
ATOM 6492 C C . VAL B 1 89 ? 14.109 7.859 7.004 1 93.94 89 VAL B C 1
ATOM 6494 O O . VAL B 1 89 ? 12.883 8.008 7.062 1 93.94 89 VAL B O 1
ATOM 6497 N N . ARG B 1 90 ? 14.867 8.664 6.305 1 93.94 90 ARG B N 1
ATOM 6498 C CA . ARG B 1 90 ? 14.367 9.883 5.672 1 93.94 90 ARG B CA 1
ATOM 6499 C C . ARG B 1 90 ? 13.32 9.555 4.613 1 93.94 90 ARG B C 1
ATOM 6501 O O . ARG B 1 90 ? 12.367 10.312 4.418 1 93.94 90 ARG B O 1
ATOM 6508 N N . PHE B 1 91 ? 13.469 8.445 4.02 1 90 91 PHE B N 1
ATOM 6509 C CA . PHE B 1 91 ? 12.562 8.125 2.922 1 90 91 PHE B CA 1
ATOM 6510 C C . PHE B 1 91 ? 11.664 6.949 3.287 1 90 91 PHE B C 1
ATOM 6512 O O . PHE B 1 91 ? 11.078 6.316 2.41 1 90 91 PHE B O 1
ATOM 6519 N N . SER B 1 92 ? 11.57 6.609 4.543 1 88.38 92 SER B N 1
ATOM 6520 C CA . SER B 1 92 ? 10.672 5.613 5.109 1 88.38 92 SER B CA 1
ATOM 6521 C C . SER B 1 92 ? 10.82 4.27 4.406 1 88.38 92 SER B C 1
ATOM 6523 O O . SER B 1 92 ? 9.828 3.652 4.016 1 88.38 92 SER B O 1
ATOM 6525 N N . LEU B 1 93 ? 12.062 3.826 4.188 1 89.31 93 LEU B N 1
ATOM 6526 C CA . LEU B 1 93 ? 12.328 2.547 3.539 1 89.31 93 LEU B CA 1
ATOM 6527 C C . LEU B 1 93 ? 12.539 1.446 4.574 1 89.31 93 LEU B C 1
ATOM 6529 O O . LEU B 1 93 ? 12.984 1.718 5.691 1 89.31 93 LEU B O 1
ATOM 6533 N N . PRO B 1 94 ? 12.219 0.183 4.199 1 87.19 94 PRO B N 1
ATOM 6534 C CA . PRO B 1 94 ? 12.477 -0.928 5.117 1 87.19 94 PRO B CA 1
ATOM 6535 C C . PRO B 1 94 ? 13.969 -1.171 5.34 1 87.19 94 PRO B C 1
ATOM 6537 O O . PRO B 1 94 ? 14.789 -0.869 4.465 1 87.19 94 PRO B O 1
ATOM 6540 N N . TRP B 1 95 ? 14.344 -1.789 6.461 1 87.25 95 TRP B N 1
ATOM 6541 C CA . TRP B 1 95 ? 15.727 -2.09 6.793 1 87.25 95 TRP B CA 1
ATOM 6542 C C . TRP B 1 95 ? 16.328 -3.09 5.801 1 87.25 95 TRP B C 1
ATOM 6544 O O . TRP B 1 95 ? 17.531 -3.078 5.547 1 87.25 95 TRP B O 1
ATOM 6554 N N . SER B 1 96 ? 15.477 -3.885 5.23 1 87.12 96 SER B N 1
ATOM 6555 C CA . SER B 1 96 ? 15.93 -4.945 4.336 1 87.12 96 SER B CA 1
ATOM 6556 C C . SER B 1 96 ? 16.531 -4.371 3.057 1 87.12 96 SER B C 1
ATOM 6558 O O . SER B 1 96 ? 17.234 -5.07 2.322 1 87.12 96 SER B O 1
ATOM 6560 N N . ARG B 1 97 ? 16.297 -3.135 2.85 1 89.5 97 ARG B N 1
ATOM 6561 C CA . ARG B 1 97 ? 16.828 -2.5 1.645 1 89.5 97 ARG B CA 1
ATOM 6562 C C . ARG B 1 97 ? 18.359 -2.508 1.643 1 89.5 97 ARG B C 1
ATOM 6564 O O . ARG B 1 97 ? 18.984 -2.531 0.58 1 89.5 97 ARG B O 1
ATOM 6571 N N . ILE B 1 98 ? 18.938 -2.5 2.787 1 89.75 98 ILE B N 1
ATOM 6572 C CA . ILE B 1 98 ? 20.391 -2.486 2.895 1 89.75 98 ILE B CA 1
ATOM 6573 C C . ILE B 1 98 ? 20.953 -3.84 2.465 1 89.75 98 ILE B C 1
ATOM 6575 O O . ILE B 1 98 ? 22.109 -3.936 2.057 1 89.75 98 ILE B O 1
ATOM 6579 N N . ASP B 1 99 ? 20.062 -4.848 2.506 1 88 99 ASP B N 1
ATOM 6580 C CA . ASP B 1 99 ? 20.484 -6.203 2.174 1 88 99 ASP B CA 1
ATOM 6581 C C . ASP B 1 99 ? 20.328 -6.484 0.683 1 88 99 ASP B C 1
ATOM 6583 O O . ASP B 1 99 ? 20.609 -7.586 0.216 1 88 99 ASP B O 1
ATOM 6587 N N . ASP B 1 100 ? 19.859 -5.535 -0.054 1 91.25 100 ASP B N 1
ATOM 6588 C CA . ASP B 1 100 ? 19.719 -5.75 -1.49 1 91.25 100 ASP B CA 1
ATOM 6589 C C . ASP B 1 100 ? 21.062 -6.02 -2.141 1 91.25 100 ASP B C 1
ATOM 6591 O O . ASP B 1 100 ? 21.938 -5.152 -2.148 1 91.25 100 ASP B O 1
ATOM 6595 N N . PHE B 1 101 ? 21.219 -7.133 -2.709 1 90.44 101 PHE B N 1
ATOM 6596 C CA . PHE B 1 101 ? 22.516 -7.551 -3.219 1 90.44 101 PHE B CA 1
ATOM 6597 C C . PHE B 1 101 ? 22.953 -6.664 -4.379 1 90.44 101 PHE B C 1
ATOM 6599 O O . PHE B 1 101 ? 24.156 -6.391 -4.543 1 90.44 101 PHE B O 1
ATOM 6606 N N . LEU B 1 102 ? 22.047 -6.148 -5.172 1 92.75 102 LEU B N 1
ATOM 6607 C CA . LEU B 1 102 ? 22.422 -5.312 -6.309 1 92.75 102 LEU B CA 1
ATOM 6608 C C . LEU B 1 102 ? 22.906 -3.947 -5.84 1 92.75 102 LEU B C 1
ATOM 6610 O O . LEU B 1 102 ? 23.766 -3.34 -6.484 1 92.75 102 LEU B O 1
ATOM 6614 N N . LEU B 1 103 ? 22.312 -3.475 -4.734 1 92.62 103 LEU B N 1
ATOM 6615 C CA . LEU B 1 103 ? 22.812 -2.232 -4.152 1 92.62 103 LEU B CA 1
ATOM 6616 C C . LEU B 1 103 ? 24.234 -2.408 -3.629 1 92.62 103 LEU B C 1
ATOM 6618 O O . LEU B 1 103 ? 25.078 -1.53 -3.811 1 92.62 103 LEU B O 1
ATOM 6622 N N . TRP B 1 104 ? 24.453 -3.527 -3.012 1 91.38 104 TRP B N 1
ATOM 6623 C CA . TRP B 1 104 ? 25.797 -3.871 -2.551 1 91.38 104 TRP B CA 1
ATOM 6624 C C . TRP B 1 104 ? 26.766 -3.936 -3.721 1 91.38 104 TRP B C 1
ATOM 6626 O O . TRP B 1 104 ? 27.875 -3.414 -3.637 1 91.38 104 TRP B O 1
ATOM 6636 N N . ILE B 1 105 ? 26.375 -4.527 -4.816 1 92.25 105 ILE B N 1
ATOM 6637 C CA . ILE B 1 105 ? 27.219 -4.641 -6.004 1 92.25 105 ILE B CA 1
ATOM 6638 C C . ILE B 1 105 ? 27.516 -3.25 -6.559 1 92.25 105 ILE B C 1
ATOM 6640 O O . ILE B 1 105 ? 28.641 -2.967 -6.957 1 92.25 105 ILE B O 1
ATOM 6644 N N . ALA B 1 106 ? 26.531 -2.4 -6.562 1 93 106 ALA B N 1
ATOM 6645 C CA . ALA B 1 106 ? 26.703 -1.048 -7.086 1 93 106 ALA B CA 1
ATOM 6646 C C . ALA B 1 106 ? 27.75 -0.275 -6.27 1 93 106 ALA B C 1
ATOM 6648 O O . ALA B 1 106 ? 28.609 0.395 -6.832 1 93 106 ALA B O 1
ATOM 6649 N N . PHE B 1 107 ? 27.703 -0.368 -4.977 1 92.5 107 PHE B N 1
ATOM 6650 C CA . PHE B 1 107 ? 28.672 0.324 -4.125 1 92.5 107 PHE B CA 1
ATOM 6651 C C . PHE B 1 107 ? 30.062 -0.244 -4.312 1 92.5 107 PHE B C 1
ATOM 6653 O O . PHE B 1 107 ? 31.047 0.504 -4.352 1 92.5 107 PHE B O 1
ATOM 6660 N N . ASN B 1 108 ? 30.172 -1.56 -4.438 1 89.12 108 ASN B N 1
ATOM 6661 C CA . ASN B 1 108 ? 31.469 -2.188 -4.613 1 89.12 108 ASN B CA 1
ATOM 6662 C C . ASN B 1 108 ? 32.031 -1.938 -6.012 1 89.12 108 ASN B C 1
ATOM 6664 O O . ASN B 1 108 ? 33.25 -1.978 -6.215 1 89.12 108 ASN B O 1
ATOM 6668 N N . TYR B 1 109 ? 31.141 -1.738 -6.934 1 90.06 109 TYR B N 1
ATOM 6669 C CA . TYR B 1 109 ? 31.578 -1.37 -8.266 1 90.06 109 TYR B CA 1
ATOM 6670 C C . TYR B 1 109 ? 32.25 0.003 -8.266 1 90.06 109 TYR B C 1
ATOM 6672 O O . TYR B 1 109 ? 33.188 0.242 -9.008 1 90.06 109 TYR B O 1
ATOM 6680 N N . VAL B 1 110 ? 31.656 0.882 -7.406 1 88.31 110 VAL B N 1
ATOM 6681 C CA . VAL B 1 110 ? 32.188 2.23 -7.289 1 88.31 110 VAL B CA 1
ATOM 6682 C C . VAL B 1 110 ? 33.5 2.195 -6.496 1 88.31 110 VAL B C 1
ATOM 6684 O O . VAL B 1 110 ? 34.5 2.82 -6.887 1 88.31 110 VAL B O 1
ATOM 6687 N N . ARG B 1 111 ? 33.469 1.51 -5.387 1 86.62 111 ARG B N 1
ATOM 6688 C CA . ARG B 1 111 ? 34.656 1.317 -4.559 1 86.62 111 ARG B CA 1
ATOM 6689 C C . ARG B 1 111 ? 34.719 -0.097 -3.992 1 86.62 111 ARG B C 1
ATOM 6691 O O . ARG B 1 111 ? 33.812 -0.506 -3.252 1 86.62 111 ARG B O 1
ATOM 6698 N N . ARG B 1 112 ? 35.812 -0.701 -4.242 1 83.38 112 ARG B N 1
ATOM 6699 C CA . ARG B 1 112 ? 35.969 -2.088 -3.818 1 83.38 112 ARG B CA 1
ATOM 6700 C C . ARG B 1 112 ? 36.125 -2.184 -2.305 1 83.38 112 ARG B C 1
ATOM 6702 O O . ARG B 1 112 ? 36.75 -1.33 -1.683 1 83.38 112 ARG B O 1
ATOM 6709 N N . GLY B 1 113 ? 35.438 -3.201 -1.769 1 79.44 113 GLY B N 1
ATOM 6710 C CA . GLY B 1 113 ? 35.625 -3.506 -0.362 1 79.44 113 GLY B CA 1
ATOM 6711 C C . GLY B 1 113 ? 34.688 -2.754 0.558 1 79.44 113 GLY B C 1
ATOM 6712 O O . GLY B 1 113 ? 35 -2.562 1.738 1 79.44 113 GLY B O 1
ATOM 6713 N N . VAL B 1 114 ? 33.688 -2.207 -0.028 1 87.38 114 VAL B N 1
ATOM 6714 C CA . VAL B 1 114 ? 32.719 -1.496 0.793 1 87.38 114 VAL B CA 1
ATOM 6715 C C . VAL B 1 114 ? 31.719 -2.486 1.38 1 87.38 114 VAL B C 1
ATOM 6717 O O . VAL B 1 114 ? 31.094 -3.254 0.645 1 87.38 114 VAL B O 1
ATOM 6720 N N . ASP B 1 115 ? 31.562 -2.469 2.643 1 87.38 115 ASP B N 1
ATOM 6721 C CA . ASP B 1 115 ? 30.641 -3.371 3.312 1 87.38 115 ASP B CA 1
ATOM 6722 C C . ASP B 1 115 ? 29.391 -2.623 3.791 1 87.38 115 ASP B C 1
ATOM 6724 O O . ASP B 1 115 ? 29.5 -1.547 4.383 1 87.38 115 ASP B O 1
ATOM 6728 N N . LEU B 1 116 ? 28.312 -3.205 3.461 1 91.31 116 LEU B N 1
ATOM 6729 C CA . LEU B 1 116 ? 27.062 -2.732 4.051 1 91.31 116 LEU B CA 1
ATOM 6730 C C . LEU B 1 116 ? 26.734 -3.514 5.316 1 91.31 116 LEU B C 1
ATOM 6732 O O . LEU B 1 116 ? 26.75 -4.746 5.312 1 91.31 116 LEU B O 1
ATOM 6736 N N . TYR B 1 117 ? 26.547 -2.771 6.352 1 89.88 117 TYR B N 1
ATOM 6737 C CA . TYR B 1 117 ? 26.25 -3.436 7.613 1 89.88 117 TYR B CA 1
ATOM 6738 C C . TYR B 1 117 ? 24.875 -4.102 7.57 1 89.88 117 TYR B C 1
ATOM 6740 O O . TYR B 1 117 ? 24.109 -3.904 6.621 1 89.88 117 TYR B O 1
ATOM 6748 N N . SER B 1 118 ? 24.516 -4.859 8.57 1 89.25 118 SER B N 1
ATOM 6749 C CA . SER B 1 118 ? 23.312 -5.684 8.586 1 89.25 118 SER B CA 1
ATOM 6750 C C . SER B 1 118 ? 22.078 -4.844 8.883 1 89.25 118 SER B C 1
ATOM 6752 O O . SER B 1 118 ? 22.188 -3.715 9.367 1 89.25 118 SER B O 1
ATOM 6754 N N . ARG B 1 119 ? 21.016 -5.473 8.555 1 89.38 119 ARG B N 1
ATOM 6755 C CA . ARG B 1 119 ? 19.734 -4.812 8.836 1 89.38 119 ARG B CA 1
ATOM 6756 C C . ARG B 1 119 ? 19.547 -4.609 10.336 1 89.38 119 ARG B C 1
ATOM 6758 O O . ARG B 1 119 ? 18.938 -3.627 10.758 1 89.38 119 ARG B O 1
ATOM 6765 N N . THR B 1 120 ? 20.062 -5.504 11.141 1 88.5 120 THR B N 1
ATOM 6766 C CA . THR B 1 120 ? 19.953 -5.375 12.586 1 88.5 120 THR B CA 1
ATOM 6767 C C . THR B 1 120 ? 20.766 -4.188 13.094 1 88.5 120 THR B C 1
ATOM 6769 O O . THR B 1 120 ? 20.312 -3.451 13.977 1 88.5 120 THR B O 1
ATOM 6772 N N . TRP B 1 121 ? 21.891 -4.074 12.523 1 91.94 121 TRP B N 1
ATOM 6773 C CA . TRP B 1 121 ? 22.703 -2.916 12.883 1 91.94 121 TRP B CA 1
ATOM 6774 C C . TRP B 1 121 ? 22.016 -1.617 12.484 1 91.94 121 TRP B C 1
ATOM 6776 O O . TRP B 1 121 ? 22.031 -0.64 13.234 1 91.94 121 TRP B O 1
ATOM 6786 N N . ALA B 1 122 ? 21.5 -1.631 11.289 1 93.12 122 ALA B N 1
ATOM 6787 C CA . ALA B 1 122 ? 20.797 -0.452 10.797 1 93.12 122 ALA B CA 1
ATOM 6788 C C . ALA B 1 122 ? 19.656 -0.063 11.727 1 93.12 122 ALA B C 1
ATOM 6790 O O . ALA B 1 122 ? 19.422 1.122 11.992 1 93.12 122 ALA B O 1
ATOM 6791 N N . ALA B 1 123 ? 18.953 -1.041 12.234 1 91.5 123 ALA B N 1
ATOM 6792 C CA . ALA B 1 123 ? 17.844 -0.783 13.164 1 91.5 123 ALA B CA 1
ATOM 6793 C C . ALA B 1 123 ? 18.359 -0.163 14.461 1 91.5 123 ALA B C 1
ATOM 6795 O O . ALA B 1 123 ? 17.75 0.781 14.977 1 91.5 123 ALA B O 1
ATOM 6796 N N . THR B 1 124 ? 19.453 -0.666 14.93 1 92.69 124 THR B N 1
ATOM 6797 C CA . THR B 1 124 ? 20.047 -0.141 16.156 1 92.69 124 THR B CA 1
ATOM 6798 C C . THR B 1 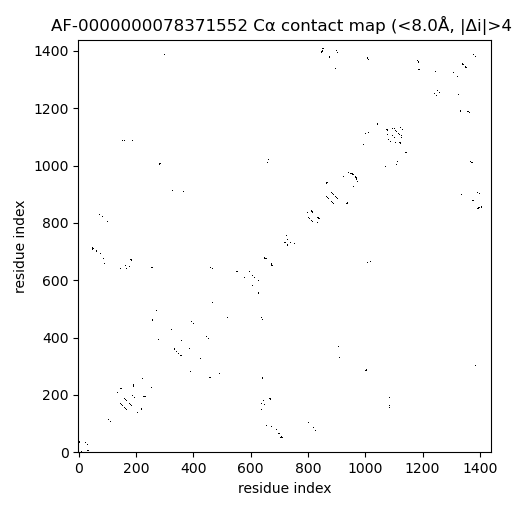124 ? 20.547 1.286 15.945 1 92.69 124 THR B C 1
ATOM 6800 O O . THR B 1 124 ? 20.359 2.148 16.812 1 92.69 124 THR B O 1
ATOM 6803 N N . GLU B 1 125 ? 21.203 1.448 14.852 1 93.62 125 GLU B N 1
ATOM 6804 C CA . GLU B 1 125 ? 21.719 2.777 14.539 1 93.62 125 GLU B CA 1
ATOM 6805 C C . GLU B 1 125 ? 20.594 3.783 14.367 1 93.62 125 GLU B C 1
ATOM 6807 O O . GLU B 1 125 ? 20.719 4.953 14.734 1 93.62 125 GLU B O 1
ATOM 6812 N N . ALA B 1 126 ? 19.469 3.4 13.773 1 94.81 126 ALA B N 1
ATOM 6813 C CA . ALA B 1 126 ? 18.297 4.254 13.617 1 94.81 126 ALA B CA 1
ATOM 6814 C C . ALA B 1 126 ? 17.734 4.672 14.969 1 94.81 126 ALA B C 1
ATOM 6816 O O . ALA B 1 126 ? 17.234 5.789 15.125 1 94.81 126 ALA B O 1
ATOM 6817 N N . HIS B 1 127 ? 17.812 3.738 15.891 1 93.75 127 HIS B N 1
ATOM 6818 C CA . HIS B 1 127 ? 17.391 4.066 17.25 1 93.75 127 HIS B CA 1
ATOM 6819 C C . HIS B 1 127 ? 18.281 5.133 17.859 1 93.75 127 HIS B C 1
ATOM 6821 O O . HIS B 1 127 ? 17.797 6.055 18.531 1 93.75 127 HIS B O 1
ATOM 6827 N N . ARG B 1 128 ? 19.562 4.992 17.641 1 94.38 128 ARG B N 1
ATOM 6828 C CA . ARG B 1 128 ? 20.484 6.004 18.141 1 94.38 128 ARG B CA 1
ATOM 6829 C C . ARG B 1 128 ? 20.219 7.355 17.484 1 94.38 128 ARG B C 1
ATOM 6831 O O . ARG B 1 128 ? 20.297 8.398 18.156 1 94.38 128 ARG B O 1
ATOM 6838 N N . LEU B 1 129 ? 19.953 7.328 16.234 1 96.56 129 LEU B N 1
ATOM 6839 C CA . LEU B 1 129 ? 19.609 8.539 15.508 1 96.56 129 LEU B CA 1
ATOM 6840 C C . LEU B 1 129 ? 18.359 9.188 16.094 1 96.56 129 LEU B C 1
ATOM 6842 O O . LEU B 1 129 ? 18.297 10.406 16.25 1 96.56 129 LEU B O 1
ATOM 6846 N N . TYR B 1 130 ? 17.391 8.391 16.406 1 94.88 130 TYR B N 1
ATOM 6847 C CA . TYR B 1 130 ? 16.156 8.859 17.031 1 94.88 130 TYR B CA 1
ATOM 6848 C C . TYR B 1 130 ? 16.438 9.602 18.328 1 94.88 130 TYR B C 1
ATOM 6850 O O . TYR B 1 130 ? 15.93 10.703 18.547 1 94.88 130 TYR B O 1
ATOM 6858 N N . LEU B 1 131 ? 17.203 8.961 19.156 1 93.12 131 LEU B N 1
ATOM 6859 C CA . LEU B 1 131 ? 17.516 9.555 20.453 1 93.12 131 LEU B CA 1
ATOM 6860 C C . LEU B 1 131 ? 18.266 10.875 20.281 1 93.12 131 LEU B C 1
ATOM 6862 O O . LEU B 1 131 ? 18.031 11.836 21 1 93.12 131 LEU B O 1
ATOM 6866 N N . ASN B 1 132 ? 19.125 10.906 19.312 1 95.06 132 ASN B N 1
ATOM 6867 C CA . ASN B 1 132 ? 19.891 12.109 19.016 1 95.06 132 ASN B CA 1
ATOM 6868 C C . ASN B 1 132 ? 18.984 13.242 18.547 1 95.06 132 ASN B C 1
ATOM 6870 O O . ASN B 1 132 ? 19.078 14.367 19.031 1 95.06 132 ASN B O 1
ATOM 6874 N N . LEU B 1 133 ? 18.141 12.945 17.625 1 95.5 133 LEU B N 1
ATOM 6875 C CA . LEU B 1 133 ? 17.219 13.938 17.062 1 95.5 133 LEU B CA 1
ATOM 6876 C C . LEU B 1 133 ? 16.219 14.406 18.109 1 95.5 133 LEU B C 1
ATOM 6878 O O . LEU B 1 133 ? 15.883 15.586 18.172 1 95.5 133 LEU B O 1
ATOM 6882 N N . GLN B 1 134 ? 15.727 13.461 18.922 1 90.62 134 GLN B N 1
ATOM 6883 C CA . GLN B 1 134 ? 14.805 13.797 20 1 90.62 134 GLN B CA 1
ATOM 6884 C C . GLN B 1 134 ? 15.43 14.797 20.969 1 90.62 134 GLN B C 1
ATOM 6886 O O . GLN B 1 134 ? 14.773 15.758 21.391 1 90.62 134 GLN B O 1
ATOM 6891 N N . ALA B 1 135 ? 16.688 14.547 21.297 1 88.88 135 ALA B N 1
ATOM 6892 C CA . ALA B 1 135 ? 17.406 15.445 22.188 1 88.88 135 ALA B CA 1
ATOM 6893 C C . ALA B 1 135 ? 17.516 16.844 21.594 1 88.88 135 ALA B C 1
ATOM 6895 O O . ALA B 1 135 ? 17.391 17.844 22.312 1 88.88 135 ALA B O 1
ATOM 6896 N N . LYS B 1 136 ? 17.688 16.875 20.312 1 91.12 136 LYS B N 1
ATOM 6897 C CA . LYS B 1 136 ? 17.797 18.172 19.641 1 91.12 136 LYS B CA 1
ATOM 6898 C C . LYS B 1 136 ? 16.469 18.922 19.656 1 91.12 136 LYS B C 1
ATOM 6900 O O . LYS B 1 136 ? 16.438 20.141 19.844 1 91.12 136 LYS B O 1
ATOM 6905 N N . VAL B 1 137 ? 15.391 18.234 19.438 1 90.06 137 VAL B N 1
ATOM 6906 C CA . VAL B 1 137 ? 14.062 18.844 19.453 1 90.06 137 VAL B CA 1
ATOM 6907 C C . VAL B 1 137 ? 13.758 19.391 20.844 1 90.06 137 VAL B C 1
ATOM 6909 O O . VAL B 1 137 ? 13.266 20.516 20.984 1 90.06 137 VAL B O 1
ATOM 6912 N N . VAL B 1 138 ? 14.102 18.656 21.828 1 84.94 138 VAL B N 1
ATOM 6913 C CA . VAL B 1 138 ? 13.852 19.062 23.203 1 84.94 138 VAL B CA 1
ATOM 6914 C C . VAL B 1 138 ? 14.688 20.297 23.547 1 84.94 138 VAL B C 1
ATOM 6916 O O . VAL B 1 138 ? 14.188 21.234 24.172 1 84.94 138 VAL B O 1
ATOM 6919 N N . THR B 1 139 ? 15.922 20.281 23.109 1 84.56 139 THR B N 1
ATOM 6920 C CA . THR B 1 139 ? 16.797 21.406 23.375 1 84.56 139 THR B CA 1
ATOM 6921 C C . THR B 1 139 ? 16.297 22.672 22.672 1 84.56 139 THR B C 1
ATOM 6923 O O . THR B 1 139 ? 16.375 23.766 23.234 1 84.56 139 THR B O 1
ATOM 6926 N N . THR B 1 140 ? 15.82 22.5 21.5 1 86.06 140 THR B N 1
ATOM 6927 C CA . THR B 1 140 ? 15.281 23.641 20.766 1 86.06 140 THR B CA 1
ATOM 6928 C C . THR B 1 140 ? 14.078 24.234 21.484 1 86.06 140 THR B C 1
ATOM 6930 O O . THR B 1 140 ? 13.938 25.453 21.562 1 86.06 140 THR B O 1
ATOM 6933 N N . LEU B 1 141 ? 13.258 23.484 22 1 84.56 141 LEU B N 1
ATOM 6934 C CA . LEU B 1 141 ? 12.07 23.953 22.703 1 84.56 141 LEU B CA 1
ATOM 6935 C C . LEU B 1 141 ? 12.438 24.594 24.047 1 84.56 141 LEU B C 1
ATOM 6937 O O . LEU B 1 141 ? 11.781 25.547 24.484 1 84.56 141 LEU B O 1
ATOM 6941 N N . GLN B 1 142 ? 13.477 24.094 24.609 1 81.31 142 GLN B N 1
ATOM 6942 C CA . GLN B 1 142 ? 13.945 24.641 25.891 1 81.31 142 GLN B CA 1
ATOM 6943 C C . GLN B 1 142 ? 14.547 26.031 25.703 1 81.31 142 GLN B C 1
ATOM 6945 O O . GLN B 1 142 ? 14.445 26.891 26.578 1 81.31 142 GLN B O 1
ATOM 6950 N N . ASP B 1 143 ? 15.102 26.078 24.578 1 82.38 143 ASP B N 1
ATOM 6951 C CA . ASP B 1 143 ? 15.789 27.344 24.312 1 82.38 143 ASP B CA 1
ATOM 6952 C C . ASP B 1 143 ? 14.828 28.391 23.75 1 82.38 143 ASP B C 1
ATOM 6954 O O . ASP B 1 143 ? 15.219 29.531 23.516 1 82.38 143 ASP B O 1
ATOM 6958 N N . LEU B 1 144 ? 13.594 27.938 23.719 1 85.12 144 LEU B N 1
ATOM 6959 C CA . LEU B 1 144 ? 12.609 28.875 23.188 1 85.12 144 LEU B CA 1
ATOM 6960 C C . LEU B 1 144 ? 12.273 29.953 24.203 1 85.12 144 LEU B C 1
ATOM 6962 O O . LEU B 1 144 ? 12.102 29.672 25.391 1 85.12 144 LEU B O 1
ATOM 6966 N N . GLY B 1 145 ? 12.555 31.125 24.047 1 77.12 145 GLY B N 1
ATOM 6967 C CA . GLY B 1 145 ? 12.188 32.219 24.922 1 77.12 145 GLY B CA 1
ATOM 6968 C C . GLY B 1 145 ? 10.719 32.594 24.859 1 77.12 145 GLY B C 1
ATOM 6969 O O . GLY B 1 145 ? 10.305 33.656 25.328 1 77.12 145 GLY B O 1
ATOM 6970 N N . SER B 1 146 ? 9.859 31.797 24.219 1 87.94 146 SER B N 1
ATOM 6971 C CA . SER B 1 146 ? 8.43 32.031 24.062 1 87.94 146 SER B CA 1
ATOM 6972 C C . SER B 1 146 ? 7.613 30.781 24.328 1 87.94 146 SER B C 1
ATOM 6974 O O . SER B 1 146 ? 8.172 29.688 24.469 1 87.94 146 SER B O 1
ATOM 6976 N N . LYS B 1 147 ? 6.336 30.953 24.469 1 90.25 147 LYS B N 1
ATOM 6977 C CA . LYS B 1 147 ? 5.434 29.828 24.656 1 90.25 147 LYS B CA 1
ATOM 6978 C C . LYS B 1 147 ? 5.125 29.125 23.344 1 90.25 147 LYS B C 1
ATOM 6980 O O . LYS B 1 147 ? 5.379 29.688 22.266 1 90.25 147 LYS B O 1
ATOM 6985 N N . PHE B 1 148 ? 4.75 27.891 23.438 1 91.12 148 PHE B N 1
ATOM 6986 C CA . PHE B 1 148 ? 4.348 27.156 22.234 1 91.12 148 PHE B CA 1
ATOM 6987 C C . PHE B 1 148 ? 2.971 26.531 22.406 1 91.12 148 PHE B C 1
ATOM 6989 O O . PHE B 1 148 ? 2.434 26.516 23.516 1 91.12 148 PHE B O 1
ATOM 6996 N N . THR B 1 149 ? 2.387 26.156 21.391 1 92.94 149 THR B N 1
ATOM 6997 C CA . THR B 1 149 ? 1.065 25.547 21.375 1 92.94 149 THR B CA 1
ATOM 6998 C C . THR B 1 149 ? 1.149 24.094 20.906 1 92.94 149 THR B C 1
ATOM 7000 O O . THR B 1 149 ? 1.925 23.766 20 1 92.94 149 THR B O 1
ATOM 7003 N N . LEU B 1 150 ? 0.3 23.25 21.484 1 91.75 150 LEU B N 1
ATOM 7004 C CA . LEU B 1 150 ? 0.28 21.812 21.172 1 91.75 150 LEU B CA 1
ATOM 7005 C C . LEU B 1 150 ? -0.75 21.516 20.078 1 91.75 150 LEU B C 1
ATOM 7007 O O . LEU B 1 150 ? -1.835 22.109 20.078 1 91.75 150 LEU B O 1
ATOM 7011 N N . ILE B 1 151 ? -0.378 20.703 19.172 1 93.38 151 ILE B N 1
ATOM 7012 C CA . ILE B 1 151 ? -1.269 20.156 18.156 1 93.38 151 ILE B CA 1
ATOM 7013 C C . ILE B 1 151 ? -1.26 18.625 18.219 1 93.38 151 ILE B C 1
ATOM 7015 O O . ILE B 1 151 ? -0.203 18 18.109 1 93.38 151 ILE B O 1
ATOM 7019 N N . HIS B 1 152 ? -2.359 17.984 18.375 1 90.12 152 HIS B N 1
ATOM 7020 C CA . HIS B 1 152 ? -2.295 16.531 18.469 1 90.12 152 HIS B CA 1
ATOM 7021 C C . HIS B 1 152 ? -3.564 15.891 17.906 1 90.12 152 HIS B C 1
ATOM 7023 O O . HIS B 1 152 ? -4.602 16.547 17.797 1 90.12 152 HIS B O 1
ATOM 7029 N N . ASP B 1 153 ? -3.443 14.719 17.516 1 88.31 153 ASP B N 1
ATOM 7030 C CA . ASP B 1 153 ? -4.5 13.867 16.969 1 88.31 153 ASP B CA 1
ATOM 7031 C C . ASP B 1 153 ? -4.148 12.391 17.125 1 88.31 153 ASP B C 1
ATOM 7033 O O . ASP B 1 153 ? -3.021 12.047 17.5 1 88.31 153 ASP B O 1
ATOM 7037 N N . VAL B 1 154 ? -5.203 11.539 16.938 1 84.62 154 VAL B N 1
ATOM 7038 C CA . VAL B 1 154 ? -4.988 10.102 17.078 1 84.62 154 VAL B CA 1
ATOM 7039 C C . VAL B 1 154 ? -5.141 9.422 15.719 1 84.62 154 VAL B C 1
ATOM 7041 O O . VAL B 1 154 ? -6 9.805 14.922 1 84.62 154 VAL B O 1
ATOM 7044 N N . TRP B 1 155 ? -4.25 8.43 15.508 1 83.31 155 TRP B N 1
ATOM 7045 C CA . TRP B 1 155 ? -4.281 7.668 14.266 1 83.31 155 TRP B CA 1
ATOM 7046 C C . TRP B 1 155 ? -4.141 6.172 14.539 1 83.31 155 TRP B C 1
ATOM 7048 O O . TRP B 1 155 ? -3.348 5.762 15.391 1 83.31 155 TRP B O 1
ATOM 7058 N N . THR B 1 156 ? -4.836 5.414 13.789 1 78 156 THR B N 1
ATOM 7059 C CA . THR B 1 156 ? -4.746 3.961 13.883 1 78 156 THR B CA 1
ATOM 7060 C C . THR B 1 156 ? -4.25 3.363 12.57 1 78 156 THR B C 1
ATOM 7062 O O . THR B 1 156 ? -4.656 3.801 11.492 1 78 156 THR B O 1
ATOM 7065 N N . THR B 1 157 ? -3.354 2.422 12.664 1 75.5 157 THR B N 1
ATOM 7066 C CA . THR B 1 157 ? -2.799 1.771 11.477 1 75.5 157 THR B CA 1
ATOM 7067 C C . THR B 1 157 ? -3.881 0.998 10.734 1 75.5 157 THR B C 1
ATOM 7069 O O . THR B 1 157 ? -4.938 0.694 11.297 1 75.5 157 THR B O 1
ATOM 7072 N N . LYS B 1 158 ? -3.512 0.712 9.469 1 67.44 158 LYS B N 1
ATOM 7073 C CA . LYS B 1 158 ? -4.414 -0.122 8.68 1 67.44 158 LYS B CA 1
ATOM 7074 C C . LYS B 1 158 ? -4.617 -1.484 9.336 1 67.44 158 LYS B C 1
ATOM 7076 O O . LYS B 1 158 ? -3.662 -2.096 9.82 1 67.44 158 LYS B O 1
ATOM 7081 N N . GLY B 1 159 ? -5.832 -1.935 9.453 1 62.78 159 GLY B N 1
ATOM 7082 C CA . GLY B 1 159 ? -6.172 -3.188 10.109 1 62.78 159 GLY B CA 1
ATOM 7083 C C . GLY B 1 159 ? -6.309 -3.055 11.617 1 62.78 159 GLY B C 1
ATOM 7084 O O . GLY B 1 159 ? -6.465 -4.055 12.32 1 62.78 159 GLY B O 1
ATOM 7085 N N . ASN B 1 160 ? -6.105 -1.823 12.125 1 65.06 160 ASN B N 1
ATOM 7086 C CA . ASN B 1 160 ? -6.328 -1.483 13.531 1 65.06 160 ASN B CA 1
ATOM 7087 C C . ASN B 1 160 ? -5.344 -2.203 14.445 1 65.06 160 ASN B C 1
ATOM 7089 O O . ASN B 1 160 ? -5.715 -2.668 15.523 1 65.06 160 ASN B O 1
ATOM 7093 N N . ARG B 1 161 ? -4.223 -2.299 14.008 1 73.94 161 ARG B N 1
ATOM 7094 C CA . ARG B 1 161 ? -3.236 -3.02 14.805 1 73.94 161 ARG B CA 1
ATOM 7095 C C . ARG B 1 161 ? -2.691 -2.141 15.93 1 73.94 161 ARG B C 1
ATOM 7097 O O . ARG B 1 161 ? -2.57 -2.588 17.078 1 73.94 161 ARG B O 1
ATOM 7104 N N . HIS B 1 162 ? -2.344 -0.923 15.492 1 79.06 162 HIS B N 1
ATOM 7105 C CA . HIS B 1 162 ? -1.769 0.004 16.453 1 79.06 162 HIS B CA 1
ATOM 7106 C C . HIS B 1 162 ? -2.428 1.376 16.375 1 79.06 162 HIS B C 1
ATOM 7108 O O . HIS B 1 162 ? -2.783 1.827 15.273 1 79.06 162 HIS B O 1
ATOM 7114 N N . ALA B 1 163 ? -2.646 1.966 17.5 1 83.94 163 ALA B N 1
ATOM 7115 C CA . ALA B 1 163 ? -3.094 3.354 17.547 1 83.94 163 ALA B CA 1
ATOM 7116 C C . ALA B 1 163 ? -1.994 4.262 18.094 1 83.94 163 ALA B C 1
ATOM 7118 O O . ALA B 1 163 ? -1.267 3.885 19.016 1 83.94 163 ALA B O 1
ATOM 7119 N N . PHE B 1 164 ? -1.874 5.414 17.5 1 86.75 164 PHE B N 1
ATOM 7120 C CA . PHE B 1 164 ? -0.813 6.332 17.906 1 86.75 164 PHE B CA 1
ATOM 7121 C C . PHE B 1 164 ? -1.37 7.73 18.141 1 86.75 164 PHE B C 1
ATOM 7123 O O . PHE B 1 164 ? -2.283 8.172 17.438 1 86.75 164 PHE B O 1
ATOM 7130 N N . LEU B 1 165 ? -0.82 8.367 19.125 1 87.44 165 LEU B N 1
ATOM 7131 C CA . LEU B 1 165 ? -1.021 9.805 19.344 1 87.44 165 LEU B CA 1
ATOM 7132 C C . LEU B 1 165 ? 0.111 10.609 18.703 1 87.44 165 LEU B C 1
ATOM 7134 O O . LEU B 1 165 ? 1.278 10.43 19.062 1 87.44 165 LEU B O 1
ATOM 7138 N N . GLY B 1 166 ? -0.232 11.367 17.703 1 89.5 166 GLY B N 1
ATOM 7139 C CA . GLY B 1 166 ? 0.735 12.297 17.141 1 89.5 166 GLY B CA 1
ATOM 7140 C C . GLY B 1 166 ? 0.688 13.672 17.766 1 89.5 166 GLY B C 1
ATOM 7141 O O . GLY B 1 166 ? -0.392 14.195 18.047 1 89.5 166 GLY B O 1
ATOM 7142 N N . ILE B 1 167 ? 1.889 14.25 18.016 1 90.5 167 ILE B N 1
ATOM 7143 C CA . ILE B 1 167 ? 1.955 15.547 18.672 1 90.5 167 ILE B CA 1
ATOM 7144 C C . ILE B 1 167 ? 2.916 16.453 17.906 1 90.5 167 ILE B C 1
ATOM 7146 O O . ILE B 1 167 ? 4.023 16.047 17.562 1 90.5 167 ILE B O 1
ATOM 7150 N N . SER B 1 168 ? 2.48 17.594 17.625 1 92.69 168 SER B N 1
ATOM 7151 C CA . SER B 1 168 ? 3.307 18.672 17.062 1 92.69 168 SER B CA 1
ATOM 7152 C C . SER B 1 168 ? 3.195 19.938 17.891 1 92.69 168 SER B C 1
ATOM 7154 O O . SER B 1 168 ? 2.293 20.078 18.719 1 92.69 168 SER B O 1
ATOM 7156 N N . VAL B 1 169 ? 4.141 20.797 17.734 1 92.62 169 VAL B N 1
ATOM 7157 C CA . VAL B 1 169 ? 4.141 22.078 18.453 1 92.62 169 VAL B CA 1
ATOM 7158 C C . VAL B 1 169 ? 4.34 23.219 17.453 1 92.62 169 VAL B C 1
ATOM 7160 O O . VAL B 1 169 ? 5.078 23.078 16.484 1 92.62 169 VAL B O 1
ATOM 7163 N N . SER B 1 170 ? 3.637 24.25 17.672 1 94.56 170 SER B N 1
ATOM 7164 C CA . SER B 1 170 ? 3.822 25.469 16.875 1 94.56 170 SER B CA 1
ATOM 7165 C C . SER B 1 170 ? 4.383 26.609 17.734 1 94.56 170 SER B C 1
ATOM 7167 O O . SER B 1 170 ? 3.99 26.766 18.891 1 94.56 170 SER B O 1
ATOM 7169 N N . TYR B 1 171 ? 5.316 27.297 17.234 1 93.75 171 TYR B N 1
ATOM 7170 C CA . TYR B 1 171 ? 5.926 28.438 17.922 1 93.75 171 TYR B CA 1
ATOM 7171 C C . TYR B 1 171 ? 6.48 29.438 16.922 1 93.75 171 TYR B C 1
ATOM 7173 O O . TYR B 1 171 ? 6.508 29.188 15.719 1 93.75 171 TYR B O 1
ATOM 7181 N N . ILE B 1 172 ? 6.758 30.609 17.422 1 94.06 172 ILE B N 1
ATOM 7182 C CA . ILE B 1 172 ? 7.395 31.656 16.625 1 94.06 172 ILE B CA 1
ATOM 7183 C C . ILE B 1 172 ? 8.875 31.75 17 1 94.06 172 ILE B C 1
ATOM 7185 O O . ILE B 1 172 ? 9.211 31.906 18.172 1 94.06 172 ILE B O 1
ATOM 7189 N N . THR B 1 173 ? 9.727 31.703 16.047 1 92 173 THR B N 1
ATOM 7190 C CA . THR B 1 173 ? 11.164 31.734 16.281 1 92 173 THR B CA 1
ATOM 7191 C C . THR B 1 173 ? 11.625 33.156 16.641 1 92 173 THR B C 1
ATOM 7193 O O . THR B 1 173 ? 10.836 34.094 16.562 1 92 173 THR B O 1
ATOM 7196 N N . GLU B 1 174 ? 12.875 33.25 17 1 89.06 174 GLU B N 1
ATOM 7197 C CA . GLU B 1 174 ? 13.461 34.531 17.297 1 89.06 174 GLU B CA 1
ATOM 7198 C C . GLU B 1 174 ? 13.445 35.469 16.078 1 89.06 174 GLU B C 1
ATOM 7200 O O . GLU B 1 174 ? 13.312 36.688 16.219 1 89.06 174 GLU B O 1
ATOM 7205 N N . ASP B 1 175 ? 13.469 34.812 14.945 1 90.38 175 ASP B N 1
ATOM 7206 C CA . ASP B 1 175 ? 13.438 35.594 13.695 1 90.38 175 ASP B CA 1
ATOM 7207 C C . ASP B 1 175 ? 12.008 35.781 13.203 1 90.38 175 ASP B C 1
ATOM 7209 O O . ASP B 1 175 ? 11.781 36.125 12.039 1 90.38 175 ASP B O 1
ATOM 7213 N N . TRP B 1 176 ? 11.062 35.531 14.055 1 92.5 176 TRP B N 1
ATOM 7214 C CA . TRP B 1 176 ? 9.641 35.781 13.844 1 92.5 176 TRP B CA 1
ATOM 7215 C C . TRP B 1 176 ? 9.117 34.938 12.68 1 92.5 176 TRP B C 1
ATOM 7217 O O . TRP B 1 176 ? 8.414 35.438 11.805 1 92.5 176 TRP B O 1
ATOM 7227 N N . LYS B 1 177 ? 9.523 33.75 12.711 1 91.44 177 LYS B N 1
ATOM 7228 C CA . LYS B 1 177 ? 8.992 32.781 11.766 1 91.44 177 LYS B CA 1
ATOM 7229 C C . LYS B 1 177 ? 8.055 31.781 12.461 1 91.44 177 LYS B C 1
ATOM 7231 O O . LYS B 1 177 ? 8.328 31.344 13.578 1 91.44 177 LYS B O 1
ATOM 7236 N N . PHE B 1 178 ? 6.969 31.594 11.781 1 93.06 178 PHE B N 1
ATOM 7237 C CA . PHE B 1 178 ? 6.012 30.609 12.281 1 93.06 178 PHE B CA 1
ATOM 7238 C C . PHE B 1 178 ? 6.461 29.188 11.953 1 93.06 178 PHE B C 1
ATOM 7240 O O . PHE B 1 178 ? 6.637 28.844 10.781 1 93.06 178 PHE B O 1
ATOM 7247 N N . VAL B 1 179 ? 6.676 28.375 13 1 92.56 179 VAL B N 1
ATOM 7248 C CA . VAL B 1 179 ? 7.207 27.031 12.781 1 92.56 179 VAL B CA 1
ATOM 7249 C C . VAL B 1 179 ? 6.316 26 13.469 1 92.56 179 VAL B C 1
ATOM 7251 O O . VAL B 1 179 ? 5.84 26.234 14.578 1 92.56 179 VAL B O 1
ATOM 7254 N N . ILE B 1 180 ? 5.984 25 12.727 1 93.62 180 ILE B N 1
ATOM 7255 C CA . ILE B 1 180 ? 5.363 23.812 13.312 1 93.62 180 ILE B CA 1
ATOM 7256 C C . ILE B 1 180 ? 6.371 22.672 13.359 1 93.62 180 ILE B C 1
ATOM 7258 O O . ILE B 1 180 ? 6.906 22.266 12.32 1 93.62 180 ILE B O 1
ATOM 7262 N N . CYS B 1 181 ? 6.609 22.172 14.523 1 93 181 CYS B N 1
ATOM 7263 C CA . CYS B 1 181 ? 7.609 21.125 14.719 1 93 181 CYS B CA 1
ATOM 7264 C C . CYS B 1 181 ? 6.969 19.859 15.258 1 93 181 CYS B C 1
ATOM 7266 O O . CYS B 1 181 ? 6.176 19.906 16.203 1 93 181 CYS B O 1
ATOM 7268 N N . HIS B 1 182 ? 7.367 18.797 14.641 1 93.12 182 HIS B N 1
ATOM 7269 C CA . HIS B 1 182 ? 6.938 17.484 15.148 1 93.12 182 HIS B CA 1
ATOM 7270 C C . HIS B 1 182 ? 7.586 17.188 16.5 1 93.12 182 HIS B C 1
ATOM 7272 O O . HIS B 1 182 ? 8.805 17.297 16.641 1 93.12 182 HIS B O 1
ATOM 7278 N N . LEU B 1 183 ? 6.785 16.875 17.453 1 90.25 183 LEU B N 1
ATOM 7279 C CA . LEU B 1 183 ? 7.32 16.547 18.766 1 90.25 183 LEU B CA 1
ATOM 7280 C C . LEU B 1 183 ? 7.516 15.039 18.906 1 90.25 183 LEU B C 1
ATOM 7282 O O . LEU B 1 183 ? 8.508 14.586 19.484 1 90.25 183 LEU B O 1
ATOM 7286 N N . GLY B 1 184 ? 6.527 14.297 18.453 1 88.25 184 GLY B N 1
ATOM 7287 C CA . GLY B 1 184 ? 6.66 12.852 18.547 1 88.25 184 GLY B CA 1
ATOM 7288 C C . GLY B 1 184 ? 5.352 12.117 18.328 1 88.25 184 GLY B C 1
ATOM 7289 O O . GLY B 1 184 ? 4.305 12.742 18.156 1 88.25 184 GLY B O 1
ATOM 7290 N N . MET B 1 185 ? 5.539 10.852 18.203 1 88.69 185 MET B N 1
ATOM 7291 C CA . MET B 1 185 ? 4.41 9.93 18.141 1 88.69 185 MET B CA 1
ATOM 7292 C C . MET B 1 185 ? 4.461 8.93 19.297 1 88.69 185 MET B C 1
ATOM 7294 O O . MET B 1 185 ? 5.535 8.43 19.641 1 88.69 185 MET B O 1
ATOM 7298 N N . LYS B 1 186 ? 3.295 8.711 19.844 1 84.56 186 LYS B N 1
ATOM 7299 C CA . LYS B 1 186 ? 3.266 7.785 20.969 1 84.56 186 LYS B CA 1
ATOM 7300 C C . LYS B 1 186 ? 2.205 6.707 20.766 1 84.56 186 LYS B C 1
ATOM 7302 O O . LYS B 1 186 ? 1.069 7.008 20.391 1 84.56 186 LYS B O 1
ATOM 7307 N N . TYR B 1 187 ? 2.627 5.527 21.047 1 84.88 187 TYR B N 1
ATOM 7308 C CA . TYR B 1 187 ? 1.725 4.387 20.984 1 84.88 187 TYR B CA 1
ATOM 7309 C C . TYR B 1 187 ? 0.672 4.457 22.078 1 84.88 187 TYR B C 1
ATOM 7311 O O . TYR B 1 187 ? 0.988 4.77 23.234 1 84.88 187 TYR B O 1
ATOM 7319 N N . ILE B 1 188 ? -0.604 4.223 21.641 1 80 188 ILE B N 1
ATOM 7320 C CA . ILE B 1 188 ? -1.719 4.203 22.578 1 80 188 ILE B CA 1
ATOM 7321 C C . ILE B 1 188 ? -2.334 2.807 22.609 1 80 188 ILE B C 1
ATOM 7323 O O . ILE B 1 188 ? -2.771 2.283 21.594 1 80 188 ILE B O 1
ATOM 7327 N N . ALA B 1 189 ? -2.332 2.156 23.734 1 71.31 189 ALA B N 1
ATOM 7328 C CA . ALA B 1 189 ? -2.861 0.806 23.906 1 71.31 189 ALA B CA 1
ATOM 7329 C C . ALA B 1 189 ? -4.34 0.839 24.281 1 71.31 189 ALA B C 1
ATOM 7331 O O . ALA B 1 189 ? -5.016 -0.193 24.25 1 71.31 189 ALA B O 1
ATOM 7332 N N . SER B 1 190 ? -4.816 2.041 24.531 1 62.97 190 SER B N 1
ATOM 7333 C CA . SER B 1 190 ? -6.16 2.105 25.109 1 62.97 190 SER B CA 1
ATOM 7334 C C . SER B 1 190 ? -7.172 2.588 24.062 1 62.97 190 SER B C 1
ATOM 7336 O O . SER B 1 190 ? -6.797 3 22.969 1 62.97 190 SER B O 1
ATOM 7338 N N . THR B 1 191 ? -8.359 2.354 24.469 1 65 191 THR B N 1
ATOM 7339 C CA . THR B 1 191 ? -9.453 2.854 23.656 1 65 191 THR B CA 1
ATOM 7340 C C . THR B 1 191 ? -9.398 4.375 23.547 1 65 191 THR B C 1
ATOM 7342 O O . THR B 1 191 ? -8.859 5.047 24.422 1 65 191 THR B O 1
ATOM 7345 N N . HIS B 1 192 ? -9.914 4.797 22.547 1 63.75 192 HIS B N 1
ATOM 7346 C CA . HIS B 1 192 ? -9.852 6.227 22.25 1 63.75 192 HIS B CA 1
ATOM 7347 C C . HIS B 1 192 ? -10.859 7.004 23.078 1 63.75 192 HIS B C 1
ATOM 7349 O O . HIS B 1 192 ? -11.656 7.773 22.531 1 63.75 192 HIS B O 1
ATOM 7355 N N . LYS B 1 193 ? -10.781 6.75 24.344 1 68 193 LYS B N 1
ATOM 7356 C CA . LYS B 1 193 ? -11.602 7.543 25.266 1 68 193 LYS B CA 1
ATOM 7357 C C . LYS B 1 193 ? -10.797 8.68 25.875 1 68 193 LYS B C 1
ATOM 7359 O O . LYS B 1 193 ? -9.609 8.516 26.188 1 68 193 LYS B O 1
ATOM 7364 N N . GLY B 1 194 ? -11.461 9.766 26.016 1 69.75 194 GLY B N 1
ATOM 7365 C CA . GLY B 1 194 ? -10.789 10.984 26.438 1 69.75 194 GLY B CA 1
ATOM 7366 C C . GLY B 1 194 ? -9.992 10.812 27.719 1 69.75 194 GLY B C 1
ATOM 7367 O O . GLY B 1 194 ? -8.82 11.172 27.766 1 69.75 194 GLY B O 1
ATOM 7368 N N . LYS B 1 195 ? -10.57 10.133 28.641 1 69.94 195 LYS B N 1
ATOM 7369 C CA . LYS B 1 195 ? -9.906 9.977 29.938 1 69.94 195 LYS B CA 1
ATOM 7370 C C . LYS B 1 195 ? -8.711 9.039 29.828 1 69.94 195 LYS B C 1
ATOM 7372 O O . LYS B 1 195 ? -7.684 9.266 30.484 1 69.94 195 LYS B O 1
ATOM 7377 N N . LEU B 1 196 ? -8.852 8.086 28.938 1 69.5 196 LEU B N 1
ATOM 7378 C CA . LEU B 1 196 ? -7.785 7.105 28.797 1 69.5 196 LEU B CA 1
ATOM 7379 C C . LEU B 1 196 ? -6.641 7.664 27.953 1 69.5 196 LEU B C 1
ATOM 7381 O O . LEU B 1 196 ? -5.477 7.316 28.172 1 69.5 196 LEU B O 1
ATOM 7385 N N . LEU B 1 197 ? -7.031 8.5 27.109 1 76.81 197 LEU B N 1
ATOM 7386 C CA . LEU B 1 197 ? -6.02 9.102 26.25 1 76.81 197 LEU B CA 1
ATOM 7387 C C . LEU B 1 197 ? -5.227 10.164 27 1 76.81 197 LEU B C 1
ATOM 7389 O O . LEU B 1 197 ? -4.113 10.516 26.609 1 76.81 197 LEU B O 1
ATOM 7393 N N . ALA B 1 198 ? -5.875 10.641 28.062 1 80.75 198 ALA B N 1
ATOM 7394 C CA . ALA B 1 198 ? -5.285 11.75 28.812 1 80.75 198 ALA B CA 1
ATOM 7395 C C . ALA B 1 198 ? -4.004 11.312 29.516 1 80.75 198 ALA B C 1
ATOM 7397 O O . ALA B 1 198 ? -3.039 12.078 29.594 1 80.75 198 ALA B O 1
ATOM 7398 N N . LEU B 1 199 ? -3.961 10.055 29.875 1 77.06 199 LEU B N 1
ATOM 7399 C CA . LEU B 1 199 ? -2.846 9.586 30.688 1 77.06 199 LEU B CA 1
ATOM 7400 C C . LEU B 1 199 ? -1.557 9.547 29.875 1 77.06 199 LEU B C 1
ATOM 7402 O O . LEU B 1 199 ? -0.54 10.109 30.281 1 77.06 199 LEU B O 1
ATOM 7406 N N . PRO B 1 200 ? -1.64 8.906 28.75 1 72.81 200 PRO B N 1
ATOM 7407 C CA . PRO B 1 200 ? -0.401 8.898 27.969 1 72.81 200 PRO B CA 1
ATOM 7408 C C . PRO B 1 200 ? 0.042 10.297 27.562 1 72.81 200 PRO B C 1
ATOM 7410 O O . PRO B 1 200 ? 1.24 10.586 27.531 1 72.81 200 PRO B O 1
ATOM 7413 N N . PHE B 1 201 ? -0.844 11.117 27.375 1 79.88 201 PHE B N 1
ATOM 7414 C CA . PHE B 1 201 ? -0.515 12.477 26.969 1 79.88 201 PHE B CA 1
ATOM 7415 C C . PHE B 1 201 ? 0.078 13.258 28.125 1 79.88 201 PHE B C 1
ATOM 7417 O O . PHE B 1 201 ? 1.054 13.992 27.953 1 79.88 201 PHE B O 1
ATOM 7424 N N . ALA B 1 202 ? -0.554 13.086 29.234 1 77.69 202 ALA B N 1
ATOM 7425 C CA . ALA B 1 202 ? -0.055 13.75 30.438 1 77.69 202 ALA B CA 1
ATOM 7426 C C . ALA B 1 202 ? 1.361 13.297 30.766 1 77.69 202 ALA B C 1
ATOM 7428 O O . ALA B 1 202 ? 2.188 14.086 31.219 1 77.69 202 ALA B O 1
ATOM 7429 N N . ASN B 1 203 ? 1.584 12.047 30.484 1 73 203 ASN B N 1
ATOM 7430 C CA . ASN B 1 203 ? 2.918 11.508 30.734 1 73 203 ASN B CA 1
ATOM 7431 C C . ASN B 1 203 ? 3.959 12.148 29.812 1 73 203 ASN B C 1
ATOM 7433 O O . ASN B 1 203 ? 5.082 12.422 30.25 1 73 203 ASN B O 1
ATOM 7437 N N . ILE B 1 204 ? 3.605 12.367 28.688 1 74.12 204 ILE B N 1
ATOM 7438 C CA . ILE B 1 204 ? 4.504 12.992 27.719 1 74.12 204 ILE B CA 1
ATOM 7439 C C . ILE B 1 204 ? 4.793 14.438 28.141 1 74.12 204 ILE B C 1
ATOM 7441 O O . ILE B 1 204 ? 5.945 14.875 28.141 1 74.12 204 ILE B O 1
ATOM 7445 N N . LEU B 1 205 ? 3.818 15.102 28.562 1 76.31 205 LEU B N 1
ATOM 7446 C CA . LEU B 1 205 ? 3.961 16.5 28.969 1 76.31 205 LEU B CA 1
ATOM 7447 C C . LEU B 1 205 ? 4.766 16.625 30.25 1 76.31 205 LEU B C 1
ATOM 7449 O O . LEU B 1 205 ? 5.57 17.547 30.406 1 76.31 205 LEU B O 1
ATOM 7453 N N . SER B 1 206 ? 4.508 15.633 31.109 1 72 206 SER B N 1
ATOM 7454 C CA . SER B 1 206 ? 5.238 15.648 32.375 1 72 206 SER B CA 1
ATOM 7455 C C . SER B 1 206 ? 6.727 15.383 32.156 1 72 206 SER B C 1
ATOM 7457 O O . SER B 1 206 ? 7.574 16.016 32.812 1 72 206 SER B O 1
ATOM 7459 N N . LYS B 1 207 ? 6.98 14.484 31.25 1 68.88 207 LYS B N 1
ATOM 7460 C CA . LYS B 1 207 ? 8.375 14.18 30.938 1 68.88 207 LYS B CA 1
ATOM 7461 C C . LYS B 1 207 ? 9.055 15.367 30.266 1 68.88 207 LYS B C 1
ATOM 7463 O O . LYS B 1 207 ? 10.234 15.633 30.516 1 68.88 207 LYS B O 1
ATOM 7468 N N . LEU B 1 208 ? 8.297 15.953 29.531 1 66.25 208 LEU B N 1
ATOM 7469 C CA . LEU B 1 208 ? 8.828 17.156 28.891 1 66.25 208 LEU B CA 1
ATOM 7470 C C . LEU B 1 208 ? 9.094 18.25 29.922 1 66.25 208 LEU B C 1
ATOM 7472 O O . LEU B 1 208 ? 10.102 18.953 29.844 1 66.25 208 LEU B O 1
ATOM 7476 N N . THR B 1 209 ? 8.227 18.312 30.859 1 61.88 209 THR B N 1
ATOM 7477 C CA . THR B 1 209 ? 8.359 19.359 31.891 1 61.88 209 THR B CA 1
ATOM 7478 C C . THR B 1 209 ? 9.445 18.984 32.875 1 61.88 209 THR B C 1
ATOM 7480 O O . THR B 1 209 ? 10.227 19.844 33.312 1 61.88 209 THR B O 1
ATOM 7483 N N . HIS B 1 210 ? 9.414 17.719 33.25 1 57.03 210 HIS B N 1
ATOM 7484 C CA . HIS B 1 210 ? 10.328 17.312 34.312 1 57.03 210 HIS B CA 1
ATOM 7485 C C . HIS B 1 210 ? 11.734 17.078 33.781 1 57.03 210 HIS B C 1
ATOM 7487 O O . HIS B 1 210 ? 12.719 17.531 34.344 1 57.03 210 HIS B O 1
ATOM 7493 N N . HIS B 1 211 ? 11.633 16.172 32.781 1 51.41 211 HIS B N 1
ATOM 7494 C CA . HIS B 1 211 ? 12.945 15.742 32.312 1 51.41 211 HIS B CA 1
ATOM 7495 C C . HIS B 1 211 ? 13.648 16.859 31.562 1 51.41 211 HIS B C 1
ATOM 7497 O O . HIS B 1 211 ? 14.875 16.984 31.641 1 51.41 211 HIS B O 1
ATOM 7503 N N . PHE B 1 212 ? 12.805 17.531 30.891 1 50.41 212 PHE B N 1
ATOM 7504 C CA . PHE B 1 212 ? 13.484 18.5 30.047 1 50.41 212 PHE B CA 1
ATOM 7505 C C . PHE B 1 212 ? 13.344 19.906 30.609 1 50.41 212 PHE B C 1
ATOM 7507 O O . PHE B 1 212 ? 13.711 20.891 29.953 1 50.41 212 PHE B O 1
ATOM 7514 N N . TYR B 1 213 ? 12.945 19.953 31.859 1 48.03 213 TYR B N 1
ATOM 7515 C CA . TYR B 1 213 ? 12.859 21.172 32.656 1 48.03 213 TYR B CA 1
ATOM 7516 C C . TYR B 1 213 ? 12.062 22.25 31.906 1 48.03 213 TYR B C 1
ATOM 7518 O O . TYR B 1 213 ? 12.492 23.406 31.828 1 48.03 213 TYR B O 1
ATOM 7526 N N . PHE B 1 214 ? 11.133 21.75 31.094 1 57.38 214 PHE B N 1
ATOM 7527 C CA . PHE B 1 214 ? 10.25 22.734 30.484 1 57.38 214 PHE B CA 1
ATOM 7528 C C . PHE B 1 214 ? 9.336 23.375 31.516 1 57.38 214 PHE B C 1
ATOM 7530 O O . PHE B 1 214 ? 8.633 22.672 32.25 1 57.38 214 PHE B O 1
ATOM 7537 N N . PRO B 1 215 ? 9.617 24.594 31.938 1 53.78 215 PRO B N 1
ATOM 7538 C CA . PRO B 1 215 ? 8.539 25.109 32.781 1 53.78 215 PRO B CA 1
ATOM 7539 C C . PRO B 1 215 ? 7.16 24.938 32.156 1 53.78 215 PRO B C 1
ATOM 7541 O O . PRO B 1 215 ? 6.988 25.219 30.969 1 53.78 215 PRO B O 1
ATOM 7544 N N . SER B 1 216 ? 6.32 23.984 32.719 1 54.62 216 SER B N 1
ATOM 7545 C CA . SER B 1 216 ? 4.941 23.781 32.281 1 54.62 216 SER B CA 1
ATOM 7546 C C . SER B 1 216 ? 4.312 25.094 31.812 1 54.62 216 SER B C 1
ATOM 7548 O O . SER B 1 216 ? 3.332 25.078 31.062 1 54.62 216 SER B O 1
ATOM 7550 N N . THR B 1 217 ? 5 26.156 32.062 1 62.69 217 THR B N 1
ATOM 7551 C CA . THR B 1 217 ? 4.477 27.484 31.766 1 62.69 217 THR B CA 1
ATOM 7552 C C . THR B 1 217 ? 4.695 27.844 30.297 1 62.69 217 THR B C 1
ATOM 7554 O O . THR B 1 217 ? 4.129 28.828 29.812 1 62.69 217 THR B O 1
ATOM 7557 N N . TYR B 1 218 ? 5.293 26.875 29.609 1 79.44 218 TYR B N 1
ATOM 7558 C CA . TYR B 1 218 ? 5.613 27.203 28.219 1 79.44 218 TYR B CA 1
ATOM 7559 C C . TYR B 1 218 ? 4.473 26.812 27.281 1 79.44 218 TYR B C 1
ATOM 7561 O O . TYR B 1 218 ? 4.449 27.203 26.125 1 79.44 218 TYR B O 1
ATOM 7569 N N . ILE B 1 219 ? 3.49 26.141 27.812 1 87.44 219 ILE B N 1
ATOM 7570 C CA . ILE B 1 219 ? 2.387 25.719 26.969 1 87.44 219 ILE B CA 1
ATOM 7571 C C . ILE B 1 219 ? 1.249 26.734 27.047 1 87.44 219 ILE B C 1
ATOM 7573 O O . ILE B 1 219 ? 0.769 27.047 28.141 1 87.44 219 ILE B O 1
ATOM 7577 N N . LEU B 1 220 ? 0.883 27.188 25.922 1 90.81 220 LEU B N 1
ATOM 7578 C CA . LEU B 1 220 ? -0.141 28.219 25.891 1 90.81 220 LEU B CA 1
ATOM 7579 C C . LEU B 1 220 ? -1.516 27.625 25.609 1 90.81 220 LEU B C 1
ATOM 7581 O O . LEU B 1 220 ? -2.494 27.969 26.266 1 90.81 220 LEU B O 1
ATOM 7585 N N . ALA B 1 221 ? -1.543 26.828 24.609 1 93.5 221 ALA B N 1
ATOM 7586 C CA . ALA B 1 221 ? -2.826 26.328 24.125 1 93.5 221 ALA B CA 1
ATOM 7587 C C . ALA B 1 221 ? -2.66 25 23.391 1 93.5 221 ALA B C 1
ATOM 7589 O O . ALA B 1 221 ? -1.544 24.484 23.266 1 93.5 221 ALA B O 1
ATOM 7590 N N . GLN B 1 222 ? -3.828 24.406 22.984 1 93.06 222 GLN B N 1
ATOM 7591 C CA . GLN B 1 222 ? -3.82 23.188 22.172 1 93.06 222 GLN B CA 1
ATOM 7592 C C . GLN B 1 222 ? -4.781 23.297 21 1 93.06 222 GLN B C 1
ATOM 7594 O O . GLN B 1 222 ? -5.773 24.031 21.062 1 93.06 222 GLN B O 1
ATOM 7599 N N . THR B 1 223 ? -4.434 22.656 19.969 1 94 223 THR B N 1
ATOM 7600 C CA . THR B 1 223 ? -5.285 22.562 18.781 1 94 223 THR B CA 1
ATOM 7601 C C . THR B 1 223 ? -5.602 21.109 18.469 1 94 223 THR B C 1
ATOM 7603 O O . THR B 1 223 ? -4.695 20.281 18.344 1 94 223 THR B O 1
ATOM 7606 N N . THR B 1 224 ? -6.883 20.719 18.344 1 91.69 224 THR B N 1
ATOM 7607 C CA . THR B 1 224 ? -7.32 19.359 18.047 1 91.69 224 THR B CA 1
ATOM 7608 C C . THR B 1 224 ? -8.508 19.375 17.078 1 91.69 224 THR B C 1
ATOM 7610 O O . THR B 1 224 ? -9.016 20.453 16.734 1 91.69 224 THR B O 1
ATOM 7613 N N . ASP B 1 225 ? -8.844 18.234 16.703 1 85.12 225 ASP B N 1
ATOM 7614 C CA . ASP B 1 225 ? -10.062 18.141 15.906 1 85.12 225 ASP B CA 1
ATOM 7615 C C . ASP B 1 225 ? -11.297 18.344 16.781 1 85.12 225 ASP B C 1
ATOM 7617 O O . ASP B 1 225 ? -11.188 18.656 17.969 1 85.12 225 ASP B O 1
ATOM 7621 N N . SER B 1 226 ? -12.484 18.344 16.234 1 76.75 226 SER B N 1
ATOM 7622 C CA . SER B 1 226 ? -13.711 18.734 16.922 1 76.75 226 SER B CA 1
ATOM 7623 C C . SER B 1 226 ? -14.32 17.547 17.672 1 76.75 226 SER B C 1
ATOM 7625 O O . SER B 1 226 ? -15.453 17.625 18.141 1 76.75 226 SER B O 1
ATOM 7627 N N . GLY B 1 227 ? -13.594 16.531 17.859 1 76.81 227 GLY B N 1
ATOM 7628 C CA . GLY B 1 227 ? -14.156 15.398 18.562 1 76.81 227 GLY B CA 1
ATOM 7629 C C . GLY B 1 227 ? -14.445 15.688 20.031 1 76.81 227 GLY B C 1
ATOM 7630 O O . GLY B 1 227 ? -13.672 16.375 20.688 1 76.81 227 GLY B O 1
ATOM 7631 N N . SER B 1 228 ? -15.57 15.281 20.5 1 72 228 SER B N 1
ATOM 7632 C CA . SER B 1 228 ? -15.992 15.531 21.875 1 72 228 SER B CA 1
ATOM 7633 C C . SER B 1 228 ? -15.023 14.922 22.875 1 72 228 SER B C 1
ATOM 7635 O O . SER B 1 228 ? -14.844 15.438 23.984 1 72 228 SER B O 1
ATOM 7637 N N . ASN B 1 229 ? -14.383 13.891 22.469 1 76.75 229 ASN B N 1
ATOM 7638 C CA . ASN B 1 229 ? -13.438 13.211 23.344 1 76.75 229 ASN B CA 1
ATOM 7639 C C . ASN B 1 229 ? -12.227 14.094 23.656 1 76.75 229 ASN B C 1
ATOM 7641 O O . ASN B 1 229 ? -11.586 13.922 24.688 1 76.75 229 ASN B O 1
ATOM 7645 N N . ASN B 1 230 ? -12.008 15.031 22.828 1 80.94 230 ASN B N 1
ATOM 7646 C CA . ASN B 1 230 ? -10.844 15.891 23 1 80.94 230 ASN B CA 1
ATOM 7647 C C . ASN B 1 230 ? -11.031 16.828 24.188 1 80.94 230 ASN B C 1
ATOM 7649 O O . ASN B 1 230 ? -10.07 17.156 24.891 1 80.94 230 ASN B O 1
ATOM 7653 N N . PHE B 1 231 ? -12.289 17.25 24.422 1 82.06 231 PHE B N 1
ATOM 7654 C CA . PHE B 1 231 ? -12.562 18.125 25.562 1 82.06 231 PHE B CA 1
ATOM 7655 C C . PHE B 1 231 ? -12.375 17.375 26.875 1 82.06 231 PHE B C 1
ATOM 7657 O O . PHE B 1 231 ? -11.789 17.906 27.812 1 82.06 231 PHE B O 1
ATOM 7664 N N . THR B 1 232 ? -12.906 16.172 26.844 1 83.25 232 THR B N 1
ATOM 7665 C CA . THR B 1 232 ? -12.75 15.336 28.031 1 83.25 232 THR B CA 1
ATOM 7666 C C . THR B 1 232 ? -11.281 15.039 28.297 1 83.25 232 THR B C 1
ATOM 7668 O O . THR B 1 232 ? -10.836 15.047 29.438 1 83.25 232 THR B O 1
ATOM 7671 N N . MET B 1 233 ? -10.625 14.867 27.25 1 86.06 233 MET B N 1
ATOM 7672 C CA . MET B 1 233 ? -9.195 14.594 27.359 1 86.06 233 MET B CA 1
ATOM 7673 C C . MET B 1 233 ? -8.453 15.805 27.922 1 86.06 233 MET B C 1
ATOM 7675 O O . MET B 1 233 ? -7.633 15.664 28.828 1 86.06 233 MET B O 1
ATOM 7679 N N . ALA B 1 234 ? -8.773 16.953 27.469 1 86.56 234 ALA B N 1
ATOM 7680 C CA . ALA B 1 234 ? -8.102 18.172 27.906 1 86.56 234 ALA B CA 1
ATOM 7681 C C . ALA B 1 234 ? -8.359 18.453 29.375 1 86.56 234 ALA B C 1
ATOM 7683 O O . ALA B 1 234 ? -7.441 18.812 30.125 1 86.56 234 ALA B O 1
ATOM 7684 N N . THR B 1 235 ? -9.578 18.219 29.766 1 86.94 235 THR B N 1
ATOM 7685 C CA . THR B 1 235 ? -9.945 18.453 31.172 1 86.94 235 THR B CA 1
ATOM 7686 C C . THR B 1 235 ? -9.211 17.484 32.094 1 86.94 235 THR B C 1
ATOM 7688 O O . THR B 1 235 ? -8.727 17.891 33.156 1 86.94 235 THR B O 1
ATOM 7691 N N . GLU B 1 236 ? -9.188 16.312 31.625 1 87.56 236 GLU B N 1
ATOM 7692 C CA . GLU B 1 236 ? -8.5 15.305 32.438 1 87.56 236 GLU B CA 1
ATOM 7693 C C . GLU B 1 236 ? -7 15.57 32.469 1 87.56 236 GLU B C 1
ATOM 7695 O O . GLU B 1 236 ? -6.363 15.336 33.5 1 87.56 236 GLU B O 1
ATOM 7700 N N . ILE B 1 237 ? -6.445 16.047 31.438 1 85.88 237 ILE B N 1
ATOM 7701 C CA . ILE B 1 237 ? -5.023 16.391 31.406 1 85.88 237 ILE B CA 1
ATOM 7702 C C . ILE B 1 237 ? -4.742 17.531 32.375 1 85.88 237 ILE B C 1
ATOM 7704 O O . ILE B 1 237 ? -3.762 17.484 33.125 1 85.88 237 ILE B O 1
ATOM 7708 N N . ASP B 1 238 ? -5.59 18.531 32.344 1 87 238 ASP B N 1
ATOM 7709 C CA . ASP B 1 238 ? -5.441 19.656 33.25 1 87 238 ASP B CA 1
ATOM 7710 C C . ASP B 1 238 ? -5.473 19.203 34.719 1 87 238 ASP B C 1
ATOM 7712 O O . ASP B 1 238 ? -4.66 19.656 35.531 1 87 238 ASP B O 1
ATOM 7716 N N . ARG B 1 239 ? -6.34 18.312 34.969 1 86.69 239 ARG B N 1
ATOM 7717 C CA . ARG B 1 239 ? -6.477 17.797 36.312 1 86.69 239 ARG B CA 1
ATOM 7718 C C . ARG B 1 239 ? -5.23 17.031 36.75 1 86.69 239 ARG B C 1
ATOM 7720 O O . ARG B 1 239 ? -4.703 17.234 37.812 1 86.69 239 ARG B O 1
ATOM 7727 N N . LEU B 1 240 ? -4.746 16.188 35.938 1 83.88 240 LEU B N 1
ATOM 7728 C CA . LEU B 1 240 ? -3.605 15.32 36.25 1 83.88 240 LEU B CA 1
ATOM 7729 C C . LEU B 1 240 ? -2.332 16.141 36.406 1 83.88 240 LEU B C 1
ATOM 7731 O O . LEU B 1 240 ? -1.545 15.898 37.312 1 83.88 240 LEU B O 1
ATOM 7735 N N . ILE B 1 241 ? -2.166 17.062 35.531 1 82.06 241 ILE B N 1
ATOM 7736 C CA . ILE B 1 241 ? -0.954 17.875 35.594 1 82.06 241 ILE B CA 1
ATOM 7737 C C . ILE B 1 241 ? -0.991 18.797 36.781 1 82.06 241 ILE B C 1
ATOM 7739 O O . ILE B 1 241 ? 0.027 19 37.469 1 82.06 241 ILE B O 1
ATOM 7743 N N . LEU B 1 242 ? -2.158 19.375 37.062 1 82.88 242 LEU B N 1
ATOM 7744 C CA . LEU B 1 242 ? -2.305 20.219 38.25 1 82.88 242 LEU B CA 1
ATOM 7745 C C . LEU B 1 242 ? -1.982 19.438 39.5 1 82.88 242 LEU B C 1
ATOM 7747 O O . LEU B 1 242 ? -1.305 19.953 40.406 1 82.88 242 LEU B O 1
ATOM 7751 N N . LYS B 1 243 ? -2.465 18.281 39.562 1 81.94 243 LYS B N 1
ATOM 7752 C CA . LYS B 1 243 ? -2.234 17.438 40.75 1 81.94 243 LYS B CA 1
ATOM 7753 C C . LYS B 1 243 ? -0.755 17.078 40.875 1 81.94 243 LYS B C 1
ATOM 7755 O O . LYS B 1 243 ? -0.218 17.078 42 1 81.94 243 LYS B O 1
ATOM 7760 N N . LYS B 1 244 ? -0.108 16.859 39.844 1 76.81 244 LYS B N 1
ATOM 7761 C CA . LYS B 1 244 ? 1.268 16.375 39.875 1 76.81 244 LYS B CA 1
ATOM 7762 C C . LYS B 1 244 ? 2.258 17.531 40 1 76.81 244 LYS B C 1
ATOM 7764 O O . LYS B 1 244 ? 3.275 17.406 40.688 1 76.81 244 LYS B O 1
ATOM 7769 N N . THR B 1 245 ? 2.025 18.609 39.25 1 73.44 245 THR B N 1
ATOM 7770 C CA . THR B 1 245 ? 3.039 19.641 39.156 1 73.44 245 THR B CA 1
ATOM 7771 C C . THR B 1 245 ? 2.574 20.922 39.844 1 73.44 245 THR B C 1
ATOM 7773 O O . THR B 1 245 ? 3.381 21.797 40.156 1 73.44 245 THR B O 1
ATOM 7776 N N . GLY B 1 246 ? 1.31 21.062 40.062 1 73.31 246 GLY B N 1
ATOM 7777 C CA . GLY B 1 246 ? 0.766 22.281 40.656 1 73.31 246 GLY B CA 1
ATOM 7778 C C . GLY B 1 246 ? 0.542 23.391 39.656 1 73.31 246 GLY B C 1
ATOM 7779 O O . GLY B 1 246 ? 0.045 24.453 40 1 73.31 246 GLY B O 1
ATOM 7780 N N . VAL B 1 247 ? 0.873 23.109 38.406 1 76.31 247 VAL B N 1
ATOM 7781 C CA . VAL B 1 247 ? 0.714 24.125 37.344 1 76.31 247 VAL B CA 1
ATOM 7782 C C . VAL B 1 247 ? -0.594 23.875 36.594 1 76.31 247 VAL B C 1
ATOM 7784 O O . VAL B 1 247 ? -0.955 22.734 36.312 1 76.31 247 VAL B O 1
ATOM 7787 N N . ASP B 1 248 ? -1.287 24.953 36.406 1 79.69 248 ASP B N 1
ATOM 7788 C CA . ASP B 1 248 ? -2.518 24.875 35.625 1 79.69 248 ASP B CA 1
ATOM 7789 C C . ASP B 1 248 ? -2.256 25.219 34.156 1 79.69 248 ASP B C 1
ATOM 7791 O O . ASP B 1 248 ? -2.023 26.375 33.812 1 79.69 248 ASP B O 1
ATOM 7795 N N . LEU B 1 249 ? -2.377 24.234 33.344 1 82.19 249 LEU B N 1
ATOM 7796 C CA . LEU B 1 249 ? -2.141 24.453 31.922 1 82.19 249 LEU B CA 1
ATOM 7797 C C . LEU B 1 249 ? -3.369 25.047 31.25 1 82.19 249 LEU B C 1
ATOM 7799 O O . LEU B 1 249 ? -3.254 25.719 30.219 1 82.19 249 LEU B O 1
ATOM 7803 N N . ASN B 1 250 ? -4.543 24.828 31.781 1 86.94 250 ASN B N 1
ATOM 7804 C CA . ASN B 1 250 ? -5.816 25.344 31.297 1 86.94 250 ASN B CA 1
ATOM 7805 C C . ASN B 1 250 ? -6.023 25.016 29.812 1 86.94 250 ASN B C 1
ATOM 7807 O O . ASN B 1 250 ? -6.395 25.875 29.031 1 86.94 250 ASN B O 1
ATOM 7811 N N . LEU B 1 251 ? -5.723 23.797 29.453 1 88.56 251 LEU B N 1
ATOM 7812 C CA . LEU B 1 251 ? -5.855 23.375 28.062 1 88.56 251 LEU B CA 1
ATOM 7813 C C . LEU B 1 251 ? -7.324 23.266 27.656 1 88.56 251 LEU B C 1
ATOM 7815 O O . LEU B 1 251 ? -7.66 23.391 26.484 1 88.56 251 LEU B O 1
ATOM 7819 N N . ALA B 1 252 ? -8.195 23.016 28.562 1 88.31 252 ALA B N 1
ATOM 7820 C CA . ALA B 1 252 ? -9.625 22.906 28.266 1 88.31 252 ALA B CA 1
ATOM 7821 C C . ALA B 1 252 ? -10.203 24.25 27.828 1 88.31 252 ALA B C 1
ATOM 7823 O O . ALA B 1 252 ? -11.062 24.297 26.953 1 88.31 252 ALA B O 1
ATOM 7824 N N . GLU B 1 253 ? -9.727 25.266 28.391 1 87.81 253 GLU B N 1
ATOM 7825 C CA . GLU B 1 253 ? -10.211 26.594 28.062 1 87.81 253 GLU B CA 1
ATOM 7826 C C . GLU B 1 253 ? -9.484 27.156 26.844 1 87.81 253 GLU B C 1
ATOM 7828 O O . GLU B 1 253 ? -10.086 27.828 26 1 87.81 253 GLU B O 1
ATOM 7833 N N . ASN B 1 254 ? -8.164 26.906 26.828 1 92.44 254 ASN B N 1
ATOM 7834 C CA . ASN B 1 254 ? -7.352 27.359 25.703 1 92.44 254 ASN B CA 1
ATOM 7835 C C . ASN B 1 254 ? -7.297 26.297 24.594 1 92.44 254 ASN B C 1
ATOM 7837 O O . ASN B 1 254 ? -6.211 25.906 24.156 1 92.44 254 ASN B O 1
ATOM 7841 N N . HIS B 1 255 ? -8.5 25.938 24.203 1 93.62 255 HIS B N 1
ATOM 7842 C CA . HIS B 1 255 ? -8.648 24.859 23.234 1 93.62 255 HIS B CA 1
ATOM 7843 C C . HIS B 1 255 ? -9.094 25.391 21.875 1 93.62 255 HIS B C 1
ATOM 7845 O O . HIS B 1 255 ? -10.258 25.766 21.703 1 93.62 255 HIS B O 1
ATOM 7851 N N . VAL B 1 256 ? -8.141 25.375 20.984 1 94.06 256 VAL B N 1
ATOM 7852 C CA . VAL B 1 256 ? -8.445 25.797 19.625 1 94.06 256 VAL B CA 1
ATOM 7853 C C . VAL B 1 256 ? -8.922 24.594 18.797 1 94.06 256 VAL B C 1
ATOM 7855 O O . VAL B 1 256 ? -8.258 23.547 18.781 1 94.06 256 VAL B O 1
ATOM 7858 N N . ARG B 1 257 ? -10.023 24.766 18.172 1 92.81 257 ARG B N 1
ATOM 7859 C CA . ARG B 1 257 ? -10.531 23.719 17.312 1 92.81 257 ARG B CA 1
ATOM 7860 C C . ARG B 1 257 ? -10.078 23.922 15.867 1 92.81 257 ARG B C 1
ATOM 7862 O O . ARG B 1 257 ? -10.125 25.047 15.352 1 92.81 257 ARG B O 1
ATOM 7869 N N . CYS B 1 258 ? -9.688 22.828 15.258 1 92.56 258 CYS B N 1
ATOM 7870 C CA . CYS B 1 258 ? -9.172 22.906 13.898 1 92.56 258 CYS B CA 1
ATOM 7871 C C . CYS B 1 258 ? -10.219 23.469 12.945 1 92.56 258 CYS B C 1
ATOM 7873 O O . CYS B 1 258 ? -11.305 22.906 12.805 1 92.56 258 CYS B O 1
ATOM 7875 N N . ILE B 1 259 ? -9.891 24.469 12.266 1 92.88 259 ILE B N 1
ATOM 7876 C CA . ILE B 1 259 ? -10.836 25.156 11.391 1 92.88 259 ILE B CA 1
ATOM 7877 C C . ILE B 1 259 ? -11.141 24.281 10.172 1 92.88 259 ILE B C 1
ATOM 7879 O O . ILE B 1 259 ? -12.266 24.312 9.656 1 92.88 259 ILE B O 1
ATOM 7883 N N . CYS B 1 260 ? -10.195 23.531 9.727 1 89.81 260 CYS B N 1
ATOM 7884 C CA . CYS B 1 260 ? -10.422 22.672 8.57 1 89.81 260 CYS B CA 1
ATOM 7885 C C . CYS B 1 260 ? -11.484 21.625 8.875 1 89.81 260 CYS B C 1
ATOM 7887 O O . CYS B 1 260 ? -12.344 21.328 8.039 1 89.81 260 CYS B O 1
ATOM 7889 N N . HIS B 1 261 ? -11.43 21.062 10.039 1 88.19 261 HIS B N 1
ATOM 7890 C CA . HIS B 1 261 ? -12.453 20.109 10.453 1 88.19 261 HIS B CA 1
ATOM 7891 C C . HIS B 1 261 ? -13.82 20.781 10.586 1 88.19 261 HIS B C 1
ATOM 7893 O O . HIS B 1 261 ? -14.844 20.172 10.25 1 88.19 261 HIS B O 1
ATOM 7899 N N . LYS B 1 262 ? -13.797 21.938 11.07 1 92.06 262 LYS B N 1
ATOM 7900 C CA . LYS B 1 262 ? -15.055 22.656 11.234 1 92.06 262 LYS B CA 1
ATOM 7901 C C . LYS B 1 262 ? -15.68 23 9.883 1 92.06 262 LYS B C 1
ATOM 7903 O O . LYS B 1 262 ? -16.906 22.953 9.727 1 92.06 262 LYS B O 1
ATOM 7908 N N . ILE B 1 263 ? -14.836 23.375 8.953 1 90.69 263 ILE B N 1
ATOM 7909 C CA . ILE B 1 263 ? -15.336 23.625 7.609 1 90.69 263 ILE B CA 1
ATOM 7910 C C . ILE B 1 263 ? -15.984 22.375 7.043 1 90.69 263 ILE B C 1
ATOM 7912 O O . ILE B 1 263 ? -17.062 22.438 6.457 1 90.69 263 ILE B O 1
ATOM 7916 N N . ALA B 1 264 ? -15.375 21.266 7.254 1 88.19 264 ALA B N 1
ATOM 7917 C CA . ALA B 1 264 ? -15.93 20 6.789 1 88.19 264 ALA B CA 1
ATOM 7918 C C . ALA B 1 264 ? -17.281 19.734 7.434 1 88.19 264 ALA B C 1
ATOM 7920 O O . ALA B 1 264 ? -18.203 19.25 6.773 1 88.19 264 ALA B O 1
ATOM 7921 N N . LEU B 1 265 ? -17.391 20.031 8.664 1 88.31 265 LEU B N 1
ATOM 7922 C CA . LEU B 1 265 ? -18.656 19.812 9.375 1 88.31 265 LEU B CA 1
ATOM 7923 C C . LEU B 1 265 ? -19.734 20.734 8.859 1 88.31 265 LEU B C 1
ATOM 7925 O O . LEU B 1 265 ? -20.906 20.344 8.758 1 88.31 265 LEU B O 1
ATOM 7929 N N . ILE B 1 266 ? -19.391 21.953 8.562 1 91.69 266 ILE B N 1
ATOM 7930 C CA . ILE B 1 266 ? -20.328 22.906 8 1 91.69 266 ILE B CA 1
ATOM 7931 C C . ILE B 1 266 ? -20.844 22.391 6.66 1 91.69 266 ILE B C 1
ATOM 7933 O O . ILE B 1 266 ? -22.062 22.375 6.422 1 91.69 266 ILE B O 1
ATOM 7937 N N . LEU B 1 267 ? -19.953 21.938 5.867 1 89.25 267 LEU B N 1
ATOM 7938 C CA . LEU B 1 267 ? -20.312 21.453 4.539 1 89.25 267 LEU B CA 1
ATOM 7939 C C . LEU B 1 267 ? -21.172 20.188 4.641 1 89.25 267 LEU B C 1
ATOM 7941 O O . LEU B 1 267 ? -22.172 20.047 3.934 1 89.25 267 LEU B O 1
ATOM 7945 N N . ASN B 1 268 ? -20.75 19.281 5.508 1 84.12 268 ASN B N 1
ATOM 7946 C CA . ASN B 1 268 ? -21.5 18.047 5.684 1 84.12 268 ASN B CA 1
ATOM 7947 C C . ASN B 1 268 ? -22.922 18.312 6.16 1 84.12 268 ASN B C 1
ATOM 7949 O O . ASN B 1 268 ? -23.859 17.641 5.742 1 84.12 268 ASN B O 1
ATOM 7953 N N . ALA B 1 269 ? -23.047 19.25 7.012 1 86.31 269 ALA B N 1
ATOM 7954 C CA . ALA B 1 269 ? -24.391 19.609 7.492 1 86.31 269 ALA B CA 1
ATOM 7955 C C . ALA B 1 269 ? -25.25 20.141 6.352 1 86.31 269 ALA B C 1
ATOM 7957 O O . ALA B 1 269 ? -26.438 19.812 6.27 1 86.31 269 ALA B O 1
ATOM 7958 N N . GLY B 1 270 ? -24.703 20.922 5.52 1 87.69 270 GLY B N 1
ATOM 7959 C CA . GLY B 1 270 ? -25.422 21.422 4.367 1 87.69 270 GLY B CA 1
ATOM 7960 C C . GLY B 1 270 ? -25.781 20.359 3.361 1 87.69 270 GLY B C 1
ATOM 7961 O O . GLY B 1 270 ? -26.922 20.281 2.895 1 87.69 270 GLY B O 1
ATOM 7962 N N . LEU B 1 271 ? -24.891 19.5 3.098 1 83.88 271 LEU B N 1
ATOM 7963 C CA . LEU B 1 271 ? -25.078 18.453 2.09 1 83.88 271 LEU B CA 1
ATOM 7964 C C . LEU B 1 271 ? -26.094 17.422 2.566 1 83.88 271 LEU B C 1
ATOM 7966 O O . LEU B 1 271 ? -26.797 16.812 1.756 1 83.88 271 LEU B O 1
ATOM 7970 N N . GLN B 1 272 ? -26.109 17.172 3.822 1 81.38 272 GLN B N 1
ATOM 7971 C CA . GLN B 1 272 ? -27.078 16.234 4.387 1 81.38 272 GLN B CA 1
ATOM 7972 C C . GLN B 1 272 ? -28.516 16.688 4.109 1 81.38 272 GLN B C 1
ATOM 7974 O O . GLN B 1 272 ? -29.422 15.859 3.967 1 81.38 272 GLN B O 1
ATOM 7979 N N . THR B 1 273 ? -28.656 17.969 4.051 1 82.62 273 THR B N 1
ATOM 7980 C CA . THR B 1 273 ? -29.984 18.5 3.768 1 82.62 273 THR B CA 1
ATOM 7981 C C . THR B 1 273 ? -30.422 18.141 2.35 1 82.62 273 THR B C 1
ATOM 7983 O O . THR B 1 273 ? -31.625 18.094 2.053 1 82.62 273 THR B O 1
ATOM 7986 N N . LEU B 1 274 ? -29.484 17.891 1.547 1 78.5 274 LEU B N 1
ATOM 7987 C CA . LEU B 1 274 ? -29.797 17.531 0.168 1 78.5 274 LEU B CA 1
ATOM 7988 C C . LEU B 1 274 ? -30.016 16.016 0.04 1 78.5 274 LEU B C 1
ATOM 7990 O O . LEU B 1 274 ? -30.234 15.508 -1.062 1 78.5 274 LEU B O 1
ATOM 7994 N N . GLN B 1 275 ? -30.219 15.266 1.257 1 59.53 275 GLN B N 1
ATOM 7995 C CA . GLN B 1 275 ? -30.484 13.836 1.357 1 59.53 275 GLN B CA 1
ATOM 7996 C C . GLN B 1 275 ? -29.375 13.023 0.682 1 59.53 275 GLN B C 1
ATOM 7998 O O . GLN B 1 275 ? -29.656 12.039 0.002 1 59.53 275 GLN B O 1
ATOM 8003 N N . ILE B 1 276 ? -28.391 13.594 0.659 1 56.34 276 ILE B N 1
ATOM 8004 C CA . ILE B 1 276 ? -27.266 12.773 0.2 1 56.34 276 ILE B CA 1
ATOM 8005 C C . ILE B 1 276 ? -26.781 11.883 1.34 1 56.34 276 ILE B C 1
ATOM 8007 O O . ILE B 1 276 ? -26.328 12.383 2.377 1 56.34 276 ILE B O 1
ATOM 8011 N N . PRO B 1 277 ? -27.5 10.664 1.533 1 46.84 277 PRO B N 1
ATOM 8012 C CA . PRO B 1 277 ? -27.156 9.836 2.695 1 46.84 277 PRO B CA 1
ATOM 8013 C C . PRO B 1 277 ? -25.656 9.703 2.896 1 46.84 277 PRO B C 1
ATOM 8015 O O . PRO B 1 277 ? -24.906 9.641 1.921 1 46.84 277 PRO B O 1
ATOM 8018 N N . ARG B 1 278 ? -25.219 10.117 4.031 1 44.44 278 ARG B N 1
ATOM 8019 C CA . ARG B 1 278 ? -23.828 9.898 4.418 1 44.44 278 ARG B CA 1
ATOM 8020 C C . ARG B 1 278 ? -23.391 8.469 4.121 1 44.44 278 ARG B C 1
ATOM 8022 O O . ARG B 1 278 ? -22.234 8.227 3.781 1 44.44 278 ARG B O 1
ATOM 8029 N N . GLU B 1 279 ? -24.328 7.547 4.508 1 40.81 279 GLU B N 1
ATOM 8030 C CA . GLU B 1 279 ? -24.047 6.129 4.699 1 40.81 279 GLU B CA 1
ATOM 8031 C C . GLU B 1 279 ? -23.672 5.457 3.379 1 40.81 279 GLU B C 1
ATOM 8033 O O . GLU B 1 279 ? -23.016 4.418 3.371 1 40.81 279 GLU B O 1
ATOM 8038 N N . GLU B 1 280 ? -24.453 5.883 2.396 1 36.88 280 GLU B N 1
ATOM 8039 C CA . GLU B 1 280 ? -24.281 5.133 1.156 1 36.88 280 GLU B CA 1
ATOM 8040 C C . GLU B 1 280 ? -22.891 5.367 0.564 1 36.88 280 GLU B C 1
ATOM 8042 O O . GLU B 1 280 ? -22.594 4.898 -0.536 1 36.88 280 GLU B O 1
ATOM 8047 N N . LEU B 1 281 ? -22.453 6.43 0.982 1 33.75 281 LEU B N 1
ATOM 8048 C CA . LEU B 1 281 ? -21.094 6.594 0.49 1 33.75 281 LEU B CA 1
ATOM 8049 C C . LEU B 1 281 ? -20.25 5.355 0.782 1 33.75 281 LEU B C 1
ATOM 8051 O O . LEU B 1 281 ? -19.859 5.121 1.928 1 33.75 281 LEU B O 1
ATOM 8055 N N . LEU B 1 282 ? -20.766 4.348 0.21 1 31.36 282 LEU B N 1
ATOM 8056 C CA . LEU B 1 282 ? -20.156 3.025 0.237 1 31.36 282 LEU B CA 1
ATOM 8057 C C . LEU B 1 282 ? -18.625 3.133 0.275 1 31.36 282 LEU B C 1
ATOM 8059 O O . LEU B 1 282 ? -18.031 3.928 -0.461 1 31.36 282 LEU B O 1
ATOM 8063 N N . GLU B 1 283 ? -18.125 2.943 1.457 1 32.59 283 GLU B N 1
ATOM 8064 C CA . GLU B 1 283 ? -16.672 2.857 1.58 1 32.59 283 GLU B CA 1
ATOM 8065 C C . GLU B 1 283 ? -16.047 2.23 0.336 1 32.59 283 GLU B C 1
ATOM 8067 O O . GLU B 1 283 ? -16.375 1.102 -0.031 1 32.59 283 GLU B O 1
ATOM 8072 N N . SER B 1 284 ? -16.094 3.021 -0.739 1 30.2 284 SER B N 1
ATOM 8073 C CA . SER B 1 284 ? -15.352 2.508 -1.884 1 30.2 284 SER B CA 1
ATOM 8074 C C . SER B 1 284 ? -14.336 1.463 -1.453 1 30.2 284 SER B C 1
ATOM 8076 O O . SER B 1 284 ? -13.812 1.516 -0.335 1 30.2 284 SER B O 1
ATOM 8078 N N . ARG B 1 285 ? -14.367 0.383 -2.064 1 29.31 285 ARG B N 1
ATOM 8079 C CA . ARG B 1 285 ? -13.266 -0.57 -2.004 1 29.31 285 ARG B CA 1
ATOM 8080 C C . ARG B 1 285 ? -11.938 0.143 -1.769 1 29.31 285 ARG B C 1
ATOM 8082 O O . ARG B 1 285 ? -11.719 1.237 -2.291 1 29.31 285 ARG B O 1
ATOM 8089 N N . LYS B 1 286 ? -11.164 -0.257 -0.661 1 30.02 286 LYS B N 1
ATOM 8090 C CA . LYS B 1 286 ? -9.898 0.219 -0.108 1 30.02 286 LYS B CA 1
ATOM 8091 C C . LYS B 1 286 ? -8.953 0.683 -1.214 1 30.02 286 LYS B C 1
ATOM 8093 O O . LYS B 1 286 ? -8.312 -0.138 -1.872 1 30.02 286 LYS B O 1
ATOM 8098 N N . SER B 1 287 ? -9.352 1.382 -2.121 1 28.08 287 SER B N 1
ATOM 8099 C CA . SER B 1 287 ? -8.148 2.004 -2.666 1 28.08 287 SER B CA 1
ATOM 8100 C C . SER B 1 287 ? -7.172 2.379 -1.56 1 28.08 287 SER B C 1
ATOM 8102 O O . SER B 1 287 ? -7.527 3.107 -0.63 1 28.08 287 SER B O 1
ATOM 8104 N N . THR B 1 288 ? -6.559 1.393 -1.078 1 26.66 288 THR B N 1
ATOM 8105 C CA . THR B 1 288 ? -5.5 1.425 -0.074 1 26.66 288 THR B CA 1
ATOM 8106 C C . THR B 1 288 ? -4.789 2.773 -0.082 1 26.66 288 THR B C 1
ATOM 8108 O O . THR B 1 288 ? -3.676 2.896 0.437 1 26.66 288 THR B O 1
ATOM 8111 N N . LEU B 1 289 ? -5.156 3.664 -0.951 1 25.41 289 LEU B N 1
ATOM 8112 C CA . LEU B 1 289 ? -4.219 4.754 -0.688 1 25.41 289 LEU B CA 1
ATOM 8113 C C . LEU B 1 289 ? -4.391 5.285 0.731 1 25.41 289 LEU B C 1
ATOM 8115 O O . LEU B 1 289 ? -5.512 5.383 1.23 1 25.41 289 LEU B O 1
ATOM 8119 N N . GLY B 1 290 ? -3.691 4.91 1.66 1 27.08 290 GLY B N 1
ATOM 8120 C CA . GLY B 1 290 ? -3.596 5.66 2.904 1 27.08 290 GLY B CA 1
ATOM 8121 C C . GLY B 1 290 ? -4.094 7.086 2.783 1 27.08 290 GLY B C 1
ATOM 8122 O O . GLY B 1 290 ? -3.375 7.961 2.291 1 27.08 290 GLY B O 1
ATOM 8123 N N . PHE B 1 291 ? -5.363 7.25 2.574 1 27.61 291 PHE B N 1
ATOM 8124 C CA . PHE B 1 291 ? -5.98 8.57 2.658 1 27.61 291 PHE B CA 1
ATOM 8125 C C . PHE B 1 291 ? -5.859 9.141 4.066 1 27.61 291 PHE B C 1
ATOM 8127 O O . PHE B 1 291 ? -6.336 8.531 5.027 1 27.61 291 PHE B O 1
ATOM 8134 N N . VAL B 1 292 ? -4.949 9.734 4.434 1 28.28 292 VAL B N 1
ATOM 8135 C CA . VAL B 1 292 ? -5.164 10.719 5.492 1 28.28 292 VAL B CA 1
ATOM 8136 C C . VAL B 1 292 ? -6.289 11.672 5.094 1 28.28 292 VAL B C 1
ATOM 8138 O O . VAL B 1 292 ? -6.25 12.273 4.02 1 28.28 292 VAL B O 1
ATOM 8141 N N . PRO B 1 293 ? -7.473 11.695 5.621 1 30.14 293 PRO B N 1
ATOM 8142 C CA . PRO B 1 293 ? -8.594 12.578 5.289 1 30.14 293 PRO B CA 1
ATOM 8143 C C . PRO B 1 293 ? -8.141 13.914 4.703 1 30.14 293 PRO B C 1
ATOM 8145 O O . PRO B 1 293 ? -8.82 14.477 3.842 1 30.14 293 PRO B O 1
ATOM 8148 N N . GLY B 1 294 ? -7.441 14.75 5.441 1 29 294 GLY B N 1
ATOM 8149 C CA . GLY B 1 294 ? -7.199 16.156 5.148 1 29 294 GLY B CA 1
ATOM 8150 C C . GLY B 1 294 ? -6.418 16.359 3.863 1 29 294 GLY B C 1
ATOM 8151 O O . GLY B 1 294 ? -6.766 17.234 3.061 1 29 294 GLY B O 1
ATOM 8152 N N . LEU B 1 295 ? -5.094 16.125 4.055 1 30.94 295 LEU B N 1
ATOM 8153 C CA . LEU B 1 295 ? -4.27 16.828 3.074 1 30.94 295 LEU B CA 1
ATOM 8154 C C . LEU B 1 295 ? -4.535 16.297 1.667 1 30.94 295 LEU B C 1
ATOM 8156 O O . LEU B 1 295 ? -4.793 15.102 1.484 1 30.94 295 LEU B O 1
ATOM 8160 N N . SER B 1 296 ? -4.824 17.25 0.731 1 29.95 296 SER B N 1
ATOM 8161 C CA . SER B 1 296 ? -5.344 17.234 -0.632 1 29.95 296 SER B CA 1
ATOM 8162 C C . SER B 1 296 ? -4.578 16.234 -1.501 1 29.95 296 SER B C 1
ATOM 8164 O O . SER B 1 296 ? -3.359 16.359 -1.656 1 29.95 296 SER B O 1
ATOM 8166 N N . SER B 1 297 ? -4.402 15.172 -1.533 1 31.14 297 SER B N 1
ATOM 8167 C CA . SER B 1 297 ? -3.645 14.82 -2.73 1 31.14 297 SER B CA 1
ATOM 8168 C C . SER B 1 297 ? -4.48 15.016 -3.99 1 31.14 297 SER B C 1
ATOM 8170 O O . SER B 1 297 ? -5.449 14.289 -4.219 1 31.14 297 SER B O 1
ATOM 8172 N N . VAL B 1 298 ? -5.121 16.031 -4.461 1 30.61 298 VAL B N 1
ATOM 8173 C CA . VAL B 1 298 ? -5.965 15.852 -5.641 1 30.61 298 VAL B CA 1
ATOM 8174 C C . VAL B 1 298 ? -5.145 15.258 -6.781 1 30.61 298 VAL B C 1
ATOM 8176 O O . VAL B 1 298 ? -5.414 14.141 -7.234 1 30.61 298 VAL B O 1
ATOM 8179 N N . ALA B 1 299 ? -4.941 16.109 -7.957 1 29.47 299 ALA B N 1
ATOM 8180 C CA . ALA B 1 299 ? -5.137 15.734 -9.359 1 29.47 299 ALA B CA 1
ATOM 8181 C C . ALA B 1 299 ? -3.955 14.922 -9.883 1 29.47 299 ALA B C 1
ATOM 8183 O O . ALA B 1 299 ? -2.797 15.289 -9.672 1 29.47 299 ALA B O 1
ATOM 8184 N N . GLU B 1 300 ? -3.965 13.906 -10.133 1 31.45 300 GLU B N 1
ATOM 8185 C CA . GLU B 1 300 ? -3.223 12.898 -10.875 1 31.45 300 GLU B CA 1
ATOM 8186 C C . GLU B 1 300 ? -2.76 13.43 -12.227 1 31.45 300 GLU B C 1
ATOM 8188 O O . GLU B 1 300 ? -3.545 13.5 -13.172 1 31.45 300 GLU B O 1
ATOM 8193 N N . GLU B 1 301 ? -2.234 14.656 -12.367 1 25.44 301 GLU B N 1
ATOM 8194 C CA . GLU B 1 301 ? -1.78 14.773 -13.75 1 25.44 301 GLU B CA 1
ATOM 8195 C C . GLU B 1 301 ? -0.851 13.625 -14.125 1 25.44 301 GLU B C 1
ATOM 8197 O O . GLU B 1 301 ? 0.206 13.445 -13.516 1 25.44 301 GLU B O 1
ATOM 8202 N N . SER B 1 302 ? -1.372 12.719 -14.469 1 28.06 302 SER B N 1
ATOM 8203 C CA . SER B 1 302 ? -0.457 11.781 -15.102 1 28.06 302 SER B CA 1
ATOM 8204 C C . SER B 1 302 ? 0.381 12.469 -16.172 1 28.06 302 SER B C 1
ATOM 8206 O O . SER B 1 302 ? -0.143 12.867 -17.219 1 28.06 302 SER B O 1
ATOM 8208 N N . HIS B 1 303 ? 0.933 13.586 -16.125 1 25.89 303 HIS B N 1
ATOM 8209 C CA . HIS B 1 303 ? 1.597 13.773 -17.406 1 25.89 303 HIS B CA 1
ATOM 8210 C C . HIS B 1 303 ? 2.477 12.586 -17.766 1 25.89 303 HIS B C 1
ATOM 8212 O O . HIS B 1 303 ? 3.645 12.531 -17.359 1 25.89 303 HIS B O 1
ATOM 8218 N N . ASP B 1 304 ? 2.012 11.68 -17.656 1 29.73 304 ASP B N 1
ATOM 8219 C CA . ASP B 1 304 ? 2.814 10.727 -18.422 1 29.73 304 ASP B CA 1
ATOM 8220 C C . ASP B 1 304 ? 2.971 11.188 -19.875 1 29.73 304 ASP B C 1
ATOM 8222 O O . ASP B 1 304 ? 2.76 10.406 -20.797 1 29.73 304 ASP B O 1
ATOM 8226 N N . VAL B 1 305 ? 2.766 12.469 -20.297 1 24.56 305 VAL B N 1
ATOM 8227 C CA . VAL B 1 305 ? 2.787 12.594 -21.75 1 24.56 305 VAL B CA 1
ATOM 8228 C C . VAL B 1 305 ? 4.047 11.93 -22.297 1 24.56 305 VAL B C 1
ATOM 8230 O O . VAL B 1 305 ? 5.164 12.344 -21.984 1 24.56 305 VAL B O 1
ATOM 8233 N N . GLU B 1 306 ? 4.004 10.773 -22.562 1 27.8 306 GLU B N 1
ATOM 8234 C CA . GLU B 1 306 ? 4.664 10.359 -23.797 1 27.8 306 GLU B CA 1
ATOM 8235 C C . GLU B 1 306 ? 4.633 11.469 -24.844 1 27.8 306 GLU B C 1
ATOM 8237 O O . GLU B 1 306 ? 3.566 11.992 -25.172 1 27.8 306 GLU B O 1
ATOM 8242 N N . PRO B 1 307 ? 5.496 12.555 -24.922 1 23.3 307 PRO B N 1
ATOM 8243 C CA . PRO B 1 307 ? 5.355 13.078 -26.281 1 23.3 307 PRO B CA 1
ATOM 8244 C C . PRO B 1 307 ? 4.637 12.109 -27.219 1 23.3 307 PRO B C 1
ATOM 8246 O O . PRO B 1 307 ? 4.594 10.906 -26.953 1 23.3 307 PRO B O 1
ATOM 8249 N N . THR B 1 308 ? 3.867 12.695 -28.5 1 23.88 308 THR B N 1
ATOM 8250 C CA . THR B 1 308 ? 3.203 12.141 -29.688 1 23.88 308 THR B CA 1
ATOM 8251 C C . THR B 1 308 ? 3.916 10.883 -30.156 1 23.88 308 THR B C 1
ATOM 8253 O O . THR B 1 308 ? 3.283 9.969 -30.703 1 23.88 308 THR B O 1
ATOM 8256 N N . ASP B 1 309 ? 5.148 11.195 -30.906 1 21.56 309 ASP B N 1
ATOM 8257 C CA . ASP B 1 309 ? 5.098 10.57 -32.219 1 21.56 309 ASP B CA 1
ATOM 8258 C C . ASP B 1 309 ? 4.676 9.109 -32.125 1 21.56 309 ASP B C 1
ATOM 8260 O O . ASP B 1 309 ? 3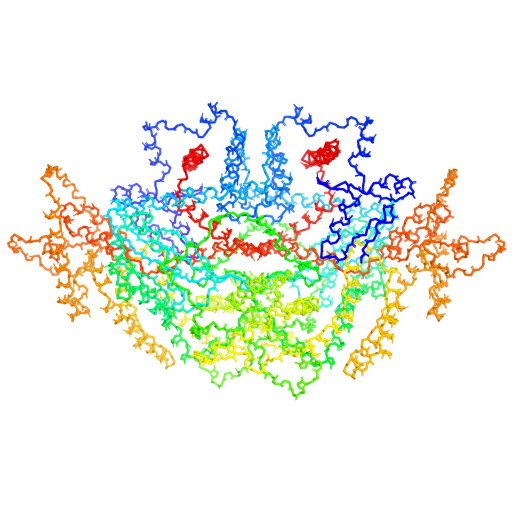.789 8.766 -31.344 1 21.56 309 ASP B O 1
ATOM 8264 N N . THR B 1 310 ? 5.691 8.273 -32.75 1 20.17 310 THR B N 1
ATOM 8265 C CA . THR B 1 310 ? 5.449 7.047 -33.531 1 20.17 310 THR B CA 1
ATOM 8266 C C . THR B 1 310 ? 5.203 5.875 -32.562 1 20.17 310 THR B C 1
ATOM 8268 O O . THR B 1 310 ? 5.695 4.77 -32.812 1 20.17 310 THR B O 1
ATOM 8271 N N . TYR B 1 311 ? 5.215 6.027 -31.484 1 20.67 311 TYR B N 1
ATOM 8272 C CA . TYR B 1 311 ? 5.227 4.566 -31.5 1 20.67 311 TYR B CA 1
ATOM 8273 C C . TYR B 1 311 ? 4.238 4.027 -32.531 1 20.67 311 TYR B C 1
ATOM 8275 O O . TYR B 1 311 ? 3.26 4.695 -32.875 1 20.67 311 TYR B O 1
ATOM 8283 N N . VAL B 1 312 ? 4.715 3.074 -33.125 1 22.52 312 VAL B N 1
ATOM 8284 C CA . VAL B 1 312 ? 4.047 2.199 -34.062 1 22.52 312 VAL B CA 1
ATOM 8285 C C . VAL B 1 312 ? 2.602 1.964 -33.656 1 22.52 312 VAL B C 1
ATOM 8287 O O . VAL B 1 312 ? 2.33 1.731 -32.469 1 22.52 312 VAL B O 1
ATOM 8290 N N . PRO B 1 313 ? 1.753 2.33 -34.469 1 24.67 313 PRO B N 1
ATOM 8291 C CA . PRO B 1 313 ? 0.402 1.923 -34.875 1 24.67 313 PRO B CA 1
ATOM 8292 C C . PRO B 1 313 ? -0.071 0.667 -34.125 1 24.67 313 PRO B C 1
ATOM 8294 O O . PRO B 1 313 ? 0.729 -0.014 -33.5 1 24.67 313 PRO B O 1
ATOM 8297 N N . GLU B 1 314 ? -0.623 -0.253 -35.031 1 22.12 314 GLU B N 1
ATOM 8298 C CA . GLU B 1 314 ? -1.599 -1.282 -35.375 1 22.12 314 GLU B CA 1
ATOM 8299 C C . GLU B 1 314 ? -1.236 -2.621 -34.719 1 22.12 314 GLU B C 1
ATOM 8301 O O . GLU B 1 314 ? -0.158 -3.162 -34.969 1 22.12 314 GLU B O 1
ATOM 8306 N N . ASP B 1 315 ? -0.686 -3.164 -33.844 1 25.28 315 ASP B N 1
ATOM 8307 C CA . ASP B 1 315 ? -0.814 -4.461 -34.5 1 25.28 315 ASP B CA 1
ATOM 8308 C C . ASP B 1 315 ? -2.174 -4.598 -35.156 1 25.28 315 ASP B C 1
ATOM 8310 O O . ASP B 1 315 ? -3.215 -4.527 -34.5 1 25.28 315 ASP B O 1
ATOM 8314 N N . VAL B 1 316 ? -2.559 -4.051 -36.25 1 25.39 316 VAL B N 1
ATOM 8315 C CA . VAL B 1 316 ? -3.615 -4.18 -37.25 1 25.39 316 VAL B CA 1
ATOM 8316 C C . VAL B 1 316 ? -4.102 -5.625 -37.281 1 25.39 316 VAL B C 1
ATOM 8318 O O . VAL B 1 316 ? -5.305 -5.887 -37.188 1 25.39 316 VAL B O 1
ATOM 8321 N N . ASP B 1 317 ? -3.654 -6.441 -38.312 1 25.23 317 ASP B N 1
ATOM 8322 C CA . ASP B 1 317 ? -4.375 -7.25 -39.281 1 25.23 317 ASP B CA 1
ATOM 8323 C C . ASP B 1 317 ? -4.785 -8.594 -38.688 1 25.23 317 ASP B C 1
ATOM 8325 O O . ASP B 1 317 ? -5.707 -9.25 -39.188 1 25.23 317 ASP B O 1
ATOM 8329 N N . LEU B 1 318 ? -4.996 -9.5 -38.125 1 26.75 318 LEU B N 1
ATOM 8330 C CA . LEU B 1 318 ? -5.715 -10.352 -39.094 1 26.75 318 LEU B CA 1
ATOM 8331 C C . LEU B 1 318 ? -6.93 -9.617 -39.656 1 26.75 318 LEU B C 1
ATOM 8333 O O . LEU B 1 318 ? -7.465 -8.711 -39 1 26.75 318 LEU B O 1
ATOM 8337 N N . GLY B 1 319 ? -7.574 -9.344 -40.969 1 23.09 319 GLY B N 1
ATOM 8338 C CA . GLY B 1 319 ? -8.453 -8.289 -41.469 1 23.09 319 GLY B CA 1
ATOM 8339 C C . GLY B 1 319 ? -9.211 -7.582 -40.344 1 23.09 319 GLY B C 1
ATOM 8340 O O . GLY B 1 319 ? -9.133 -7.984 -39.188 1 23.09 319 GLY B O 1
ATOM 8341 N N . ASN B 1 320 ? -10.352 -6.684 -40.719 1 24.27 320 ASN B N 1
ATOM 8342 C CA . ASN B 1 320 ? -11.195 -5.57 -40.281 1 24.27 320 ASN B CA 1
ATOM 8343 C C . ASN B 1 320 ? -11.914 -5.879 -38.969 1 24.27 320 ASN B C 1
ATOM 8345 O O . ASN B 1 320 ? -13.109 -6.184 -38.969 1 24.27 320 ASN B O 1
ATOM 8349 N N . ASN B 1 321 ? -11.664 -6.691 -38.312 1 19.73 321 ASN B N 1
ATOM 8350 C CA . ASN B 1 321 ? -12.703 -6.941 -37.312 1 19.73 321 ASN B CA 1
ATOM 8351 C C . ASN B 1 321 ? -12.93 -5.719 -36.406 1 19.73 321 ASN B C 1
ATOM 8353 O O . ASN B 1 321 ? -12.039 -5.32 -35.656 1 19.73 321 ASN B O 1
ATOM 8357 N N . PRO B 1 322 ? -13.766 -4.723 -36.875 1 21.16 322 PRO B N 1
ATOM 8358 C CA . PRO B 1 322 ? -14.586 -3.711 -36.188 1 21.16 322 PRO B CA 1
ATOM 8359 C C . PRO B 1 322 ? -15 -4.129 -34.781 1 21.16 322 PRO B C 1
ATOM 8361 O O . PRO B 1 322 ? -14.906 -5.309 -34.438 1 21.16 322 PRO B O 1
ATOM 8364 N N . LEU B 1 323 ? -15.938 -3.207 -34.188 1 22.78 323 LEU B N 1
ATOM 8365 C CA . LEU B 1 323 ? -16.578 -2.812 -32.938 1 22.78 323 LEU B CA 1
ATOM 8366 C C . LEU B 1 323 ? -17.422 -3.955 -32.375 1 22.78 323 LEU B C 1
ATOM 8368 O O . LEU B 1 323 ? -18.141 -3.779 -31.375 1 22.78 323 LEU B O 1
ATOM 8372 N N . GLU B 1 324 ? -17.766 -5.02 -33.094 1 20.11 324 GLU B N 1
ATOM 8373 C CA . GLU B 1 324 ? -19.078 -5.461 -32.594 1 20.11 324 GLU B CA 1
ATOM 8374 C C . GLU B 1 324 ? -19.031 -5.809 -31.109 1 20.11 324 GLU B C 1
ATOM 8376 O O . GLU B 1 324 ? -18 -6.266 -30.609 1 20.11 324 GLU B O 1
ATOM 8381 N N . ALA B 1 325 ? -20.203 -5.613 -30.484 1 21.28 325 ALA B N 1
ATOM 8382 C CA . ALA B 1 325 ? -20.891 -5.309 -29.234 1 21.28 325 ALA B CA 1
ATOM 8383 C C . ALA B 1 325 ? -20.875 -6.512 -28.297 1 21.28 325 ALA B C 1
ATOM 8385 O O . ALA B 1 325 ? -21.484 -6.477 -27.219 1 21.28 325 ALA B O 1
ATOM 8386 N N . ASP B 1 326 ? -20.25 -7.664 -28.562 1 19.61 326 ASP B N 1
ATOM 8387 C CA . ASP B 1 326 ? -20.891 -8.711 -27.766 1 19.61 326 ASP B CA 1
ATOM 8388 C C . ASP B 1 326 ? -20.594 -8.547 -26.281 1 19.61 326 ASP B C 1
ATOM 8390 O O . ASP B 1 326 ? -19.438 -8.398 -25.891 1 19.61 326 ASP B O 1
ATOM 8394 N N . ASP B 1 327 ? -21.609 -8.219 -25.578 1 22.53 327 ASP B N 1
ATOM 8395 C CA . ASP B 1 327 ? -22.031 -7.711 -24.281 1 22.53 327 ASP B CA 1
ATOM 8396 C C . ASP B 1 327 ? -21.766 -8.734 -23.172 1 22.53 327 ASP B C 1
ATOM 8398 O O . ASP B 1 327 ? -22.281 -8.609 -22.062 1 22.53 327 ASP B O 1
ATOM 8402 N N . PHE B 1 328 ? -20.844 -9.664 -23.297 1 23.05 328 PHE B N 1
ATOM 8403 C CA . PHE B 1 328 ? -21 -10.703 -22.281 1 23.05 328 PHE B CA 1
ATOM 8404 C C . PHE B 1 328 ? -20.812 -10.125 -20.891 1 23.05 328 PHE B C 1
ATOM 8406 O O . PHE B 1 328 ? -20.031 -9.18 -20.703 1 23.05 328 PHE B O 1
ATOM 8413 N N . ASN B 1 329 ? -21.797 -10.398 -19.984 1 22.78 329 ASN B N 1
ATOM 8414 C CA . ASN B 1 329 ? -22.156 -10.062 -18.609 1 22.78 329 ASN B CA 1
ATOM 8415 C C . ASN B 1 329 ? -21.125 -10.57 -17.609 1 22.78 329 ASN B C 1
ATOM 8417 O O . ASN B 1 329 ? -21.094 -11.758 -17.297 1 22.78 329 ASN B O 1
ATOM 8421 N N . ASN B 1 330 ? -19.906 -10.555 -17.922 1 26.03 330 ASN B N 1
ATOM 8422 C CA . ASN B 1 330 ? -18.984 -11.039 -16.891 1 26.03 330 ASN B CA 1
ATOM 8423 C C . ASN B 1 330 ? -19.219 -10.312 -15.562 1 26.03 330 ASN B C 1
ATOM 8425 O O . ASN B 1 330 ? -19.156 -9.086 -15.5 1 26.03 330 ASN B O 1
ATOM 8429 N N . ASN B 1 331 ? -20.047 -10.867 -14.672 1 25 331 ASN B N 1
ATOM 8430 C CA . ASN B 1 331 ? -20.375 -10.32 -13.359 1 25 331 ASN B CA 1
ATOM 8431 C C . ASN B 1 331 ? -19.125 -10.047 -12.539 1 25 331 ASN B C 1
ATOM 8433 O O . ASN B 1 331 ? -18.469 -10.984 -12.062 1 25 331 ASN B O 1
ATOM 8437 N N . ASP B 1 332 ? -18.203 -9.414 -12.961 1 28.03 332 ASP B N 1
ATOM 8438 C CA . ASP B 1 332 ? -17.297 -8.844 -11.961 1 28.03 332 ASP B CA 1
ATOM 8439 C C . ASP B 1 332 ? -18.062 -8.453 -10.695 1 28.03 332 ASP B C 1
ATOM 8441 O O . ASP B 1 332 ? -19.078 -7.758 -10.766 1 28.03 332 ASP B O 1
ATOM 8445 N N . PRO B 1 333 ? -18.094 -9.266 -9.695 1 27.94 333 PRO B N 1
ATOM 8446 C CA . PRO B 1 333 ? -18.938 -8.758 -8.609 1 27.94 333 PRO B CA 1
ATOM 8447 C C . PRO B 1 333 ? -18.797 -7.25 -8.398 1 27.94 333 PRO B C 1
ATOM 8449 O O . PRO B 1 333 ? -17.672 -6.758 -8.211 1 27.94 333 PRO B O 1
ATOM 8452 N N . ALA B 1 334 ? -19.578 -6.414 -9.117 1 29.94 334 ALA B N 1
ATOM 8453 C CA . ALA B 1 334 ? -19.766 -4.973 -8.977 1 29.94 334 ALA B CA 1
ATOM 8454 C C . ALA B 1 334 ? -19.766 -4.562 -7.504 1 29.94 334 ALA B C 1
ATOM 8456 O O . ALA B 1 334 ? -20.266 -5.301 -6.652 1 29.94 334 ALA B O 1
ATOM 8457 N N . ASP B 1 335 ? -18.797 -3.904 -7.059 1 32.12 335 ASP B N 1
ATOM 8458 C CA . ASP B 1 335 ? -19 -3.205 -5.793 1 32.12 335 ASP B CA 1
ATOM 8459 C C . ASP B 1 335 ? -20.484 -2.883 -5.582 1 32.12 335 ASP B C 1
ATOM 8461 O O . ASP B 1 335 ? -21.203 -2.574 -6.535 1 32.12 335 ASP B O 1
ATOM 8465 N N . PRO B 1 336 ? -21.125 -3.586 -4.648 1 33.56 336 PRO B N 1
ATOM 8466 C CA . PRO B 1 336 ? -22.531 -3.16 -4.535 1 33.56 336 PRO B CA 1
ATOM 8467 C C . PRO B 1 336 ? -22.719 -1.678 -4.84 1 33.56 336 PRO B C 1
ATOM 8469 O O . PRO B 1 336 ? -22.016 -0.831 -4.273 1 33.56 336 PRO B O 1
ATOM 8472 N N . LEU B 1 337 ? -22.984 -1.435 -6.145 1 36.81 337 LEU B N 1
ATOM 8473 C CA . LEU B 1 337 ? -23.453 -0.093 -6.48 1 36.81 337 LEU B CA 1
ATOM 8474 C C . LEU B 1 337 ? -24.5 0.379 -5.488 1 36.81 337 LEU B C 1
ATOM 8476 O O . LEU B 1 337 ? -25.172 -0.438 -4.844 1 36.81 337 LEU B O 1
ATOM 8480 N N . ILE B 1 338 ? -24.438 1.533 -5.035 1 37.94 338 ILE B N 1
ATOM 8481 C CA . ILE B 1 338 ? -25.516 2.182 -4.285 1 37.94 338 ILE B CA 1
ATOM 8482 C C . ILE B 1 338 ? -26.859 1.624 -4.727 1 37.94 338 ILE B C 1
ATOM 8484 O O . ILE B 1 338 ? -27.156 1.576 -5.922 1 37.94 338 ILE B O 1
ATOM 8488 N N . GLU B 1 339 ? -27.312 0.598 -4.074 1 37.06 339 GLU B N 1
ATOM 8489 C CA . GLU B 1 339 ? -28.703 0.203 -4.332 1 37.06 339 GLU B CA 1
ATOM 8490 C C . GLU B 1 339 ? -29.516 1.375 -4.867 1 37.06 339 GLU B C 1
ATOM 8492 O O . GLU B 1 339 ? -29.297 2.523 -4.477 1 37.06 339 GLU B O 1
ATOM 8497 N N . ASP B 1 340 ? -30.156 1.147 -5.988 1 37.69 340 ASP B N 1
ATOM 8498 C CA . ASP B 1 340 ? -31.156 1.913 -6.73 1 37.69 340 ASP B CA 1
ATOM 8499 C C . ASP B 1 340 ? -32.094 2.635 -5.785 1 37.69 340 ASP B C 1
ATOM 8501 O O . ASP B 1 340 ? -33.188 2.111 -5.457 1 37.69 340 ASP B O 1
ATOM 8505 N N . GLN B 1 341 ? -31.703 3.061 -4.594 1 38.06 341 GLN B N 1
ATOM 8506 C CA . GLN B 1 341 ? -32.875 3.756 -4.113 1 38.06 341 GLN B CA 1
ATOM 8507 C C . GLN B 1 341 ? -33.312 4.84 -5.094 1 38.06 341 GLN B C 1
ATOM 8509 O O . GLN B 1 341 ? -32.562 5.766 -5.387 1 38.06 341 GLN B O 1
ATOM 8514 N N . SER B 1 342 ? -34.156 4.477 -6.004 1 38.5 342 SER B N 1
ATOM 8515 C CA . SER B 1 342 ? -34.875 5.441 -6.836 1 38.5 342 SER B CA 1
ATOM 8516 C C . SER B 1 342 ? -35.094 6.75 -6.086 1 38.5 342 SER B C 1
ATOM 8518 O O . SER B 1 342 ? -35.656 6.754 -4.988 1 38.5 342 SER B O 1
ATOM 8520 N N . PRO B 1 343 ? -34.281 7.668 -6.328 1 42.34 343 PRO B N 1
ATOM 8521 C CA . PRO B 1 343 ? -34.594 8.914 -5.633 1 42.34 343 PRO B CA 1
ATOM 8522 C C . PRO B 1 343 ? -36.094 9.266 -5.676 1 42.34 343 PRO B C 1
ATOM 8524 O O . PRO B 1 343 ? -36.75 9.094 -6.715 1 42.34 343 PRO B O 1
ATOM 8527 N N . GLN B 1 344 ? -36.719 9.133 -4.715 1 46.44 344 GLN B N 1
ATOM 8528 C CA . GLN B 1 344 ? -38.125 9.539 -4.699 1 46.44 344 GLN B CA 1
ATOM 8529 C C . GLN B 1 344 ? -38.375 10.727 -5.621 1 46.44 344 GLN B C 1
ATOM 8531 O O . GLN B 1 344 ? -39.375 10.781 -6.324 1 46.44 344 GLN B O 1
ATOM 8536 N N . ASN B 1 345 ? -37.656 11.977 -5.383 1 50.97 345 ASN B N 1
ATOM 8537 C CA . ASN B 1 345 ? -37.844 13.164 -6.207 1 50.97 345 ASN B CA 1
ATOM 8538 C C . ASN B 1 345 ? -36.688 13.398 -7.16 1 50.97 345 ASN B C 1
ATOM 8540 O O . ASN B 1 345 ? -35.688 14.016 -6.781 1 50.97 345 ASN B O 1
ATOM 8544 N N . LYS B 1 346 ? -36.719 12.898 -8.344 1 58.25 346 LYS B N 1
ATOM 8545 C CA . LYS B 1 346 ? -35.75 12.852 -9.414 1 58.25 346 LYS B CA 1
ATOM 8546 C C . LYS B 1 346 ? -35.25 14.25 -9.797 1 58.25 346 LYS B C 1
ATOM 8548 O O . LYS B 1 346 ? -34.125 14.43 -10.25 1 58.25 346 LYS B O 1
ATOM 8553 N N . ASN B 1 347 ? -36.062 15.25 -9.484 1 65.88 347 ASN B N 1
ATOM 8554 C CA . ASN B 1 347 ? -35.719 16.594 -9.945 1 65.88 347 ASN B CA 1
ATOM 8555 C C . ASN B 1 347 ? -35.094 17.422 -8.844 1 65.88 347 ASN B C 1
ATOM 8557 O O . ASN B 1 347 ? -34.719 18.594 -9.062 1 65.88 347 ASN B O 1
ATOM 8561 N N . SER B 1 348 ? -34.875 16.75 -7.75 1 79.75 348 SER B N 1
ATOM 8562 C CA . SER B 1 348 ? -34.219 17.453 -6.664 1 79.75 348 SER B CA 1
ATOM 8563 C C . SER B 1 348 ? -32.688 17.438 -6.848 1 79.75 348 SER B C 1
ATOM 8565 O O . SER B 1 348 ? -32.156 16.656 -7.633 1 79.75 348 SER B O 1
ATOM 8567 N N . ILE B 1 349 ? -32 18.375 -6.242 1 84.69 349 ILE B N 1
ATOM 8568 C CA . ILE B 1 349 ? -30.562 18.438 -6.32 1 84.69 349 ILE B CA 1
ATOM 8569 C C . ILE B 1 349 ? -29.953 17.125 -5.84 1 84.69 349 ILE B C 1
ATOM 8571 O O . ILE B 1 349 ? -29.031 16.609 -6.461 1 84.69 349 ILE B O 1
ATOM 8575 N N . GLY B 1 350 ? -30.531 16.609 -4.824 1 82.19 350 GLY B N 1
ATOM 8576 C CA . GLY B 1 350 ? -30.062 15.328 -4.309 1 82.19 350 GLY B CA 1
ATOM 8577 C C . GLY B 1 350 ? -30.188 14.195 -5.312 1 82.19 350 GLY B C 1
ATOM 8578 O O . GLY B 1 350 ? -29.297 13.344 -5.418 1 82.19 350 GLY B O 1
ATOM 8579 N N . GLY B 1 351 ? -31.266 14.211 -5.949 1 81.5 351 GLY B N 1
ATOM 8580 C CA . GLY B 1 351 ? -31.484 13.195 -6.965 1 81.5 351 GLY B CA 1
ATOM 8581 C C . GLY B 1 351 ? -30.516 13.305 -8.133 1 81.5 351 GLY B C 1
ATOM 8582 O O . GLY B 1 351 ? -30.031 12.289 -8.641 1 81.5 351 GLY B O 1
ATOM 8583 N N . ILE B 1 352 ? -30.281 14.508 -8.539 1 86.38 352 ILE B N 1
ATOM 8584 C CA . ILE B 1 352 ? -29.359 14.742 -9.641 1 86.38 352 ILE B CA 1
ATOM 8585 C C . ILE B 1 352 ? -27.953 14.281 -9.242 1 86.38 352 ILE B C 1
ATOM 8587 O O . ILE B 1 352 ? -27.266 13.633 -10.031 1 86.38 352 ILE B O 1
ATOM 8591 N N . LEU B 1 353 ? -27.594 14.633 -8.055 1 86.62 353 LEU B N 1
ATOM 8592 C CA . LEU B 1 353 ? -26.266 14.273 -7.586 1 86.62 353 LEU B CA 1
ATOM 8593 C C . LEU B 1 353 ? -26.109 12.758 -7.492 1 86.62 353 LEU B C 1
ATOM 8595 O O . LEU B 1 353 ? -25.047 12.219 -7.836 1 86.62 353 LEU B O 1
ATOM 8599 N N . LYS B 1 354 ? -27.094 12.125 -7.055 1 82.69 354 LYS B N 1
ATOM 8600 C CA . LYS B 1 354 ? -27.047 10.664 -6.965 1 82.69 354 LYS B CA 1
ATOM 8601 C C . LYS B 1 354 ? -26.906 10.039 -8.344 1 82.69 354 LYS B C 1
ATOM 8603 O O . LYS B 1 354 ? -26.203 9.031 -8.508 1 82.69 354 LYS B O 1
ATOM 8608 N N . LYS B 1 355 ? -27.641 10.664 -9.227 1 85.25 355 LYS B N 1
ATOM 8609 C CA . LYS B 1 355 ? -27.562 10.195 -10.609 1 85.25 355 LYS B CA 1
ATOM 8610 C C . LYS B 1 355 ? -26.141 10.344 -11.156 1 85.25 355 LYS B C 1
ATOM 8612 O O . LYS B 1 355 ? -25.594 9.414 -11.75 1 85.25 355 LYS B O 1
ATOM 8617 N N . VAL B 1 356 ? -25.562 11.438 -10.906 1 88.06 356 VAL B N 1
ATOM 8618 C CA . VAL B 1 356 ? -24.203 11.719 -11.383 1 88.06 356 VAL B CA 1
ATOM 8619 C C . VAL B 1 356 ? -23.219 10.797 -10.688 1 88.06 356 VAL B C 1
ATOM 8621 O O . VAL B 1 356 ? -22.328 10.227 -11.336 1 88.06 356 VAL B O 1
ATOM 8624 N N . ASP B 1 357 ? -23.328 10.648 -9.391 1 84.44 357 ASP B N 1
ATOM 8625 C CA . ASP B 1 357 ? -22.438 9.797 -8.625 1 84.44 357 ASP B CA 1
ATOM 8626 C C . ASP B 1 357 ? -22.516 8.344 -9.102 1 84.44 357 ASP B C 1
ATOM 8628 O O . ASP B 1 357 ? -21.5 7.645 -9.148 1 84.44 357 ASP B O 1
ATOM 8632 N N . PHE B 1 358 ? -23.703 7.977 -9.477 1 84.25 358 PHE B N 1
ATOM 8633 C CA . PHE B 1 358 ? -23.906 6.613 -9.961 1 84.25 358 PHE B CA 1
ATOM 8634 C C . PHE B 1 358 ? -23.156 6.379 -11.266 1 84.25 358 PHE B C 1
ATOM 8636 O O . PHE B 1 358 ? -22.516 5.34 -11.445 1 84.25 358 PHE B O 1
ATOM 8643 N N . ILE B 1 359 ? -23.25 7.293 -12.047 1 85.88 359 ILE B N 1
ATOM 8644 C CA . ILE B 1 359 ? -22.594 7.18 -13.344 1 85.88 359 ILE B CA 1
ATOM 8645 C C . ILE B 1 359 ? -21.078 7.133 -13.156 1 85.88 359 ILE B C 1
ATOM 8647 O O . ILE B 1 359 ? -20.391 6.32 -13.781 1 85.88 359 ILE B O 1
ATOM 8651 N N . ILE B 1 360 ? -20.594 8.016 -12.32 1 87.25 360 ILE B N 1
ATOM 8652 C CA . ILE B 1 360 ? -19.156 8.055 -12.062 1 87.25 360 ILE B CA 1
ATOM 8653 C C . ILE B 1 360 ? -18.703 6.703 -11.516 1 87.25 360 ILE B C 1
ATOM 8655 O O . ILE B 1 360 ? -17.688 6.156 -11.969 1 87.25 360 ILE B O 1
ATOM 8659 N N . GLN B 1 361 ? -19.422 6.184 -10.594 1 83.62 361 GLN B N 1
ATOM 8660 C CA . GLN B 1 361 ? -19.062 4.926 -9.953 1 83.62 361 GLN B CA 1
ATOM 8661 C C . GLN B 1 361 ? -19.078 3.771 -10.953 1 83.62 361 GLN B C 1
ATOM 8663 O O . GLN B 1 361 ? -18.234 2.879 -10.898 1 83.62 361 GLN B O 1
ATOM 8668 N N . ARG B 1 362 ? -20.016 3.812 -11.805 1 82.56 362 ARG B N 1
ATOM 8669 C CA . ARG B 1 362 ? -20.125 2.752 -12.805 1 82.56 362 ARG B CA 1
ATOM 8670 C C . ARG B 1 362 ? -18.938 2.789 -13.766 1 82.56 362 ARG B C 1
ATOM 8672 O O . ARG B 1 362 ? -18.484 1.746 -14.234 1 82.56 362 ARG B O 1
ATOM 8679 N N . ILE B 1 363 ? -18.594 3.912 -14.07 1 84.94 363 ILE B N 1
ATOM 8680 C CA . ILE B 1 363 ? -17.484 4.055 -15 1 84.94 363 ILE B CA 1
ATOM 8681 C C . ILE B 1 363 ? -16.172 3.684 -14.312 1 84.94 363 ILE B C 1
ATOM 8683 O O . ILE B 1 363 ? -15.344 2.979 -14.883 1 84.94 363 ILE B O 1
ATOM 8687 N N . THR B 1 364 ? -16.016 4.086 -13.055 1 82.81 364 THR B N 1
ATOM 8688 C CA . THR B 1 364 ? -14.75 3.918 -12.359 1 82.81 364 THR B CA 1
ATOM 8689 C C . THR B 1 364 ? -14.625 2.51 -11.789 1 82.81 364 THR B C 1
ATOM 8691 O O . THR B 1 364 ? -13.539 2.08 -11.414 1 82.81 364 THR B O 1
ATOM 8694 N N . SER B 1 365 ? -15.695 1.744 -11.773 1 77.62 365 SER B N 1
ATOM 8695 C CA . SER B 1 365 ? -15.664 0.398 -11.219 1 77.62 365 SER B CA 1
ATOM 8696 C C . SER B 1 365 ? -15.188 -0.62 -12.242 1 77.62 365 SER B C 1
ATOM 8698 O O . SER B 1 365 ? -14.945 -1.781 -11.914 1 77.62 365 SER B O 1
ATOM 8700 N N . SER B 1 366 ? -15.055 -0.155 -13.453 1 76.06 366 SER B N 1
ATOM 8701 C CA . SER B 1 366 ? -14.641 -1.051 -14.531 1 76.06 366 SER B CA 1
ATOM 8702 C C . SER B 1 366 ? -13.43 -0.492 -15.281 1 76.06 366 SER B C 1
ATOM 8704 O O . SER B 1 366 ? -13.469 0.64 -15.766 1 76.06 366 SER B O 1
ATOM 8706 N N . ALA B 1 367 ? -12.445 -1.341 -15.367 1 76.62 367 ALA B N 1
ATOM 8707 C CA . ALA B 1 367 ? -11.258 -0.929 -16.109 1 76.62 367 ALA B CA 1
ATOM 8708 C C . ALA B 1 367 ? -11.578 -0.679 -17.578 1 76.62 367 ALA B C 1
ATOM 8710 O O . ALA B 1 367 ? -11.023 0.234 -18.188 1 76.62 367 ALA B O 1
ATOM 8711 N N . ALA B 1 368 ? -12.461 -1.453 -18.125 1 75.88 368 ALA B N 1
ATOM 8712 C CA . ALA B 1 368 ? -12.844 -1.314 -19.516 1 75.88 368 ALA B CA 1
ATOM 8713 C C . ALA B 1 368 ? -13.562 0.012 -19.766 1 75.88 368 ALA B C 1
ATOM 8715 O O . ALA B 1 368 ? -13.289 0.696 -20.75 1 75.88 368 ALA B O 1
ATOM 8716 N N . LYS B 1 369 ? -14.438 0.35 -18.859 1 82 369 LYS B N 1
ATOM 8717 C CA . LYS B 1 369 ? -15.18 1.6 -19.016 1 82 369 LYS B CA 1
ATOM 8718 C C . LYS B 1 369 ? -14.266 2.807 -18.812 1 82 369 LYS B C 1
ATOM 8720 O O . LYS B 1 369 ? -14.438 3.836 -19.469 1 82 369 LYS B O 1
ATOM 8725 N N . ARG B 1 370 ? -13.359 2.688 -17.938 1 83.12 370 ARG B N 1
ATOM 8726 C CA . ARG B 1 370 ? -12.383 3.754 -17.734 1 83.12 370 ARG B CA 1
ATOM 8727 C C . ARG B 1 370 ? -11.555 3.977 -19 1 83.12 370 ARG B C 1
ATOM 8729 O O . ARG B 1 370 ? -11.242 5.117 -19.359 1 83.12 370 ARG B O 1
ATOM 8736 N N . PHE B 1 371 ? -11.234 2.873 -19.562 1 81.38 371 PHE B N 1
ATOM 8737 C CA . PHE B 1 371 ? -10.477 2.959 -20.812 1 81.38 371 PHE B CA 1
ATOM 8738 C C . PHE B 1 371 ? -11.289 3.652 -21.891 1 81.38 371 PHE B C 1
ATOM 8740 O O . PHE B 1 371 ? -10.766 4.496 -22.625 1 81.38 371 PHE B O 1
ATOM 8747 N N . LYS B 1 372 ? -12.508 3.268 -21.984 1 84.31 372 LYS B N 1
ATOM 8748 C CA . LYS B 1 372 ? -13.375 3.916 -22.953 1 84.31 372 LYS B CA 1
ATOM 8749 C C . LYS B 1 372 ? -13.477 5.414 -22.703 1 84.31 372 LYS B C 1
ATOM 8751 O O . LYS B 1 372 ? -13.477 6.219 -23.625 1 84.31 372 LYS B O 1
ATOM 8756 N N . TYR B 1 373 ? -13.594 5.727 -21.469 1 88.25 373 TYR B N 1
ATOM 8757 C CA . TYR B 1 373 ? -13.656 7.137 -21.094 1 88.25 373 TYR B CA 1
ATOM 8758 C C . TYR B 1 373 ? -12.406 7.883 -21.562 1 88.25 373 TYR B C 1
ATOM 8760 O O . TYR B 1 373 ? -12.5 8.961 -22.141 1 88.25 373 TYR B O 1
ATOM 8768 N N . THR B 1 374 ? -11.266 7.34 -21.281 1 83.31 374 THR B N 1
ATOM 8769 C CA . THR B 1 374 ? -10.008 7.977 -21.641 1 83.31 374 THR B CA 1
ATOM 8770 C C . THR B 1 374 ? -9.867 8.094 -23.156 1 83.31 374 THR B C 1
ATOM 8772 O O . THR B 1 374 ? -9.391 9.109 -23.672 1 83.31 374 THR B O 1
ATOM 8775 N N . THR B 1 375 ? -10.258 7.055 -23.797 1 83.44 375 THR B N 1
ATOM 8776 C CA . THR B 1 375 ? -10.18 7.039 -25.25 1 83.44 375 THR B CA 1
ATOM 8777 C C . THR B 1 375 ? -11.062 8.125 -25.859 1 83.44 375 THR B C 1
ATOM 8779 O O . THR B 1 375 ? -10.633 8.867 -26.75 1 83.44 375 THR B O 1
ATOM 8782 N N . TRP B 1 376 ? -12.219 8.242 -25.359 1 88.38 376 TRP B N 1
ATOM 8783 C CA . TRP B 1 376 ? -13.148 9.227 -25.922 1 88.38 376 TRP B CA 1
ATOM 8784 C C . TRP B 1 376 ? -12.781 10.633 -25.469 1 88.38 376 TRP B C 1
ATOM 8786 O O . TRP B 1 376 ? -13.07 11.609 -26.172 1 88.38 376 TRP B O 1
ATOM 8796 N N . SER B 1 377 ? -12.188 10.703 -24.297 1 88.75 377 SER B N 1
ATOM 8797 C CA . SER B 1 377 ? -11.672 12 -23.875 1 88.75 377 SER B CA 1
ATOM 8798 C C . SER B 1 377 ? -10.617 12.516 -24.859 1 88.75 377 SER B C 1
ATOM 8800 O O . SER B 1 377 ? -10.594 13.703 -25.188 1 88.75 377 SER B O 1
ATOM 8802 N N . LYS B 1 378 ? -9.867 11.625 -25.312 1 84.06 378 LYS B N 1
ATOM 8803 C CA . LYS B 1 378 ? -8.844 11.977 -26.297 1 84.06 378 LYS B CA 1
ATOM 8804 C C . LYS B 1 378 ? -9.461 12.289 -27.656 1 84.06 378 LYS B C 1
ATOM 8806 O O . LYS B 1 378 ? -9.078 13.258 -28.312 1 84.06 378 LYS B O 1
ATOM 8811 N N . ASN B 1 379 ? -10.398 11.445 -28.047 1 85.94 379 ASN B N 1
ATOM 8812 C CA . ASN B 1 379 ? -11.047 11.617 -29.344 1 85.94 379 ASN B CA 1
ATOM 8813 C C . ASN B 1 379 ? -11.781 12.945 -29.438 1 85.94 379 ASN B C 1
ATOM 8815 O O . ASN B 1 379 ? -11.797 13.586 -30.484 1 85.94 379 ASN B O 1
ATOM 8819 N N . LEU B 1 380 ? -12.391 13.32 -28.312 1 89.62 380 LEU B N 1
ATOM 8820 C CA . LEU B 1 380 ? -13.164 14.562 -28.297 1 89.62 380 LEU B CA 1
ATOM 8821 C C . LEU B 1 380 ? -12.289 15.742 -27.891 1 89.62 380 LEU B C 1
ATOM 8823 O O . LEU B 1 380 ? -12.773 16.875 -27.812 1 89.62 380 LEU B O 1
ATOM 8827 N N . LYS B 1 381 ? -10.984 15.461 -27.609 1 83 381 LYS B N 1
ATOM 8828 C CA . LYS B 1 381 ? -9.992 16.484 -27.266 1 83 381 LYS B CA 1
ATOM 8829 C C . LYS B 1 381 ? -10.391 17.234 -26 1 83 381 LYS B C 1
ATOM 8831 O O . LYS B 1 381 ? -10.336 18.453 -25.953 1 83 381 LYS B O 1
ATOM 8836 N N . ILE B 1 382 ? -11.07 16.469 -25.25 1 79.44 382 ILE B N 1
ATOM 8837 C CA . ILE B 1 382 ? -11.383 17.031 -23.938 1 79.44 382 ILE B CA 1
ATOM 8838 C C . ILE B 1 382 ? -10.227 16.781 -22.984 1 79.44 382 ILE B C 1
ATOM 8840 O O . ILE B 1 382 ? -9.852 15.625 -22.75 1 79.44 382 ILE B O 1
ATOM 8844 N N . ASN B 1 383 ? -9.438 17.734 -22.859 1 64.44 383 ASN B N 1
ATOM 8845 C CA . ASN B 1 383 ? -8.305 17.625 -21.953 1 64.44 383 ASN B CA 1
ATOM 8846 C C . ASN B 1 383 ? -8.75 17.438 -20.5 1 64.44 383 ASN B C 1
ATOM 8848 O O . ASN B 1 383 ? -9.086 18.406 -19.828 1 64.44 383 ASN B O 1
ATOM 8852 N N . GLY B 1 384 ? -9.391 16.312 -20.266 1 62.53 384 GLY B N 1
ATOM 8853 C CA . GLY B 1 384 ? -9.883 16.219 -18.906 1 62.53 384 GLY B CA 1
ATOM 8854 C C . GLY B 1 384 ? -9.18 15.164 -18.078 1 62.53 384 GLY B C 1
ATOM 8855 O O . GLY B 1 384 ? -8.484 14.305 -18.625 1 62.53 384 GLY B O 1
ATOM 8856 N N . LEU B 1 385 ? -9.133 15.398 -16.797 1 69.06 385 LEU B N 1
ATOM 8857 C CA . LEU B 1 385 ? -8.625 14.484 -15.781 1 69.06 385 LEU B CA 1
ATOM 8858 C C . LEU B 1 385 ? -9.484 13.227 -15.711 1 69.06 385 LEU B C 1
ATOM 8860 O O . LEU B 1 385 ? -10.664 13.242 -16.062 1 69.06 385 LEU B O 1
ATOM 8864 N N . SER B 1 386 ? -8.922 12.156 -15.484 1 78.06 386 SER B N 1
ATOM 8865 C CA . SER B 1 386 ? -9.641 10.898 -15.281 1 78.06 386 SER B CA 1
ATOM 8866 C C . SER B 1 386 ? -10.656 11.023 -14.156 1 78.06 386 SER B C 1
ATOM 8868 O O . SER B 1 386 ? -10.453 11.781 -13.211 1 78.06 386 SER B O 1
ATOM 8870 N N . LEU B 1 387 ? -11.688 10.398 -14.352 1 85.19 387 LEU B N 1
ATOM 8871 C CA . LEU B 1 387 ? -12.727 10.406 -13.328 1 85.19 387 LEU B CA 1
ATOM 8872 C C . LEU B 1 387 ? -12.234 9.734 -12.047 1 85.19 387 LEU B C 1
ATOM 8874 O O . LEU B 1 387 ? -11.414 8.82 -12.102 1 85.19 387 LEU B O 1
ATOM 8878 N N . ILE B 1 388 ? -12.727 10.227 -10.883 1 78.94 388 ILE B N 1
ATOM 8879 C CA . ILE B 1 388 ? -12.445 9.625 -9.586 1 78.94 388 ILE B CA 1
ATOM 8880 C C . ILE B 1 388 ? -13.75 9.227 -8.906 1 78.94 388 ILE B C 1
ATOM 8882 O O . ILE B 1 388 ? -14.742 9.953 -8.977 1 78.94 388 ILE B O 1
ATOM 8886 N N . ALA B 1 389 ? -13.891 7.98 -8.328 1 73.69 389 ALA B N 1
ATOM 8887 C CA . ALA B 1 389 ? -15.117 7.398 -7.785 1 73.69 389 ALA B CA 1
ATOM 8888 C C . ALA B 1 389 ? -15.672 8.242 -6.641 1 73.69 389 ALA B C 1
ATOM 8890 O O . ALA B 1 389 ? -16.875 8.281 -6.414 1 73.69 389 ALA B O 1
ATOM 8891 N N . GLY B 1 390 ? -14.992 9.172 -6.098 1 66.31 390 GLY B N 1
ATOM 8892 C CA . GLY B 1 390 ? -15.5 10.047 -5.051 1 66.31 390 GLY B CA 1
ATOM 8893 C C . GLY B 1 390 ? -15.75 9.328 -3.742 1 66.31 390 GLY B C 1
ATOM 8894 O O . GLY B 1 390 ? -16.703 9.648 -3.021 1 66.31 390 GLY B O 1
ATOM 8895 N N . TYR B 1 391 ? -14.984 8.125 -3.539 1 57.81 391 TYR B N 1
ATOM 8896 C CA . TYR B 1 391 ? -15.148 7.379 -2.295 1 57.81 391 TYR B CA 1
ATOM 8897 C C . TYR B 1 391 ? -14.398 8.062 -1.152 1 57.81 391 TYR B C 1
ATOM 8899 O O . TYR B 1 391 ? -13.414 8.766 -1.379 1 57.81 391 TYR B O 1
ATOM 8907 N N . GLY B 1 392 ? -14.992 8.273 -0.069 1 55.03 392 GLY B N 1
ATOM 8908 C CA . GLY B 1 392 ? -14.195 8.648 1.09 1 55.03 392 GLY B CA 1
ATOM 8909 C C . GLY B 1 392 ? -14.914 9.602 2.023 1 55.03 392 GLY B C 1
ATOM 8910 O O . GLY B 1 392 ? -16 10.094 1.702 1 55.03 392 GLY B O 1
ATOM 8911 N N . ILE B 1 393 ? -14.383 9.648 3.076 1 52.38 393 ILE B N 1
ATOM 8912 C CA . ILE B 1 393 ? -14.93 10.367 4.223 1 52.38 393 ILE B CA 1
ATOM 8913 C C . ILE B 1 393 ? -14.75 11.867 4.023 1 52.38 393 ILE B C 1
ATOM 8915 O O . ILE B 1 393 ? -15.438 12.672 4.656 1 52.38 393 ILE B O 1
ATOM 8919 N N . CYS B 1 394 ? -13.961 12.18 2.939 1 63 394 CYS B N 1
ATOM 8920 C CA . CYS B 1 394 ? -13.672 13.602 2.828 1 63 394 CYS B CA 1
ATOM 8921 C C . CYS B 1 394 ? -14.508 14.25 1.727 1 63 394 CYS B C 1
ATOM 8923 O O . CYS B 1 394 ? -14.578 13.727 0.611 1 63 394 CYS B O 1
ATOM 8925 N N . TRP B 1 395 ? -15.172 15.32 1.994 1 73.06 395 TRP B N 1
ATOM 8926 C CA . TRP B 1 395 ? -16.031 16.047 1.072 1 73.06 395 TRP B CA 1
ATOM 8927 C C . TRP B 1 395 ? -15.234 16.547 -0.135 1 73.06 395 TRP B C 1
ATOM 8929 O O . TRP B 1 395 ? -15.789 16.688 -1.229 1 73.06 395 TRP B O 1
ATOM 8939 N N . ASN B 1 396 ? -13.938 16.672 0.003 1 76 396 ASN B N 1
ATOM 8940 C CA . ASN B 1 396 ? -13.086 17.219 -1.059 1 76 396 ASN B CA 1
ATOM 8941 C C . ASN B 1 396 ? -13.016 16.266 -2.248 1 76 396 ASN B C 1
ATOM 8943 O O . ASN B 1 396 ? -12.961 16.703 -3.398 1 76 396 ASN B O 1
ATOM 8947 N N . ILE B 1 397 ? -13.086 15.039 -1.941 1 76.31 397 ILE B N 1
ATOM 8948 C CA . ILE B 1 397 ? -13 14.055 -3.016 1 76.31 397 ILE B CA 1
ATOM 8949 C C . ILE B 1 397 ? -14.305 14.031 -3.805 1 76.31 397 ILE B C 1
ATOM 8951 O O . ILE B 1 397 ? -14.297 13.898 -5.031 1 76.31 397 ILE B O 1
ATOM 8955 N N . LYS B 1 398 ? -15.336 14.148 -3.109 1 78.56 398 LYS B N 1
ATOM 8956 C CA . LYS B 1 398 ? -16.641 14.203 -3.781 1 78.56 398 LYS B CA 1
ATOM 8957 C C . LYS B 1 398 ? -16.75 15.453 -4.656 1 78.56 398 LYS B C 1
ATOM 8959 O O . LYS B 1 398 ? -17.281 15.391 -5.766 1 78.56 398 LYS B O 1
ATOM 8964 N N . PHE B 1 399 ? -16.25 16.531 -4.094 1 81.88 399 PHE B N 1
ATOM 8965 C CA . PHE B 1 399 ? -16.219 17.781 -4.852 1 81.88 399 PHE B CA 1
ATOM 8966 C C . PHE B 1 399 ? -15.406 17.609 -6.129 1 81.88 399 PHE B C 1
ATOM 8968 O O . PHE B 1 399 ? -15.867 17.969 -7.219 1 81.88 399 PHE B O 1
ATOM 8975 N N . GLN B 1 400 ? -14.273 16.953 -6.023 1 84.75 400 GLN B N 1
ATOM 8976 C CA . GLN B 1 400 ? -13.398 16.781 -7.18 1 84.75 400 GLN B CA 1
ATOM 8977 C C . GLN B 1 400 ? -13.992 15.789 -8.172 1 84.75 400 GLN B C 1
ATOM 8979 O O . GLN B 1 400 ? -13.859 15.961 -9.383 1 84.75 400 GLN B O 1
ATOM 8984 N N . SER B 1 401 ? -14.539 14.758 -7.613 1 86.75 401 SER B N 1
ATOM 8985 C CA . SER B 1 401 ? -15.18 13.758 -8.461 1 86.75 401 SER B CA 1
ATOM 8986 C C . SER B 1 401 ? -16.25 14.383 -9.344 1 86.75 401 SER B C 1
ATOM 8988 O O . SER B 1 401 ? -16.266 14.18 -10.562 1 86.75 401 SER B O 1
ATOM 8990 N N . ARG B 1 402 ? -17.062 15.273 -8.828 1 88.5 402 ARG B N 1
ATOM 8991 C CA . ARG B 1 402 ? -18.156 15.891 -9.555 1 88.5 402 ARG B CA 1
ATOM 8992 C C . ARG B 1 402 ? -17.656 16.984 -10.5 1 88.5 402 ARG B C 1
ATOM 8994 O O . ARG B 1 402 ? -18.203 17.188 -11.578 1 88.5 402 ARG B O 1
ATOM 9001 N N . GLU B 1 403 ? -16.641 17.609 -10.039 1 89 403 GLU B N 1
ATOM 9002 C CA . GLU B 1 403 ? -16.031 18.625 -10.891 1 89 403 GLU B CA 1
ATOM 9003 C C . GLU B 1 403 ? -15.453 18.016 -12.156 1 89 403 GLU B C 1
ATOM 9005 O O . GLU B 1 403 ? -15.664 18.531 -13.258 1 89 403 GLU B O 1
ATOM 9010 N N . ARG B 1 404 ? -14.82 16.953 -11.969 1 88.19 404 ARG B N 1
ATOM 9011 C CA . ARG B 1 404 ? -14.234 16.266 -13.117 1 88.19 404 ARG B CA 1
ATOM 9012 C C . ARG B 1 404 ? -15.32 15.703 -14.031 1 88.19 404 ARG B C 1
ATOM 9014 O O . ARG B 1 404 ? -15.156 15.695 -15.25 1 88.19 404 ARG B O 1
ATOM 9021 N N . ALA B 1 405 ? -16.328 15.219 -13.43 1 90.5 405 ALA B N 1
ATOM 9022 C CA . ALA B 1 405 ? -17.453 14.688 -14.219 1 90.5 405 ALA B CA 1
ATOM 9023 C C . ALA B 1 405 ? -18.094 15.789 -15.047 1 90.5 405 ALA B C 1
ATOM 9025 O O . ALA B 1 405 ? -18.469 15.57 -16.203 1 90.5 405 ALA B O 1
ATOM 9026 N N . TYR B 1 406 ? -18.25 16.969 -14.469 1 91.62 406 TYR B N 1
ATOM 9027 C CA . TYR B 1 406 ? -18.844 18.078 -15.18 1 91.62 406 TYR B CA 1
ATOM 9028 C C . TYR B 1 406 ? -17.984 18.5 -16.375 1 91.62 406 TYR B C 1
ATOM 9030 O O . TYR B 1 406 ? -18.5 18.734 -17.469 1 91.62 406 TYR B O 1
ATOM 9038 N N . LYS B 1 407 ? -16.75 18.516 -16.188 1 89.06 407 LYS B N 1
ATOM 9039 C CA . LYS B 1 407 ? -15.844 18.891 -17.266 1 89.06 407 LYS B CA 1
ATOM 9040 C C . LYS B 1 407 ? -15.852 17.844 -18.375 1 89.06 407 LYS B C 1
ATOM 9042 O O . LYS B 1 407 ? -15.617 18.172 -19.547 1 89.06 407 LYS B O 1
ATOM 9047 N N . GLY B 1 408 ? -16.125 16.625 -17.953 1 91.25 408 GLY B N 1
ATOM 9048 C CA . GLY B 1 408 ? -16.156 15.547 -18.938 1 91.25 408 GLY B CA 1
ATOM 9049 C C . GLY B 1 408 ? -17.562 15.148 -19.344 1 91.25 408 GLY B C 1
ATOM 9050 O O . GLY B 1 408 ? -17.797 14.016 -19.75 1 91.25 408 GLY B O 1
ATOM 9051 N N . GLN B 1 409 ? -18.5 16.094 -19.234 1 91.38 409 GLN B N 1
ATOM 9052 C CA . GLN B 1 409 ? -19.906 15.766 -19.438 1 91.38 409 GLN B CA 1
ATOM 9053 C C . GLN B 1 409 ? -20.156 15.258 -20.844 1 91.38 409 GLN B C 1
ATOM 9055 O O . GLN B 1 409 ? -20.969 14.359 -21.062 1 91.38 409 GLN B O 1
ATOM 9060 N N . MET B 1 410 ? -19.359 15.711 -21.797 1 90 410 MET B N 1
ATOM 9061 C CA . MET B 1 410 ? -19.531 15.281 -23.188 1 90 410 MET B CA 1
ATOM 9062 C C . MET B 1 410 ? -19.062 13.844 -23.359 1 90 410 MET B C 1
ATOM 9064 O O . MET B 1 410 ? -19.672 13.078 -24.109 1 90 410 MET B O 1
ATOM 9068 N N . VAL B 1 411 ? -18.016 13.547 -22.703 1 92 411 VAL B N 1
ATOM 9069 C CA . VAL B 1 411 ? -17.5 12.188 -22.781 1 92 411 VAL B CA 1
ATOM 9070 C C . VAL B 1 411 ? -18.484 11.219 -22.156 1 92 411 VAL B C 1
ATOM 9072 O O . VAL B 1 411 ? -18.734 10.133 -22.688 1 92 411 VAL B O 1
ATOM 9075 N N . ILE B 1 412 ? -19.031 11.633 -21.031 1 91.88 412 ILE B N 1
ATOM 9076 C CA . ILE B 1 412 ? -20 10.805 -20.328 1 91.88 412 ILE B CA 1
ATOM 9077 C C . ILE B 1 412 ? -21.234 10.586 -21.203 1 91.88 412 ILE B C 1
ATOM 9079 O O . ILE B 1 412 ? -21.75 9.469 -21.297 1 91.88 412 ILE B O 1
ATOM 9083 N N . ALA B 1 413 ? -21.656 11.625 -21.844 1 89.62 413 ALA B N 1
ATOM 9084 C CA . ALA B 1 413 ? -22.797 11.523 -22.75 1 89.62 413 ALA B CA 1
ATOM 9085 C C . ALA B 1 413 ? -22.516 10.539 -23.875 1 89.62 413 ALA B C 1
ATOM 9087 O O . ALA B 1 413 ? -23.391 9.766 -24.266 1 89.62 413 ALA B O 1
ATOM 9088 N N . LYS B 1 414 ? -21.359 10.617 -24.359 1 89.31 414 LYS B N 1
ATOM 9089 C CA . LYS B 1 414 ? -20.984 9.703 -25.438 1 89.31 414 LYS B CA 1
ATOM 9090 C C . LYS B 1 414 ? -20.969 8.258 -24.953 1 89.31 414 LYS B C 1
ATOM 9092 O O . LYS B 1 414 ? -21.391 7.352 -25.688 1 89.31 414 LYS B O 1
ATOM 9097 N N . LEU B 1 415 ? -20.453 8.016 -23.812 1 89.5 415 LEU B N 1
ATOM 9098 C CA . LEU B 1 415 ? -20.406 6.664 -23.266 1 89.5 415 LEU B CA 1
ATOM 9099 C C . LEU B 1 415 ? -21.812 6.113 -23.047 1 89.5 415 LEU B C 1
ATOM 9101 O O . LEU B 1 415 ? -22.062 4.926 -23.281 1 89.5 415 LEU B O 1
ATOM 9105 N N . LEU B 1 416 ? -22.672 7.008 -22.609 1 88.56 416 LEU B N 1
ATOM 9106 C CA . LEU B 1 416 ? -24.047 6.594 -22.406 1 88.56 416 LEU B CA 1
ATOM 9107 C C . LEU B 1 416 ? -24.719 6.246 -23.734 1 88.56 416 LEU B C 1
ATOM 9109 O O . LEU B 1 416 ? -25.469 5.277 -23.812 1 88.56 416 LEU B O 1
ATOM 9113 N N . GLU B 1 417 ? -24.422 6.961 -24.688 1 87.06 417 GLU B N 1
ATOM 9114 C CA . GLU B 1 417 ? -24.938 6.691 -26.016 1 87.06 417 GLU B CA 1
ATOM 9115 C C . GLU B 1 417 ? -24.453 5.348 -26.547 1 87.06 417 GLU B C 1
ATOM 9117 O O . GLU B 1 417 ? -25.219 4.574 -27.109 1 87.06 417 GLU B O 1
ATOM 9122 N N . LEU B 1 418 ? -23.219 5.16 -26.391 1 85.75 418 LEU B N 1
ATOM 9123 C CA . LEU B 1 418 ? -22.625 3.916 -26.859 1 85.75 418 LEU B CA 1
ATOM 9124 C C . LEU B 1 418 ? -23.219 2.715 -26.141 1 85.75 418 LEU B C 1
ATOM 9126 O O . LEU B 1 418 ? -23.438 1.662 -26.75 1 85.75 418 LEU B O 1
ATOM 9130 N N . GLU B 1 419 ? -23.422 2.889 -24.875 1 84.44 419 GLU B N 1
ATOM 9131 C CA . GLU B 1 419 ? -24.016 1.806 -24.109 1 84.44 419 GLU B CA 1
ATOM 9132 C C . GLU B 1 419 ? -25.453 1.542 -24.531 1 84.44 419 GLU B C 1
ATOM 9134 O O . GLU B 1 419 ? -25.922 0.396 -24.531 1 84.44 419 GLU B O 1
ATOM 9139 N N . ASN B 1 420 ? -26.125 2.607 -24.844 1 82 420 ASN B N 1
ATOM 9140 C CA . ASN B 1 420 ? -27.484 2.463 -25.359 1 82 420 ASN B CA 1
ATOM 9141 C C . ASN B 1 420 ? -27.5 1.743 -26.703 1 82 420 ASN B C 1
ATOM 9143 O O . ASN B 1 420 ? -28.359 0.898 -26.938 1 82 420 ASN B O 1
ATOM 9147 N N . HIS B 1 421 ? -26.594 2.021 -27.469 1 83.25 421 HIS B N 1
ATOM 9148 C CA . HIS B 1 421 ? -26.484 1.367 -28.766 1 83.25 421 HIS B CA 1
ATOM 9149 C C . HIS B 1 421 ? -26.125 -0.108 -28.609 1 83.25 421 HIS B C 1
ATOM 9151 O O . HIS B 1 421 ? -26.656 -0.957 -29.344 1 83.25 421 HIS B O 1
ATOM 9157 N N . ARG B 1 422 ? -25.25 -0.321 -27.75 1 79.88 422 ARG B N 1
ATOM 9158 C CA . ARG B 1 422 ? -24.859 -1.698 -27.484 1 79.88 422 ARG B CA 1
ATOM 9159 C C . ARG B 1 422 ? -26.047 -2.529 -27 1 79.88 422 ARG B C 1
ATOM 9161 O O . ARG B 1 422 ? -26.234 -3.664 -27.453 1 79.88 422 ARG B O 1
ATOM 9168 N N . GLN B 1 423 ? -26.797 -1.924 -26.094 1 79.38 423 GLN B N 1
ATOM 9169 C CA . GLN B 1 423 ? -27.953 -2.623 -25.562 1 79.38 423 GLN B CA 1
ATOM 9170 C C . GLN B 1 423 ? -28.953 -2.928 -26.672 1 79.38 423 GLN B C 1
ATOM 9172 O O . GLN B 1 423 ? -29.578 -3.99 -26.688 1 79.38 423 GLN B O 1
ATOM 9177 N N . LYS B 1 424 ? -29.172 -2.119 -27.547 1 77.31 424 LYS B N 1
ATOM 9178 C CA . LYS B 1 424 ? -30.094 -2.307 -28.641 1 77.31 424 LYS B CA 1
ATOM 9179 C C . LYS B 1 424 ? -29.609 -3.396 -29.594 1 77.31 424 LYS B C 1
ATOM 9181 O O . LYS B 1 424 ? -30.406 -4.18 -30.109 1 77.31 424 LYS B O 1
ATOM 9186 N N . ARG B 1 425 ? -28.375 -3.498 -29.719 1 76.25 425 ARG B N 1
ATOM 9187 C CA . ARG B 1 425 ? -27.797 -4.43 -30.688 1 76.25 425 ARG B CA 1
ATOM 9188 C C . ARG B 1 425 ? -27.609 -5.809 -30.062 1 76.25 425 ARG B C 1
ATOM 9190 O O . ARG B 1 425 ? -27.922 -6.824 -30.688 1 76.25 425 ARG B O 1
ATOM 9197 N N . GLU B 1 426 ? -26.969 -5.82 -28.828 1 69 426 GLU B N 1
ATOM 9198 C CA . GLU B 1 426 ? -26.516 -7.074 -28.234 1 69 426 GLU B CA 1
ATOM 9199 C C . GLU B 1 426 ? -27.453 -7.516 -27.109 1 69 426 GLU B C 1
ATOM 9201 O O . GLU B 1 426 ? -27.438 -8.68 -26.703 1 69 426 GLU B O 1
ATOM 9206 N N . GLY B 1 427 ? -28.266 -6.652 -26.688 1 64.75 427 GLY B N 1
ATOM 9207 C CA . GLY B 1 427 ? -29.078 -6.957 -25.516 1 64.75 427 GLY B CA 1
ATOM 9208 C C . GLY B 1 427 ? -28.297 -6.93 -24.219 1 64.75 427 GLY B C 1
ATOM 9209 O O . GLY B 1 427 ? -27.188 -6.375 -24.156 1 64.75 427 GLY B O 1
ATOM 9210 N N . GLY B 1 428 ? -28.75 -7.207 -23.047 1 63.81 428 GLY B N 1
ATOM 9211 C CA . GLY B 1 428 ? -28.109 -7.262 -21.75 1 63.81 428 GLY B CA 1
ATOM 9212 C C . GLY B 1 428 ? -28.5 -6.117 -20.844 1 63.81 428 GLY B C 1
ATOM 9213 O O . GLY B 1 428 ? -29.297 -5.258 -21.219 1 63.81 428 GLY B O 1
ATOM 9214 N N . PRO B 1 429 ? -27.922 -6.234 -19.656 1 66.25 429 PRO B N 1
ATOM 9215 C CA . PRO B 1 429 ? -28.281 -5.168 -18.719 1 66.25 429 PRO B CA 1
ATOM 9216 C C . PRO B 1 429 ? -27.594 -3.846 -19.031 1 66.25 429 PRO B C 1
ATOM 9218 O O . PRO B 1 429 ? -26.438 -3.84 -19.453 1 66.25 429 PRO B O 1
ATOM 9221 N N . ASN B 1 430 ? -28.328 -2.852 -19.328 1 68.31 430 ASN B N 1
ATOM 9222 C CA . ASN B 1 430 ? -27.828 -1.481 -19.406 1 68.31 430 ASN B CA 1
ATOM 9223 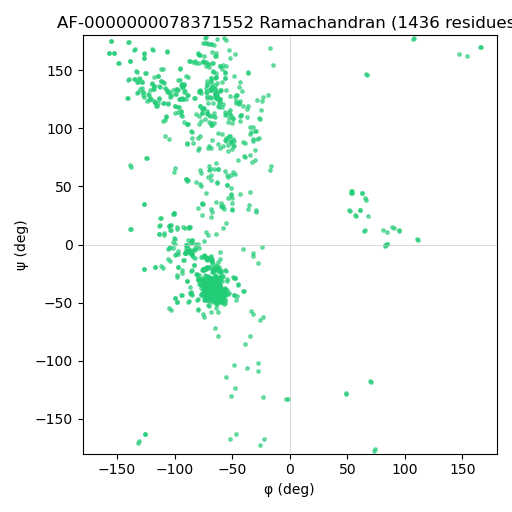C C . ASN B 1 430 ? -27.984 -0.765 -18.062 1 68.31 430 ASN B C 1
ATOM 9225 O O . ASN B 1 430 ? -29.094 -0.382 -17.688 1 68.31 430 ASN B O 1
ATOM 9229 N N . TYR B 1 431 ? -26.828 -0.656 -17.469 1 63.62 431 TYR B N 1
ATOM 9230 C CA . TYR B 1 431 ? -26.859 -0.075 -16.125 1 63.62 431 TYR B CA 1
ATOM 9231 C C . TYR B 1 431 ? -27.141 1.422 -16.188 1 63.62 431 TYR B C 1
ATOM 9233 O O . TYR B 1 431 ? -27.5 2.037 -15.188 1 63.62 431 TYR B O 1
ATOM 9241 N N . PHE B 1 432 ? -27.016 1.877 -17.484 1 69.75 432 PHE B N 1
ATOM 9242 C CA . PHE B 1 432 ? -27.234 3.312 -17.609 1 69.75 432 PHE B CA 1
ATOM 9243 C C . PHE B 1 432 ? -28.609 3.596 -18.203 1 69.75 432 PHE B C 1
ATOM 9245 O O . PHE B 1 432 ? -28.906 4.727 -18.609 1 69.75 432 PHE B O 1
ATOM 9252 N N . SER B 1 433 ? -29.344 2.422 -18.172 1 64.88 433 SER B N 1
ATOM 9253 C CA . SER B 1 433 ? -30.656 2.594 -18.797 1 64.88 433 SER B CA 1
ATOM 9254 C C . SER B 1 433 ? -31.469 3.686 -18.109 1 64.88 433 SER B C 1
ATOM 9256 O O . SER B 1 433 ? -31.609 3.676 -16.875 1 64.88 433 SER B O 1
ATOM 9258 N N . ASN B 1 434 ? -31.859 4.715 -18.641 1 62.03 434 ASN B N 1
ATOM 9259 C CA . ASN B 1 434 ? -32.719 5.801 -18.188 1 62.03 434 ASN B CA 1
ATOM 9260 C C . ASN B 1 434 ? -31.938 6.844 -17.391 1 62.03 434 ASN B C 1
ATOM 9262 O O . ASN B 1 434 ? -32.5 7.574 -16.578 1 62.03 434 ASN B O 1
ATOM 9266 N N . LEU B 1 435 ? -30.594 6.66 -17.484 1 74.25 435 LEU B N 1
ATOM 9267 C CA . LEU B 1 435 ? -29.781 7.629 -16.75 1 74.25 435 LEU B CA 1
ATOM 9268 C C . LEU B 1 435 ? -29.25 8.711 -17.688 1 74.25 435 LEU B C 1
ATOM 9270 O O . LEU B 1 435 ? -28.172 8.562 -18.25 1 74.25 435 LEU B O 1
ATOM 9274 N N . ASP B 1 436 ? -30.047 9.492 -18.234 1 76.31 436 ASP B N 1
ATOM 9275 C CA . ASP B 1 436 ? -29.578 10.617 -19.031 1 76.31 436 ASP B CA 1
ATOM 9276 C C . ASP B 1 436 ? -29.516 11.891 -18.188 1 76.31 436 ASP B C 1
ATOM 9278 O O . ASP B 1 436 ? -30.453 12.211 -17.453 1 76.31 436 ASP B O 1
ATOM 9282 N N . ILE B 1 437 ? -28.344 12.477 -18.203 1 85.25 437 ILE B N 1
ATOM 9283 C CA . ILE B 1 437 ? -28.172 13.742 -17.5 1 85.25 437 ILE B CA 1
ATOM 9284 C C . ILE B 1 437 ? -28.312 14.906 -18.484 1 85.25 437 ILE B C 1
ATOM 9286 O O . ILE B 1 437 ? -27.531 15.031 -19.422 1 85.25 437 ILE B O 1
ATOM 9290 N N . THR B 1 438 ? -29.281 15.688 -18.203 1 85.88 438 THR B N 1
ATOM 9291 C CA . THR B 1 438 ? -29.562 16.812 -19.094 1 85.88 438 THR B CA 1
ATOM 9292 C C . THR B 1 438 ? -28.594 17.969 -18.812 1 85.88 438 THR B C 1
ATOM 9294 O O . THR B 1 438 ? -27.906 17.969 -17.797 1 85.88 438 THR B O 1
ATOM 9297 N N . LEU B 1 439 ? -28.531 18.875 -19.719 1 88.88 439 LEU B N 1
ATOM 9298 C CA . LEU B 1 439 ? -27.672 20.047 -19.562 1 88.88 439 LEU B CA 1
ATOM 9299 C C . LEU B 1 439 ? -28.078 20.859 -18.344 1 88.88 439 LEU B C 1
ATOM 9301 O O . LEU B 1 439 ? -27.234 21.438 -17.656 1 88.88 439 LEU B O 1
ATOM 9305 N N . SER B 1 440 ? -29.359 20.891 -18.125 1 87.5 440 SER B N 1
ATOM 9306 C CA . SER B 1 440 ? -29.859 21.625 -16.969 1 87.5 440 SER B CA 1
ATOM 9307 C C . SER B 1 440 ? -29.406 20.969 -15.664 1 87.5 440 SER B C 1
ATOM 9309 O O . SER B 1 440 ? -29.109 21.656 -14.688 1 87.5 440 SER B O 1
ATOM 9311 N N . GLU B 1 441 ? -29.344 19.719 -15.711 1 89.75 441 GLU B N 1
ATOM 9312 C CA . GLU B 1 441 ? -28.891 18.984 -14.531 1 89.75 441 GLU B CA 1
ATOM 9313 C C . GLU B 1 441 ? -27.391 19.203 -14.289 1 89.75 441 GLU B C 1
ATOM 9315 O O . GLU B 1 441 ? -26.969 19.359 -13.148 1 89.75 441 GLU B O 1
ATOM 9320 N N . TRP B 1 442 ? -26.688 19.266 -15.383 1 92.38 442 TRP B N 1
ATOM 9321 C CA . TRP B 1 442 ? -25.266 19.547 -15.25 1 92.38 442 TRP B CA 1
ATOM 9322 C C . TRP B 1 442 ? -25.031 20.953 -14.711 1 92.38 442 TRP B C 1
ATOM 9324 O O . TRP B 1 442 ? -24.078 21.188 -13.969 1 92.38 442 TRP B O 1
ATOM 9334 N N . GLU B 1 443 ? -25.859 21.766 -15.039 1 90.31 443 GLU B N 1
ATOM 9335 C CA . GLU B 1 443 ? -25.734 23.141 -14.547 1 90.31 443 GLU B CA 1
ATOM 9336 C C . GLU B 1 443 ? -25.969 23.219 -13.047 1 90.31 443 GLU B C 1
ATOM 9338 O O . GLU B 1 443 ? -25.359 24.031 -12.352 1 90.31 443 GLU B O 1
ATOM 9343 N N . VAL B 1 444 ? -26.891 22.406 -12.641 1 89.31 444 VAL B N 1
ATOM 9344 C CA . VAL B 1 444 ? -27.125 22.328 -11.195 1 89.31 444 VAL B CA 1
ATOM 9345 C C . VAL B 1 444 ? -25.859 21.844 -10.492 1 89.31 444 VAL B C 1
ATOM 9347 O O . VAL B 1 444 ? -25.469 22.391 -9.453 1 89.31 444 VAL B O 1
ATOM 9350 N N . VAL B 1 445 ? -25.219 20.906 -11.047 1 90.75 445 VAL B N 1
ATOM 9351 C CA . VAL B 1 445 ? -23.984 20.359 -10.484 1 90.75 445 VAL B CA 1
ATOM 9352 C C . VAL B 1 445 ? -22.891 21.438 -10.492 1 90.75 445 VAL B C 1
ATOM 9354 O O . VAL B 1 445 ? -22.156 21.594 -9.516 1 90.75 445 VAL B O 1
ATOM 9357 N N . ASN B 1 446 ? -22.859 22.109 -11.539 1 91.94 446 ASN B N 1
ATOM 9358 C CA . ASN B 1 446 ? -21.859 23.156 -11.68 1 91.94 446 ASN B CA 1
ATOM 9359 C C . ASN B 1 446 ? -22.094 24.281 -10.68 1 91.94 446 ASN B C 1
ATOM 9361 O O . ASN B 1 446 ? -21.141 24.797 -10.086 1 91.94 446 ASN B O 1
ATOM 9365 N N . GLN B 1 447 ? -23.297 24.656 -10.5 1 88.81 447 GLN B N 1
ATOM 9366 C CA . GLN B 1 447 ? -23.625 25.719 -9.555 1 88.81 447 GLN B CA 1
ATOM 9367 C C . GLN B 1 447 ? -23.281 25.312 -8.125 1 88.81 447 GLN B C 1
ATOM 9369 O O . GLN B 1 447 ? -22.75 26.125 -7.359 1 88.81 447 GLN B O 1
ATOM 9374 N N . LEU B 1 448 ? -23.609 24.156 -7.863 1 89.62 448 LEU B N 1
ATOM 9375 C CA . LEU B 1 448 ? -23.266 23.656 -6.535 1 89.62 448 LEU B CA 1
ATOM 9376 C C . LEU B 1 448 ? -21.75 23.625 -6.34 1 89.62 448 LEU B C 1
ATOM 9378 O O . LEU B 1 448 ? -21.25 24.031 -5.293 1 89.62 448 LEU B O 1
ATOM 9382 N N . ASN B 1 449 ? -21.031 23.188 -7.309 1 90.06 449 ASN B N 1
ATOM 9383 C CA . ASN B 1 449 ? -19.578 23.109 -7.219 1 90.06 449 ASN B CA 1
ATOM 9384 C C . ASN B 1 449 ? -18.953 24.5 -7.133 1 90.06 449 ASN B C 1
ATOM 9386 O O . ASN B 1 449 ? -17.922 24.672 -6.48 1 90.06 449 ASN B O 1
ATOM 9390 N N . GLU B 1 450 ? -19.5 25.344 -7.738 1 88.94 450 GLU B N 1
ATOM 9391 C CA . GLU B 1 450 ? -19 26.719 -7.645 1 88.94 450 GLU B CA 1
ATOM 9392 C C . GLU B 1 450 ? -19.156 27.266 -6.23 1 88.94 450 GLU B C 1
ATOM 9394 O O . GLU B 1 450 ? -18.266 27.938 -5.719 1 88.94 450 GLU B O 1
ATOM 9399 N N . THR B 1 451 ? -20.281 26.953 -5.719 1 88.25 451 THR B N 1
ATOM 9400 C CA . THR B 1 451 ? -20.516 27.359 -4.34 1 88.25 451 THR B CA 1
ATOM 9401 C C . THR B 1 451 ? -19.531 26.672 -3.393 1 88.25 451 THR B C 1
ATOM 9403 O O . THR B 1 451 ? -18.953 27.312 -2.521 1 88.25 451 THR B O 1
ATOM 9406 N N . LEU B 1 452 ? -19.344 25.453 -3.646 1 89.88 452 LEU B N 1
ATOM 9407 C CA . LEU B 1 452 ? -18.5 24.656 -2.766 1 89.88 452 LEU B CA 1
ATOM 9408 C C . LEU B 1 452 ? -17.031 24.969 -2.998 1 89.88 452 LEU B C 1
ATOM 9410 O O . LEU B 1 452 ? -16.188 24.688 -2.141 1 89.88 452 LEU B O 1
ATOM 9414 N N . SER B 1 453 ? -16.625 25.516 -4.109 1 90.69 453 SER B N 1
ATOM 9415 C CA . SER B 1 453 ? -15.234 25.812 -4.453 1 90.69 453 SER B CA 1
ATOM 9416 C C . SER B 1 453 ? -14.617 26.797 -3.465 1 90.69 453 SER B C 1
ATOM 9418 O O . SER B 1 453 ? -13.43 26.719 -3.16 1 90.69 453 SER B O 1
ATOM 9420 N N . GLU B 1 454 ? -15.445 27.672 -2.941 1 89.38 454 GLU B N 1
ATOM 9421 C CA . GLU B 1 454 ? -14.961 28.656 -1.967 1 89.38 454 GLU B CA 1
ATOM 9422 C C . GLU B 1 454 ? -14.477 27.969 -0.695 1 89.38 454 GLU B C 1
ATOM 9424 O O . GLU B 1 454 ? -13.469 28.359 -0.112 1 89.38 454 GLU B O 1
ATOM 9429 N N . PHE B 1 455 ? -15.211 27.031 -0.343 1 90.31 455 PHE B N 1
ATOM 9430 C CA . PHE B 1 455 ? -14.844 26.297 0.867 1 90.31 455 PHE B CA 1
ATOM 9431 C C . PHE B 1 455 ? -13.656 25.391 0.608 1 90.31 455 PHE B C 1
ATOM 9433 O O . PHE B 1 455 ? -12.836 25.156 1.5 1 90.31 455 PHE B O 1
ATOM 9440 N N . TYR B 1 456 ? -13.555 24.922 -0.593 1 87 456 TYR B N 1
ATOM 9441 C CA . TYR B 1 456 ? -12.422 24.094 -0.978 1 87 456 TYR B CA 1
ATOM 9442 C C . TYR B 1 456 ? -11.125 24.891 -0.917 1 87 456 TYR B C 1
ATOM 9444 O O . TYR B 1 456 ? -10.133 24.438 -0.344 1 87 456 TYR B O 1
ATOM 9452 N N . PHE B 1 457 ? -11.172 26.016 -1.37 1 84.38 457 PHE B N 1
ATOM 9453 C CA . PHE B 1 457 ? -9.969 26.844 -1.418 1 84.38 457 PHE B CA 1
ATOM 9454 C C . PHE B 1 457 ? -9.602 27.344 -0.028 1 84.38 457 PHE B C 1
ATOM 9456 O O . PHE B 1 457 ? -8.422 27.5 0.295 1 84.38 457 PHE B O 1
ATOM 9463 N N . LEU B 1 458 ? -10.617 27.625 0.731 1 87.44 458 LEU B N 1
ATOM 9464 C CA . LEU B 1 458 ? -10.359 28.031 2.107 1 87.44 458 LEU B CA 1
ATOM 9465 C C . LEU B 1 458 ? -9.68 26.906 2.887 1 87.44 458 LEU B C 1
ATOM 9467 O O . LEU B 1 458 ? -8.758 27.156 3.666 1 87.44 458 LEU B O 1
ATOM 9471 N N . THR B 1 459 ? -10.188 25.719 2.684 1 87.06 459 THR B N 1
ATOM 9472 C CA . THR B 1 459 ? -9.586 24.578 3.355 1 87.06 459 THR B CA 1
ATOM 9473 C C . THR B 1 459 ? -8.133 24.391 2.926 1 87.06 459 THR B C 1
ATOM 9475 O O . THR B 1 459 ? -7.258 24.156 3.764 1 87.06 459 THR B O 1
ATOM 9478 N N . LYS B 1 460 ? -7.859 24.562 1.67 1 84.62 460 LYS B N 1
ATOM 9479 C CA . LYS B 1 460 ? -6.5 24.422 1.151 1 84.62 460 LYS B CA 1
ATOM 9480 C C . LYS B 1 460 ? -5.59 25.516 1.699 1 84.62 460 LYS B C 1
ATOM 9482 O O . LYS B 1 460 ? -4.422 25.266 2 1 84.62 460 LYS B O 1
ATOM 9487 N N . LYS B 1 461 ? -6.121 26.641 1.822 1 83.06 461 LYS B N 1
ATOM 9488 C CA . LYS B 1 461 ? -5.371 27.766 2.359 1 83.06 461 LYS B CA 1
ATOM 9489 C C . LYS B 1 461 ? -4.977 27.516 3.812 1 83.06 461 LYS B C 1
ATOM 9491 O O . LYS B 1 461 ? -3.826 27.75 4.195 1 83.06 461 LYS B O 1
ATOM 9496 N N . MET B 1 462 ? -5.875 26.984 4.547 1 87.12 462 MET B N 1
ATOM 9497 C CA . MET B 1 462 ? -5.664 26.844 5.984 1 87.12 462 MET B CA 1
ATOM 9498 C C . MET B 1 462 ? -4.852 25.594 6.297 1 87.12 462 MET B C 1
ATOM 9500 O O . MET B 1 462 ? -4.277 25.484 7.383 1 87.12 462 MET B O 1
ATOM 9504 N N . GLU B 1 463 ? -4.762 24.703 5.434 1 84.75 463 GLU B N 1
ATOM 9505 C CA . GLU B 1 463 ? -4.031 23.453 5.648 1 84.75 463 GLU B CA 1
ATOM 9506 C C . GLU B 1 463 ? -2.523 23.688 5.609 1 84.75 463 GLU B C 1
ATOM 9508 O O . GLU B 1 463 ? -1.749 22.859 6.082 1 84.75 463 GLU B O 1
ATOM 9513 N N . GLY B 1 464 ? -2.055 24.734 5.242 1 78.38 464 GLY B N 1
ATOM 9514 C CA . GLY B 1 464 ? -0.629 25.016 5.176 1 78.38 464 GLY B CA 1
ATOM 9515 C C . GLY B 1 464 ? 0.005 25.203 6.543 1 78.38 464 GLY B C 1
ATOM 9516 O O . GLY B 1 464 ? -0.687 25.5 7.516 1 78.38 464 GLY B O 1
ATOM 9517 N N . ASP B 1 465 ? 1.277 25 6.641 1 75.38 465 ASP B N 1
ATOM 9518 C CA . ASP B 1 465 ? 2.018 25.109 7.895 1 75.38 465 ASP B CA 1
ATOM 9519 C C . ASP B 1 465 ? 2.248 26.578 8.266 1 75.38 465 ASP B C 1
ATOM 9521 O O . ASP B 1 465 ? 3.328 26.938 8.734 1 75.38 465 ASP B O 1
ATOM 9525 N N . TYR B 1 466 ? 1.274 27.391 7.965 1 77.06 466 TYR B N 1
ATOM 9526 C CA . TYR B 1 466 ? 1.396 28.797 8.305 1 77.06 466 TYR B CA 1
ATOM 9527 C C . TYR B 1 466 ? 0.08 29.344 8.844 1 77.06 466 TYR B C 1
ATOM 9529 O O . TYR B 1 466 ? -0.065 30.562 9.039 1 77.06 466 TYR B O 1
ATOM 9537 N N . SER B 1 467 ? -0.75 28.484 9.141 1 83.44 467 SER B N 1
ATOM 9538 C CA . SER B 1 467 ? -2.074 28.953 9.547 1 83.44 467 SER B CA 1
ATOM 9539 C C . SER B 1 467 ? -2.141 29.203 11.047 1 83.44 467 SER B C 1
ATOM 9541 O O . SER B 1 467 ? -2.27 28.266 11.836 1 83.44 467 SER B O 1
ATOM 9543 N N . SER B 1 468 ? -2.094 30.438 11.359 1 89.81 468 SER B N 1
ATOM 9544 C CA . SER B 1 468 ? -2.176 30.859 12.758 1 89.81 468 SER B CA 1
ATOM 9545 C C . SER B 1 468 ? -3.625 31.016 13.203 1 89.81 468 SER B C 1
ATOM 9547 O O . SER B 1 468 ? -4.512 31.25 12.383 1 89.81 468 SER B O 1
ATOM 9549 N N . GLY B 1 469 ? -3.799 30.938 14.477 1 92.38 469 GLY B N 1
ATOM 9550 C CA . GLY B 1 469 ? -5.113 31.078 15.078 1 92.38 469 GLY B CA 1
ATOM 9551 C C . GLY B 1 469 ? -5.688 32.469 14.953 1 92.38 469 GLY B C 1
ATOM 9552 O O . GLY B 1 469 ? -6.898 32.656 15.07 1 92.38 469 GLY B O 1
ATOM 9553 N N . CYS B 1 470 ? -4.895 33.469 14.625 1 93.38 470 CYS B N 1
ATOM 9554 C CA . CYS B 1 470 ? -5.34 34.844 14.547 1 93.38 470 CYS B CA 1
ATOM 9555 C C . CYS B 1 470 ? -6.25 35.062 13.344 1 93.38 470 CYS B C 1
ATOM 9557 O O . CYS B 1 470 ? -6.969 36.062 13.273 1 93.38 470 CYS B O 1
ATOM 9559 N N . LEU B 1 471 ? -6.277 34.094 12.469 1 92.44 471 LEU B N 1
ATOM 9560 C CA . LEU B 1 471 ? -7.047 34.25 11.242 1 92.44 471 LEU B CA 1
ATOM 9561 C C . LEU B 1 471 ? -8.422 33.594 11.383 1 92.44 471 LEU B C 1
ATOM 9563 O O . LEU B 1 471 ? -9.297 33.812 10.547 1 92.44 471 LEU B O 1
ATOM 9567 N N . ILE B 1 472 ? -8.656 32.875 12.453 1 94.62 472 ILE B N 1
ATOM 9568 C CA . ILE B 1 472 ? -9.828 32 12.586 1 94.62 472 ILE B CA 1
ATOM 9569 C C . ILE B 1 472 ? -11.102 32.875 12.555 1 94.62 472 ILE B C 1
ATOM 9571 O O . ILE B 1 472 ? -12.023 32.562 11.789 1 94.62 472 ILE B O 1
ATOM 9575 N N . ILE B 1 473 ? -11.156 33.938 13.297 1 94.56 473 ILE B N 1
ATOM 9576 C CA . ILE B 1 473 ? -12.352 34.781 13.414 1 94.56 473 ILE B CA 1
ATOM 9577 C C . ILE B 1 473 ? -12.641 35.469 12.07 1 94.56 473 ILE B C 1
ATOM 9579 O O . ILE B 1 473 ? -13.789 35.5 11.617 1 94.56 473 ILE B O 1
ATOM 9583 N N . SER B 1 474 ? -11.617 35.969 11.484 1 91.5 474 SER B N 1
ATOM 9584 C CA . SER B 1 474 ? -11.789 36.625 10.195 1 91.5 474 SER B CA 1
ATOM 9585 C C . SER B 1 474 ? -12.297 35.656 9.133 1 91.5 474 SER B C 1
ATOM 9587 O O . SER B 1 474 ? -13.164 36 8.336 1 91.5 474 SER B O 1
ATOM 9589 N N . GLU B 1 475 ? -11.766 34.469 9.141 1 92.62 475 GLU B N 1
ATOM 9590 C CA . GLU B 1 475 ? -12.164 33.5 8.141 1 92.62 475 GLU B CA 1
ATOM 9591 C C . GLU B 1 475 ? -13.617 33.062 8.344 1 92.62 475 GLU B C 1
ATOM 9593 O O . GLU B 1 475 ? -14.359 32.875 7.379 1 92.62 475 GLU B O 1
ATOM 9598 N N . TYR B 1 476 ? -14.016 32.844 9.594 1 94.62 476 TYR B N 1
ATOM 9599 C CA . TYR B 1 476 ? -15.406 32.5 9.859 1 94.62 476 TYR B CA 1
ATOM 9600 C C . TYR B 1 476 ? -16.344 33.625 9.422 1 94.62 476 TYR B C 1
ATOM 9602 O O . TYR B 1 476 ? -17.422 33.375 8.875 1 94.62 476 TYR B O 1
ATOM 9610 N N . GLN B 1 477 ? -15.93 34.844 9.68 1 93.12 477 GLN B N 1
ATOM 9611 C CA . GLN B 1 477 ? -16.75 35.969 9.297 1 93.12 477 GLN B CA 1
ATOM 9612 C C . GLN B 1 477 ? -16.891 36.094 7.777 1 93.12 477 GLN B C 1
ATOM 9614 O O . GLN B 1 477 ? -17.969 36.375 7.262 1 93.12 477 GLN B O 1
ATOM 9619 N N . CYS B 1 478 ? -15.812 35.875 7.129 1 91.19 478 CYS B N 1
ATOM 9620 C CA . CYS B 1 478 ? -15.844 35.875 5.668 1 91.19 478 CYS B CA 1
ATOM 9621 C C . CYS B 1 478 ? -16.75 34.781 5.137 1 91.19 478 CYS B C 1
ATOM 9623 O O . CYS B 1 478 ? -17.5 35 4.184 1 91.19 478 CYS B O 1
ATOM 9625 N N . MET B 1 479 ? -16.688 33.656 5.746 1 94.62 479 MET B N 1
ATOM 9626 C CA . MET B 1 479 ? -17.547 32.531 5.355 1 94.62 479 MET B CA 1
ATOM 9627 C C . MET B 1 479 ? -19.016 32.875 5.578 1 94.62 479 MET B C 1
ATOM 9629 O O . MET B 1 479 ? -19.859 32.594 4.719 1 94.62 479 MET B O 1
ATOM 9633 N N . LYS B 1 480 ? -19.25 33.438 6.715 1 95.12 480 LYS B N 1
ATOM 9634 C CA . LYS B 1 480 ? -20.625 33.812 7.047 1 95.12 480 LYS B CA 1
ATOM 9635 C C . LYS B 1 480 ? -21.172 34.812 6.031 1 95.12 480 LYS B C 1
ATOM 9637 O O . LYS B 1 480 ? -22.297 34.688 5.559 1 95.12 480 LYS B O 1
ATOM 9642 N N . ALA B 1 481 ? -20.359 35.781 5.691 1 93.62 481 ALA B N 1
ATOM 9643 C CA . ALA B 1 481 ? -20.766 36.812 4.715 1 93.62 481 ALA B CA 1
ATOM 9644 C C . ALA B 1 481 ? -21 36.188 3.346 1 93.62 481 ALA B C 1
ATOM 9646 O O . ALA B 1 481 ? -21.969 36.531 2.652 1 93.62 481 ALA B O 1
ATOM 9647 N N . PHE B 1 482 ? -20.188 35.312 3.018 1 94.69 482 PHE B N 1
ATOM 9648 C CA . PHE B 1 482 ? -20.312 34.656 1.732 1 94.69 482 PHE B CA 1
ATOM 9649 C C . PHE B 1 482 ? -21.609 33.844 1.658 1 94.69 482 PHE B C 1
ATOM 9651 O O . PHE B 1 482 ? -22.344 33.938 0.671 1 94.69 482 PHE B O 1
ATOM 9658 N N . ILE B 1 483 ? -21.875 33.031 2.684 1 95.75 483 ILE B N 1
ATOM 9659 C CA . ILE B 1 483 ? -23.062 32.188 2.707 1 95.75 483 ILE B CA 1
ATOM 9660 C C . ILE B 1 483 ? -24.312 33.094 2.67 1 95.75 483 ILE B C 1
ATOM 9662 O O . ILE B 1 483 ? -25.281 32.781 1.968 1 95.75 483 ILE B O 1
ATOM 9666 N N . ASN B 1 484 ? -24.25 34.188 3.383 1 94.31 484 ASN B N 1
ATOM 9667 C CA . ASN B 1 484 ? -25.375 35.094 3.404 1 94.31 484 ASN B CA 1
ATOM 9668 C C . ASN B 1 484 ? -25.641 35.688 2.027 1 94.31 484 ASN B C 1
ATOM 9670 O O . ASN B 1 484 ? -26.797 35.844 1.612 1 94.31 484 ASN B O 1
ATOM 9674 N N . ASN B 1 485 ? -24.594 36.062 1.371 1 93.75 485 ASN B N 1
ATOM 9675 C CA . ASN B 1 485 ? -24.734 36.594 0.026 1 93.75 485 ASN B CA 1
ATOM 9676 C C . ASN B 1 485 ? -25.312 35.562 -0.943 1 93.75 485 ASN B C 1
ATOM 9678 O O . ASN B 1 485 ? -26.172 35.906 -1.762 1 93.75 485 ASN B O 1
ATOM 9682 N N . LYS B 1 486 ? -24.859 34.406 -0.812 1 93.19 486 LYS B N 1
ATOM 9683 C CA . LYS B 1 486 ? -25.344 33.344 -1.686 1 93.19 486 LYS B CA 1
ATOM 9684 C C . LYS B 1 486 ? -26.797 32.969 -1.364 1 93.19 486 LYS B C 1
ATOM 9686 O O . LYS B 1 486 ? -27.562 32.625 -2.258 1 93.19 486 LYS B O 1
ATOM 9691 N N . LEU B 1 487 ? -27.172 33 -0.118 1 93.44 487 LEU B N 1
ATOM 9692 C CA . LEU B 1 487 ? -28.531 32.719 0.316 1 93.44 487 LEU B CA 1
ATOM 9693 C C . LEU B 1 487 ? -29.516 33.719 -0.268 1 93.44 487 LEU B C 1
ATOM 9695 O O . LEU B 1 487 ? -30.641 33.344 -0.647 1 93.44 487 LEU B O 1
ATOM 9699 N N . THR B 1 488 ? -29.141 34.906 -0.471 1 91.75 488 THR B N 1
ATOM 9700 C CA . THR B 1 488 ? -30 35.938 -1 1 91.75 488 THR B CA 1
ATOM 9701 C C . THR B 1 488 ? -30.141 35.812 -2.514 1 91.75 488 THR B C 1
ATOM 9703 O O . THR B 1 488 ? -31.188 36.188 -3.078 1 91.75 488 THR B O 1
ATOM 9706 N N . THR B 1 489 ? -29.172 35.25 -3.135 1 88.88 489 THR B N 1
ATOM 9707 C CA . THR B 1 489 ? -29.156 35.188 -4.594 1 88.88 489 THR B CA 1
ATOM 9708 C C . THR B 1 489 ? -29.688 33.844 -5.074 1 88.88 489 THR B C 1
ATOM 9710 O O . THR B 1 489 ? -30.078 33.688 -6.234 1 88.88 489 THR B O 1
ATOM 9713 N N . ALA B 1 490 ? -29.672 32.906 -4.148 1 87.38 490 ALA B N 1
ATOM 9714 C CA . ALA B 1 490 ? -30.062 31.562 -4.547 1 87.38 490 ALA B CA 1
ATOM 9715 C C . ALA B 1 490 ? -31.562 31.484 -4.789 1 87.38 490 ALA B C 1
ATOM 9717 O O . ALA B 1 490 ? -32.375 31.984 -3.988 1 87.38 490 ALA B O 1
ATOM 9718 N N . GLU B 1 491 ? -31.969 30.906 -5.926 1 82.25 491 GLU B N 1
ATOM 9719 C CA . GLU B 1 491 ? -33.375 30.766 -6.285 1 82.25 491 GLU B CA 1
ATOM 9720 C C . GLU B 1 491 ? -33.906 29.375 -5.934 1 82.25 491 GLU B C 1
ATOM 9722 O O . GLU B 1 491 ? -35.062 29.203 -5.605 1 82.25 491 GLU B O 1
ATOM 9727 N N . ASP B 1 492 ? -33.094 28.469 -5.902 1 85.31 492 ASP B N 1
ATOM 9728 C CA . ASP B 1 492 ? -33.469 27.078 -5.66 1 85.31 492 ASP B CA 1
ATOM 9729 C C . ASP B 1 492 ? -33.719 26.828 -4.172 1 85.31 492 ASP B C 1
ATOM 9731 O O . ASP B 1 492 ? -32.875 27.203 -3.334 1 85.31 492 ASP B O 1
ATOM 9735 N N . LEU B 1 493 ? -34.812 26.188 -3.846 1 84.75 493 LEU B N 1
ATOM 9736 C CA . LEU B 1 493 ? -35.219 25.969 -2.461 1 84.75 493 LEU B CA 1
ATOM 9737 C C . LEU B 1 493 ? -34.281 24.984 -1.772 1 84.75 493 LEU B C 1
ATOM 9739 O O . LEU B 1 493 ? -34 25.125 -0.582 1 84.75 493 LEU B O 1
ATOM 9743 N N . ASP B 1 494 ? -33.844 24.031 -2.428 1 85.44 494 ASP B N 1
ATOM 9744 C CA . ASP B 1 494 ? -32.938 23.062 -1.855 1 85.44 494 ASP B CA 1
ATOM 9745 C C . ASP B 1 494 ? -31.594 23.703 -1.508 1 85.44 494 ASP B C 1
ATOM 9747 O O . ASP B 1 494 ? -31.016 23.406 -0.463 1 85.44 494 ASP B O 1
ATOM 9751 N N . LEU B 1 495 ? -31.234 24.562 -2.35 1 88.88 495 LEU B N 1
ATOM 9752 C CA . LEU B 1 495 ? -29.969 25.266 -2.115 1 88.88 495 LEU B CA 1
ATOM 9753 C C . LEU B 1 495 ? -30.094 26.219 -0.937 1 88.88 495 LEU B C 1
ATOM 9755 O O . LEU B 1 495 ? -29.156 26.375 -0.149 1 88.88 495 LEU B O 1
ATOM 9759 N N . GLN B 1 496 ? -31.25 26.797 -0.841 1 91.19 496 GLN B N 1
ATOM 9760 C CA . GLN B 1 496 ? -31.484 27.703 0.279 1 91.19 496 GLN B CA 1
ATOM 9761 C C . GLN B 1 496 ? -31.469 26.953 1.607 1 91.19 496 GLN B C 1
ATOM 9763 O O . GLN B 1 496 ? -30.906 27.438 2.592 1 91.19 496 GLN B O 1
ATOM 9768 N N . ALA B 1 497 ? -32.062 25.844 1.534 1 90.06 497 ALA B N 1
ATOM 9769 C CA . ALA B 1 497 ? -32.094 25.031 2.75 1 90.06 497 ALA B CA 1
ATOM 9770 C C . ALA B 1 497 ? -30.672 24.609 3.152 1 90.06 497 ALA B C 1
ATOM 9772 O O . ALA B 1 497 ? -30.344 24.609 4.336 1 90.06 497 ALA B O 1
ATOM 9773 N N . MET B 1 498 ? -29.891 24.25 2.213 1 92.31 498 MET B N 1
ATOM 9774 C CA . MET B 1 498 ? -28.5 23.875 2.453 1 92.31 498 MET B CA 1
ATOM 9775 C C . MET B 1 498 ? -27.719 25.047 3.031 1 92.31 498 MET B C 1
ATOM 9777 O O . MET B 1 498 ? -27.031 24.906 4.039 1 92.31 498 MET B O 1
ATOM 9781 N N . LEU B 1 499 ? -27.891 26.172 2.451 1 94.44 499 LEU B N 1
ATOM 9782 C CA . LEU B 1 499 ? -27.141 27.359 2.852 1 94.44 499 LEU B CA 1
ATOM 9783 C C . LEU B 1 499 ? -27.578 27.828 4.234 1 94.44 499 LEU B C 1
ATOM 9785 O O . LEU B 1 499 ? -26.766 28.312 5.016 1 94.44 499 LEU B O 1
ATOM 9789 N N . ARG B 1 500 ? -28.844 27.656 4.543 1 94.88 500 ARG B N 1
ATOM 9790 C CA . ARG B 1 500 ? -29.328 28.031 5.863 1 94.88 500 ARG B CA 1
ATOM 9791 C C . ARG B 1 500 ? -28.719 27.172 6.953 1 94.88 500 ARG B C 1
ATOM 9793 O O . ARG B 1 500 ? -28.344 27.672 8.016 1 94.88 500 ARG B O 1
ATOM 9800 N N . LYS B 1 501 ? -28.641 25.953 6.629 1 94.38 501 LYS B N 1
ATOM 9801 C CA . LYS B 1 501 ? -28.016 25.047 7.59 1 94.38 501 LYS B CA 1
ATOM 9802 C C . LYS B 1 501 ? -26.531 25.344 7.75 1 94.38 501 LYS B C 1
ATOM 9804 O O . LYS B 1 501 ? -26 25.281 8.859 1 94.38 501 LYS B O 1
ATOM 9809 N N . MET B 1 502 ? -25.859 25.641 6.703 1 95.44 502 MET B N 1
ATOM 9810 C CA . MET B 1 502 ? -24.453 26 6.738 1 95.44 502 MET B CA 1
ATOM 9811 C C . MET B 1 502 ? -24.234 27.297 7.523 1 95.44 502 MET B C 1
ATOM 9813 O O . MET B 1 502 ? -23.281 27.406 8.289 1 95.44 502 MET B O 1
ATOM 9817 N N . LEU B 1 503 ? -25.156 28.172 7.312 1 96.19 503 LEU B N 1
ATOM 9818 C CA . LEU B 1 503 ? -25.078 29.453 8.016 1 96.19 503 LEU B CA 1
ATOM 9819 C C . LEU B 1 503 ? -25.234 29.25 9.523 1 96.19 503 LEU B C 1
ATOM 9821 O O . LEU B 1 503 ? -24.5 29.844 10.305 1 96.19 503 LEU B O 1
ATOM 9825 N N . THR B 1 504 ? -26.141 28.406 9.859 1 95.69 504 THR B N 1
ATOM 9826 C CA . THR B 1 504 ? -26.375 28.125 11.273 1 95.69 504 THR B CA 1
ATOM 9827 C C . THR B 1 504 ? -25.125 27.5 11.906 1 95.69 504 THR B C 1
ATOM 9829 O O . THR B 1 504 ? -24.719 27.906 12.992 1 95.69 504 THR B O 1
ATOM 9832 N N . LYS B 1 505 ? -24.547 26.594 11.266 1 95.25 505 LYS B N 1
ATOM 9833 C CA . LYS B 1 505 ? -23.359 25.922 11.789 1 95.25 505 LYS B CA 1
ATOM 9834 C C . LYS B 1 505 ? -22.172 26.891 11.836 1 95.25 505 LYS B C 1
ATOM 9836 O O . LYS B 1 505 ? -21.375 26.859 12.781 1 95.25 505 LYS B O 1
ATOM 9841 N N . THR B 1 506 ? -22.016 27.688 10.789 1 96.5 506 THR B N 1
ATOM 9842 C CA . THR B 1 506 ? -20.938 28.672 10.758 1 96.5 506 THR B CA 1
ATOM 9843 C C . THR B 1 506 ? -21.047 29.641 11.93 1 96.5 506 THR B C 1
ATOM 9845 O O . THR B 1 506 ? -20.047 29.984 12.562 1 96.5 506 THR B O 1
ATOM 9848 N N . THR B 1 507 ? -22.234 30.031 12.211 1 95.94 507 THR B N 1
ATOM 9849 C CA . THR B 1 507 ? -22.484 30.953 13.32 1 95.94 507 THR B CA 1
ATOM 9850 C C . THR B 1 507 ? -22.156 30.297 14.656 1 95.94 507 THR B C 1
ATOM 9852 O O . THR B 1 507 ? -21.547 30.922 15.531 1 95.94 507 THR B O 1
ATOM 9855 N N . THR B 1 508 ? -22.5 29.094 14.727 1 95.31 508 THR B N 1
ATOM 9856 C CA . THR B 1 508 ? -22.188 28.359 15.945 1 95.31 508 THR B CA 1
ATOM 9857 C C . THR B 1 508 ? -20.688 28.266 16.172 1 95.31 508 THR B C 1
ATOM 9859 O O . THR B 1 508 ? -20.203 28.5 17.281 1 95.31 508 THR B O 1
ATOM 9862 N N . TYR B 1 509 ? -19.984 27.984 15.164 1 94.69 509 TYR B N 1
ATOM 9863 C CA . TYR B 1 509 ? -18.531 27.797 15.297 1 94.69 509 TYR B CA 1
ATOM 9864 C C . TYR B 1 509 ? -17.828 29.141 15.461 1 94.69 509 TYR B C 1
ATOM 9866 O O . TYR B 1 509 ? -16.812 29.234 16.141 1 94.69 509 TYR B O 1
ATOM 9874 N N . LEU B 1 510 ? -18.344 30.141 14.828 1 96.25 510 LEU B N 1
ATOM 9875 C CA . LEU B 1 510 ? -17.844 31.5 15.07 1 96.25 510 LEU B CA 1
ATOM 9876 C C . LEU B 1 510 ? -18.031 31.891 16.531 1 96.25 510 LEU B C 1
ATOM 9878 O O . LEU B 1 510 ? -17.109 32.469 17.141 1 96.25 510 LEU B O 1
ATOM 9882 N N . ASP B 1 511 ? -19.156 31.547 17.109 1 94.25 511 ASP B N 1
ATOM 9883 C CA . ASP B 1 511 ? -19.422 31.828 18.516 1 94.25 511 ASP B CA 1
ATOM 9884 C C . ASP B 1 511 ? -18.453 31.062 19.406 1 94.25 511 ASP B C 1
ATOM 9886 O O . ASP B 1 511 ? -18 31.594 20.438 1 94.25 511 ASP B O 1
ATOM 9890 N N . GLU B 1 512 ? -18.203 29.875 19.047 1 92.5 512 GLU B N 1
ATOM 9891 C CA . GLU B 1 512 ? -17.234 29.078 19.797 1 92.5 512 GLU B CA 1
ATOM 9892 C C . GLU B 1 512 ? -15.844 29.703 19.75 1 92.5 512 GLU B C 1
ATOM 9894 O O . GLU B 1 512 ? -15.133 29.719 20.766 1 92.5 512 GLU B O 1
ATOM 9899 N N . ALA B 1 513 ? -15.469 30.188 18.594 1 94.88 513 ALA B N 1
ATOM 9900 C CA . ALA B 1 513 ? -14.164 30.844 18.438 1 94.88 513 ALA B CA 1
ATOM 9901 C C . ALA B 1 513 ? -14.094 32.125 19.266 1 94.88 513 ALA B C 1
ATOM 9903 O O . ALA B 1 513 ? -13.062 32.438 19.875 1 94.88 513 ALA B O 1
ATOM 9904 N N . LEU B 1 514 ? -15.195 32.844 19.328 1 95.38 514 LEU B N 1
ATOM 9905 C CA . LEU B 1 514 ? -15.266 34.094 20.062 1 95.38 514 LEU B CA 1
ATOM 9906 C C . LEU B 1 514 ? -15.242 33.844 21.562 1 95.38 514 LEU B C 1
ATOM 9908 O O . LEU B 1 514 ? -14.898 34.719 22.344 1 95.38 514 LEU B O 1
ATOM 9912 N N . ALA B 1 515 ? -15.555 32.625 21.906 1 93.38 515 ALA B N 1
ATOM 9913 C CA . ALA B 1 515 ? -15.57 32.281 23.328 1 93.38 515 ALA B CA 1
ATOM 9914 C C . ALA B 1 515 ? -14.188 31.859 23.812 1 93.38 515 ALA B C 1
ATOM 9916 O O . ALA B 1 515 ? -13.969 31.641 25 1 93.38 515 ALA B O 1
ATOM 9917 N N . CYS B 1 516 ? -13.242 31.766 22.953 1 94.5 516 CYS B N 1
ATOM 9918 C CA . CYS B 1 516 ? -11.891 31.344 23.297 1 94.5 516 CYS B CA 1
ATOM 9919 C C . CYS B 1 516 ? -10.969 32.531 23.453 1 94.5 516 CYS B C 1
ATOM 9921 O O . CYS B 1 516 ? -10.648 33.219 22.469 1 94.5 516 CYS B O 1
ATOM 9923 N N . ASP B 1 517 ? -10.406 32.719 24.578 1 95 517 ASP B N 1
ATOM 9924 C CA . ASP B 1 517 ? -9.602 33.906 24.906 1 95 517 ASP B CA 1
ATOM 9925 C C . ASP B 1 517 ? -8.32 33.938 24.078 1 95 517 ASP B C 1
ATOM 9927 O O . ASP B 1 517 ? -7.875 35 23.641 1 95 517 ASP B O 1
ATOM 9931 N N . VAL B 1 518 ? -7.766 32.781 23.875 1 95.5 518 VAL B N 1
ATOM 9932 C CA . VAL B 1 518 ? -6.496 32.719 23.172 1 95.5 518 VAL B CA 1
ATOM 9933 C C . VAL B 1 518 ? -6.68 33.219 21.734 1 95.5 518 VAL B C 1
ATOM 9935 O O . VAL B 1 518 ? -5.82 33.938 21.203 1 95.5 518 VAL B O 1
ATOM 9938 N N . ILE B 1 519 ? -7.793 32.906 21.125 1 96.56 519 ILE B N 1
ATOM 9939 C CA . ILE B 1 519 ? -8.07 33.312 19.766 1 96.56 519 ILE B CA 1
ATOM 9940 C C . ILE B 1 519 ? -8.312 34.812 19.734 1 96.56 519 ILE B C 1
ATOM 9942 O O . ILE B 1 519 ? -7.859 35.531 18.812 1 96.56 519 ILE B O 1
ATOM 9946 N N . LEU B 1 520 ? -8.992 35.344 20.75 1 96.75 520 LEU B N 1
ATOM 9947 C CA . LEU B 1 520 ? -9.266 36.781 20.828 1 96.75 520 LEU B CA 1
ATOM 9948 C C . LEU B 1 520 ? -7.969 37.562 20.922 1 96.75 520 LEU B C 1
ATOM 9950 O O . LEU B 1 520 ? -7.781 38.562 20.188 1 96.75 520 LEU B O 1
ATOM 9954 N N . ILE B 1 521 ? -7.129 37.094 21.781 1 96.44 521 ILE B N 1
ATOM 9955 C CA . ILE B 1 521 ? -5.871 37.812 22.016 1 96.44 521 ILE B CA 1
ATOM 9956 C C . ILE B 1 521 ? -4.992 37.719 20.766 1 96.44 521 ILE B C 1
ATOM 9958 O O . ILE B 1 521 ? -4.383 38.719 20.344 1 96.44 521 ILE B O 1
ATOM 9962 N N . ALA B 1 522 ? -4.918 36.531 20.172 1 96.19 522 ALA B N 1
ATOM 9963 C CA . ALA B 1 522 ? -4.137 36.344 18.953 1 96.19 522 ALA B CA 1
ATOM 9964 C C . ALA B 1 522 ? -4.633 37.281 17.844 1 96.19 522 ALA B C 1
ATOM 9966 O O . ALA B 1 522 ? -3.83 37.844 17.094 1 96.19 522 ALA B O 1
ATOM 9967 N N . THR B 1 523 ? -5.91 37.375 17.734 1 95 523 THR B N 1
ATOM 9968 C CA . THR B 1 523 ? -6.508 38.25 16.719 1 95 523 THR B CA 1
ATOM 9969 C C . THR B 1 523 ? -6.156 39.719 16.984 1 95 523 THR B C 1
ATOM 9971 O O . THR B 1 523 ? -5.828 40.469 16.062 1 95 523 THR B O 1
ATOM 9974 N N . ALA B 1 524 ? -6.199 40.094 18.219 1 94.88 524 ALA B N 1
ATOM 9975 C CA . ALA B 1 524 ? -5.91 41.469 18.594 1 94.88 524 ALA B CA 1
ATOM 9976 C C . ALA B 1 524 ? -4.438 41.812 18.375 1 94.88 524 ALA B C 1
ATOM 9978 O O . ALA B 1 524 ? -4.09 42.969 18.125 1 94.88 524 ALA B O 1
ATOM 9979 N N . LEU B 1 525 ? -3.641 40.812 18.484 1 95.25 525 LEU B N 1
ATOM 9980 C CA . LEU B 1 525 ? -2.203 41.031 18.359 1 95.25 525 LEU B CA 1
ATOM 9981 C C . LEU B 1 525 ? -1.77 40.969 16.906 1 95.25 525 LEU B C 1
ATOM 9983 O O . LEU B 1 525 ? -0.598 41.188 16.594 1 95.25 525 LEU B O 1
ATOM 9987 N N . ASN B 1 526 ? -2.66 40.625 16.031 1 93.44 526 ASN B N 1
ATOM 9988 C CA . ASN B 1 526 ? -2.436 40.812 14.602 1 93.44 526 ASN B CA 1
ATOM 9989 C C . ASN B 1 526 ? -2.609 42.281 14.188 1 93.44 526 ASN B C 1
ATOM 9991 O O . ASN B 1 526 ? -3.717 42.812 14.25 1 93.44 526 ASN B O 1
ATOM 9995 N N . PRO B 1 527 ? -1.555 42.812 13.742 1 91.69 527 PRO B N 1
ATOM 9996 C CA . PRO B 1 527 ? -1.609 44.25 13.461 1 91.69 527 PRO B CA 1
ATOM 9997 C C . PRO B 1 527 ? -2.633 44.594 12.383 1 91.69 527 PRO B C 1
ATOM 9999 O O . PRO B 1 527 ? -3.09 45.75 12.32 1 91.69 527 PRO B O 1
ATOM 10002 N N . CYS B 1 528 ? -2.99 43.688 11.617 1 86.94 528 CYS B N 1
ATOM 10003 C CA . CYS B 1 528 ? -3.992 43.969 10.586 1 86.94 528 CYS B CA 1
ATOM 10004 C C . CYS B 1 528 ? -5.375 44.125 11.203 1 86.94 528 CYS B C 1
ATOM 10006 O O . CYS B 1 528 ? -6.191 44.906 10.711 1 86.94 528 CYS B O 1
ATOM 10008 N N . PHE B 1 529 ? -5.617 43.438 12.305 1 89.38 529 PHE B N 1
ATOM 10009 C CA . PHE B 1 529 ? -6.957 43.406 12.875 1 89.38 529 PHE B CA 1
ATOM 10010 C C . PHE B 1 529 ? -7.035 44.281 14.109 1 89.38 529 PHE B C 1
ATOM 10012 O O . PHE B 1 529 ? -7.867 45.188 14.172 1 89.38 529 PHE B O 1
ATOM 10019 N N . ARG B 1 530 ? -6.082 43.969 15.086 1 91.69 530 ARG B N 1
ATOM 10020 C CA . ARG B 1 530 ? -6.137 44.625 16.375 1 91.69 530 ARG B CA 1
ATOM 10021 C C . ARG B 1 530 ? -7.543 44.594 16.969 1 91.69 530 ARG B C 1
ATOM 10023 O O . ARG B 1 530 ? -8.148 43.5 17.031 1 91.69 530 ARG B O 1
ATOM 10030 N N . LEU B 1 531 ? -8.07 45.719 17.375 1 92.12 531 LEU B N 1
ATOM 10031 C CA . LEU B 1 531 ? -9.414 45.688 17.938 1 92.12 531 LEU B CA 1
ATOM 10032 C C . LEU B 1 531 ? -10.453 46.125 16.922 1 92.12 531 LEU B C 1
ATOM 10034 O O . LEU B 1 531 ? -11.656 46.062 17.172 1 92.12 531 LEU B O 1
ATOM 10038 N N . SER B 1 532 ? -10.008 46.438 15.727 1 87.69 532 SER B N 1
ATOM 10039 C CA . SER B 1 532 ? -10.883 46.969 14.688 1 87.69 532 SER B CA 1
ATOM 10040 C C . SER B 1 532 ? -11.883 45.938 14.211 1 87.69 532 SER B C 1
ATOM 10042 O O . SER B 1 532 ? -13.023 46.25 13.883 1 87.69 532 SER B O 1
ATOM 10044 N N . ILE B 1 533 ? -11.445 44.719 14.219 1 89.5 533 ILE B N 1
ATOM 10045 C CA . ILE B 1 533 ? -12.32 43.656 13.734 1 89.5 533 ILE B CA 1
ATOM 10046 C C . ILE B 1 533 ? -13.508 43.5 14.688 1 89.5 533 ILE B C 1
ATOM 10048 O O . ILE B 1 533 ? -14.633 43.25 14.25 1 89.5 533 ILE B O 1
ATOM 10052 N N . PHE B 1 534 ? -13.211 43.688 15.945 1 93 534 PHE B N 1
ATOM 10053 C CA . PHE B 1 534 ? -14.273 43.531 16.938 1 93 534 PHE B CA 1
ATOM 10054 C C . PHE B 1 534 ? -15.211 44.719 16.906 1 93 534 PHE B C 1
ATOM 10056 O O . PHE B 1 534 ? -16.422 44.562 17.078 1 93 534 PHE B O 1
ATOM 10063 N N . GLN B 1 535 ? -14.688 45.812 16.594 1 89.94 535 GLN B N 1
ATOM 10064 C CA . GLN B 1 535 ? -15.508 47 16.469 1 89.94 535 GLN B CA 1
ATOM 10065 C C . GLN B 1 535 ? -16.438 46.906 15.266 1 89.94 535 GLN B C 1
ATOM 10067 O O . GLN B 1 535 ? -17.609 47.312 15.344 1 89.94 535 GLN B O 1
ATOM 10072 N N . ALA B 1 536 ? -15.93 46.406 14.25 1 88.38 536 ALA B N 1
ATOM 10073 C CA . ALA B 1 536 ? -16.656 46.344 12.984 1 88.38 536 ALA B CA 1
ATOM 10074 C C . ALA B 1 536 ? -17.719 45.25 13.016 1 88.38 536 ALA B C 1
ATOM 10076 O O . ALA B 1 536 ? -18.844 45.469 12.555 1 88.38 536 ALA B O 1
ATOM 10077 N N . TRP B 1 537 ? -17.375 44.094 13.641 1 91.06 537 TRP B N 1
ATOM 10078 C CA . TRP B 1 537 ? -18.266 42.969 13.414 1 91.06 537 TRP B CA 1
ATOM 10079 C C . TRP B 1 537 ? -18.734 42.375 14.734 1 91.06 537 TRP B C 1
ATOM 10081 O O . TRP B 1 537 ? -19.766 41.688 14.773 1 91.06 537 TRP B O 1
ATOM 10091 N N . PHE B 1 538 ? -17.953 42.656 15.805 1 93.81 538 PHE B N 1
ATOM 10092 C CA . PHE B 1 538 ? -18.281 42.031 17.062 1 93.81 538 PHE B CA 1
ATOM 10093 C C . PHE B 1 538 ? -18.156 43 18.234 1 93.81 538 PHE B C 1
ATOM 10095 O O . PHE B 1 538 ? -17.391 42.781 19.172 1 93.81 538 PHE B O 1
ATOM 10102 N N . PRO B 1 539 ? -18.938 43.969 18.328 1 91.44 539 PRO B N 1
ATOM 10103 C CA . PRO B 1 539 ? -18.766 45.031 19.312 1 91.44 539 PRO B CA 1
ATOM 10104 C C . PRO B 1 539 ? -18.844 44.531 20.75 1 91.44 539 PRO B C 1
ATOM 10106 O O . PRO B 1 539 ? -18.203 45.094 21.641 1 91.44 539 PRO B O 1
ATOM 10109 N N . SER B 1 540 ? -19.641 43.5 20.984 1 92.19 540 SER B N 1
ATOM 10110 C CA . SER B 1 540 ? -19.797 42.969 22.328 1 92.19 540 SER B CA 1
ATOM 10111 C C . SER B 1 540 ? -18.469 42.438 22.859 1 92.19 540 SER B C 1
ATOM 10113 O O . SER B 1 540 ? -18.281 42.312 24.062 1 92.19 540 SER B O 1
ATOM 10115 N N . TYR B 1 541 ? -17.609 42.125 21.938 1 94.62 541 TYR B N 1
ATOM 10116 C CA . TYR B 1 541 ? -16.344 41.531 22.344 1 94.62 541 TYR B CA 1
ATOM 10117 C C . TYR B 1 541 ? -15.211 42.531 22.344 1 94.62 541 TYR B C 1
ATOM 10119 O O . TYR B 1 541 ? -14.078 42.219 22.719 1 94.62 541 TYR B O 1
ATOM 10127 N N . TYR B 1 542 ? -15.445 43.781 21.938 1 94.12 542 TYR B N 1
ATOM 10128 C CA . TYR B 1 542 ? -14.438 44.812 21.859 1 94.12 542 TYR B CA 1
ATOM 10129 C C . TYR B 1 542 ? -13.867 45.156 23.234 1 94.12 542 TYR B C 1
ATOM 10131 O O . TYR B 1 542 ? -12.664 45 23.469 1 94.12 542 TYR B O 1
ATOM 10139 N N . THR B 1 543 ? -14.742 45.5 24.172 1 94 543 THR B N 1
ATOM 10140 C CA . THR B 1 543 ? -14.32 45.906 25.5 1 94 543 THR B CA 1
ATOM 10141 C C . THR B 1 543 ? -13.695 44.75 26.25 1 94 543 THR B C 1
ATOM 10143 O O . THR B 1 543 ? -12.695 44.906 26.953 1 94 543 THR B O 1
ATOM 10146 N N . TYR B 1 544 ? -14.352 43.688 26.047 1 95.12 544 TYR B N 1
ATOM 10147 C CA . TYR B 1 544 ? -13.859 42.5 26.719 1 95.12 544 TYR B CA 1
ATOM 10148 C C . TYR B 1 544 ? -12.438 42.156 26.281 1 95.12 544 TYR B C 1
ATOM 10150 O O . TYR B 1 544 ? -11.562 41.906 27.109 1 95.12 544 TYR B O 1
ATOM 10158 N N . THR B 1 545 ? -12.172 42.188 25 1 95.88 545 THR B N 1
ATOM 10159 C CA . THR B 1 545 ? -10.867 41.844 24.453 1 95.88 545 THR B CA 1
ATOM 10160 C C . THR B 1 545 ? -9.828 42.906 24.828 1 95.88 545 THR B C 1
ATOM 10162 O O . THR B 1 545 ? -8.672 42.562 25.094 1 95.88 545 THR B O 1
ATOM 10165 N N . GLU B 1 546 ? -10.234 44.094 24.812 1 93.88 546 GLU B N 1
ATOM 10166 C CA . GLU B 1 546 ? -9.336 45.156 25.219 1 93.88 546 GLU B CA 1
ATOM 10167 C C . GLU B 1 546 ? -8.898 45 26.672 1 93.88 546 GLU B C 1
ATOM 10169 O O . GLU B 1 546 ? -7.723 45.156 27 1 93.88 546 GLU B O 1
ATOM 10174 N N . GLU B 1 547 ? -9.867 44.688 27.5 1 94.44 547 GLU B N 1
ATOM 10175 C CA . GLU B 1 547 ? -9.562 44.469 28.906 1 94.44 547 GLU B CA 1
ATOM 10176 C C . GLU B 1 547 ? -8.648 43.281 29.109 1 94.44 547 GLU B C 1
ATOM 10178 O O . GLU B 1 547 ? -7.746 43.312 29.953 1 94.44 547 GLU B O 1
ATOM 10183 N N . LEU B 1 548 ? -8.977 42.312 28.375 1 95.06 548 LEU B N 1
ATOM 10184 C CA . LEU B 1 548 ? -8.156 41.094 28.453 1 95.06 548 LEU B CA 1
ATOM 10185 C C . LEU B 1 548 ? -6.723 41.406 28.047 1 95.06 548 LEU B C 1
ATOM 10187 O O . LEU B 1 548 ? -5.777 40.969 28.719 1 95.06 548 LEU B O 1
ATOM 10191 N N . LEU B 1 549 ? -6.543 42.094 26.922 1 95.5 549 LEU B N 1
ATOM 10192 C CA . LEU B 1 549 ? -5.219 42.438 26.422 1 95.5 549 LEU B CA 1
ATOM 10193 C C . LEU B 1 549 ? -4.492 43.375 27.375 1 95.5 549 LEU B C 1
ATOM 10195 O O . LEU B 1 549 ? -3.289 43.219 27.594 1 95.5 549 LEU B O 1
ATOM 10199 N N . ARG B 1 550 ? -5.195 44.25 27.969 1 94.31 550 ARG B N 1
ATOM 10200 C CA . ARG B 1 550 ? -4.621 45.188 28.938 1 94.31 550 ARG B CA 1
ATOM 10201 C C . ARG B 1 550 ? -4.156 44.438 30.188 1 94.31 550 ARG B C 1
ATOM 10203 O O . ARG B 1 550 ? -3.084 44.719 30.734 1 94.31 550 ARG B O 1
ATOM 10210 N N . SER B 1 551 ? -5.027 43.594 30.609 1 94.81 551 SER B N 1
ATOM 10211 C CA . SER B 1 551 ? -4.664 42.812 31.766 1 94.81 551 SER B CA 1
ATOM 10212 C C . SER B 1 551 ? -3.402 42 31.516 1 94.81 551 SER B C 1
ATOM 10214 O O . SER B 1 551 ? -2.514 41.938 32.375 1 94.81 551 SER B O 1
ATOM 10216 N N . LEU B 1 552 ? -3.293 41.438 30.391 1 94.44 552 LEU B N 1
ATOM 10217 C CA . LEU B 1 552 ? -2.133 40.625 30.016 1 94.44 552 LEU B CA 1
ATOM 10218 C C . LEU B 1 552 ? -0.894 41.5 29.859 1 94.44 552 LEU B C 1
ATOM 10220 O O . LEU B 1 552 ? 0.204 41.125 30.266 1 94.44 552 LEU B O 1
ATOM 10224 N N . PHE B 1 553 ? -1.086 42.656 29.266 1 94.75 553 PHE B N 1
ATOM 10225 C CA . PHE B 1 553 ? -0.008 43.625 29.094 1 94.75 553 PHE B CA 1
ATOM 10226 C C . PHE B 1 553 ? 0.56 44.062 30.438 1 94.75 553 PHE B C 1
ATOM 10228 O O . PHE B 1 553 ? 1.777 44.062 30.625 1 94.75 553 PHE B O 1
ATOM 10235 N N . ASN B 1 554 ? -0.333 44.281 31.328 1 92.88 554 ASN B N 1
ATOM 10236 C CA . ASN B 1 554 ? 0.08 44.75 32.656 1 92.88 554 ASN B CA 1
ATOM 10237 C C . ASN B 1 554 ? 0.776 43.625 33.438 1 92.88 554 ASN B C 1
ATOM 10239 O O . ASN B 1 554 ? 1.747 43.875 34.156 1 92.88 554 ASN B O 1
ATOM 10243 N N . SER B 1 555 ? 0.234 42.531 33.25 1 91.81 555 SER B N 1
ATOM 10244 C CA . SER B 1 555 ? 0.842 41.406 33.938 1 91.81 555 SER B CA 1
ATOM 10245 C C . SER B 1 555 ? 2.246 41.125 33.406 1 91.81 555 SER B C 1
ATOM 10247 O O . SER B 1 555 ? 3.154 40.812 34.188 1 91.81 555 SER B O 1
ATOM 10249 N N . LYS B 1 556 ? 2.41 41.219 32.094 1 90.5 556 LYS B N 1
ATOM 10250 C CA . LYS B 1 556 ? 3.711 40.969 31.484 1 90.5 556 LYS B CA 1
ATOM 10251 C C . LYS B 1 556 ? 4.703 42.062 31.828 1 90.5 556 LYS B C 1
ATOM 10253 O O . LYS B 1 556 ? 5.887 41.812 32.031 1 90.5 556 LYS B O 1
ATOM 10258 N N . LYS B 1 557 ? 4.246 43.188 31.875 1 90.25 557 LYS B N 1
ATOM 10259 C CA . LYS B 1 557 ? 5.062 44.344 32.281 1 90.25 557 LYS B CA 1
ATOM 10260 C C . LYS B 1 557 ? 5.562 44.188 33.719 1 90.25 557 LYS B C 1
ATOM 10262 O O . LYS B 1 557 ? 6.738 44.438 34 1 90.25 557 LYS B O 1
ATOM 10267 N N . ALA B 1 558 ? 4.676 43.719 34.531 1 89.38 558 ALA B N 1
ATOM 10268 C CA . ALA B 1 558 ? 5.031 43.531 35.938 1 89.38 558 ALA B CA 1
ATOM 10269 C C . ALA B 1 558 ? 6.078 42.406 36.062 1 89.38 558 ALA B C 1
ATOM 10271 O O . ALA B 1 558 ? 6.98 42.531 36.906 1 89.38 558 ALA B O 1
ATOM 10272 N N . GLU B 1 559 ? 5.914 41.469 35.312 1 85.12 559 GLU B N 1
ATOM 10273 C CA . GLU B 1 559 ? 6.863 40.375 35.344 1 85.12 559 GLU B CA 1
ATOM 10274 C C . GLU B 1 559 ? 8.258 40.812 34.906 1 85.12 559 GLU B C 1
ATOM 10276 O O . GLU B 1 559 ? 9.258 40.406 35.469 1 85.12 559 GLU B O 1
ATOM 10281 N N . ILE B 1 560 ? 8.391 41.562 33.844 1 84 560 ILE B N 1
ATOM 10282 C CA . ILE B 1 560 ? 9.664 42.031 33.344 1 84 560 ILE B CA 1
ATOM 10283 C C . ILE B 1 560 ? 10.305 43 34.312 1 84 560 ILE B C 1
ATOM 10285 O O . ILE B 1 560 ? 11.523 42.969 34.531 1 84 560 ILE B O 1
ATOM 10289 N N . GLU B 1 561 ? 9.57 43.844 34.812 1 80.5 561 GLU B N 1
ATOM 10290 C CA . GLU B 1 561 ? 10.07 44.812 35.781 1 80.5 561 GLU B CA 1
ATOM 10291 C C . GLU B 1 561 ? 10.586 44.094 37.031 1 80.5 561 GLU B C 1
ATOM 10293 O O . GLU B 1 561 ? 11.555 44.562 37.656 1 80.5 561 GLU B O 1
ATOM 10298 N N . ALA B 1 562 ? 9.961 43.031 37.281 1 71.81 562 ALA B N 1
ATOM 10299 C CA . ALA B 1 562 ? 10.414 42.281 38.469 1 71.81 562 ALA B CA 1
ATOM 10300 C C . ALA B 1 562 ? 11.742 41.562 38.188 1 71.81 562 ALA B C 1
ATOM 10302 O O . ALA B 1 562 ? 12.531 41.344 39.094 1 71.81 562 ALA B O 1
ATOM 10303 N N . THR B 1 563 ? 11.906 41.125 36.844 1 62.31 563 THR B N 1
ATOM 10304 C CA . THR B 1 563 ? 13.125 40.406 36.5 1 62.31 563 THR B CA 1
ATOM 10305 C C . THR B 1 563 ? 14.242 41.375 36.125 1 62.31 563 THR B C 1
ATOM 10307 O O . THR B 1 563 ? 15.383 40.969 35.938 1 62.31 563 THR B O 1
ATOM 10310 N N . LYS B 1 564 ? 14.141 42.469 35.375 1 54.66 564 LYS B N 1
ATOM 10311 C CA . LYS B 1 564 ? 15.172 43.375 34.906 1 54.66 564 LYS B CA 1
ATOM 10312 C C . LYS B 1 564 ? 16.094 43.812 36.062 1 54.66 564 LYS B C 1
ATOM 10314 O O . LYS B 1 564 ? 15.648 44.406 37.031 1 54.66 564 LYS B O 1
ATOM 10319 N N . GLU B 1 565 ? 17.062 43.031 36.156 1 44.44 565 GLU B N 1
ATOM 10320 C CA . GLU B 1 565 ? 18.312 43.688 36.531 1 44.44 565 GLU B CA 1
ATOM 10321 C C . GLU B 1 565 ? 18.656 44.781 35.5 1 44.44 565 GLU B C 1
ATOM 10323 O O . GLU B 1 565 ? 18.266 44.688 34.312 1 44.44 565 GLU B O 1
ATOM 10328 N N . PRO B 1 566 ? 19.438 45.969 35.625 1 37.81 566 PRO B N 1
ATOM 10329 C CA . PRO B 1 566 ? 19.719 47.188 34.844 1 37.81 566 PRO B CA 1
ATOM 10330 C C . PRO B 1 566 ? 20.406 46.875 33.531 1 37.81 566 PRO B C 1
ATOM 10332 O O . PRO B 1 566 ? 21.594 46.531 33.5 1 37.81 566 PRO B O 1
ATOM 10335 N N . ALA B 1 567 ? 20.062 46.094 32.656 1 39.09 567 ALA B N 1
ATOM 10336 C CA . ALA B 1 567 ? 21 45.906 31.547 1 39.09 567 ALA B CA 1
ATOM 10337 C C . ALA B 1 567 ? 21.062 47.156 30.672 1 39.09 567 ALA B C 1
ATOM 10339 O O . ALA B 1 567 ? 20.094 47.906 30.594 1 39.09 567 ALA B O 1
ATOM 10340 N N . PRO B 1 568 ? 22.203 47.5 29.922 1 34.53 568 PRO B N 1
ATOM 10341 C CA . PRO B 1 568 ? 22.547 48.719 29.203 1 34.53 568 PRO B CA 1
ATOM 10342 C C . PRO B 1 568 ? 21.75 48.906 27.906 1 34.53 568 PRO B C 1
ATOM 10344 O O . PRO B 1 568 ? 21.375 47.906 27.281 1 34.53 568 PRO B O 1
ATOM 10347 N N . GLU B 1 569 ? 21.172 50.031 27.516 1 32.66 569 GLU B N 1
ATOM 10348 C CA . GLU B 1 569 ? 20.266 50.594 26.516 1 32.66 569 GLU B CA 1
ATOM 10349 C C . GLU B 1 569 ? 20.859 50.5 25.109 1 32.66 569 GLU B C 1
ATOM 10351 O O . GLU B 1 569 ? 21.797 51.219 24.781 1 32.66 569 GLU B O 1
ATOM 10356 N N . LYS B 1 570 ? 21.047 49.469 24.375 1 33.94 570 LYS B N 1
ATOM 10357 C CA . LYS B 1 570 ? 21.625 49.594 23.047 1 33.94 570 LYS B CA 1
ATOM 10358 C C . LYS B 1 570 ? 20.703 50.375 22.125 1 33.94 570 LYS B C 1
ATOM 10360 O O . LYS B 1 570 ? 19.484 50.25 22.219 1 33.94 570 LYS B O 1
ATOM 10365 N N . GLN B 1 571 ? 21.188 51.344 21.25 1 30.14 571 GLN B N 1
ATOM 10366 C CA . GLN B 1 571 ? 20.734 52.375 20.328 1 30.14 571 GLN B CA 1
ATOM 10367 C C . GLN B 1 571 ? 20.062 51.781 19.094 1 30.14 571 GLN B C 1
ATOM 10369 O O . GLN B 1 571 ? 20.656 50.906 18.422 1 30.14 571 GLN B O 1
ATOM 10374 N N . LYS B 1 572 ? 18.75 51.938 18.938 1 34.25 572 LYS B N 1
ATOM 10375 C CA . LYS B 1 572 ? 17.688 51.5 18.031 1 34.25 572 LYS B CA 1
ATOM 10376 C C . LYS B 1 572 ? 17.875 52.094 16.641 1 34.25 572 LYS B C 1
ATOM 10378 O O . LYS B 1 572 ? 17.906 53.344 16.5 1 34.25 572 LYS B O 1
ATOM 10383 N N . LYS B 1 573 ? 18.562 51.469 15.781 1 30.16 573 LYS B N 1
ATOM 10384 C CA . LYS B 1 573 ? 18.672 51.969 14.406 1 30.16 573 LYS B CA 1
ATOM 10385 C C . LYS B 1 573 ? 17.312 51.906 13.703 1 30.16 573 LYS B C 1
ATOM 10387 O O . LYS B 1 573 ? 16.672 50.844 13.68 1 30.16 573 LYS B O 1
ATOM 10392 N N . ASP B 1 574 ? 16.609 53 13.328 1 26.89 574 ASP B N 1
ATOM 10393 C CA . ASP B 1 574 ? 15.289 53.344 12.82 1 26.89 574 ASP B CA 1
ATOM 10394 C C . ASP B 1 574 ? 15.148 53 11.336 1 26.89 574 ASP B C 1
ATOM 10396 O O . ASP B 1 574 ? 14.648 53.812 10.547 1 26.89 574 ASP B O 1
ATOM 10400 N N . LYS B 1 575 ? 15.633 52.062 10.719 1 28.62 575 LYS B N 1
ATOM 10401 C CA . LYS B 1 575 ? 15.438 52.156 9.273 1 28.62 575 LYS B CA 1
ATOM 10402 C C . LYS B 1 575 ? 14.016 51.75 8.883 1 28.62 575 LYS B C 1
ATOM 10404 O O . LYS B 1 575 ? 13.602 50.625 9.062 1 28.62 575 LYS B O 1
ATOM 10409 N N . SER B 1 576 ? 13.047 52.656 8.766 1 26.66 576 SER B N 1
ATOM 10410 C CA . SER B 1 576 ? 11.617 52.594 8.469 1 26.66 576 SER B CA 1
ATOM 10411 C C . SER B 1 576 ? 11.383 52.188 7.012 1 26.66 576 SER B C 1
ATOM 10413 O O . SER B 1 576 ? 11.68 52.969 6.094 1 26.66 576 SER B O 1
ATOM 10415 N N . ARG B 1 577 ? 11.711 51.031 6.551 1 26.19 577 ARG B N 1
ATOM 10416 C CA . ARG B 1 577 ? 11.367 50.812 5.152 1 26.19 577 ARG B CA 1
ATOM 10417 C C . ARG B 1 577 ? 9.852 50.812 4.957 1 26.19 577 ARG B C 1
ATOM 10419 O O . ARG B 1 577 ? 9.117 50.25 5.766 1 26.19 577 ARG B O 1
ATOM 10426 N N . ARG B 1 578 ? 9.305 51.594 3.99 1 26.86 578 ARG B N 1
ATOM 10427 C CA . ARG B 1 578 ? 7.988 51.969 3.484 1 26.86 578 ARG B CA 1
ATOM 10428 C C . ARG B 1 578 ? 7.309 50.781 2.807 1 26.86 578 ARG B C 1
ATOM 10430 O O . ARG B 1 578 ? 7.656 50.438 1.68 1 26.86 578 ARG B O 1
ATOM 10437 N N . THR B 1 579 ? 7.074 49.75 3.414 1 27.11 579 THR B N 1
ATOM 10438 C CA . THR B 1 579 ? 6.406 48.656 2.738 1 27.11 579 THR B CA 1
ATOM 10439 C C . THR B 1 579 ? 5.004 49.062 2.293 1 27.11 579 THR B C 1
ATOM 10441 O O . THR B 1 579 ? 4.367 49.906 2.926 1 27.11 579 THR B O 1
ATOM 10444 N N . VAL B 1 580 ? 4.617 48.844 1.082 1 24.16 580 VAL B N 1
ATOM 10445 C CA . VAL B 1 580 ? 3.428 49.062 0.272 1 24.16 580 VAL B CA 1
ATOM 10446 C C . VAL B 1 580 ? 2.197 48.5 0.976 1 24.16 580 VAL B C 1
ATOM 10448 O O . VAL B 1 580 ? 2.184 47.344 1.367 1 24.16 580 VAL B O 1
ATOM 10451 N N . ASN B 1 581 ? 1.193 49.406 1.451 1 25.39 581 ASN B N 1
ATOM 10452 C CA . ASN B 1 581 ? 0.035 49.438 2.338 1 25.39 581 ASN B CA 1
ATOM 10453 C C . ASN B 1 581 ? -1.18 48.781 1.685 1 25.39 581 ASN B C 1
ATOM 10455 O O . ASN B 1 581 ? -1.655 49.25 0.646 1 25.39 581 ASN B O 1
ATOM 10459 N N . HIS B 1 582 ? -1.205 47.625 1.345 1 28.22 582 HIS B N 1
ATOM 10460 C CA . HIS B 1 582 ? -2.527 47.188 0.918 1 28.22 582 HIS B CA 1
ATOM 10461 C C . HIS B 1 582 ? -3.588 47.531 1.957 1 28.22 582 HIS B C 1
ATOM 10463 O O . HIS B 1 582 ? -3.404 47.281 3.148 1 28.22 582 HIS B O 1
ATOM 10469 N N . GLU B 1 583 ? -4.586 48.562 1.65 1 28.17 583 GLU B N 1
ATOM 10470 C CA . GLU B 1 583 ? -5.438 49.5 2.367 1 28.17 583 GLU B CA 1
ATOM 10471 C C . GLU B 1 583 ? -6.59 48.812 3.068 1 28.17 583 GLU B C 1
ATOM 10473 O O . GLU B 1 583 ? -7.57 48.406 2.426 1 28.17 583 GLU B O 1
ATOM 10478 N N . PHE B 1 584 ? -6.504 47.75 3.74 1 29.94 584 PHE B N 1
ATOM 10479 C CA . PHE B 1 584 ? -7.703 47.688 4.57 1 29.94 584 PHE B CA 1
ATOM 10480 C C . PHE B 1 584 ? -7.875 48.969 5.383 1 29.94 584 PHE B C 1
ATOM 10482 O O . PHE B 1 584 ? -7.004 49.312 6.176 1 29.94 584 PHE B O 1
ATOM 10489 N N . ASP B 1 585 ? -8.406 50.031 4.785 1 33.25 585 ASP B N 1
ATOM 10490 C CA . ASP B 1 585 ? -8.656 51.375 5.289 1 33.25 585 ASP B CA 1
ATOM 10491 C C . ASP B 1 585 ? -9.586 51.344 6.5 1 33.25 585 ASP B C 1
ATOM 10493 O O . ASP B 1 585 ? -10.734 51.781 6.418 1 33.25 585 ASP B O 1
ATOM 10497 N N . PHE B 1 586 ? -9.531 50.312 7.297 1 34.38 586 PHE B N 1
ATOM 10498 C CA . PHE B 1 586 ? -10.531 50.469 8.352 1 34.38 586 PHE B CA 1
ATOM 10499 C C . PHE B 1 586 ? -10.242 51.719 9.172 1 34.38 586 PHE B C 1
ATOM 10501 O O . PHE B 1 586 ? -10.836 51.906 10.234 1 34.38 586 PHE B O 1
ATOM 10508 N N . PHE B 1 587 ? -9.016 52.25 9.125 1 33.19 587 PHE B N 1
ATOM 10509 C CA . PHE B 1 587 ? -8.578 53 10.305 1 33.19 587 PHE B CA 1
ATOM 10510 C C . PHE B 1 587 ? -9.141 54.406 10.273 1 33.19 587 PHE B C 1
ATOM 10512 O O . PHE B 1 587 ? -9.016 55.125 9.273 1 33.19 587 PHE B O 1
ATOM 10519 N N . PRO B 1 588 ? -10.07 54.688 11.242 1 30.41 588 PRO B N 1
ATOM 10520 C CA . PRO B 1 588 ? -10.32 56.125 11.469 1 30.41 588 PRO B CA 1
ATOM 10521 C C . PRO B 1 588 ? -9.039 56.906 11.719 1 30.41 588 PRO B C 1
ATOM 10523 O O . PRO B 1 588 ? -7.988 56.312 12 1 30.41 588 PRO B O 1
ATOM 10526 N N . GLU B 1 589 ? -9.039 58.312 11.688 1 31.41 589 GLU B N 1
ATOM 10527 C CA . GLU B 1 589 ? -8.109 59.406 11.867 1 31.41 589 GLU B CA 1
ATOM 10528 C C . GLU B 1 589 ? -7.344 59.281 13.18 1 31.41 589 GLU B C 1
ATOM 10530 O O . GLU B 1 589 ? -7.895 58.812 14.18 1 31.41 589 GLU B O 1
ATOM 10535 N N . THR B 1 590 ? -5.965 59.344 13.25 1 32.44 590 THR B N 1
ATOM 10536 C CA . THR B 1 590 ? -4.91 59.375 14.258 1 32.44 590 THR B CA 1
ATOM 10537 C C . THR B 1 590 ? -5.223 60.438 15.32 1 32.44 590 THR B C 1
ATOM 10539 O O . THR B 1 590 ? -5.348 61.625 15.008 1 32.44 590 THR B O 1
ATOM 10542 N N . VAL B 1 591 ? -5.988 60.188 16.359 1 30.14 591 VAL B N 1
ATOM 10543 C CA . VAL B 1 591 ? -6.023 61.188 17.406 1 30.14 591 VAL B CA 1
ATOM 10544 C C . VAL B 1 591 ? -4.664 61.281 18.094 1 30.14 591 VAL B C 1
ATOM 10546 O O . VAL B 1 591 ? -4.082 60.25 18.469 1 30.14 591 VAL B O 1
ATOM 10549 N N . GLU B 1 592 ? -3.822 62.281 18.016 1 32.47 592 GLU B N 1
ATOM 10550 C CA . GLU B 1 592 ? -2.574 62.719 18.656 1 32.47 592 GLU B CA 1
ATOM 10551 C C . GLU B 1 592 ? -2.684 62.688 20.172 1 32.47 592 GLU B C 1
ATOM 10553 O O . GLU B 1 592 ? -2.932 63.719 20.812 1 32.47 592 GLU B O 1
ATOM 10558 N N . ALA B 1 593 ? -3.4 61.906 20.922 1 35.44 593 ALA B N 1
ATOM 10559 C CA . ALA B 1 593 ? -3.385 62.25 22.328 1 35.44 593 ALA B CA 1
ATOM 10560 C C . ALA B 1 593 ? -1.983 62.125 22.922 1 35.44 593 ALA B C 1
ATOM 10562 O O . ALA B 1 593 ? -1.134 61.406 22.359 1 35.44 593 ALA B O 1
ATOM 10563 N N . PRO B 1 594 ? -1.724 62.469 24.266 1 38.56 594 PRO B N 1
ATOM 10564 C CA . PRO B 1 594 ? -0.564 62.531 25.156 1 38.56 594 PRO B CA 1
ATOM 10565 C C . PRO B 1 594 ? 0.231 61.219 25.156 1 38.56 594 PRO B C 1
ATOM 10567 O O . PRO B 1 594 ? -0.247 60.188 24.656 1 38.56 594 PRO B O 1
ATOM 10570 N N . VAL B 1 595 ? 1.272 60.938 26.172 1 43.69 595 VAL B N 1
ATOM 10571 C CA . VAL B 1 595 ? 2.338 59.938 26.297 1 43.69 595 VAL B CA 1
ATOM 10572 C C . VAL B 1 595 ? 1.755 58.531 26.203 1 43.69 595 VAL B C 1
ATOM 10574 O O . VAL B 1 595 ? 1.133 58.062 27.141 1 43.69 595 VAL B O 1
ATOM 10577 N N . ALA B 1 596 ? 1.226 58.062 25.312 1 57.88 596 ALA B N 1
ATOM 10578 C CA . ALA B 1 596 ? 0.353 56.906 25.062 1 57.88 596 ALA B CA 1
ATOM 10579 C C . ALA B 1 596 ? 1.096 55.594 25.297 1 57.88 596 ALA B C 1
ATOM 10581 O O . ALA B 1 596 ? 2.26 55.469 24.922 1 57.88 596 ALA B O 1
ATOM 10582 N N . ASP B 1 597 ? 0.864 54.781 26.516 1 80.94 597 ASP B N 1
ATOM 10583 C CA . ASP B 1 597 ? 1.422 53.469 26.812 1 80.94 597 ASP B CA 1
ATOM 10584 C C . ASP B 1 597 ? 1.525 52.594 25.547 1 80.94 597 ASP B C 1
ATOM 10586 O O . ASP B 1 597 ? 0.933 52.938 24.516 1 80.94 597 ASP B O 1
ATOM 10590 N N . GLU B 1 598 ? 2.539 51.781 25.609 1 90.81 598 GLU B N 1
ATOM 10591 C CA . GLU B 1 598 ? 2.852 50.906 24.5 1 90.81 598 GLU B CA 1
ATOM 10592 C C . GLU B 1 598 ? 1.58 50.312 23.875 1 90.81 598 GLU B C 1
ATOM 10594 O O . GLU B 1 598 ? 1.431 50.312 22.656 1 90.81 598 GLU B O 1
ATOM 10599 N N . LEU B 1 599 ? 0.685 49.969 24.672 1 92.81 599 LEU B N 1
ATOM 10600 C CA . LEU B 1 599 ? -0.548 49.344 24.219 1 92.81 599 LEU B CA 1
ATOM 10601 C C . LEU B 1 599 ? -1.441 50.344 23.484 1 92.81 599 LEU B C 1
ATOM 10603 O O . LEU B 1 599 ? -2.004 50 22.438 1 92.81 599 LEU B O 1
ATOM 10607 N N . SER B 1 600 ? -1.556 51.5 24.016 1 89.31 600 SER B N 1
ATOM 10608 C CA . SER B 1 600 ? -2.398 52.531 23.406 1 89.31 600 SER B CA 1
ATOM 10609 C C . SER B 1 600 ? -1.861 52.938 22.047 1 89.31 600 SER B C 1
ATOM 10611 O O . SER B 1 600 ? -2.635 53.188 21.125 1 89.31 600 SER B O 1
ATOM 10613 N N . VAL B 1 601 ? -0.571 52.938 21.969 1 90.56 601 VAL B N 1
ATOM 10614 C CA . VAL B 1 601 ? 0.054 53.312 20.703 1 90.56 601 VAL B CA 1
ATOM 10615 C C . VAL B 1 601 ? -0.205 52.219 19.656 1 90.56 601 VAL B C 1
ATOM 10617 O O . VAL B 1 601 ? -0.541 52.531 18.516 1 90.56 601 VAL B O 1
ATOM 10620 N N . TYR B 1 602 ? -0.017 51.031 20.078 1 92.94 602 TYR B N 1
ATOM 10621 C CA . TYR B 1 602 ? -0.239 49.906 19.188 1 92.94 602 TYR B CA 1
ATOM 10622 C C . TYR B 1 602 ? -1.686 49.875 18.703 1 92.94 602 TYR B C 1
ATOM 10624 O O . TYR B 1 602 ? -1.948 49.719 17.5 1 92.94 602 TYR B O 1
ATOM 10632 N N . LEU B 1 603 ? -2.611 50.031 19.625 1 91.19 603 LEU B N 1
ATOM 10633 C CA . LEU B 1 603 ? -4.027 49.906 19.297 1 91.19 603 LEU B CA 1
ATOM 10634 C C . LEU B 1 603 ? -4.5 51.094 18.469 1 91.19 603 LEU B C 1
ATOM 10636 O O . LEU B 1 603 ? -5.43 50.969 17.672 1 91.19 603 LEU B O 1
ATOM 10640 N N . GLY B 1 604 ? -3.83 52.219 18.703 1 83.25 604 GLY B N 1
ATOM 10641 C CA . GLY B 1 604 ? -4.238 53.438 18.016 1 83.25 604 GLY B CA 1
ATOM 10642 C C . GLY B 1 604 ? -3.535 53.625 16.688 1 83.25 604 GLY B C 1
ATOM 10643 O O . GLY B 1 604 ? -3.885 54.531 15.922 1 83.25 604 GLY B O 1
ATOM 10644 N N . GLY B 1 605 ? -2.561 52.75 16.391 1 79.81 605 GLY B N 1
ATOM 10645 C CA . GLY B 1 605 ? -1.756 52.938 15.188 1 79.81 605 GLY B CA 1
ATOM 10646 C C . GLY B 1 605 ? -2.488 52.562 13.914 1 79.81 605 GLY B C 1
ATOM 10647 O O . GLY B 1 605 ? -3.525 51.875 13.969 1 79.81 605 GLY B O 1
ATOM 10648 N N . ILE B 1 606 ? -1.977 53.156 12.789 1 75.06 606 ILE B N 1
ATOM 10649 C CA . ILE B 1 606 ? -2.473 52.812 11.461 1 75.06 606 ILE B CA 1
ATOM 10650 C C . ILE B 1 606 ? -1.426 51.969 10.719 1 75.06 606 ILE B C 1
ATOM 10652 O O . ILE B 1 606 ? -0.329 52.469 10.438 1 75.06 606 ILE B O 1
ATOM 10656 N N . TYR B 1 607 ? -1.906 50.688 10.594 1 78.38 607 TYR B N 1
ATOM 10657 C CA . TYR B 1 607 ? -0.946 49.812 9.953 1 78.38 607 TYR B CA 1
ATOM 10658 C C . TYR B 1 607 ? -1.481 49.281 8.617 1 78.38 607 TYR B C 1
ATOM 10660 O O . TYR B 1 607 ? -2.639 48.875 8.531 1 78.38 607 TYR B O 1
ATOM 10668 N N . LYS B 1 608 ? -0.873 49.469 7.5 1 67.12 608 LYS B N 1
ATOM 10669 C CA . LYS B 1 608 ? -1.287 48.969 6.188 1 67.12 608 LYS B CA 1
ATOM 10670 C C . LYS B 1 608 ? -0.713 47.594 5.914 1 67.12 608 LYS B C 1
ATOM 10672 O O . LYS B 1 608 ? 0.421 47.469 5.449 1 67.12 608 LYS B O 1
ATOM 10677 N N . LEU B 1 609 ? -1.463 46.562 6.375 1 77.81 609 LEU B N 1
ATOM 10678 C CA . LEU B 1 609 ? -0.984 45.188 6.168 1 77.81 609 LEU B CA 1
ATOM 10679 C C . LEU B 1 609 ? -2.037 44.344 5.461 1 77.81 609 LEU B C 1
ATOM 10681 O O . LEU B 1 609 ? -3.23 44.656 5.531 1 77.81 609 LEU B O 1
ATOM 10685 N N . HIS B 1 610 ? -1.532 43.406 4.656 1 66.31 610 HIS B N 1
ATOM 10686 C CA . HIS B 1 610 ? -2.445 42.438 4.043 1 66.31 610 HIS B CA 1
ATOM 10687 C C . HIS B 1 610 ? -2.836 41.344 5.023 1 66.31 610 HIS B C 1
ATOM 10689 O O . HIS B 1 610 ? -1.998 40.875 5.793 1 66.31 610 HIS B O 1
ATOM 10695 N N . SER B 1 611 ? -4.098 41.094 5.105 1 63.28 611 SER B N 1
ATOM 10696 C CA . SER B 1 611 ? -4.648 40.219 6.141 1 63.28 611 SER B CA 1
ATOM 10697 C C . SER B 1 611 ? -4.598 38.75 5.719 1 63.28 611 SER B C 1
ATOM 10699 O O . SER B 1 611 ? -4.902 37.875 6.516 1 63.28 611 SER B O 1
ATOM 10701 N N . ASP B 1 612 ? -4.102 38.344 4.641 1 62.03 612 ASP B N 1
ATOM 10702 C CA . ASP B 1 612 ? -4.352 37 4.133 1 62.03 612 ASP B CA 1
ATOM 10703 C C . ASP B 1 612 ? -3.377 36 4.742 1 62.03 612 ASP B C 1
ATOM 10705 O O . ASP B 1 612 ? -3.65 34.812 4.762 1 62.03 612 ASP B O 1
ATOM 10709 N N . HIS B 1 613 ? -2.291 36.469 5.207 1 71.06 613 HIS B N 1
ATOM 10710 C CA . HIS B 1 613 ? -1.312 35.531 5.75 1 71.06 613 HIS B CA 1
ATOM 10711 C C . HIS B 1 613 ? -0.661 36.094 7.012 1 71.06 613 HIS B C 1
ATOM 10713 O O . HIS B 1 613 ? -0.516 37.312 7.156 1 71.06 613 HIS B O 1
ATOM 10719 N N . VAL B 1 614 ? -0.461 35.219 7.902 1 77.31 614 VAL B N 1
ATOM 10720 C CA . VAL B 1 614 ? 0.155 35.594 9.172 1 77.31 614 VAL B CA 1
ATOM 10721 C C . VAL B 1 614 ? 1.572 36.094 8.922 1 77.31 614 VAL B C 1
ATOM 10723 O O . VAL B 1 614 ? 2.119 36.844 9.734 1 77.31 614 VAL B O 1
ATOM 10726 N N . LYS B 1 615 ? 2.061 35.75 7.793 1 81.5 615 LYS B N 1
ATOM 10727 C CA . LYS B 1 615 ? 3.443 36.094 7.48 1 81.5 615 LYS B CA 1
ATOM 10728 C C . LYS B 1 615 ? 3.654 37.594 7.527 1 81.5 615 LYS B C 1
ATOM 10730 O O . LYS B 1 615 ? 4.676 38.094 8.023 1 81.5 615 LYS B O 1
ATOM 10735 N N . GLU B 1 616 ? 2.711 38.312 7.07 1 82.62 616 GLU B N 1
ATOM 10736 C CA . GLU B 1 616 ? 2.826 39.781 7.062 1 82.62 616 GLU B CA 1
ATOM 10737 C C . GLU B 1 616 ? 2.781 40.344 8.477 1 82.62 616 GLU B C 1
ATOM 10739 O O . GLU B 1 616 ? 3.49 41.312 8.797 1 82.62 616 GLU B O 1
ATOM 10744 N N . SER B 1 617 ? 1.923 39.75 9.258 1 88.75 617 SER B N 1
ATOM 10745 C CA . SER B 1 617 ? 1.845 40.156 10.656 1 88.75 617 SER B CA 1
ATOM 10746 C C . SER B 1 617 ? 3.162 39.875 11.383 1 88.75 617 SER B C 1
ATOM 10748 O O . SER B 1 617 ? 3.617 40.719 12.172 1 88.75 617 SER B O 1
ATOM 10750 N N . LEU B 1 618 ? 3.764 38.844 11.078 1 92.38 618 LEU B N 1
ATOM 10751 C CA . LEU B 1 618 ? 5.012 38.469 11.734 1 92.38 618 LEU B CA 1
ATOM 10752 C C . LEU B 1 618 ? 6.16 39.344 11.258 1 92.38 618 LEU B C 1
ATOM 10754 O O . LEU B 1 618 ? 7.035 39.719 12.039 1 92.38 618 LEU B O 1
ATOM 10758 N N . GLU B 1 619 ? 6.133 39.656 9.984 1 89.81 619 GLU B N 1
ATOM 10759 C CA . GLU B 1 619 ? 7.141 40.562 9.461 1 89.81 619 GLU B CA 1
ATOM 10760 C C . GLU B 1 619 ? 7.02 41.938 10.094 1 89.81 619 GLU B C 1
ATOM 10762 O O . GLU B 1 619 ? 8.031 42.594 10.375 1 89.81 619 GLU B O 1
ATOM 10767 N N . TRP B 1 620 ? 5.832 42.344 10.266 1 91.81 620 TRP B N 1
ATOM 10768 C CA . TRP B 1 620 ? 5.586 43.625 10.922 1 91.81 620 TRP B CA 1
ATOM 10769 C C . TRP B 1 620 ? 6.148 43.625 12.344 1 91.81 620 TRP B C 1
ATOM 10771 O O . TRP B 1 620 ? 6.812 44.562 12.758 1 91.81 620 TRP B O 1
ATOM 10781 N N . TRP B 1 621 ? 5.898 42.625 13.078 1 93.94 621 TRP B N 1
ATOM 10782 C CA . TRP B 1 621 ? 6.383 42.531 14.453 1 93.94 621 TRP B CA 1
ATOM 10783 C C . TRP B 1 621 ? 7.906 42.469 14.492 1 93.94 621 TRP B C 1
ATOM 10785 O O . TRP B 1 621 ? 8.531 42.969 15.422 1 93.94 621 TRP B O 1
ATOM 10795 N N . LYS B 1 622 ? 8.484 41.75 13.539 1 93.38 622 LYS B N 1
ATOM 10796 C CA . LYS B 1 622 ? 9.945 41.719 13.445 1 93.38 622 LYS B CA 1
ATOM 10797 C C . LYS B 1 622 ? 10.531 43.125 13.359 1 93.38 622 LYS B C 1
ATOM 10799 O O . LYS B 1 622 ? 11.531 43.406 14.023 1 93.38 622 LYS B O 1
ATOM 10804 N N . GLU B 1 623 ? 9.906 43.969 12.656 1 91.56 623 GLU B N 1
ATOM 10805 C CA . GLU B 1 623 ? 10.375 45.344 12.43 1 91.56 623 GLU B CA 1
ATOM 10806 C C . GLU B 1 623 ? 10.07 46.219 13.625 1 91.56 623 GLU B C 1
ATOM 10808 O O . GLU B 1 623 ? 10.805 47.188 13.898 1 91.56 623 GLU B O 1
ATOM 10813 N N . HIS B 1 624 ? 8.984 45.938 14.375 1 92.56 624 HIS B N 1
ATOM 10814 C CA . HIS B 1 624 ? 8.484 46.875 15.375 1 92.56 624 HIS B CA 1
ATOM 10815 C C . HIS B 1 624 ? 8.641 46.312 16.781 1 92.56 624 HIS B C 1
ATOM 10817 O O . HIS B 1 624 ? 8.133 46.875 17.75 1 92.56 624 HIS B O 1
ATOM 10823 N N . CYS B 1 625 ? 9.32 45.219 16.938 1 93.31 625 CYS B N 1
ATOM 10824 C CA . CYS B 1 625 ? 9.438 44.562 18.234 1 93.31 625 CYS B CA 1
ATOM 10825 C C . CYS B 1 625 ? 10.172 45.469 19.219 1 93.31 625 CYS B C 1
ATOM 10827 O O . CYS B 1 625 ? 9.93 45.375 20.438 1 93.31 625 CYS B O 1
ATOM 10829 N N . GLN B 1 626 ? 11.039 46.312 18.766 1 90.94 626 GLN B N 1
ATOM 10830 C CA . GLN B 1 626 ? 11.781 47.188 19.641 1 90.94 626 GLN B CA 1
ATOM 10831 C C . GLN B 1 626 ? 10.906 48.375 20.078 1 90.94 626 GLN B C 1
ATOM 10833 O O . GLN B 1 626 ? 11.086 48.906 21.188 1 90.94 626 GLN B O 1
ATOM 10838 N N . GLU B 1 627 ? 10.023 48.688 19.156 1 90.56 627 GLU B N 1
ATOM 10839 C CA . GLU B 1 627 ? 9.086 49.781 19.453 1 90.56 627 GLU B CA 1
ATOM 10840 C C . GLU B 1 627 ? 8.062 49.344 20.5 1 90.56 627 GLU B C 1
ATOM 10842 O O . GLU B 1 627 ? 7.617 50.156 21.312 1 90.56 627 GLU B O 1
ATOM 10847 N N . PHE B 1 628 ? 7.688 48.094 20.375 1 94.12 628 PHE B N 1
ATOM 10848 C CA . PHE B 1 628 ? 6.688 47.562 21.281 1 94.12 628 PHE B CA 1
ATOM 10849 C C . PHE B 1 628 ? 7.227 46.312 22 1 94.12 628 PHE B C 1
ATOM 10851 O O . PHE B 1 628 ? 6.715 45.219 21.812 1 94.12 628 PHE B O 1
ATOM 10858 N N . PRO B 1 629 ? 8.094 46.438 22.938 1 93 629 PRO B N 1
ATOM 10859 C CA . PRO B 1 629 ? 8.828 45.281 23.484 1 93 629 PRO B CA 1
ATOM 10860 C C . PRO B 1 629 ? 7.934 44.344 24.281 1 93 629 PRO B C 1
ATOM 10862 O O . PRO B 1 629 ? 8.078 43.125 24.188 1 93 629 PRO B O 1
ATOM 10865 N N . ILE B 1 630 ? 7.031 44.875 25.062 1 94.06 630 ILE B N 1
ATOM 10866 C CA . ILE B 1 630 ? 6.184 44.031 25.891 1 94.06 630 ILE B CA 1
ATOM 10867 C C . ILE B 1 630 ? 5.141 43.344 25.016 1 94.06 630 ILE B C 1
ATOM 10869 O O . ILE B 1 630 ? 4.898 42.125 25.156 1 94.06 630 ILE B O 1
ATOM 10873 N N . LEU B 1 631 ? 4.566 44.094 24.125 1 95.25 631 LEU B N 1
ATOM 10874 C CA . LEU B 1 631 ? 3.561 43.531 23.234 1 95.25 631 LEU B CA 1
ATOM 10875 C C . LEU B 1 631 ? 4.18 42.469 22.297 1 95.25 631 LEU B C 1
ATOM 10877 O O . LEU B 1 631 ? 3.523 41.5 21.922 1 95.25 631 LEU B O 1
ATOM 10881 N N . ALA B 1 632 ? 5.402 42.688 21.969 1 95.25 632 ALA B N 1
ATOM 10882 C CA . ALA B 1 632 ? 6.105 41.75 21.109 1 95.25 632 ALA B CA 1
ATOM 10883 C C . ALA B 1 632 ? 6.254 40.406 21.766 1 95.25 632 ALA B C 1
ATOM 10885 O O . ALA B 1 632 ? 6.176 39.344 21.109 1 95.25 632 ALA B O 1
ATOM 10886 N N . LEU B 1 633 ? 6.473 40.406 23.031 1 94.06 633 LEU B N 1
ATOM 10887 C CA . LEU B 1 633 ? 6.57 39.156 23.781 1 94.06 633 LEU B CA 1
ATOM 10888 C C . LEU B 1 633 ? 5.234 38.406 23.781 1 94.06 633 LEU B C 1
ATOM 10890 O O . LEU B 1 633 ? 5.191 37.188 23.609 1 94.06 633 LEU B O 1
ATOM 10894 N N . LEU B 1 634 ? 4.207 39.188 23.953 1 95.19 634 LEU B N 1
ATOM 10895 C CA . LEU B 1 634 ? 2.873 38.594 23.922 1 95.19 634 LEU B CA 1
ATOM 10896 C C . LEU B 1 634 ? 2.535 38.094 22.531 1 95.19 634 LEU B C 1
ATOM 10898 O O . LEU B 1 634 ? 1.95 37.031 22.375 1 95.19 634 LEU B O 1
ATOM 10902 N N . ALA B 1 635 ? 2.881 38.906 21.547 1 95.81 635 ALA B N 1
ATOM 10903 C CA . ALA B 1 635 ? 2.609 38.531 20.172 1 95.81 635 ALA B CA 1
ATOM 10904 C C . ALA B 1 635 ? 3.307 37.219 19.812 1 95.81 635 ALA B C 1
ATOM 10906 O O . ALA B 1 635 ? 2.738 36.375 19.109 1 95.81 635 ALA B O 1
ATOM 10907 N N . ARG B 1 636 ? 4.469 37.031 20.25 1 94.69 636 ARG B N 1
ATOM 10908 C CA . ARG B 1 636 ? 5.207 35.812 19.969 1 94.69 636 ARG B CA 1
ATOM 10909 C C . ARG B 1 636 ? 4.508 34.594 20.578 1 94.69 636 ARG B C 1
ATOM 10911 O O . ARG B 1 636 ? 4.508 33.531 20 1 94.69 636 ARG B O 1
ATOM 10918 N N . ASP B 1 637 ? 3.955 34.812 21.688 1 94.44 637 ASP B N 1
ATOM 10919 C CA . ASP B 1 637 ? 3.273 33.719 22.391 1 94.44 637 ASP B CA 1
ATOM 10920 C C . ASP B 1 637 ? 1.953 33.375 21.703 1 94.44 637 ASP B C 1
ATOM 10922 O O . ASP B 1 637 ? 1.691 32.219 21.391 1 94.44 637 ASP B O 1
ATOM 10926 N N . TYR B 1 638 ? 1.208 34.375 21.422 1 95.75 638 TYR B N 1
ATOM 10927 C CA . TYR B 1 638 ? -0.185 34.125 21.047 1 95.75 638 TYR B CA 1
ATOM 10928 C C . TYR B 1 638 ? -0.327 33.906 19.547 1 95.75 638 TYR B C 1
ATOM 10930 O O . TYR B 1 638 ? -1.216 33.188 19.094 1 95.75 638 TYR B O 1
ATOM 10938 N N . LEU B 1 639 ? 0.515 34.531 18.734 1 95.06 639 LEU B N 1
ATOM 10939 C CA . LEU B 1 639 ? 0.438 34.344 17.297 1 95.06 639 LEU B CA 1
ATOM 10940 C C . LEU B 1 639 ? 0.919 32.938 16.906 1 95.06 639 LEU B C 1
ATOM 10942 O O . LEU B 1 639 ? 0.686 32.469 15.781 1 95.06 639 LEU B O 1
ATOM 10946 N N . ALA B 1 640 ? 1.518 32.25 17.859 1 94.56 640 ALA B N 1
ATOM 10947 C CA . ALA B 1 640 ? 2.01 30.891 17.641 1 94.56 640 ALA B CA 1
ATOM 10948 C C . ALA B 1 640 ? 0.863 29.891 17.656 1 94.56 640 ALA B C 1
ATOM 10950 O O . ALA B 1 640 ? 1.027 28.75 17.219 1 94.56 640 ALA B O 1
ATOM 10951 N N . CYS B 1 641 ? -0.278 30.312 18.047 1 94.12 641 CYS B N 1
ATOM 10952 C CA . CYS B 1 641 ? -1.43 29.422 18.078 1 94.12 641 CYS B CA 1
ATOM 10953 C C . CYS B 1 641 ? -1.79 28.953 16.688 1 94.12 641 CYS B C 1
ATOM 10955 O O . CYS B 1 641 ? -1.995 29.766 15.781 1 94.12 641 CYS B O 1
ATOM 10957 N N . CYS B 1 642 ? -1.872 27.641 16.516 1 93.88 642 CYS B N 1
ATOM 10958 C CA . CYS B 1 642 ? -2.154 27.062 15.211 1 93.88 642 CYS B CA 1
ATOM 10959 C C . CYS B 1 642 ? -3.656 26.922 14.984 1 93.88 642 CYS B C 1
ATOM 10961 O O . CYS B 1 642 ? -4.395 26.578 15.906 1 93.88 642 CYS B O 1
ATOM 10963 N N . ALA B 1 643 ? -4.031 27.141 13.758 1 94.19 643 ALA B N 1
ATOM 10964 C CA . ALA B 1 643 ? -5.453 27.109 13.438 1 94.19 643 ALA B CA 1
ATOM 10965 C C . ALA B 1 643 ? -5.871 25.703 12.992 1 94.19 643 ALA B C 1
ATOM 10967 O O . ALA B 1 643 ? -7.062 25.391 12.945 1 94.19 643 ALA B O 1
ATOM 10968 N N . THR B 1 644 ? -4.914 24.875 12.719 1 92.31 644 THR B N 1
ATOM 10969 C CA . THR B 1 644 ? -5.266 23.609 12.102 1 92.31 644 THR B CA 1
ATOM 10970 C C . THR B 1 644 ? -4.457 22.469 12.719 1 92.31 644 THR B C 1
ATOM 10972 O O . THR B 1 644 ? -3.414 22.703 13.328 1 92.31 644 THR B O 1
ATOM 10975 N N . SER B 1 645 ? -4.953 21.266 12.594 1 89.31 645 SER B N 1
ATOM 10976 C CA . SER B 1 645 ? -4.246 20.062 13.016 1 89.31 645 SER B CA 1
ATOM 10977 C C . SER B 1 645 ? -3.664 19.312 11.812 1 89.31 645 SER B C 1
ATOM 10979 O O . SER B 1 645 ? -3.324 18.141 11.914 1 89.31 645 SER B O 1
ATOM 10981 N N . ALA B 1 646 ? -3.525 19.891 10.641 1 87.19 646 ALA B N 1
ATOM 10982 C CA . ALA B 1 646 ? -3.111 19.281 9.383 1 87.19 646 ALA B CA 1
ATOM 10983 C C . ALA B 1 646 ? -1.697 18.719 9.477 1 87.19 646 ALA B C 1
ATOM 10985 O O . ALA B 1 646 ? -1.377 17.719 8.844 1 87.19 646 ALA B O 1
ATOM 10986 N N . SER B 1 647 ? -0.864 19.359 10.25 1 87.44 647 SER B N 1
ATOM 10987 C CA . SER B 1 647 ? 0.521 18.906 10.375 1 87.44 647 SER B CA 1
ATOM 10988 C C . SER B 1 647 ? 0.598 17.5 10.93 1 87.44 647 SER B C 1
ATOM 10990 O O . SER B 1 647 ? 1.412 16.688 10.469 1 87.44 647 SER B O 1
ATOM 10992 N N . VAL B 1 648 ? -0.219 17.203 11.875 1 90.12 648 VAL B N 1
ATOM 10993 C CA . VAL B 1 648 ? -0.218 15.875 12.484 1 90.12 648 VAL B CA 1
ATOM 10994 C C . VAL B 1 648 ? -0.761 14.852 11.484 1 90.12 648 VAL B C 1
ATOM 10996 O O . VAL B 1 648 ? -0.308 13.711 11.453 1 90.12 648 VAL B O 1
ATOM 10999 N N . GLU B 1 649 ? -1.654 15.242 10.703 1 83.06 649 GLU B N 1
ATOM 11000 C CA . GLU B 1 649 ? -2.188 14.352 9.672 1 83.06 649 GLU B CA 1
ATOM 11001 C C . GLU B 1 649 ? -1.12 13.992 8.648 1 83.06 649 GLU B C 1
ATOM 11003 O O . GLU B 1 649 ? -1.101 12.875 8.125 1 83.06 649 GLU B O 1
ATOM 11008 N N . ARG B 1 650 ? -0.315 14.914 8.367 1 81.75 650 ARG B N 1
ATOM 11009 C CA . ARG B 1 650 ? 0.796 14.641 7.465 1 81.75 650 ARG B CA 1
ATOM 11010 C C . ARG B 1 650 ? 1.744 13.602 8.062 1 81.75 650 ARG B C 1
ATOM 11012 O O . ARG B 1 650 ? 2.303 12.773 7.34 1 81.75 650 ARG B O 1
ATOM 11019 N N . CYS B 1 651 ? 1.921 13.758 9.328 1 86.75 651 CYS B N 1
ATOM 11020 C CA . CYS B 1 651 ? 2.723 12.766 10.031 1 86.75 651 CYS B CA 1
ATOM 11021 C C . CYS B 1 651 ? 2.107 11.375 9.898 1 86.75 651 CYS B C 1
ATOM 11023 O O . CYS B 1 651 ? 2.822 10.391 9.719 1 86.75 651 CYS B O 1
ATOM 11025 N N . PHE B 1 652 ? 0.835 11.328 9.969 1 85.88 652 PHE B N 1
ATOM 11026 C CA . PHE B 1 652 ? 0.152 10.047 9.859 1 85.88 652 PHE B CA 1
ATOM 11027 C C . PHE B 1 652 ? 0.281 9.477 8.453 1 85.88 652 PHE B C 1
ATOM 11029 O O . PHE B 1 652 ? 0.354 8.258 8.273 1 85.88 652 PHE B O 1
ATOM 11036 N N . SER B 1 653 ? 0.288 10.344 7.5 1 80.31 653 SER B N 1
ATOM 11037 C CA . SER B 1 653 ? 0.537 9.883 6.137 1 80.31 653 SER B CA 1
ATOM 11038 C C . SER B 1 653 ? 1.909 9.227 6.02 1 80.31 653 SER B C 1
ATOM 11040 O O . SER B 1 653 ? 2.053 8.188 5.371 1 80.31 653 SER B O 1
ATOM 11042 N N . ALA B 1 654 ? 2.852 9.844 6.652 1 81.69 654 ALA B N 1
ATOM 11043 C CA . ALA B 1 654 ? 4.195 9.273 6.676 1 81.69 654 ALA B CA 1
ATOM 11044 C C . ALA B 1 654 ? 4.211 7.938 7.41 1 81.69 654 ALA B C 1
ATOM 11046 O O . ALA B 1 654 ? 4.934 7.016 7.023 1 81.69 654 ALA B O 1
ATOM 11047 N N . ALA B 1 655 ? 3.494 7.926 8.453 1 85.31 655 ALA B N 1
ATOM 11048 C CA . ALA B 1 655 ? 3.396 6.688 9.227 1 85.31 655 ALA B CA 1
ATOM 11049 C C . ALA B 1 655 ? 2.787 5.566 8.383 1 85.31 655 ALA B C 1
ATOM 11051 O O . ALA B 1 655 ? 3.229 4.418 8.461 1 85.31 655 ALA B O 1
ATOM 11052 N N . ALA B 1 656 ? 1.838 5.93 7.617 1 81.31 656 ALA B N 1
ATOM 11053 C CA . ALA B 1 656 ? 1.197 4.949 6.742 1 81.31 656 ALA B CA 1
ATOM 11054 C C . ALA B 1 656 ? 2.18 4.418 5.703 1 81.31 656 ALA B C 1
ATOM 11056 O O . ALA B 1 656 ? 2.143 3.236 5.352 1 81.31 656 ALA B O 1
ATOM 11057 N N . ASP B 1 657 ? 3 5.23 5.273 1 76.81 657 ASP B N 1
ATOM 11058 C CA . ASP B 1 657 ? 4.023 4.832 4.312 1 76.81 657 ASP B CA 1
ATOM 11059 C C . ASP B 1 657 ? 5.027 3.871 4.945 1 76.81 657 ASP B C 1
ATOM 11061 O O . ASP B 1 657 ? 5.543 2.973 4.277 1 76.81 657 ASP B O 1
ATOM 11065 N N . THR B 1 658 ? 5.262 4.184 6.145 1 82.06 658 THR B N 1
ATOM 11066 C CA . THR B 1 658 ? 6.184 3.33 6.887 1 82.06 658 THR B CA 1
ATOM 11067 C C . THR B 1 658 ? 5.578 1.948 7.117 1 82.06 658 THR B C 1
ATOM 11069 O O . THR B 1 658 ? 6.277 0.937 7.043 1 82.06 658 THR B O 1
ATOM 11072 N N . CYS B 1 659 ? 4.277 1.967 7.387 1 78.62 659 CYS B N 1
ATOM 11073 C CA . CYS B 1 659 ? 3.582 0.711 7.645 1 78.62 659 CYS B CA 1
ATOM 11074 C C . CYS B 1 659 ? 3.031 0.116 6.352 1 78.62 659 CYS B C 1
ATOM 11076 O O . CYS B 1 659 ? 1.834 -0.154 6.25 1 78.62 659 CYS B O 1
ATOM 11078 N N . SER B 1 660 ? 3.871 -0.097 5.418 1 69.75 660 SER B N 1
ATOM 11079 C CA . SER B 1 660 ? 3.438 -0.643 4.137 1 69.75 660 SER B CA 1
ATOM 11080 C C . SER B 1 660 ? 3.059 -2.115 4.262 1 69.75 660 SER B C 1
ATOM 11082 O O . SER B 1 660 ? 3.221 -2.715 5.328 1 69.75 660 SER B O 1
ATOM 11084 N N . SER B 1 661 ? 2.527 -2.66 3.188 1 62.34 661 SER B N 1
ATOM 11085 C CA . SER B 1 661 ? 2.051 -4.039 3.178 1 62.34 661 SER B CA 1
ATOM 11086 C C . SER B 1 661 ? 3.17 -5.016 3.52 1 62.34 661 SER B C 1
ATOM 11088 O O . SER B 1 661 ? 2.93 -6.051 4.145 1 62.34 661 SER B O 1
ATOM 11090 N N . ASP B 1 662 ? 4.316 -4.562 3.193 1 59.03 662 ASP B N 1
ATOM 11091 C CA . ASP B 1 662 ? 5.453 -5.438 3.449 1 59.03 662 ASP B CA 1
ATOM 11092 C C . ASP B 1 662 ? 5.949 -5.289 4.887 1 59.03 662 ASP B C 1
ATOM 11094 O O . ASP B 1 662 ? 6.785 -6.074 5.344 1 59.03 662 ASP B O 1
ATOM 11098 N N . ARG B 1 663 ? 5.383 -4.273 5.574 1 65.25 663 ARG B N 1
ATOM 11099 C CA . ARG B 1 663 ? 5.809 -4.012 6.945 1 65.25 663 ARG B CA 1
ATOM 11100 C C . ARG B 1 663 ? 4.617 -3.98 7.895 1 65.25 663 ARG B C 1
ATOM 11102 O O . ARG B 1 663 ? 4.527 -3.107 8.758 1 65.25 663 ARG B O 1
ATOM 11109 N N . GLY B 1 664 ? 3.775 -4.785 7.551 1 62.44 664 GLY B N 1
ATOM 11110 C CA . GLY B 1 664 ? 2.541 -4.766 8.32 1 62.44 664 GLY B CA 1
ATOM 11111 C C . GLY B 1 664 ? 2.719 -5.254 9.75 1 62.44 664 GLY B C 1
ATOM 11112 O O . GLY B 1 664 ? 1.866 -5.012 10.602 1 62.44 664 GLY B O 1
ATOM 11113 N N . SER B 1 665 ? 3.91 -5.824 10.031 1 66.12 665 SER B N 1
ATOM 11114 C CA . SER B 1 665 ? 4.086 -6.422 11.352 1 66.12 665 SER B CA 1
ATOM 11115 C C . SER B 1 665 ? 5.102 -5.645 12.18 1 66.12 665 SER B C 1
ATOM 11117 O O . SER B 1 665 ? 5.664 -6.176 13.141 1 66.12 665 SER B O 1
ATOM 11119 N N . LEU B 1 666 ? 5.277 -4.441 11.836 1 77.62 666 LEU B N 1
ATOM 11120 C CA . LEU B 1 666 ? 6.25 -3.629 12.555 1 77.62 666 LEU B CA 1
ATOM 11121 C C . LEU B 1 666 ? 5.781 -3.352 13.977 1 77.62 666 LEU B C 1
ATOM 11123 O O . LEU B 1 666 ? 4.598 -3.105 14.211 1 77.62 666 LEU B O 1
ATOM 11127 N N . ALA B 1 667 ? 6.738 -3.406 14.82 1 81.31 667 ALA B N 1
ATOM 11128 C CA . ALA B 1 667 ? 6.43 -3.08 16.203 1 81.31 667 ALA B CA 1
ATOM 11129 C C . ALA B 1 667 ? 6.059 -1.607 16.359 1 81.31 667 ALA B C 1
ATOM 11131 O O . ALA B 1 667 ? 6.582 -0.754 15.633 1 81.31 667 ALA B O 1
ATOM 11132 N N . ALA B 1 668 ? 5.188 -1.319 17.328 1 84.38 668 ALA B N 1
ATOM 11133 C CA . ALA B 1 668 ? 4.715 0.041 17.578 1 84.38 668 ALA B CA 1
ATOM 11134 C C . ALA B 1 668 ? 5.879 0.979 17.875 1 84.38 668 ALA B C 1
ATOM 11136 O O . ALA B 1 668 ? 5.918 2.109 17.391 1 84.38 668 ALA B O 1
ATOM 11137 N N . ARG B 1 669 ? 6.836 0.474 18.594 1 85.25 669 ARG B N 1
ATOM 11138 C CA . ARG B 1 669 ? 7.973 1.298 18.984 1 85.25 669 ARG B CA 1
ATOM 11139 C C . ARG B 1 669 ? 8.828 1.675 17.781 1 85.25 669 ARG B C 1
ATOM 11141 O O . ARG B 1 669 ? 9.336 2.793 17.703 1 85.25 669 ARG B O 1
ATOM 11148 N N . THR B 1 670 ? 8.992 0.717 16.969 1 88.12 670 THR B N 1
ATOM 11149 C CA . THR B 1 670 ? 9.766 0.975 15.758 1 88.12 670 THR B CA 1
ATOM 11150 C C . THR B 1 670 ? 9.062 1.999 14.875 1 88.12 670 THR B C 1
ATOM 11152 O O . THR B 1 670 ? 9.711 2.877 14.297 1 88.12 670 THR B O 1
ATOM 11155 N N . ILE B 1 671 ? 7.781 1.906 14.867 1 88.75 671 ILE B N 1
ATOM 11156 C CA . ILE B 1 671 ? 7 2.848 14.078 1 88.75 671 ILE B CA 1
ATOM 11157 C C . ILE B 1 671 ? 7.141 4.254 14.656 1 88.75 671 ILE B C 1
ATOM 11159 O O . ILE B 1 671 ? 7.387 5.211 13.922 1 88.75 671 ILE B O 1
ATOM 11163 N N . GLU B 1 672 ? 7.059 4.32 15.953 1 90.38 672 GLU B N 1
ATOM 11164 C CA . GLU B 1 672 ? 7.207 5.598 16.641 1 90.38 672 GLU B CA 1
ATOM 11165 C C . GLU B 1 672 ? 8.539 6.258 16.297 1 90.38 672 GLU B C 1
ATOM 11167 O O . GLU B 1 672 ? 8.578 7.438 15.945 1 90.38 672 GLU B O 1
ATOM 11172 N N . ARG B 1 673 ? 9.508 5.484 16.375 1 92.31 673 ARG B N 1
ATOM 11173 C CA . ARG B 1 673 ? 10.867 6.008 16.219 1 92.31 673 ARG B CA 1
ATOM 11174 C C . ARG B 1 673 ? 11.156 6.352 14.766 1 92.31 673 ARG B C 1
ATOM 11176 O O . ARG B 1 673 ? 11.727 7.406 14.469 1 92.31 673 ARG B O 1
ATOM 11183 N N . CYS B 1 674 ? 10.75 5.539 13.906 1 92.75 674 CYS B N 1
ATOM 11184 C CA . CYS B 1 674 ? 11.039 5.734 12.484 1 92.75 674 CYS B CA 1
ATOM 11185 C C . CYS B 1 674 ? 10.273 6.93 11.93 1 92.75 674 CYS B C 1
ATOM 11187 O O . CYS B 1 674 ? 10.844 7.754 11.211 1 92.75 674 CYS B O 1
ATOM 11189 N N . VAL B 1 675 ? 9.031 7.07 12.297 1 92.94 675 VAL B N 1
ATOM 11190 C CA . VAL B 1 675 ? 8.203 8.148 11.766 1 92.94 675 VAL B CA 1
ATOM 11191 C C . VAL B 1 675 ? 8.672 9.484 12.328 1 92.94 675 VAL B C 1
ATOM 11193 O O . VAL B 1 675 ? 8.758 10.477 11.602 1 92.94 675 VAL B O 1
ATOM 11196 N N . SER B 1 676 ? 8.922 9.477 13.594 1 94.06 676 SER B N 1
ATOM 11197 C CA . SER B 1 676 ? 9.383 10.719 14.203 1 94.06 676 SER B CA 1
ATOM 11198 C C . SER B 1 676 ? 10.719 11.164 13.609 1 94.06 676 SER B C 1
ATOM 11200 O O . SER B 1 676 ? 10.898 12.336 13.273 1 94.06 676 SER B O 1
ATOM 11202 N N . SER B 1 677 ? 11.648 10.195 13.492 1 95.44 677 SER B N 1
ATOM 11203 C CA . SER B 1 677 ? 12.945 10.523 12.906 1 95.44 677 SER B CA 1
ATOM 11204 C C . SER B 1 677 ? 12.797 11.016 11.469 1 95.44 677 SER B C 1
ATOM 11206 O O . SER B 1 677 ? 13.5 11.945 11.055 1 95.44 677 SER B O 1
ATOM 11208 N N . HIS B 1 678 ? 11.922 10.391 10.789 1 94.81 678 HIS B N 1
ATOM 11209 C CA . HIS B 1 678 ? 11.633 10.812 9.43 1 94.81 678 HIS B CA 1
ATOM 11210 C C . HIS B 1 678 ? 11.156 12.266 9.398 1 94.81 678 HIS B C 1
ATOM 11212 O O . HIS B 1 678 ? 11.641 13.062 8.586 1 94.81 678 HIS B O 1
ATOM 11218 N N . GLN B 1 679 ? 10.242 12.578 10.227 1 93.81 679 GLN B N 1
ATOM 11219 C CA . GLN B 1 679 ? 9.672 13.922 10.266 1 93.81 679 GLN B CA 1
ATOM 11220 C C . GLN B 1 679 ? 10.727 14.953 10.664 1 93.81 679 GLN B C 1
ATOM 11222 O O . GLN B 1 679 ? 10.789 16.047 10.086 1 93.81 679 GLN B O 1
ATOM 11227 N N . TRP B 1 680 ? 11.523 14.609 11.633 1 95.19 680 TRP B N 1
ATOM 11228 C CA . TRP B 1 680 ? 12.547 15.531 12.117 1 95.19 680 TRP B CA 1
ATOM 11229 C C . TRP B 1 680 ? 13.594 15.789 11.039 1 95.19 680 TRP B C 1
ATOM 11231 O O . TRP B 1 680 ? 13.992 16.938 10.812 1 95.19 680 TRP B O 1
ATOM 11241 N N . LEU B 1 681 ? 14 14.75 10.367 1 94.19 681 LEU B N 1
ATOM 11242 C CA . LEU B 1 681 ? 14.953 14.914 9.281 1 94.19 681 LEU B CA 1
ATOM 11243 C C . LEU B 1 681 ? 14.359 15.742 8.156 1 94.19 681 LEU B C 1
ATOM 11245 O O . LEU B 1 681 ? 15.039 16.578 7.566 1 94.19 681 LEU B O 1
ATOM 11249 N N . ALA B 1 682 ? 13.133 15.523 7.844 1 91.75 682 ALA B N 1
ATOM 11250 C CA . ALA B 1 682 ? 12.453 16.25 6.781 1 91.75 682 ALA B CA 1
ATOM 11251 C C . ALA B 1 682 ? 12.305 17.734 7.137 1 91.75 682 ALA B C 1
ATOM 11253 O O . ALA B 1 682 ? 12.328 18.594 6.254 1 91.75 682 ALA B O 1
ATOM 11254 N N . GLN B 1 683 ? 12.164 18 8.422 1 91.69 683 GLN B N 1
ATOM 11255 C CA . GLN B 1 683 ? 12 19.375 8.883 1 91.69 683 GLN B CA 1
ATOM 11256 C C . GLN B 1 683 ? 13.344 20.078 9.016 1 91.69 683 GLN B C 1
ATOM 11258 O O . GLN B 1 683 ? 13.414 21.234 9.414 1 91.69 683 GLN B O 1
ATOM 11263 N N . GLY B 1 684 ? 14.453 19.312 8.789 1 89.25 684 GLY B N 1
ATOM 11264 C CA . GLY B 1 684 ? 15.766 19.922 8.742 1 89.25 684 GLY B CA 1
ATOM 11265 C C . GLY B 1 684 ? 16.5 19.875 10.07 1 89.25 684 GLY B C 1
ATOM 11266 O O . GLY B 1 684 ? 17.5 20.562 10.266 1 89.25 684 GLY B O 1
ATOM 11267 N N . ILE B 1 685 ? 15.969 19.078 10.984 1 93.19 685 ILE B N 1
ATOM 11268 C CA . ILE B 1 685 ? 16.688 18.906 12.242 1 93.19 685 ILE B CA 1
ATOM 11269 C C . ILE B 1 685 ? 17.969 18.109 11.984 1 93.19 685 ILE B C 1
ATOM 11271 O O . ILE B 1 685 ? 17.938 17.047 11.359 1 93.19 685 ILE B O 1
ATOM 11275 N N . LYS B 1 686 ? 19.109 18.578 12.539 1 94 686 LYS B N 1
ATOM 11276 C CA . LYS B 1 686 ? 20.422 18 12.242 1 94 686 LYS B CA 1
ATOM 11277 C C . LYS B 1 686 ? 20.969 17.234 13.445 1 94 686 LYS B C 1
ATOM 11279 O O . LYS B 1 686 ? 21.156 17.812 14.516 1 94 686 LYS B O 1
ATOM 11284 N N . PRO B 1 687 ? 21.219 16.016 13.195 1 94.19 687 PRO B N 1
ATOM 11285 C CA . PRO B 1 687 ? 21.828 15.258 14.297 1 94.19 687 PRO B CA 1
ATOM 11286 C C . PRO B 1 687 ? 23.266 15.656 14.562 1 94.19 687 PRO B C 1
ATOM 11288 O O . PRO B 1 687 ? 23.922 16.266 13.703 1 94.19 687 PRO B O 1
ATOM 11291 N N . ASP B 1 688 ? 23.781 15.43 15.828 1 92.31 688 ASP B N 1
ATOM 11292 C CA . ASP B 1 688 ? 25.156 15.727 16.219 1 92.31 688 ASP B CA 1
ATOM 11293 C C . ASP B 1 688 ? 25.797 14.539 16.938 1 92.31 688 ASP B C 1
ATOM 11295 O O . ASP B 1 688 ? 25.328 13.406 16.812 1 92.31 688 ASP B O 1
ATOM 11299 N N . GLY B 1 689 ? 26.938 14.766 17.531 1 91.25 689 GLY B N 1
ATOM 11300 C CA . GLY B 1 689 ? 27.625 13.688 18.219 1 91.25 689 GLY B CA 1
ATOM 11301 C C . GLY B 1 689 ? 28.188 12.633 17.281 1 91.25 689 GLY B C 1
ATOM 11302 O O . GLY B 1 689 ? 28.906 12.945 16.344 1 91.25 689 GLY B O 1
ATOM 11303 N N . ASP B 1 690 ? 27.625 11.422 17.5 1 91.25 690 ASP B N 1
ATOM 11304 C CA . ASP B 1 690 ? 28.125 10.289 16.719 1 91.25 690 ASP B CA 1
ATOM 11305 C C . ASP B 1 690 ? 27.75 10.438 15.242 1 91.25 690 ASP B C 1
ATOM 11307 O O . ASP B 1 690 ? 28.344 9.781 14.383 1 91.25 690 ASP B O 1
ATOM 11311 N N . PHE B 1 691 ? 26.828 11.367 14.945 1 94.62 691 PHE B N 1
ATOM 11312 C CA . PHE B 1 691 ? 26.359 11.523 13.57 1 94.62 691 PHE B CA 1
ATOM 11313 C C . PHE B 1 691 ? 26.875 12.828 12.969 1 94.62 691 PHE B C 1
ATOM 11315 O O . PHE B 1 691 ? 26.438 13.227 11.883 1 94.62 691 PHE B O 1
ATOM 11322 N N . GLN B 1 692 ? 27.781 13.484 13.648 1 91.5 692 GLN B N 1
ATOM 11323 C CA . GLN B 1 692 ? 28.25 14.812 13.266 1 91.5 692 GLN B CA 1
ATOM 11324 C C . GLN B 1 692 ? 28.922 14.781 11.891 1 91.5 692 GLN B C 1
ATOM 11326 O O . GLN B 1 692 ? 28.672 15.656 11.055 1 91.5 692 GLN B O 1
ATOM 11331 N N . THR B 1 693 ? 29.766 13.781 11.695 1 91.06 693 THR B N 1
ATOM 11332 C CA . THR B 1 693 ? 30.484 13.688 10.43 1 91.06 693 THR B CA 1
ATOM 11333 C C . THR B 1 693 ? 29.5 13.469 9.273 1 91.06 693 THR B C 1
ATOM 11335 O O . THR B 1 693 ? 29.609 14.117 8.234 1 91.06 693 THR B O 1
ATOM 11338 N N . ALA B 1 694 ? 28.609 12.555 9.438 1 93 694 ALA B N 1
ATOM 11339 C CA . ALA B 1 694 ? 27.609 12.289 8.406 1 93 694 ALA B CA 1
ATOM 11340 C C . ALA B 1 694 ? 26.781 13.547 8.109 1 93 694 ALA B C 1
ATOM 11342 O O . ALA B 1 694 ? 26.516 13.859 6.945 1 93 694 ALA B O 1
ATOM 11343 N N . GLN B 1 695 ? 26.438 14.219 9.18 1 92.19 695 GLN B N 1
ATOM 11344 C CA . GLN B 1 695 ? 25.625 15.422 9.023 1 92.19 695 GLN B CA 1
ATOM 11345 C C . GLN B 1 695 ? 26.406 16.531 8.312 1 92.19 695 GLN B C 1
ATOM 11347 O O . GLN B 1 695 ? 25.844 17.266 7.512 1 92.19 695 GLN B O 1
ATOM 11352 N N . GLN B 1 696 ? 27.625 16.641 8.625 1 89.56 696 GLN B N 1
ATOM 11353 C CA . GLN B 1 696 ? 28.469 17.641 7.961 1 89.56 696 GLN B CA 1
ATOM 11354 C C . GLN B 1 696 ? 28.547 17.375 6.457 1 89.56 696 GLN B C 1
ATOM 11356 O O . GLN B 1 696 ? 28.484 18.312 5.656 1 89.56 696 GLN B O 1
ATOM 11361 N N . ILE B 1 697 ? 28.641 16.141 6.16 1 90.5 697 ILE B N 1
ATOM 11362 C CA . ILE B 1 697 ? 28.703 15.758 4.754 1 90.5 697 ILE B CA 1
ATOM 11363 C C . ILE B 1 697 ? 27.391 16.125 4.059 1 90.5 697 ILE B C 1
ATOM 11365 O O . ILE B 1 697 ? 27.406 16.672 2.951 1 90.5 697 ILE B O 1
ATOM 11369 N N . ILE B 1 698 ? 26.281 15.867 4.68 1 91.31 698 ILE B N 1
ATOM 11370 C CA . ILE B 1 698 ? 24.969 16.156 4.125 1 91.31 698 ILE B CA 1
ATOM 11371 C C . ILE B 1 698 ? 24.797 17.656 3.945 1 91.31 698 ILE B C 1
ATOM 11373 O O . ILE B 1 698 ? 24.297 18.125 2.914 1 91.31 698 ILE B O 1
ATOM 11377 N N . THR B 1 699 ? 25.203 18.375 4.941 1 88.75 699 THR B N 1
ATOM 11378 C CA . THR B 1 699 ? 25.094 19.828 4.891 1 88.75 699 THR B CA 1
ATOM 11379 C C . THR B 1 699 ? 25.906 20.406 3.73 1 88.75 699 THR B C 1
ATOM 11381 O O . THR B 1 699 ? 25.406 21.25 2.98 1 88.75 699 THR B O 1
ATOM 11384 N N . LEU B 1 700 ? 27.125 19.906 3.604 1 86.06 700 LEU B N 1
ATOM 11385 C CA . LEU B 1 700 ? 28 20.375 2.533 1 86.06 700 LEU B CA 1
ATOM 11386 C C . LEU B 1 700 ? 27.438 19.969 1.169 1 86.06 700 LEU B C 1
ATOM 11388 O O . LEU B 1 700 ? 27.531 20.734 0.209 1 86.06 700 LEU B O 1
ATOM 11392 N N . ALA B 1 701 ? 26.906 18.781 1.133 1 86.62 701 ALA B N 1
ATOM 11393 C CA . ALA B 1 701 ? 26.328 18.297 -0.118 1 86.62 701 ALA B CA 1
ATOM 11394 C C . ALA B 1 701 ? 25.125 19.156 -0.523 1 86.62 701 ALA B C 1
ATOM 11396 O O . ALA B 1 701 ? 24.953 19.469 -1.702 1 86.62 701 ALA B O 1
ATOM 11397 N N . ASN B 1 702 ? 24.25 19.438 0.398 1 82.69 702 ASN B N 1
ATOM 11398 C CA . ASN B 1 702 ? 23.078 20.266 0.121 1 82.69 702 ASN B CA 1
ATOM 11399 C C . ASN B 1 702 ? 23.469 21.656 -0.379 1 82.69 702 ASN B C 1
ATOM 11401 O O . ASN B 1 702 ? 22.844 22.188 -1.3 1 82.69 702 ASN B O 1
ATOM 11405 N N . GLN B 1 703 ? 24.484 22.172 0.198 1 79.5 703 GLN B N 1
ATOM 11406 C CA . GLN B 1 703 ? 25 23.469 -0.234 1 79.5 703 GLN B CA 1
ATOM 11407 C C . GLN B 1 703 ? 25.547 23.391 -1.656 1 79.5 703 GLN B C 1
ATOM 11409 O O . GLN B 1 703 ? 25.312 24.297 -2.459 1 79.5 703 GLN B O 1
ATOM 11414 N N . GLN B 1 704 ? 26.25 22.297 -1.885 1 78.06 704 GLN B N 1
ATOM 11415 C CA . GLN B 1 704 ? 26.797 22.094 -3.217 1 78.06 704 GLN B CA 1
ATOM 11416 C C . GLN B 1 704 ? 25.688 21.938 -4.258 1 78.06 704 GLN B C 1
ATOM 11418 O O . GLN B 1 704 ? 25.781 22.5 -5.352 1 78.06 704 GLN B O 1
ATOM 11423 N N . MET B 1 705 ? 24.688 21.188 -3.936 1 78.69 705 MET B N 1
ATOM 11424 C CA . MET B 1 705 ? 23.578 20.953 -4.852 1 78.69 705 MET B CA 1
ATOM 11425 C C . MET B 1 705 ? 22.828 22.266 -5.117 1 78.69 705 MET B C 1
ATOM 11427 O O . MET B 1 705 ? 22.406 22.516 -6.246 1 78.69 705 MET B O 1
ATOM 11431 N N . GLU B 1 706 ? 22.641 22.938 -4.086 1 73.62 706 GLU B N 1
ATOM 11432 C CA . GLU B 1 706 ? 21.969 24.219 -4.234 1 73.62 706 GLU B CA 1
ATOM 11433 C C . GLU B 1 706 ? 22.781 25.172 -5.105 1 73.62 706 GLU B C 1
ATOM 11435 O O . GLU B 1 706 ? 22.234 25.906 -5.926 1 73.62 706 GLU B O 1
ATOM 11440 N N . ARG B 1 707 ? 24.094 25.031 -5 1 69.25 707 ARG B N 1
ATOM 11441 C CA . ARG B 1 707 ? 25.016 25.828 -5.812 1 69.25 707 ARG B CA 1
ATOM 11442 C C . ARG B 1 707 ? 24.953 25.406 -7.273 1 69.25 707 ARG B C 1
ATOM 11444 O O . ARG B 1 707 ? 24.922 26.25 -8.172 1 69.25 707 ARG B O 1
ATOM 11451 N N . GLU B 1 708 ? 25.031 24.125 -7.461 1 71.5 708 GLU B N 1
ATOM 11452 C CA . GLU B 1 708 ? 25 23.594 -8.82 1 71.5 708 GLU B CA 1
ATOM 11453 C C . GLU B 1 708 ? 23.672 23.906 -9.508 1 71.5 708 GLU B C 1
ATOM 11455 O O . GLU B 1 708 ? 23.641 24.219 -10.703 1 71.5 708 GLU B O 1
ATOM 11460 N N . LYS B 1 709 ? 22.625 23.766 -8.742 1 66.75 709 LYS B N 1
ATOM 11461 C CA . LYS B 1 709 ? 21.312 24.125 -9.289 1 66.75 709 LYS B CA 1
ATOM 11462 C C . LYS B 1 709 ? 21.266 25.594 -9.656 1 66.75 709 LYS B C 1
ATOM 11464 O O . LYS B 1 709 ? 20.719 25.969 -10.703 1 66.75 709 LYS B O 1
ATOM 11469 N N . ALA B 1 710 ? 21.859 26.375 -8.867 1 62.59 710 ALA B N 1
ATOM 11470 C CA . ALA B 1 710 ? 21.906 27.812 -9.109 1 62.59 710 ALA B CA 1
ATOM 11471 C C . ALA B 1 710 ? 22.781 28.125 -10.32 1 62.59 710 ALA B C 1
ATOM 11473 O O . ALA B 1 710 ? 22.438 28.984 -11.133 1 62.59 710 ALA B O 1
ATOM 11474 N N . GLN B 1 711 ? 23.938 27.375 -10.438 1 62.5 711 GLN B N 1
ATOM 11475 C CA . GLN B 1 711 ? 24.828 27.562 -11.57 1 62.5 711 GLN B CA 1
ATOM 11476 C C . GLN B 1 711 ? 24.172 27.109 -12.875 1 62.5 711 GLN B C 1
ATOM 11478 O O . GLN B 1 711 ? 24.297 27.797 -13.898 1 62.5 711 GLN B O 1
ATOM 11483 N N . LYS B 1 712 ? 23.609 25.984 -12.836 1 60.25 712 LYS B N 1
ATOM 11484 C CA . LYS B 1 712 ? 22.938 25.469 -14.031 1 60.25 712 LYS B CA 1
ATOM 11485 C C . LYS B 1 712 ? 21.828 26.422 -14.469 1 60.25 712 LYS B C 1
ATOM 11487 O O . LYS B 1 712 ? 21.625 26.656 -15.664 1 60.25 712 LYS B O 1
ATOM 11492 N N . ALA B 1 713 ? 21.141 26.875 -13.539 1 57.22 713 ALA B N 1
ATOM 11493 C CA . AL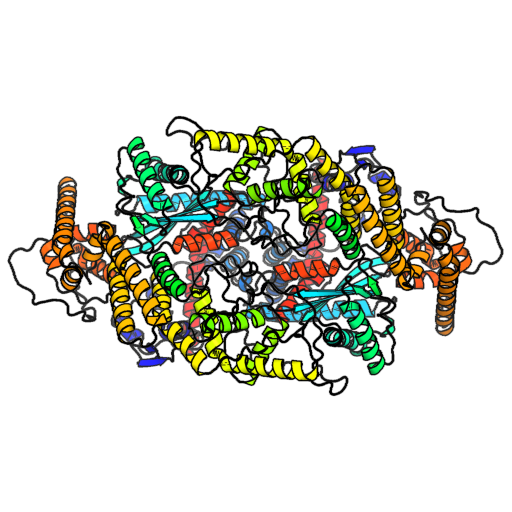A B 1 713 ? 20.094 27.859 -13.82 1 57.22 713 ALA B CA 1
ATOM 11494 C C . ALA B 1 713 ? 20.672 29.141 -14.414 1 57.22 713 ALA B C 1
ATOM 11496 O O . ALA B 1 713 ? 20.094 29.719 -15.328 1 57.22 713 ALA B O 1
ATOM 11497 N N . ALA B 1 714 ? 21.859 29.453 -14.031 1 56.44 714 ALA B N 1
ATOM 11498 C CA . ALA B 1 714 ? 22.562 30.625 -14.547 1 56.44 714 ALA B CA 1
ATOM 11499 C C . ALA B 1 714 ? 23.031 30.391 -15.977 1 56.44 714 ALA B C 1
ATOM 11501 O O . ALA B 1 714 ? 22.953 31.297 -16.812 1 56.44 714 ALA B O 1
ATOM 11502 N N . ILE B 1 715 ? 23.641 29.219 -16.172 1 54.28 715 ILE B N 1
ATOM 11503 C CA . ILE B 1 715 ? 24.141 28.875 -17.5 1 54.28 715 ILE B CA 1
ATOM 11504 C C . ILE B 1 715 ? 22.969 28.828 -18.484 1 54.28 715 ILE B C 1
ATOM 11506 O O . ILE B 1 715 ? 23.094 29.297 -19.609 1 54.28 715 ILE B O 1
ATOM 11510 N N . GLU B 1 716 ? 21.984 28.203 -18.109 1 51.22 716 GLU B N 1
ATOM 11511 C CA . GLU B 1 716 ? 20.812 28.109 -18.984 1 51.22 716 GLU B CA 1
ATOM 11512 C C . GLU B 1 716 ? 20.234 29.5 -19.281 1 51.22 716 GLU B C 1
ATOM 11514 O O . GLU B 1 716 ? 19.797 29.766 -20.406 1 51.22 716 GLU B O 1
ATOM 11519 N N . THR B 1 717 ? 20.375 30.453 -18.359 1 44.62 717 THR B N 1
ATOM 11520 C CA . THR B 1 717 ? 19.938 31.828 -18.547 1 44.62 717 THR B CA 1
ATOM 11521 C C . THR B 1 717 ? 20.922 32.594 -19.438 1 44.62 717 THR B C 1
ATOM 11523 O O . THR B 1 717 ? 20.516 33.469 -20.219 1 44.62 717 THR B O 1
ATOM 11526 N N . ALA B 1 718 ? 22.156 32.375 -19.328 1 42.19 718 ALA B N 1
ATOM 11527 C CA . ALA B 1 718 ? 23.156 33.031 -20.172 1 42.19 718 ALA B CA 1
ATOM 11528 C C . ALA B 1 718 ? 23.047 32.562 -21.625 1 42.19 718 ALA B C 1
ATOM 11530 O O . ALA B 1 718 ? 23.312 33.312 -22.547 1 42.19 718 ALA B O 1
ATOM 11531 N N . LYS B 1 719 ? 22.766 31.453 -21.797 1 46.22 719 LYS B N 1
ATOM 11532 C CA . LYS B 1 719 ? 22.656 30.969 -23.172 1 46.22 719 LYS B CA 1
ATOM 11533 C C . LYS B 1 719 ? 21.375 31.484 -23.828 1 46.22 719 LYS B C 1
ATOM 11535 O O . LYS B 1 719 ? 21.25 31.453 -25.062 1 46.22 719 LYS B O 1
ATOM 11540 N N . GLU B 1 720 ? 20.469 31.844 -23.141 1 37.94 720 GLU B N 1
ATOM 11541 C CA . GLU B 1 720 ? 19.297 32.438 -23.766 1 37.94 720 GLU B CA 1
ATOM 11542 C C . GLU B 1 720 ? 19.484 33.969 -23.938 1 37.94 720 GLU B C 1
ATOM 11544 O O . GLU B 1 720 ? 19.047 34.531 -24.938 1 37.94 720 GLU B O 1
#

Secondary structure (DSSP, 8-state):
-EE-TTT--EE---TTHHHHHHHHHH--SSS---TTHHHHHHTT------HHHHHHHHTT-----HHHHHHHSPP-HHHHHHHHHHHHHHTT--GGGGG-HHHHHHHHHHSTT--PPPHHHHHHHHHHHHHHHHHHHHHHHHT-SS-EEEEEEEEE-TTS--EEEEEEEEEE-TT--EEEEEEEEEEE-S-S-HHHHHHHHHHHHHHHHHTS---GGGEEEEEE-S-HHHHHHHHHHHHHHHHHHS----TTTSEEEPHHHHHHHHHHHHHHHTT--STTS---S---S---SSS------------SS-S------SS------------------------SSTTSHHHHHHHHHHHHHHHHT-HHHHHHHHHHHHHTT---PPP----SS-HHHHHHHHHHHHHTHHHHHHHHHHHHHHHHHH-S--TTTT-PPPHHHHHHHHHHHHHHHHHHHHHHHHTSTT-BGGGHHHHHHHHHHHHHHHHHH---HHHHHHHHHHHHHHHHHHHHHHT-HHHHHHHHTSTTTTTHHHHHH-HHHHHHHHHHHHHHHHHHHHHHHHH------------------------------SS--HHHHHHH------SS-HHHHHHHHHHHTTTSHHHHHHHHHHTT-BS--HHHHHHHHHHHHHT-GGGTT--HHHHHHHHHHHHHHHTT----GGGHHHHHHHHHHHHHHHHHHHHHHHHHHHH-/-EE-TTT--EE---TTHHHHHHHHHH--SSS---TTHHHHHHTT------HHHHHHHTTT-----HHHHHHHSPP-HHHHHHHHHHHHHHTT--GGGGG-HHHHHHHHHHSTT--PPPHHHHHHHHHHHHHHHHHHHHHHHHT-SS-EEEEEEEEE-TTS--EEEEEEEEEE-TT--EEEEEEEEEEE-S-S-HHHHHHHHHHHHHHHHHTS---GGGEEEEEE-S-HHHHHHHHHHHHHHHHHHS----TTTSEEEPHHHHHHHHHHHHHHHTT--STTS---S-------SSS------------STTS------SS------------------------SSTTSHHHHHHHHHHHHHHHHT-HHHHHHHHHHHHHTT---PPP----SS-HHHHHHHHHHHHHTHHHHHHHHHHHHHHHHHH-S--TTTT-PPPHHHHHHHHHHHHHHHHHHHHHHHHTSTT-BGGGHHHHHHHHHHHHHHHHHH---HHHHHHHHHHHHHHHHHHHHHHT-HHHHHHHHTSTTTTTHHHHHH-HHHHHHHHHHHHHHHHHHHHHHHHH------------------------------SS--HHHHHHH------SS-HHHHHHHHHHHTTTSHHHHHHHHHHTT-BS--HHHHHHHHHHHHHT-GGGTT--HHHHHHHHHHHHHHHTT----GGGHHHHHHHHHHHHHHHHHHHHHHHHHHHH-

Radius of gyration: 36.35 Å; Cα contacts (8 Å, |Δi|>4): 1935; chains: 2; bounding box: 79×125×84 Å

Nearest PDB structures (foldseek):
  4d1q-assembly1_H-2  TM=6.977E-01  e=3.765E-12  Musca domestica
  4d1q-assembly1_A-2  TM=6.811E-01  e=9.018E-12  Musca domestica
  4d1q-assembly1_B  TM=6.674E-01  e=1.028E-11  Musca domestica
  6bzd-assembly2_D  TM=2.604E-01  e=9.945E+00  Homo sapiens
  4d1q-assembly1_H-2  TM=6.873E-01  e=2.979E-12  Musca domestica

pLDDT: mean 74.38, std 22.15, range [19.61, 96.75]

Solvent-accessible surface area (backbone atoms only — not comparable to full-atom values): 79061 Å² total; per-residue (Å²): 102,47,58,42,87,64,64,62,51,73,38,66,74,47,98,56,31,64,62,50,48,46,28,32,62,66,25,52,83,86,40,71,34,41,87,34,43,66,57,38,48,74,68,64,51,90,58,80,74,41,41,67,57,46,50,65,61,51,66,73,66,83,74,70,43,38,68,56,50,55,71,72,46,77,85,48,68,65,48,50,47,49,36,50,39,52,36,30,36,58,66,49,48,65,57,64,61,60,65,34,64,50,59,49,48,44,50,30,65,67,31,76,86,59,73,72,65,52,45,67,54,42,54,52,51,47,49,53,48,29,56,44,42,51,52,50,55,52,50,54,60,57,66,42,92,54,27,30,17,40,26,40,50,77,48,62,42,83,66,25,63,45,28,32,38,32,36,27,35,20,25,43,46,96,84,40,41,72,43,72,42,80,72,42,48,40,79,44,63,56,56,82,25,20,66,62,49,16,50,65,49,41,51,52,50,46,44,42,25,62,76,55,60,30,61,71,77,34,49,57,33,33,18,26,63,83,52,71,44,52,52,47,15,27,46,45,29,30,51,53,42,27,72,72,71,67,48,79,51,50,36,54,63,26,52,39,58,16,50,56,55,49,51,50,51,27,49,50,54,15,46,43,69,43,64,46,63,74,73,65,52,46,71,53,62,51,65,48,51,78,68,43,75,75,72,74,66,74,84,73,71,60,71,66,69,68,78,80,79,63,75,80,80,57,92,62,58,81,75,89,85,81,79,78,45,78,56,65,78,58,76,59,84,63,66,83,61,72,71,78,68,68,52,87,54,64,86,37,71,35,28,45,49,51,52,51,51,49,52,46,42,59,32,41,68,27,26,27,47,41,43,50,48,54,52,43,22,58,75,69,64,45,91,59,71,77,78,48,63,52,46,55,94,34,68,65,43,39,53,48,20,51,50,38,44,60,75,37,44,65,45,50,52,50,53,52,50,52,48,52,50,25,30,72,73,58,40,70,89,51,91,58,66,91,64,76,81,49,72,70,52,50,47,51,52,50,53,51,47,57,61,49,45,57,56,51,50,49,42,59,60,43,54,43,82,60,34,32,26,40,48,51,65,59,52,44,50,52,48,47,53,49,43,54,54,48,46,72,68,51,81,51,67,68,57,37,53,18,38,50,46,26,45,52,45,45,50,52,52,42,51,54,48,71,68,22,62,57,39,48,49,12,22,38,57,29,65,60,40,28,61,53,53,24,58,74,77,35,54,87,49,31,63,53,47,49,49,52,52,48,52,49,50,50,51,51,50,52,51,47,64,70,62,59,67,92,71,86,86,80,87,81,81,75,84,76,79,85,68,87,44,50,64,66,74,74,64,73,85,73,76,83,70,73,97,57,54,66,63,53,45,62,70,56,53,83,60,50,40,55,78,87,45,54,64,53,42,32,52,49,44,64,74,38,29,82,79,30,53,68,59,38,56,50,33,37,34,37,49,16,28,46,27,42,41,47,69,44,46,53,49,48,44,50,40,49,54,49,50,30,72,92,34,68,69,61,53,66,68,56,49,29,43,44,41,38,42,16,51,40,48,72,72,63,56,75,50,52,77,97,38,33,67,44,40,50,46,50,54,26,39,52,52,42,49,53,47,49,53,20,46,50,47,45,51,49,54,69,73,100,100,47,57,43,90,67,65,61,51,73,38,66,74,48,97,55,32,65,62,49,46,46,28,32,62,65,26,52,83,88,41,72,33,40,89,32,41,65,56,38,48,72,71,65,50,88,60,82,77,42,40,67,55,46,51,65,61,52,66,73,66,84,74,70,43,36,67,57,50,55,71,73,46,78,85,48,68,66,48,50,46,47,35,50,39,51,37,29,36,57,65,48,48,66,56,64,63,61,66,35,64,48,57,48,50,44,49,29,67,66,32,76,86,61,74,73,66,53,47,68,52,42,54,52,50,48,50,52,49,28,54,43,43,51,50,50,54,52,50,53,60,55,66,42,91,54,28,32,17,41,26,42,49,78,47,61,43,77,59,26,64,46,30,32,39,32,35,27,33,21,27,42,47,96,84,42,40,72,42,72,41,81,71,40,47,40,79,44,62,57,55,81,25,22,64,60,50,16,51,64,49,41,50,51,52,46,45,42,24,61,74,57,60,31,62,71,78,34,49,58,33,34,15,26,62,80,53,70,43,54,53,47,15,28,45,44,28,32,51,53,42,27,72,72,72,68,49,78,50,49,35,54,62,25,52,37,59,15,48,57,54,48,51,50,50,27,50,50,52,16,44,45,68,42,63,46,62,74,75,62,59,48,73,47,76,54,52,54,49,75,69,45,74,73,74,74,76,75,83,72,71,56,72,65,69,62,79,75,77,64,73,78,79,57,94,66,50,87,80,82,78,75,80,80,52,83,55,68,78,59,76,59,85,63,67,83,62,71,70,79,68,68,53,87,57,64,87,38,72,34,26,46,48,51,52,53,50,49,50,43,35,58,32,40,68,27,27,26,46,40,41,51,49,52,52,41,23,56,74,68,65,44,92,59,68,76,76,48,62,38,53,60,92,34,69,65,40,39,53,49,21,51,51,37,44,59,76,35,44,66,45,52,52,49,51,51,50,50,46,52,50,33,33,73,74,54,42,71,90,52,90,58,65,89,63,76,82,50,71,68,56,50,47,50,53,49,53,52,47,56,61,48,45,58,56,51,52,50,42,59,62,43,54,42,83,59,33,32,26,39,48,51,66,60,51,44,50,51,49,48,52,49,43,52,54,47,47,72,68,50,82,50,65,68,58,36,53,18,38,50,45,24,44,53,45,45,50,50,51,43,50,53,48,71,68,21,64,57,39,51,50,11,22,38,58,27,65,63,40,29,60,53,54,26,58,73,77,36,54,85,50,31,63,55,48,49,50,52,50,47,52,51,50,50,50,51,48,51,51,47,63,71,61,60,66,92,72,86,84,79,87,80,81,77,82,78,76,86,71,83,51,47,70,66,73,73,69,76,85,78,77,83,70,74,93,58,54,66,64,54,44,62,68,59,52,85,58,50,42,58,78,86,43,52,64,53,42,30,53,50,44,66,74,39,29,81,78,30,53,70,60,38,56,51,34,38,33,37,48,15,29,45,27,40,41,46,68,42,44,53,50,49,43,49,39,45,55,49,48,28,74,92,35,68,70,62,51,66,65,57,49,30,43,42,38,38,40,16,50,40,47,73,72,64,56,76,50,53,76,94,39,33,68,45,40,50,45,51,53,27,39,52,52,42,50,54,46,50,53,20,46,51,47,44,51,47,55,68,73,102

Organism: NCBI:txid1165861